Protein 9OA7 (pdb70)

InterPro domains:
  IPR016181 Acyl-CoA N-acyltransferase [SSF55729] (224-416)
  IPR019432 Acyltransferase MbtK/IucB-like, conserved domain [SM01006] (250-303)

Sequence (863 aa):
HHSSGVDLGTENLYFQSNAAGDVELADRARRRACRLLRRWLAETHTPVEPGPLSLRIGPVRVSAEVAYRSPTGAHGFGPIRVLDAEGVPVALADPVLLAAACSADSRSRSLPSAPINAPDAGTAVDWVLSSLADDEDDEVPAGTAEEAVRLLSRQVDDLPRSPGADPWSLVAGPFAAIGRFGRAGIADECWLLEVLAGRLRAVDDDLSRSWLSSPTLADRAVLVGEGLRYRPDVRPVPFDVPNPLHEGKSDVPPPPVPVLGGPWSLRPVEVAVHGDGGPDVALVHRWNTPHVAHHWNQAWPLERWREELAHQLGGEHSLPCVVGHEGREVAYLELYRVTRDKLAGCYPYGPHDLGVHIAIGEREVLGRGFGSSLLRAVAGALLDADPRCARVVAEPNVHNEASVRAFAKAGFVREREIGLPAKNSALVFSRVHHHSSGVDLGTENLYFQSNAAGDVELADRARRRACRLLRRWLAETHTPVEPGPLSLRIGPVRVSAEVAYRSPTGAHGFGPIRVLDAEGVPVALADPVLLAAACSADSRSRSLPSAPINAPDAGTAVDWVLSSLADDEDDEVPAGTAEEAVRLLSRQVDDLPRSPGADPWSLVAGPFAAIGRFGRAGIADECWLLEVLAGRLRAVDDDLSRSWLSSPTLADRAVLVGEGLRYRPDVRPVPFDVPNPLHEGKSDVPPPPVPVLGGPWSLRPVEVAVHGDGGPDVALVHRWNTPHVAHHWNQAWPLERWREELAHQLGGEHSLPCVVGHEGREVAYLELYRVTRDKLAGCYPYGPHDLGVHIAIGEREVRGFGSSLLRAVAGALLDADPRCARVVAEPNVHNEASVRAFAKAGFVREREIGLPAKNSALVFSRV

Solvent-accessible surface area: 40986 Å² total

Organism: Saccharopolyspora erythraea (strain ATCC 11635 / DSM 40517 / JCM 4748 / NBRC 13426 / NCIMB 8594 / NRRL 2338) (NCBI:txid405948)

Nearest PDB structures (foldseek):
  1yk3-assembly2_B  TM=9.037E-01  e=1.005E-14  Mycobacterium tuberculosis
  1yk3-assembly10_F  TM=8.781E-01  e=5.368E-15  Mycobacterium tuberculosis
  2qml-assembly1_A  TM=9.135E-01  e=2.127E-12  Halalkalibacterium halodurans
  7qf6-assembly2_C  TM=7.703E-01  e=1.024E-10  Aspergillus fumigatus
  7qf6-assembly1_F  TM=9.095E-01  e=4.658E-09  Aspergillus fumigatus

B-factor: mean 66.99, std 17.93, range [27.21, 134.28]

Secondary structure (DSSP, 8-state):
--SSSPPP-HHHHHHHHH--THHHHHHHHHHHHHHHHHHHHHHTT----SEEEEEEETTEEEEEEEEE--TTS--EE---EEE-TTS-EEEE--HHHHHHHHHHHHHHHS-TTSGGGSGGG--HHHHHHTTTTSPPPPPPP---HHHHHHHHHHHHHTS--STT--TTHHIIIIIHHHHHHHHTTSS-HHHHHHHHHHHHHT---HHHHHHHH-SEEEEEESSS-TT-EESSSEE-EEEEEE-TTS-S---PPPPP-----TTEEEEE----SSTT--HHHHHHHH---HHHHHHH-----HHHHHHHHHHHHHSSSEEEEEEEETTEEEEEEEEEEGGGSGGGGTS---TT-EEEEEEESTTTT--SSHHHHHHHHHHHHHHHH-TT--EEE---BTT-HHHHHHHHHHT-----EEEETTEEEE--EE--/---SSSPPP-HHHHHHHHH--THHHHHHHHHHHHHHHHHHHHHHTT----SEEEEEEETTEEEEEEEEE--TTS--EES--EEE-TTS-EEEE--HHHHHHHHHHHHHHHS-TTSGGGSTT---HHHHHHTTTTSPPPPPPP---HHHHHHHHHHHHHTS--SSS--TTHHIIIIIHHHHHHHHTTSS-HHHHHHHHHHHHHTT--HHHHHHHH-SEEEEEESSS-TT-EEESEEE-EEEEEE-TT--------PPP-----TTEEEEE----SSTT--HHHHHHHH---HHHHHHH-----HHHHHHHHHHHHHSSSEEEEEEEETTEEEEEEEEEEGGGSGGGGTS---TT-EEEEEEESSTT---HHHHHHHHHHHHHHHH-TT--EEE---BTT-HHHHHHHHHTT-----EEE-SS-EEE--EE--

Foldseek 3Di:
DCVVDDDDDVVNVVVVVVVVCVVVVVVVQVVLQLVLVLLVCQQQVPDDDAAKDWAQQAPWIKIWGFNADAPLSLTDTHFIFTADPVGHGDGTCTNLNSQVSLFNRQCVQDDCPFLSNDPQQAGSSLAVVVCPPPDDDDADDLPAVVVLLVVLLVFLVPQPLAPPGDQQVCSVTNVVSLSSCVVSVRDHSLVSVVSSLVSLVVDPGPSSVCLQEFQKTKHWHFRHFSHWGPPPHTDTDIWIFGRPNHDDDDPAAAQDDFAFDDQKGKDFQFFDPPPQRDVSLVVVQVLLPDVQCVFVVCNDPSVVSSVVSVVQVVDRFWTKMFMDGNPHGWKIKIKGQCSVHSCSGTDRADRREIEMDMDGSPPVVDDDLVLLVVLLRVFVRSCVRDVVYFWYKYWGRPVVVVNVVSPVVNAFDQPGWGNHRPHITRMTRGDD/DPDDPDDDDDVVNVVVVVVVVCVVVVVVVQVVLQLVLVLQLCFQQVPDDDAAKDWAQQAPWIKIWGFNADAPLSLTDTDFIFTADPVRHTDGTCTNLNSQVSLQNRQLVQDDCPFQSNDPPFDGSNLQVVVCPPPDDDDADDLPAVVVLLVVLLVFLVPDPFDPPDPFQCCSVTNVVSLSRCCVSVRDHSVVSVVSSLVSLVVPPGPSSVVLQEFQKTKHWHFRHFSHWGPPVNTDTDIWIFGRPNYDQPDPAAAQFFFAFDDQKGKDFAQFDPPDLRDDSLVVVQVLLPPVQCVFPVPNDDSVVSSVVSVVQCVDRFKTKMFMGGNPHGWKIKIKGFCCPDSNSGTDRADRREIEMDMRTSNVVCPPCQLVVVLRVFVRSCVRDVVYFWYKYWGRPVVVVNVVSVVVSQDDQDGWGNHRNHITRMTRGPD

Structure (mmCIF, N/CA/C/O backbone):
data_9OA7
#
_entry.id   9OA7
#
_cell.length_a   152.940
_cell.length_b   152.940
_cell.length_c   152.940
_cell.angle_alpha   90.000
_cell.angle_beta   90.000
_cell.angle_gamma   90.000
#
_symmetry.space_group_name_H-M   'P 21 3'
#
loop_
_entity.id
_entity.type
_entity.pdbx_description
1 polymer 'Lysine N-acyltransferase MbtK'
2 non-polymer GLYCEROL
3 non-polymer 'SULFATE ION'
4 non-polymer 'MAGNESIUM ION'
5 water water
#
loop_
_atom_site.group_PDB
_atom_site.id
_atom_site.type_symbol
_atom_site.label_atom_id
_atom_site.label_alt_id
_atom_site.label_comp_id
_atom_site.label_asym_id
_atom_site.label_entity_id
_atom_site.label_seq_id
_atom_site.pdbx_PDB_ins_code
_atom_site.Cartn_x
_atom_site.Cartn_y
_atom_site.Cartn_z
_atom_site.occupancy
_atom_site.B_iso_or_equiv
_atom_site.auth_seq_id
_atom_site.auth_comp_id
_atom_site.auth_asym_id
_atom_site.auth_atom_id
_atom_site.pdbx_PDB_model_num
ATOM 1 N N . HIS A 1 6 ? 135.85913 14.57706 86.70908 1.000 88.45705 -18 HIS A N 1
ATOM 2 C CA . HIS A 1 6 ? 134.86994 13.68916 86.08751 1.000 86.48976 -18 HIS A CA 1
ATOM 3 C C . HIS A 1 6 ? 133.41803 13.96250 86.54190 1.000 81.15796 -18 HIS A C 1
ATOM 4 O O . HIS A 1 6 ? 132.85602 13.20063 87.33500 1.000 81.84209 -18 HIS A O 1
ATOM 11 N N . HIS A 1 7 ? 132.80071 15.03392 86.03394 1.000 74.51868 -17 HIS A N 1
ATOM 12 C CA . HIS A 1 7 ? 131.45520 15.38184 86.48455 1.000 69.01105 -17 HIS A CA 1
ATOM 13 C C . HIS A 1 7 ? 130.45966 15.67507 85.36128 1.000 71.35460 -17 HIS A C 1
ATOM 14 O O . HIS A 1 7 ? 129.26670 15.36110 85.50981 1.000 73.12376 -17 HIS A O 1
ATOM 21 N N . SER A 1 8 ? 130.92980 16.27681 84.25844 1.000 69.53510 -16 SER A N 1
ATOM 22 C CA . SER A 1 8 ? 130.21304 16.43812 82.97913 1.000 68.98306 -16 SER A CA 1
ATOM 23 C C . SER A 1 8 ? 128.98802 17.35804 82.96018 1.000 65.57884 -16 SER A C 1
ATOM 24 O O . SER A 1 8 ? 128.88467 18.21326 82.06891 1.000 70.14919 -16 SER A O 1
ATOM 27 N N . SER A 1 9 ? 128.04895 17.19256 83.90457 1.000 59.27777 -15 SER A N 1
ATOM 28 C CA . SER A 1 9 ? 126.92699 18.11277 84.06704 1.000 58.22344 -15 SER A CA 1
ATOM 29 C C . SER A 1 9 ? 127.19861 19.20552 85.10117 1.000 59.94492 -15 SER A C 1
ATOM 30 O O . SER A 1 9 ? 126.30374 20.00579 85.39188 1.000 60.50448 -15 SER A O 1
ATOM 33 N N . GLY A 1 10 ? 128.40066 19.25655 85.66918 1.000 60.39449 -14 GLY A N 1
ATOM 34 C CA . GLY A 1 10 ? 128.75428 20.27062 86.63977 1.000 60.90496 -14 GLY A CA 1
ATOM 35 C C . GLY A 1 10 ? 130.24175 20.53145 86.58786 1.000 56.41210 -14 GLY A C 1
ATOM 36 O O . GLY A 1 10 ? 130.94689 20.00944 85.72617 1.000 59.56333 -14 GLY A O 1
ATOM 37 N N . VAL A 1 11 ? 130.71765 21.37247 87.49660 1.000 53.31646 -13 VAL A N 1
ATOM 38 C CA . VAL A 1 11 ? 132.13786 21.68401 87.58489 1.000 53.96578 -13 VAL A CA 1
ATOM 39 C C . VAL A 1 11 ? 132.74939 20.86492 88.71110 1.000 57.10346 -13 VAL A C 1
ATOM 40 O O . VAL A 1 11 ? 132.14804 20.74466 89.78867 1.000 56.94284 -13 VAL A O 1
ATOM 44 N N . ASP A 1 12 ? 133.93122 20.27957 88.46466 1.000 53.11998 -12 ASP A N 1
ATOM 45 C CA . ASP A 1 12 ? 134.62515 19.53773 89.51270 1.000 52.93843 -12 ASP A CA 1
ATOM 46 C C . ASP A 1 12 ? 135.07951 20.49064 90.61125 1.000 56.74125 -12 ASP A C 1
ATOM 47 O O . ASP A 1 12 ? 135.72503 21.50918 90.33472 1.000 58.10530 -12 ASP A O 1
ATOM 52 N N . LEU A 1 13 ? 134.76044 20.13637 91.86370 1.000 53.55212 -11 LEU A N 1
ATOM 53 C CA . LEU A 1 13 ? 134.78758 21.06336 92.98761 1.000 55.20151 -11 LEU A CA 1
ATOM 54 C C . LEU A 1 13 ? 136.04151 20.91451 93.84914 1.000 55.62826 -11 LEU A C 1
ATOM 55 O O . LEU A 1 13 ? 136.33677 19.81730 94.34944 1.000 54.93004 -11 LEU A O 1
ATOM 60 N N . GLY A 1 14 ? 136.75651 22.03215 94.04832 1.000 51.54556 -10 GLY A N 1
ATOM 61 C CA . GLY A 1 14 ? 137.78685 22.13433 95.06179 1.000 50.42546 -10 GLY A CA 1
ATOM 62 C C . GLY A 1 14 ? 137.42176 23.21644 96.07319 1.000 57.03843 -10 GLY A C 1
ATOM 63 O O . GLY A 1 14 ? 136.46415 23.98388 95.87549 1.000 53.54119 -10 GLY A O 1
ATOM 64 N N . THR A 1 15 ? 138.19526 23.28128 97.17042 1.000 54.54148 -9 THR A N 1
ATOM 65 C CA . THR A 1 15 ? 137.95234 24.34814 98.14651 1.000 50.88648 -9 THR A CA 1
ATOM 66 C C . THR A 1 15 ? 138.12426 25.73138 97.51576 1.000 56.71106 -9 THR A C 1
ATOM 67 O O . THR A 1 15 ? 137.42766 26.68523 97.89764 1.000 59.87332 -9 THR A O 1
ATOM 71 N N . GLU A 1 16 ? 139.01745 25.86788 96.53516 1.000 52.67906 -8 GLU A N 1
ATOM 72 C CA . GLU A 1 16 ? 139.16787 27.17165 95.90245 1.000 55.39028 -8 GLU A CA 1
ATOM 73 C C . GLU A 1 16 ? 137.88831 27.56447 95.16947 1.000 58.46239 -8 GLU A C 1
ATOM 74 O O . GLU A 1 16 ? 137.45410 28.72354 95.24889 1.000 56.43000 -8 GLU A O 1
ATOM 80 N N . ASN A 1 17 ? 137.24087 26.59951 94.49926 1.000 53.69975 -7 ASN A N 1
ATOM 81 C CA . ASN A 1 17 ? 135.96834 26.88430 93.84587 1.000 57.44537 -7 ASN A CA 1
ATOM 82 C C . ASN A 1 17 ? 134.93265 27.34812 94.85891 1.000 58.81093 -7 ASN A C 1
ATOM 83 O O . ASN A 1 17 ? 134.25290 28.36430 94.65751 1.000 56.18743 -7 ASN A O 1
ATOM 88 N N . LEU A 1 18 ? 134.78385 26.59128 95.94639 1.000 55.22273 -6 LEU A N 1
ATOM 89 C CA . LEU A 1 18 ? 133.84387 26.96432 96.99205 1.000 55.95031 -6 LEU A CA 1
ATOM 90 C C . LEU A 1 18 ? 134.14213 28.36357 97.52776 1.000 61.56387 -6 LEU A C 1
ATOM 91 O O . LEU A 1 18 ? 133.22210 29.14211 97.79630 1.000 65.38807 -6 LEU A O 1
ATOM 96 N N . TYR A 1 19 ? 135.42041 28.70617 97.68847 1.000 57.25611 -5 TYR A N 1
ATOM 97 C CA . TYR A 1 19 ? 135.75596 30.03129 98.19701 1.000 61.46703 -5 TYR A CA 1
ATOM 98 C C . TYR A 1 19 ? 135.28104 31.14924 97.25037 1.000 63.36720 -5 TYR A C 1
ATOM 99 O O . TYR A 1 19 ? 134.62557 32.09986 97.68982 1.000 70.99515 -5 TYR A O 1
ATOM 108 N N . PHE A 1 20 ? 135.58826 31.05478 95.95038 1.000 59.82401 -4 PHE A N 1
ATOM 109 C CA . PHE A 1 20 ? 135.18429 32.10928 95.01200 1.000 62.41871 -4 PHE A CA 1
ATOM 110 C C . PHE A 1 20 ? 133.68360 32.36937 95.08945 1.000 66.95833 -4 PHE A C 1
ATOM 111 O O . PHE A 1 20 ? 133.23745 33.51906 95.20807 1.000 71.36780 -4 PHE A O 1
ATOM 119 N N . GLN A 1 21 ? 132.89018 31.30233 95.05553 1.000 61.74281 -3 GLN A N 1
ATOM 120 C CA . GLN A 1 21 ? 131.44870 31.47000 94.96815 1.000 70.01118 -3 GLN A CA 1
ATOM 121 C C . GLN A 1 21 ? 130.81417 31.91226 96.26962 1.000 75.43232 -3 GLN A C 1
ATOM 122 O O . GLN A 1 21 ? 129.83775 32.66708 96.25275 1.000 78.95039 -3 GLN A O 1
ATOM 128 N N . SER A 1 22 ? 131.31446 31.42758 97.40370 1.000 77.16537 -2 SER A N 1
ATOM 129 C CA . SER A 1 22 ? 130.69615 31.81674 98.66215 1.000 78.85755 -2 SER A CA 1
ATOM 130 C C . SER A 1 22 ? 131.03501 33.25698 98.99480 1.000 79.29312 -2 SER A C 1
ATOM 131 O O . SER A 1 22 ? 130.21042 33.96764 99.58257 1.000 79.07532 -2 SER A O 1
ATOM 134 N N . ASN A 1 23 ? 132.22909 33.70308 98.59975 1.000 74.19395 -1 ASN A N 1
ATOM 135 C CA . ASN A 1 23 ? 132.56271 35.11461 98.69750 1.000 75.40650 -1 ASN A CA 1
ATOM 136 C C . ASN A 1 23 ? 131.51439 35.95474 97.98584 1.000 82.83438 -1 ASN A C 1
ATOM 137 O O . ASN A 1 23 ? 131.03717 36.96409 98.52066 1.000 84.86649 -1 ASN A O 1
ATOM 142 N N . ALA A 1 24 ? 131.13021 35.52620 96.77444 1.000 87.66033 0 ALA A N 1
ATOM 143 C CA . ALA A 1 24 ? 130.10162 36.21933 95.99836 1.000 82.84997 0 ALA A CA 1
ATOM 144 C C . ALA A 1 24 ? 128.75060 36.19519 96.70689 1.000 74.79464 0 ALA A C 1
ATOM 145 O O . ALA A 1 24 ? 128.05857 37.21719 96.76875 1.000 78.85468 0 ALA A O 1
ATOM 155 N N . ALA A 1 26 ? 128.15220 36.52455 99.62740 1.000 77.61184 2 ALA A N 1
ATOM 156 C CA . ALA A 1 26 ? 128.12786 37.40906 100.79103 1.000 82.44823 2 ALA A CA 1
ATOM 157 C C . ALA A 1 26 ? 127.51423 38.76824 100.46247 1.000 76.21664 2 ALA A C 1
ATOM 158 O O . ALA A 1 26 ? 126.79376 39.34217 101.28791 1.000 74.53340 2 ALA A O 1
ATOM 160 N N . GLY A 1 27 ? 127.79291 39.30115 99.27133 1.000 72.33337 3 GLY A N 1
ATOM 161 C CA . GLY A 1 27 ? 127.19690 40.55668 98.84799 1.000 66.49460 3 GLY A CA 1
ATOM 162 C C . GLY A 1 27 ? 125.72133 40.46326 98.51079 1.000 63.87892 3 GLY A C 1
ATOM 163 O O . GLY A 1 27 ? 125.06142 41.50097 98.36935 1.000 59.65699 3 GLY A O 1
ATOM 164 N N . ASP A 1 28 ? 125.19318 39.24849 98.36794 1.000 63.55150 4 ASP A N 1
ATOM 165 C CA . ASP A 1 28 ? 123.78018 39.09830 98.04298 1.000 63.55087 4 ASP A CA 1
ATOM 166 C C . ASP A 1 28 ? 122.87610 39.65141 99.14219 1.000 61.46855 4 ASP A C 1
ATOM 167 O O . 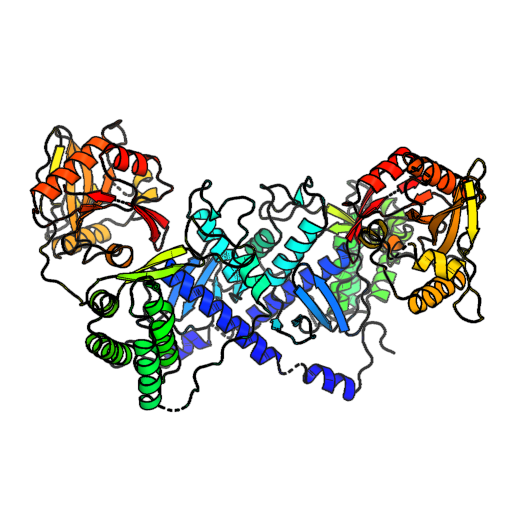ASP A 1 28 ? 121.76605 40.11421 98.84898 1.000 60.75751 4 ASP A O 1
ATOM 172 N N . VAL A 1 29 ? 123.33333 39.63497 100.39932 1.000 62.72802 5 VAL A N 1
ATOM 173 C CA . VAL A 1 29 ? 122.53640 40.18634 101.49712 1.000 60.52263 5 VAL A CA 1
ATOM 174 C C . VAL A 1 29 ? 122.31769 41.67143 101.29482 1.000 59.51474 5 VAL A C 1
ATOM 175 O O . VAL A 1 29 ? 121.19552 42.18062 101.41164 1.000 62.08566 5 VAL A O 1
ATOM 179 N N . GLU A 1 30 ? 123.39178 42.38014 100.96701 1.000 58.94782 6 GLU A N 1
ATOM 180 C CA . GLU A 1 30 ? 123.27818 43.78494 100.61739 1.000 62.48562 6 GLU A CA 1
ATOM 181 C C . GLU A 1 30 ? 122.41124 43.98641 99.38128 1.000 60.40814 6 GLU A C 1
ATOM 182 O O . GLU A 1 30 ? 121.58981 44.90575 99.34710 1.000 63.94575 6 GLU A O 1
ATOM 188 N N . LEU A 1 31 ? 122.57264 43.14442 98.35384 1.000 59.31264 7 LEU A N 1
ATOM 189 C CA . LEU A 1 31 ? 121.72270 43.28839 97.17619 1.000 54.33316 7 LEU A CA 1
ATOM 190 C C . LEU A 1 31 ? 120.25032 43.18936 97.55530 1.000 59.65276 7 LEU A C 1
ATOM 191 O O . LEU A 1 31 ? 119.42769 43.98534 97.08695 1.000 56.90528 7 LEU A O 1
ATOM 196 N N . ALA A 1 32 ? 119.89920 42.23749 98.43060 1.000 58.95067 8 ALA A N 1
ATOM 197 C CA . ALA A 1 32 ? 118.50062 42.11114 98.82229 1.000 54.58075 8 ALA A CA 1
ATOM 198 C C . ALA A 1 32 ? 118.06309 43.33912 99.58913 1.000 56.28208 8 ALA A C 1
ATOM 199 O O . ALA A 1 32 ? 116.91148 43.77716 99.46538 1.000 56.73767 8 ALA A O 1
ATOM 201 N N . ASP A 1 33 ? 118.97911 43.92636 100.35358 1.000 54.65083 9 ASP A N 1
ATOM 202 C CA . ASP A 1 33 ? 118.64315 45.13473 101.08628 1.000 54.92074 9 ASP A CA 1
ATOM 203 C C . ASP A 1 33 ? 118.45434 46.30863 100.15245 1.000 54.58237 9 ASP A C 1
ATOM 204 O O . ASP A 1 33 ? 117.59592 47.16112 100.38378 1.000 58.70777 9 ASP A O 1
ATOM 209 N N . ARG A 1 34 ? 119.25338 46.37577 99.10010 1.000 59.61582 10 ARG A N 1
ATOM 210 C CA . ARG A 1 34 ? 119.08888 47.43324 98.11016 1.000 61.79503 10 ARG A CA 1
ATOM 211 C C . ARG A 1 34 ? 117.74666 47.31530 97.39505 1.000 56.77369 10 ARG A C 1
ATOM 212 O O . ARG A 1 34 ? 117.07421 48.32316 97.15543 1.000 54.71910 10 ARG A O 1
ATOM 220 N N . ALA A 1 35 ? 117.33137 46.08981 97.05998 1.000 51.95074 11 ALA A N 1
ATOM 221 C CA . ALA A 1 35 ? 116.03180 45.92762 96.42759 1.000 59.49887 11 ALA A CA 1
ATOM 222 C C . ALA A 1 35 ? 114.92595 46.37023 97.37008 1.000 55.93713 11 ALA A C 1
ATOM 223 O O . ALA A 1 35 ? 113.94995 46.99327 96.94367 1.000 54.58989 11 ALA A O 1
ATOM 225 N N . ARG A 1 36 ? 115.06268 46.04899 98.65794 1.000 55.38341 12 ARG A N 1
ATOM 226 C CA . ARG A 1 36 ? 114.06368 46.46211 99.63334 1.000 50.47424 12 ARG A CA 1
ATOM 227 C C . ARG A 1 36 ? 113.95278 47.97538 99.67946 1.000 51.49722 12 ARG A C 1
ATOM 228 O O . ARG A 1 36 ? 112.84908 48.53172 99.75143 1.000 51.97942 12 ARG A O 1
ATOM 236 N N . ARG A 1 37 ? 115.09817 48.65538 99.67280 1.000 52.59385 13 ARG A N 1
ATOM 237 C CA . ARG A 1 37 ? 115.10154 50.10644 99.74685 1.000 50.23542 13 ARG A CA 1
ATOM 238 C C . ARG A 1 37 ? 114.43164 50.70186 98.51038 1.000 52.10775 13 ARG A C 1
ATOM 239 O O . ARG A 1 37 ? 113.64898 51.65791 98.61343 1.000 49.76500 13 ARG A O 1
ATOM 247 N N . ARG A 1 38 ? 114.68167 50.10540 97.33793 1.000 48.88584 14 ARG A N 1
ATOM 248 C CA . ARG A 1 38 ? 114.05483 50.57963 96.10688 1.000 50.33415 14 ARG A CA 1
ATOM 249 C C . ARG A 1 38 ? 112.54479 50.41351 96.16261 1.000 53.29202 14 ARG A C 1
ATOM 250 O O . ARG A 1 38 ? 111.79519 51.34808 95.85342 1.000 53.52279 14 ARG A O 1
ATOM 258 N N . ALA A 1 39 ? 112.07543 49.22191 96.53928 1.000 48.87673 15 ALA A N 1
ATOM 259 C CA . ALA A 1 39 ? 110.63789 48.98989 96.59346 1.000 51.41657 15 ALA A CA 1
ATOM 260 C C . ALA A 1 39 ? 109.96034 49.94602 97.58307 1.000 51.78644 15 ALA A C 1
ATOM 261 O O . ALA A 1 39 ? 108.83616 50.40652 97.34818 1.000 51.44588 15 ALA A O 1
ATOM 263 N N . CYS A 1 40 ? 110.63544 50.26340 98.69086 1.000 51.47303 16 CYS A N 1
ATOM 264 C CA . CYS A 1 40 ? 110.08873 51.20969 99.65576 1.000 50.02412 16 CYS A CA 1
ATOM 265 C C . CYS A 1 40 ? 110.02644 52.61837 99.08011 1.000 52.65834 16 CYS A C 1
ATOM 266 O O . CYS A 1 40 ? 109.04768 53.35054 99.31101 1.000 47.39122 16 CYS A O 1
ATOM 269 N N . ARG A 1 41 ? 111.06793 53.02956 98.35073 1.000 43.89237 17 ARG A N 1
ATOM 270 C CA . ARG A 1 41 ? 111.01273 54.35346 97.75006 1.000 48.81066 17 ARG A CA 1
ATOM 271 C C . ARG A 1 41 ? 109.84179 54.45325 96.79079 1.000 49.16533 17 ARG A C 1
ATOM 272 O O . ARG A 1 41 ? 109.11617 55.45777 96.78633 1.000 49.86664 17 ARG A O 1
ATOM 280 N N . LEU A 1 42 ? 109.59678 53.39213 96.02041 1.000 49.19360 18 LEU A N 1
ATOM 281 C CA . LEU A 1 42 ? 108.46418 53.40595 95.10793 1.000 44.77174 18 LEU A CA 1
ATOM 282 C C . LEU A 1 42 ? 107.14705 53.46829 95.86617 1.000 45.67447 18 LEU A C 1
ATOM 283 O O . LEU A 1 42 ? 106.26703 54.26181 95.51966 1.000 49.17144 18 LEU A O 1
ATOM 288 N N . LEU A 1 43 ? 107.01171 52.69809 96.94254 1.000 49.37000 19 LEU A N 1
ATOM 289 C CA . LEU A 1 43 ? 105.73619 52.68179 97.65037 1.000 47.98805 19 LEU A CA 1
ATOM 290 C C . LEU A 1 43 ? 105.43933 54.03874 98.29329 1.000 47.60244 19 LEU A C 1
ATOM 291 O O . LEU A 1 43 ? 104.28958 54.49280 98.28633 1.000 50.10462 19 LEU A O 1
ATOM 296 N N . ARG A 1 44 ? 106.45895 54.70848 98.83546 1.000 44.49637 20 ARG A N 1
ATOM 297 C CA . ARG A 1 44 ? 106.25348 56.03086 99.42425 1.000 45.88964 20 ARG A CA 1
ATOM 298 C C . ARG A 1 44 ? 105.76251 57.02775 98.37679 1.000 52.34995 20 ARG A C 1
ATOM 299 O O . ARG A 1 44 ? 104.84009 57.82535 98.63460 1.000 52.40505 20 ARG A O 1
ATOM 307 N N . ARG A 1 45 ? 106.39305 57.02239 97.19335 1.000 49.94428 21 ARG A N 1
ATOM 308 C CA . ARG A 1 45 ? 105.93291 57.90069 96.12449 1.000 48.12695 21 ARG A CA 1
ATOM 309 C C . ARG A 1 45 ? 104.50501 57.55862 95.73783 1.000 50.46766 21 ARG A C 1
ATOM 310 O O . ARG A 1 45 ? 103.65711 58.45404 95.61628 1.000 50.15819 21 ARG A O 1
ATOM 318 N N . TRP A 1 46 ? 104.19569 56.26687 95.60157 1.000 47.85162 22 TRP A N 1
ATOM 319 C CA . TRP A 1 46 ? 102.83185 55.91342 95.22554 1.000 48.53426 22 TRP A CA 1
ATOM 320 C C . TRP A 1 46 ? 101.84462 56.41436 96.27664 1.000 47.44798 22 TRP A C 1
ATOM 321 O O . TRP A 1 46 ? 100.76677 56.92301 95.94482 1.000 45.51969 22 TRP A O 1
ATOM 332 N N . LEU A 1 47 ? 102.18926 56.27447 97.55334 1.000 47.19285 23 LEU A N 1
ATOM 333 C CA . LEU A 1 47 ? 101.28628 56.76514 98.58555 1.000 46.55885 23 LEU A CA 1
ATOM 334 C C . LEU A 1 47 ? 101.18135 58.29555 98.56831 1.000 48.89012 23 LEU A C 1
ATOM 335 O O . LEU A 1 47 ? 100.09140 58.84061 98.76801 1.000 48.73044 23 LEU A O 1
ATOM 340 N N . ALA A 1 48 ? 102.29145 59.01476 98.35345 1.000 42.44470 24 ALA A N 1
ATOM 341 C CA . ALA A 1 48 ? 102.18922 60.47378 98.30872 1.000 44.66759 24 ALA A CA 1
ATOM 342 C C . ALA A 1 48 ? 101.41865 60.94018 97.07008 1.000 49.31571 24 ALA A C 1
ATOM 343 O O . ALA A 1 48 ? 100.56312 61.82756 97.16705 1.000 46.75457 24 ALA A O 1
ATOM 345 N N . GLU A 1 49 ? 101.71840 60.36278 95.89772 1.000 44.62021 25 GLU A N 1
ATOM 346 C CA . GLU A 1 49 ? 101.13007 60.81813 94.64270 1.000 48.46278 25 GLU A CA 1
ATOM 347 C C . GLU A 1 49 ? 99.66722 60.39912 94.47814 1.000 49.92529 25 GLU A C 1
ATOM 348 O O . GLU A 1 49 ? 98.94339 60.98102 93.66191 1.000 48.40041 25 GLU A O 1
ATOM 354 N N . THR A 1 50 ? 99.19037 59.45066 95.25790 1.000 51.13049 26 THR A N 1
ATOM 355 C CA . THR A 1 50 ? 97.76371 59.18216 95.29506 1.000 44.21794 26 THR A CA 1
ATOM 356 C C . THR A 1 50 ? 97.09394 59.80477 96.50447 1.000 45.02463 26 THR A C 1
ATOM 357 O O . THR A 1 50 ? 95.89773 59.58607 96.71615 1.000 47.36402 26 THR A O 1
ATOM 361 N N . HIS A 1 51 ? 97.83041 60.56883 97.31018 1.000 43.18015 27 HIS A N 1
ATOM 362 C CA . HIS A 1 51 ? 97.27133 61.14090 98.53793 1.000 47.36385 27 HIS A CA 1
ATOM 363 C C . HIS A 1 51 ? 96.53872 60.07317 99.36501 1.000 47.97140 27 HIS A C 1
ATOM 364 O O . HIS A 1 51 ? 95.50796 60.33905 99.99357 1.000 46.62172 27 HIS A O 1
ATOM 371 N N . THR A 1 52 ? 97.07484 58.84390 99.36481 1.000 45.28680 28 THR A N 1
ATOM 372 C CA . THR A 1 52 ? 96.49536 57.77132 100.18286 1.000 50.78356 28 THR A CA 1
ATOM 373 C C . THR A 1 52 ? 96.85897 57.96432 101.65960 1.000 51.61430 28 THR A C 1
ATOM 374 O O . THR A 1 52 ? 98.04524 58.10463 101.99390 1.000 51.27240 28 THR A O 1
ATOM 378 N N . PRO A 1 53 ? 95.87563 57.99935 102.55702 1.000 51.58265 29 PRO A N 1
ATOM 379 C CA . PRO A 1 53 ? 96.16946 58.20839 103.98862 1.000 51.72350 29 PRO A CA 1
ATOM 380 C C . PRO A 1 53 ? 96.89532 57.00551 104.56651 1.000 51.75326 29 PRO A C 1
ATOM 381 O O . PRO A 1 53 ? 96.61970 55.86708 104.18231 1.000 52.83719 29 PRO A O 1
ATOM 385 N N . VAL A 1 54 ? 97.82553 57.25799 105.49253 1.000 48.39026 30 VAL A N 1
ATOM 386 C CA . VAL A 1 54 ? 98.66324 56.20468 106.06994 1.000 57.00665 30 VAL A CA 1
ATOM 387 C C . VAL A 1 54 ? 98.65220 56.31053 107.59063 1.000 55.72856 30 VAL A C 1
ATOM 388 O O . VAL A 1 54 ? 98.86832 57.38892 108.14837 1.000 55.63079 30 VAL A O 1
ATOM 392 N N . GLU A 1 55 ? 98.45425 55.18982 108.254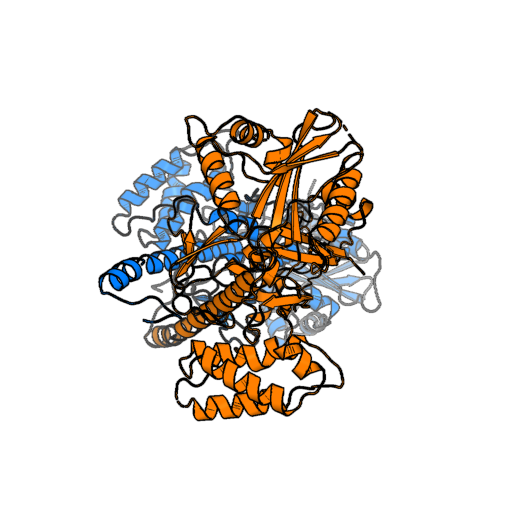17 1.000 56.45501 31 GLU A N 1
ATOM 393 C CA . GLU A 1 55 ? 98.47909 55.09383 109.70450 1.000 61.23514 31 GLU A CA 1
ATOM 394 C C . GLU A 1 55 ? 99.44902 54.00899 110.14059 1.000 53.38918 31 GLU A C 1
ATOM 395 O O . GLU A 1 55 ? 99.81407 53.13762 109.34411 1.000 51.54361 31 GLU A O 1
ATOM 401 N N . PRO A 1 56 ? 99.91253 54.04330 111.39082 1.000 58.80951 32 PRO A N 1
ATOM 402 C CA . PRO A 1 56 ? 100.69320 52.90192 111.89359 1.000 57.28444 32 PRO A CA 1
ATOM 403 C C . PRO A 1 56 ? 99.85503 51.63042 111.82117 1.000 55.63286 32 PRO A C 1
ATOM 404 O O . PRO A 1 56 ? 98.64232 51.65488 112.04609 1.000 57.94341 32 PRO A O 1
ATOM 408 N N . GLY A 1 57 ? 100.50531 50.51329 111.51913 1.000 47.74334 33 GLY A N 1
ATOM 409 C CA . GLY A 1 57 ? 99.80674 49.25384 111.41177 1.000 54.19736 33 GLY A CA 1
ATOM 410 C C . GLY A 1 57 ? 99.66748 48.71910 109.99648 1.000 56.56486 33 GLY A C 1
ATOM 411 O O . GLY A 1 57 ? 100.35657 49.15381 109.06592 1.000 54.75734 33 GLY A O 1
ATOM 412 N N . PRO A 1 58 ? 98.77506 47.74132 109.81973 1.000 59.76839 34 PRO A N 1
ATOM 413 C CA . PRO A 1 58 ? 98.62841 47.09443 108.50689 1.000 59.61970 34 PRO A CA 1
ATOM 414 C C . PRO A 1 58 ? 98.14533 48.07631 107.46274 1.000 56.61703 34 PRO A C 1
ATOM 415 O O . PRO A 1 58 ? 97.23643 48.86984 107.70501 1.000 60.85799 34 PRO A O 1
ATOM 419 N N . LEU A 1 59 ? 98.74597 48.00149 106.28357 1.000 52.90684 35 LEU A N 1
ATOM 420 C CA . LEU A 1 59 ? 98.31566 48.79443 105.14480 1.000 46.05753 35 LEU A CA 1
ATOM 421 C C . LEU A 1 59 ? 97.93777 47.83836 104.02473 1.000 52.85331 35 LEU A C 1
ATOM 422 O O . LEU A 1 59 ? 98.68172 46.89390 103.73295 1.000 55.32794 35 LEU A O 1
ATOM 427 N N . SER A 1 60 ? 96.78740 48.07295 103.40500 1.000 51.80663 36 SER A N 1
ATOM 428 C CA . SER A 1 60 ? 96.27646 47.18685 102.37232 1.000 50.91881 36 SER A CA 1
ATOM 429 C C . SER A 1 60 ? 95.95053 48.01760 101.15316 1.000 51.92892 36 SER A C 1
ATOM 430 O O . SER A 1 60 ? 95.20394 48.99143 101.25363 1.000 55.80525 36 SER A O 1
ATOM 433 N N . LEU A 1 61 ? 96.44272 47.59143 99.99326 1.000 56.13401 37 LEU A N 1
ATOM 434 C CA . LEU A 1 61 ? 96.38836 48.44563 98.82085 1.000 54.35463 37 LEU A CA 1
ATOM 435 C C . LEU A 1 61 ? 96.18303 47.62694 97.56373 1.000 52.05519 37 LEU A C 1
ATOM 436 O O . LEU A 1 61 ? 96.82701 46.59554 97.36424 1.000 61.21719 37 LEU A O 1
ATOM 441 N N . ARG A 1 62 ? 95.31551 48.11558 96.70480 1.000 54.58639 38 ARG A N 1
ATOM 442 C CA . ARG A 1 62 ? 95.15402 47.58725 95.36717 1.000 50.70737 38 ARG A CA 1
ATOM 443 C C . ARG A 1 62 ? 95.96581 48.47949 94.43407 1.000 56.47839 38 ARG A C 1
ATOM 444 O O . ARG A 1 62 ? 95.66596 49.66897 94.29224 1.000 54.67319 38 ARG A O 1
ATOM 452 N N . ILE A 1 63 ? 96.99929 47.92383 93.81394 1.000 56.75169 39 ILE A N 1
ATOM 453 C CA . ILE A 1 63 ? 97.80571 48.66123 92.85366 1.000 50.20987 39 ILE A CA 1
ATOM 454 C C . ILE A 1 63 ? 97.70970 47.90296 91.54234 1.000 51.87013 39 ILE A C 1
ATOM 455 O O . ILE A 1 63 ? 98.35384 46.85863 91.36772 1.000 53.50452 39 ILE A O 1
ATOM 460 N N . GLY A 1 64 ? 96.92589 48.43836 90.61207 1.000 52.11842 40 GLY A N 1
ATOM 461 C CA . GLY A 1 64 ? 96.75827 47.84118 89.31614 1.000 48.31699 40 GLY A CA 1
ATOM 462 C C . GLY A 1 64 ? 96.25436 46.42686 89.43334 1.000 51.48166 40 GLY A C 1
ATOM 463 O O . GLY A 1 64 ? 95.20053 46.16363 90.01445 1.000 54.88575 40 GLY A O 1
ATOM 464 N N . PRO A 1 65 ? 97.01768 45.47686 88.89161 1.000 56.81880 41 PRO A N 1
ATOM 465 C CA . PRO A 1 65 ? 96.57284 44.07355 88.87457 1.000 57.50686 41 PRO A CA 1
ATOM 466 C C . PRO A 1 65 ? 96.84220 43.28483 90.15395 1.000 59.65091 41 PRO A C 1
ATOM 467 O O . PRO A 1 65 ? 96.43665 42.12184 90.22748 1.000 61.82817 41 PRO A O 1
ATOM 471 N N . VAL A 1 66 ? 97.51506 43.84534 91.15623 1.000 59.44142 42 VAL A N 1
ATOM 472 C CA . VAL A 1 66 ? 97.93972 43.07470 92.32144 1.000 58.29545 42 VAL A CA 1
ATOM 473 C C . VAL A 1 66 ? 97.42270 43.73632 93.58305 1.000 55.86657 42 VAL A C 1
ATOM 474 O O . VAL A 1 66 ? 97.25348 44.95651 93.63916 1.000 58.92541 42 VAL A O 1
ATOM 478 N N . ARG A 1 67 ? 97.14386 42.91677 94.59242 1.000 55.58082 43 ARG A N 1
ATOM 479 C CA . ARG A 1 67 ? 96.88901 43.41939 95.93150 1.000 55.59668 43 ARG A CA 1
ATOM 480 C C . ARG A 1 67 ? 98.21797 43.45079 96.66171 1.000 54.97882 43 ARG A C 1
ATOM 481 O O . ARG A 1 67 ? 98.96982 42.47353 96.61847 1.000 56.12598 43 ARG A O 1
ATOM 489 N N . VAL A 1 68 ? 98.52709 44.57813 97.28746 1.000 52.91221 44 VAL A N 1
ATOM 490 C CA . VAL A 1 68 ? 99.79451 44.77545 97.98025 1.000 51.32751 44 VAL A CA 1
ATOM 491 C C . VAL A 1 68 ? 99.49577 45.08127 99.44069 1.000 54.55335 44 VAL A C 1
ATOM 492 O O . VAL A 1 68 ? 98.53957 45.80202 99.74696 1.000 59.34301 44 VAL A O 1
ATOM 496 N N . SER A 1 69 ? 100.27286 44.49781 100.34927 1.000 54.02953 45 SER A N 1
ATOM 497 C CA . SER A 1 69 ? 100.11210 44.82133 101.75797 1.000 54.01797 45 SER A CA 1
ATOM 498 C C . SER A 1 69 ? 101.46569 44.83552 102.45467 1.000 56.61056 45 SER A C 1
ATOM 499 O O . SER A 1 69 ? 102.41575 44.15891 102.04115 1.000 52.33637 45 SER A O 1
ATOM 502 N N . ALA A 1 70 ? 101.54608 45.65986 103.49612 1.000 51.34385 46 ALA A N 1
ATOM 503 C CA . ALA A 1 70 ? 102.77261 45.83172 104.25558 1.000 55.43008 46 ALA A CA 1
ATOM 504 C C . ALA A 1 70 ? 102.42766 46.47186 105.59411 1.000 55.47833 46 ALA A C 1
ATOM 505 O O . ALA A 1 70 ? 101.51419 47.30260 105.69391 1.000 52.41062 46 ALA A O 1
ATOM 507 N N . GLU A 1 71 ? 103.16991 46.07510 106.61771 1.000 48.19385 47 GLU A N 1
ATOM 508 C CA . GLU A 1 71 ? 103.03119 46.69632 107.92006 1.000 52.06983 47 GLU A CA 1
ATOM 509 C C . GLU A 1 71 ? 103.73329 48.05340 107.92576 1.000 52.40846 47 GLU A C 1
ATOM 510 O O . GLU A 1 71 ? 104.86057 48.18674 107.43008 1.000 51.33270 47 GLU A O 1
ATOM 516 N N . VAL A 1 72 ? 103.05223 49.07544 108.44132 1.000 52.77352 48 VAL A N 1
ATOM 517 C CA . VAL A 1 72 ? 103.65922 50.39458 108.59488 1.000 50.77593 48 VAL A CA 1
ATOM 518 C C . VAL A 1 72 ? 104.19701 50.43248 110.01802 1.000 51.48628 48 VAL A C 1
ATOM 519 O O . VAL A 1 72 ? 103.45086 50.68921 110.96612 1.000 53.62140 48 VAL A O 1
ATOM 523 N N . ALA A 1 73 ? 105.49055 50.12771 110.16729 1.000 46.26838 49 ALA A N 1
ATOM 524 C CA . ALA A 1 73 ? 106.12373 50.12576 111.47920 1.000 49.52375 49 ALA A CA 1
ATOM 525 C C . ALA A 1 73 ? 106.38429 51.55421 111.96145 1.000 49.84436 49 ALA A C 1
ATOM 526 O O . ALA A 1 73 ? 106.22103 51.86012 113.14708 1.000 51.53877 49 ALA A O 1
ATOM 528 N N . TYR A 1 74 ? 106.75892 52.44452 111.05248 1.000 48.51737 50 TYR A N 1
ATOM 529 C CA . TYR A 1 74 ? 107.00153 53.84629 111.37034 1.000 52.23995 50 TYR A CA 1
ATOM 530 C C . TYR A 1 74 ? 106.20658 54.70662 110.38658 1.000 52.63265 50 TYR A C 1
ATOM 531 O O . TYR A 1 74 ? 106.47379 54.66412 109.17956 1.000 51.23068 50 TYR A O 1
ATOM 540 N N . ARG A 1 75 ? 105.20351 55.44983 110.88619 1.000 49.92591 51 ARG A N 1
ATOM 541 C CA . ARG A 1 75 ? 104.50461 56.45916 110.08717 1.000 53.93370 51 ARG A CA 1
ATOM 542 C C . ARG A 1 75 ? 105.18595 57.81986 110.21171 1.000 51.74702 51 ARG A C 1
ATOM 543 O O . ARG A 1 75 ? 105.26932 58.38692 111.30156 1.000 56.05134 51 ARG A O 1
ATOM 551 N N . SER A 1 76 ? 105.64109 58.31686 109.14227 1.000 53.74732 52 SER A N 1
ATOM 552 C CA . SER A 1 76 ? 106.40940 59.54781 109.03583 1.000 55.66472 52 SER A CA 1
ATOM 553 C C . SER A 1 76 ? 105.48386 60.73402 108.75375 1.000 57.86193 52 SER A C 1
ATOM 554 O O . SER A 1 76 ? 104.58575 60.62456 107.90999 1.000 52.38549 52 SER A O 1
ATOM 557 N N . PRO A 1 77 ? 105.63730 61.85745 109.46258 1.000 59.45771 53 PRO A N 1
ATOM 558 C CA . PRO A 1 77 ? 104.89230 63.07481 109.08646 1.000 55.05185 53 PRO A CA 1
ATOM 559 C C . PRO A 1 77 ? 105.26217 63.62279 107.71855 1.000 51.49290 53 PRO A C 1
ATOM 560 O O . PRO A 1 77 ? 104.49926 64.43126 107.17734 1.000 56.01263 53 PRO A O 1
ATOM 564 N N . THR A 1 78 ? 106.39942 63.23655 107.13919 1.000 49.85364 54 THR A N 1
ATOM 565 C CA . THR A 1 78 ? 106.74286 63.67531 105.79002 1.000 45.61879 54 THR A CA 1
ATOM 566 C C . THR A 1 78 ? 106.58418 62.56123 104.77581 1.000 51.97863 54 THR A C 1
ATOM 567 O O . THR A 1 78 ? 107.05836 62.70166 103.64635 1.000 57.08428 54 THR A O 1
ATOM 571 N N . GLY A 1 79 ? 105.97121 61.43549 105.15514 1.000 55.93563 55 GLY A N 1
ATOM 572 C CA . GLY A 1 79 ? 105.75210 60.36171 104.21306 1.000 45.99959 55 GLY A CA 1
ATOM 573 C C . GLY A 1 79 ? 106.93634 59.44239 104.03531 1.000 52.35806 55 GLY A C 1
ATOM 574 O O . GLY A 1 79 ? 106.92426 58.60442 103.12631 1.000 54.00193 55 GLY A O 1
ATOM 575 N N . ALA A 1 80 ? 107.97537 59.59093 104.85577 1.000 52.06283 56 ALA A N 1
ATOM 576 C CA . ALA A 1 80 ? 109.15808 58.73225 104.79694 1.000 54.30259 56 ALA A CA 1
ATOM 577 C C . ALA A 1 80 ? 108.95880 57.45429 105.62932 1.000 52.09891 56 ALA A C 1
ATOM 578 O O . ALA A 1 80 ? 109.75377 57.12114 106.50939 1.000 50.33439 56 ALA A O 1
ATOM 580 N N . HIS A 1 81 ? 107.91270 56.69616 105.30364 1.000 47.57631 57 HIS A N 1
ATOM 581 C CA . HIS A 1 81 ? 107.49799 55.61541 106.19670 1.000 53.02235 57 HIS A CA 1
ATOM 582 C C . HIS A 1 81 ? 108.49341 54.45090 106.21848 1.000 51.29724 57 HIS A C 1
ATOM 583 O O . HIS A 1 81 ? 109.17547 54.15047 105.22821 1.000 49.34769 57 HIS A O 1
ATOM 590 N N . GLY A 1 82 ? 108.53313 53.77030 107.36075 1.000 50.47291 58 GLY A N 1
ATOM 591 C CA . GLY A 1 82 ? 109.30320 52.55781 107.51764 1.000 51.93338 58 GLY A CA 1
ATOM 592 C C . GLY A 1 82 ? 108.37064 51.36608 107.45982 1.000 50.92575 58 GLY A C 1
ATOM 593 O O . GLY A 1 82 ? 107.39880 51.29375 108.20864 1.000 46.31639 58 GLY A O 1
ATOM 594 N N . PHE A 1 83 ? 108.65667 50.44672 106.54073 1.000 49.94230 59 PHE A N 1
ATOM 595 C CA . PHE A 1 83 ? 107.75617 49.35026 106.22016 1.000 50.18536 59 PHE A CA 1
ATOM 596 C C . PHE A 1 83 ? 108.30778 48.01561 106.70001 1.000 48.42222 59 PHE A C 1
ATOM 597 O O . PHE A 1 83 ? 109.52073 47.82824 106.82313 1.000 47.05579 59 PHE A O 1
ATOM 605 N N . GLY A 1 84 ? 107.39929 47.08166 106.95395 1.000 44.93672 60 GLY A N 1
ATOM 606 C CA . GLY A 1 84 ? 107.76468 45.69338 107.01790 1.000 44.12624 60 GLY A CA 1
ATOM 607 C C . GLY A 1 84 ? 107.89992 45.12777 105.61911 1.000 46.01108 60 GLY A C 1
ATOM 608 O O . GLY A 1 84 ? 107.96320 45.86271 104.63203 1.000 49.63656 60 GLY A O 1
ATOM 609 N N . PRO A 1 85 ? 107.97655 43.80959 105.50277 1.000 51.73042 61 PRO A N 1
ATOM 610 C CA . PRO A 1 85 ? 108.03491 43.20481 104.16830 1.000 47.81499 61 PRO A CA 1
ATOM 611 C C . PRO A 1 85 ? 106.77660 43.53072 103.37446 1.000 52.57607 61 PRO A C 1
ATOM 612 O O . PRO A 1 85 ? 105.65478 43.33719 103.84799 1.000 50.56022 61 PRO A O 1
ATOM 616 N N . ILE A 1 86 ? 106.97075 44.01423 102.15216 1.000 49.85268 62 ILE A N 1
ATOM 617 C CA . ILE A 1 86 ? 105.87139 44.31889 101.24736 1.000 46.46175 62 ILE A CA 1
ATOM 618 C C . ILE A 1 86 ? 105.51044 43.04099 100.50220 1.000 45.55972 62 ILE A C 1
ATOM 619 O O . ILE A 1 86 ? 106.35908 42.44012 99.83767 1.000 49.98630 62 ILE A O 1
ATOM 624 N N . ARG A 1 87 ? 104.26527 42.59880 100.62127 1.000 45.88698 63 ARG A N 1
ATOM 625 C CA . ARG A 1 87 ? 103.87624 41.33572 100.01349 1.000 49.64694 63 ARG A CA 1
ATOM 626 C C . ARG A 1 87 ? 102.72798 41.51864 99.03045 1.000 49.72044 63 ARG A C 1
ATOM 627 O O . ARG A 1 87 ? 101.84087 42.35199 99.22831 1.000 53.37832 63 ARG A O 1
ATOM 635 N N . VAL A 1 88 ? 102.72789 40.68167 98.00164 1.000 43.97249 64 VAL A N 1
ATOM 636 C CA . VAL A 1 88 ? 101.61042 40.56780 97.06882 1.000 50.12575 64 VAL A CA 1
ATOM 637 C C . VAL A 1 88 ? 100.64289 39.50226 97.57542 1.000 54.46397 64 VAL A C 1
ATOM 638 O O . VAL A 1 88 ? 101.05802 38.39023 97.93788 1.000 54.63931 64 VAL A O 1
ATOM 642 N N . LEU A 1 89 ? 99.35290 39.82727 97.59272 1.000 50.35481 65 LEU A N 1
ATOM 643 C CA . LEU A 1 89 ? 98.34346 38.89119 98.04664 1.000 50.41522 65 LEU A CA 1
ATOM 644 C C . LEU A 1 89 ? 97.45286 38.46295 96.88829 1.000 55.19646 65 LEU A C 1
ATOM 645 O O . LEU A 1 89 ? 97.19299 39.23896 95.95963 1.000 53.98440 65 LEU A O 1
ATOM 650 N N . ASP A 1 90 ? 96.95896 37.22667 96.96699 1.000 54.57651 66 ASP A N 1
ATOM 651 C CA . ASP A 1 90 ? 95.97521 36.75461 96.00115 1.000 59.20763 66 ASP A CA 1
ATOM 652 C C . ASP A 1 90 ? 94.59515 37.23108 96.44549 1.000 59.70120 66 ASP A C 1
ATOM 653 O O . ASP A 1 90 ? 94.46016 38.03901 97.36852 1.000 64.54900 66 ASP A O 1
ATOM 658 N N . ALA A 1 91 ? 93.54799 36.74071 95.78267 1.000 69.06537 67 ALA A N 1
ATOM 659 C CA . ALA A 1 91 ? 92.19936 37.24296 96.03768 1.000 65.90825 67 ALA A CA 1
ATOM 660 C C . ALA A 1 91 ? 91.72797 36.92053 97.44835 1.000 65.22044 67 ALA A C 1
ATOM 661 O O . ALA A 1 91 ? 90.98007 37.70418 98.04097 1.000 66.34780 67 ALA A O 1
ATOM 663 N N . GLU A 1 92 ? 92.16371 35.79230 98.00313 1.000 64.67459 68 GLU A N 1
ATOM 664 C CA . GLU A 1 92 ? 91.75885 35.34970 99.32862 1.000 65.34618 68 GLU A CA 1
ATOM 665 C C . GLU A 1 92 ? 92.64913 35.89828 100.42984 1.000 66.25301 68 GLU A C 1
ATOM 666 O O . GLU A 1 92 ? 92.37544 35.64925 101.60690 1.000 72.36620 68 GLU A O 1
ATOM 672 N N . GLY A 1 93 ? 93.68870 36.64625 100.08766 1.000 61.02994 69 GLY A N 1
ATOM 673 C CA . GLY A 1 93 ? 94.59265 37.17598 101.08814 1.000 61.49771 69 GLY A CA 1
ATOM 674 C C . GLY A 1 93 ? 95.81456 36.34243 101.38346 1.000 59.97332 69 GLY A C 1
ATOM 675 O O . GLY A 1 93 ? 96.46713 36.57840 102.40787 1.000 60.90514 69 GLY A O 1
ATOM 676 N N . VAL A 1 94 ? 96.15327 35.38541 100.52131 1.000 58.65808 70 VAL A N 1
ATOM 677 C CA . VAL A 1 94 ? 97.35339 34.56572 100.67573 1.000 55.65919 70 VAL A CA 1
ATOM 678 C C . VAL A 1 94 ? 98.56172 35.24507 100.03469 1.000 56.06621 70 VAL A C 1
ATOM 679 O O . VAL A 1 94 ? 98.52676 35.58399 98.84051 1.000 53.86403 70 VAL A O 1
ATOM 683 N N . PRO A 1 95 ? 99.65578 35.44422 100.76264 1.000 52.74875 71 PRO A N 1
ATOM 684 C CA . PRO A 1 95 ? 100.84614 36.00683 100.12383 1.000 51.83390 71 PRO A CA 1
ATOM 685 C C . PRO A 1 95 ? 101.35236 35.06176 99.04545 1.000 58.87848 71 PRO A C 1
ATOM 686 O O . PRO A 1 95 ? 101.61532 33.87994 99.30048 1.000 57.49456 71 PRO A O 1
ATOM 690 N N . VAL A 1 96 ? 101.51333 35.59834 97.83741 1.000 55.88831 72 VAL A N 1
ATOM 691 C CA . VAL A 1 96 ? 102.01083 34.81699 96.71444 1.000 53.46258 72 VAL A CA 1
ATOM 692 C C . VAL A 1 96 ? 103.33970 35.32727 96.20124 1.000 54.63077 72 VAL A C 1
ATOM 693 O O . VAL A 1 96 ? 103.93433 34.67597 95.33324 1.000 60.63918 72 VAL A O 1
ATOM 697 N N . ALA A 1 97 ? 103.81610 36.47413 96.68070 1.000 51.62164 73 ALA A N 1
ATOM 698 C CA . ALA A 1 97 ? 105.07685 37.02346 96.20883 1.000 47.52015 73 ALA A CA 1
ATOM 699 C C . ALA A 1 97 ? 105.52315 38.14845 97.12588 1.000 51.51836 73 ALA A C 1
ATOM 700 O O . ALA A 1 97 ? 104.69691 38.83089 97.74923 1.000 49.10893 73 ALA A O 1
ATOM 702 N N . LEU A 1 98 ? 106.83675 38.36680 97.14829 1.000 52.88069 74 LEU A N 1
ATOM 703 C CA . LEU A 1 98 ? 107.42876 39.57908 97.68864 1.000 47.63438 74 LEU A CA 1
ATOM 704 C C . LEU A 1 98 ? 107.45763 40.66505 96.61336 1.000 52.87497 74 LEU A C 1
ATOM 705 O O . LEU A 1 98 ? 107.76497 40.39651 95.44488 1.000 53.68962 74 LEU A O 1
ATOM 710 N N . ALA A 1 99 ? 107.10689 41.89281 97.00278 1.000 49.55790 75 ALA A N 1
ATOM 711 C CA . ALA A 1 99 ? 106.97209 42.98072 96.03005 1.000 52.41918 75 ALA A CA 1
ATOM 712 C C . ALA A 1 99 ? 108.32981 43.62588 95.79954 1.000 52.60742 75 ALA A C 1
ATOM 713 O O . ALA A 1 99 ? 108.68388 44.65270 96.38687 1.000 53.48059 75 ALA A O 1
ATOM 715 N N . ASP A 1 100 ? 109.09071 43.02016 94.90289 1.000 45.73123 76 ASP A N 1
ATOM 716 C CA . ASP A 1 100 ? 110.37064 43.58063 94.52444 1.000 51.34192 76 ASP A CA 1
ATOM 717 C C . ASP A 1 100 ? 110.18023 44.82603 93.64067 1.000 52.44368 76 ASP A C 1
ATOM 718 O O . ASP A 1 100 ? 109.08738 45.07183 93.12232 1.000 49.94154 76 ASP A O 1
ATOM 723 N N . PRO A 1 101 ? 111.24623 45.61496 93.42508 1.000 52.83548 77 PRO A N 1
ATOM 724 C CA . PRO A 1 101 ? 111.06494 46.93015 92.76311 1.000 50.49384 77 PRO A CA 1
ATOM 725 C C . PRO A 1 101 ? 110.44646 46.90023 91.37234 1.000 53.25821 77 PRO A C 1
ATOM 726 O O . PRO A 1 101 ? 109.49808 47.66254 91.12178 1.000 55.46573 77 PRO A O 1
ATOM 730 N N . VAL A 1 102 ? 110.95972 46.08115 90.44240 1.000 51.97562 78 VAL A N 1
ATOM 731 C CA . VAL A 1 102 ? 110.39901 46.10583 89.08811 1.000 47.45519 78 VAL A CA 1
ATOM 732 C C . VAL A 1 102 ? 108.95430 45.61958 89.10687 1.000 50.90223 78 VAL A C 1
ATOM 733 O O . VAL A 1 102 ? 108.10521 46.12494 88.36195 1.000 52.21604 78 VAL A O 1
ATOM 737 N N . LEU A 1 103 ? 108.63411 44.69234 90.00559 1.000 51.53469 79 LEU A N 1
ATOM 738 C CA . LEU A 1 103 ? 107.24666 44.30546 90.21961 1.000 51.19794 79 LEU A CA 1
ATOM 739 C C . LEU A 1 103 ? 106.39493 45.51310 90.61631 1.000 50.47676 79 LEU A C 1
ATOM 740 O O . LEU A 1 103 ? 105.31436 45.73139 90.05649 1.000 48.81723 79 LEU A O 1
ATOM 745 N N . LEU A 1 104 ? 106.84116 46.27783 91.62344 1.000 51.98147 80 LEU A N 1
ATOM 746 C CA . LEU A 1 104 ? 106.11447 47.48060 92.02380 1.000 52.99713 80 LEU A CA 1
ATOM 747 C C . LEU A 1 104 ? 106.01174 48.46607 90.87055 1.000 53.00092 80 LEU A C 1
ATOM 748 O O . LEU A 1 104 ? 104.94098 49.03346 90.63184 1.000 53.23470 80 LEU A O 1
ATOM 753 N N . ALA A 1 105 ? 107.11847 48.67272 90.14559 1.000 49.49994 81 ALA A N 1
ATOM 754 C CA . ALA A 1 105 ? 107.11495 49.55189 88.98229 1.000 48.80749 81 ALA A CA 1
ATOM 755 C C . ALA A 1 105 ? 106.10385 49.10309 87.94184 1.000 51.63564 81 ALA A C 1
ATOM 756 O O . ALA A 1 105 ? 105.41916 49.93258 87.33973 1.000 57.83005 81 ALA A O 1
ATOM 758 N N . ALA A 1 106 ? 105.96753 47.80138 87.72501 1.000 52.45362 82 ALA A N 1
ATOM 759 C CA . ALA A 1 106 ? 104.99129 47.35698 86.73417 1.000 53.54020 82 ALA A CA 1
ATOM 760 C C . ALA A 1 106 ? 103.56330 47.55720 87.23275 1.000 50.26256 82 ALA A C 1
ATOM 761 O O . ALA A 1 106 ? 102.68335 47.99089 86.47247 1.000 49.34158 82 ALA A O 1
ATOM 763 N N . ALA A 1 107 ? 103.31396 47.25682 88.50600 1.000 50.29922 83 ALA A N 1
ATOM 764 C CA . ALA A 1 107 ? 101.96081 47.39090 89.02849 1.000 50.64072 83 ALA A CA 1
ATOM 765 C C . ALA A 1 107 ? 101.54572 48.84716 89.04333 1.000 53.11003 83 ALA A C 1
ATOM 766 O O . ALA A 1 107 ? 100.44193 49.19263 88.60476 1.000 50.91753 83 ALA A O 1
ATOM 768 N N . CYS A 1 108 ? 102.43760 49.71321 89.53835 1.000 50.42954 84 CYS A N 1
ATOM 769 C CA . CYS A 1 108 ? 102.18543 51.14848 89.54078 1.000 49.41360 84 CYS A CA 1
ATOM 770 C C . CYS A 1 108 ? 101.97047 51.67320 88.13253 1.000 52.99578 84 CYS A C 1
ATOM 771 O O . CYS A 1 108 ? 101.04748 52.46170 87.89378 1.000 51.61807 84 CYS A O 1
ATOM 774 N N . SER A 1 109 ? 102.79699 51.23476 87.17765 1.000 51.01518 85 SER A N 1
ATOM 775 C CA . SER A 1 109 ? 102.63149 51.71636 85.80873 1.000 50.87081 85 SER A CA 1
ATOM 776 C C . SER A 1 109 ? 101.27164 51.31484 85.25251 1.000 49.84042 85 SER A C 1
ATOM 777 O O . SER A 1 109 ? 100.58494 52.12271 84.61150 1.000 48.35513 85 SER A O 1
ATOM 780 N N . ALA A 1 110 ? 100.88147 50.05512 85.44961 1.000 48.58230 86 ALA A N 1
ATOM 781 C CA . ALA A 1 110 ? 99.57767 49.62229 84.95015 1.000 52.04930 86 ALA A CA 1
ATOM 782 C C . ALA A 1 110 ? 98.46028 50.44825 85.58112 1.000 50.86711 86 ALA A C 1
ATOM 783 O O . ALA A 1 110 ? 97.49849 50.82378 84.89990 1.000 50.96260 86 ALA A O 1
ATOM 785 N N . ASP A 1 111 ? 98.57763 50.73813 86.88583 1.000 46.76438 87 ASP A N 1
ATOM 786 C CA . ASP A 1 111 ? 97.54233 51.47824 87.60234 1.000 50.59449 87 ASP A CA 1
ATOM 787 C C . ASP A 1 111 ? 97.49846 52.92739 87.13989 1.000 51.53969 87 ASP A C 1
ATOM 788 O O . ASP A 1 111 ? 96.42745 53.47330 86.84133 1.000 52.36794 87 ASP A O 1
ATOM 793 N N . SER A 1 112 ? 98.66137 53.55566 87.03712 1.000 51.64769 88 SER A N 1
ATOM 794 C CA . SER A 1 112 ? 98.70108 54.95250 86.63526 1.000 51.62744 88 SER A CA 1
ATOM 795 C C . SER A 1 112 ? 98.17612 55.13508 85.21491 1.000 50.83379 88 SER A C 1
ATOM 796 O O . SER A 1 112 ? 97.34227 56.01273 84.95352 1.000 46.25604 88 SER A O 1
ATOM 799 N N . ARG A 1 113 ? 98.67238 54.32499 84.27754 1.000 48.97711 89 ARG A N 1
ATOM 800 C CA . ARG A 1 113 ? 98.20908 54.43483 82.89648 1.000 54.95894 89 ARG A CA 1
ATOM 801 C C . ARG A 1 113 ? 96.71055 54.23510 82.80546 1.000 51.73545 89 ARG A C 1
ATOM 802 O O . ARG A 1 113 ? 96.04307 54.85411 81.97688 1.000 53.47666 89 ARG A O 1
ATOM 810 N N . SER A 1 114 ? 96.16672 53.41153 83.67839 1.000 56.67068 90 SER A N 1
ATOM 811 C CA . SER A 1 114 ? 94.73861 53.16484 83.71077 1.000 46.14747 90 SER A CA 1
ATOM 812 C C . SER A 1 114 ? 93.97645 54.32455 84.35569 1.000 51.34527 90 SER A C 1
ATOM 813 O O . SER A 1 114 ? 92.79009 54.52653 84.06559 1.000 51.92662 90 SER A O 1
ATOM 816 N N . ARG A 1 115 ? 94.62078 55.06191 85.26609 1.000 52.52072 91 ARG A N 1
ATOM 817 C CA . ARG A 1 115 ? 93.94399 56.15214 85.96210 1.000 48.81211 91 ARG A CA 1
ATOM 818 C C . ARG A 1 115 ? 93.73730 57.34160 85.04442 1.000 48.45934 91 ARG A C 1
ATOM 819 O O . ARG A 1 115 ? 92.67166 57.96406 85.06023 1.000 50.64413 91 ARG A O 1
ATOM 827 N N . SER A 1 116 ? 94.73937 57.66531 84.23701 1.000 48.71766 92 SER A N 1
ATOM 828 C CA . SER A 1 116 ? 94.66310 58.79690 83.33814 1.000 50.18976 92 SER A CA 1
ATOM 829 C C . SER A 1 116 ? 93.87663 58.40923 82.08197 1.000 55.99773 92 SER A C 1
ATOM 830 O O . SER A 1 116 ? 93.54026 57.24233 81.86370 1.000 57.05591 92 SER A O 1
ATOM 833 N N . LEU A 1 117 ? 93.51700 59.41330 81.28468 1.000 53.94547 93 LEU A N 1
ATOM 834 C CA . LEU A 1 117 ? 92.72618 59.15415 80.09080 1.000 57.56336 93 LEU A CA 1
ATOM 835 C C . LEU A 1 117 ? 93.60197 58.53202 78.99695 1.000 58.13013 93 LEU A C 1
ATOM 836 O O . LEU A 1 117 ? 94.81737 58.77180 78.95049 1.000 54.69558 93 LEU A O 1
ATOM 841 N N . PRO A 1 118 ? 92.99918 57.76879 78.07289 1.000 56.90435 94 PRO A N 1
ATOM 842 C CA . PRO A 1 118 ? 93.79995 57.14284 77.00256 1.000 52.07009 94 PRO A CA 1
ATOM 843 C C . PRO A 1 118 ? 94.52100 58.14359 76.12314 1.000 51.23813 94 PRO A C 1
ATOM 844 O O . PRO A 1 118 ? 95.56893 57.81695 75.55139 1.000 50.82391 94 PRO A O 1
ATOM 848 N N . SER A 1 119 ? 93.98787 59.35811 75.99132 1.000 55.78800 95 SER A N 1
ATOM 849 C CA . SER A 1 119 ? 94.60167 60.42108 75.19721 1.000 54.49132 95 SER A CA 1
ATOM 850 C C . SER A 1 119 ? 95.68842 61.17394 75.94189 1.000 53.52805 95 SER A C 1
ATOM 851 O O . SER A 1 119 ? 96.23679 62.12651 75.37802 1.000 57.59017 95 SER A O 1
ATOM 854 N N . ALA A 1 120 ? 95.98314 60.80170 77.19836 1.000 50.51333 96 ALA A N 1
ATOM 855 C CA . ALA A 1 120 ? 96.94749 61.53641 78.00680 1.000 53.70409 96 ALA A CA 1
ATOM 856 C C . ALA A 1 120 ? 98.38239 61.25175 77.56550 1.000 48.17638 96 ALA A C 1
ATOM 857 O O . ALA A 1 120 ? 98.68613 60.16475 77.07154 1.000 53.96413 96 ALA A O 1
ATOM 859 N N . PRO A 1 121 ? 99.28797 62.20283 77.76039 1.000 51.06708 97 PRO A N 1
ATOM 860 C CA . PRO A 1 121 ? 100.71947 61.96326 77.41571 1.000 48.95113 97 PRO A CA 1
ATOM 861 C C . PRO A 1 121 ? 101.36650 60.71833 78.05324 1.000 55.74926 97 PRO A C 1
ATOM 862 O O . PRO A 1 121 ? 102.20582 60.06220 77.41402 1.000 56.58249 97 PRO A O 1
ATOM 866 N N . ILE A 1 122 ? 101.01801 60.37067 79.29649 1.000 51.75469 98 ILE A N 1
ATOM 867 C CA . ILE A 1 122 ? 101.58382 59.16304 79.89119 1.000 53.13677 98 ILE A CA 1
ATOM 868 C C . ILE A 1 122 ? 101.19060 57.92249 79.08904 1.000 57.44044 98 ILE A C 1
ATOM 869 O O . ILE A 1 122 ? 101.85582 56.88386 79.18531 1.000 54.50335 98 ILE A O 1
ATOM 874 N N . ASN A 1 123 ? 100.14595 58.01237 78.26324 1.000 57.90754 99 ASN A N 1
ATOM 875 C CA . ASN A 1 123 ? 99.66657 56.87130 77.48848 1.000 56.55677 99 ASN A CA 1
ATOM 876 C C . ASN A 1 123 ? 100.01512 56.94862 75.99791 1.000 55.41463 99 ASN A C 1
ATOM 877 O O . ASN A 1 123 ? 99.58850 56.07983 75.23178 1.000 53.88563 99 ASN A O 1
ATOM 882 N N . ALA A 1 124 ? 100.78960 57.94870 75.57644 1.000 50.69512 100 ALA A N 1
ATOM 883 C CA . ALA A 1 124 ? 101.29617 57.98970 74.21348 1.000 53.77078 100 ALA A CA 1
ATOM 884 C C . ALA A 1 124 ? 102.15035 56.74909 73.92210 1.000 64.60988 100 ALA A C 1
ATOM 885 O O . ALA A 1 124 ? 102.69973 56.13183 74.84071 1.000 66.34173 100 ALA A O 1
ATOM 887 N N . PRO A 1 125 ? 102.26952 56.34197 72.65279 1.000 72.67569 101 PRO A N 1
ATOM 888 C CA . PRO A 1 125 ? 103.11890 55.16754 72.34992 1.000 68.37034 101 PRO A CA 1
ATOM 889 C C . PRO A 1 125 ? 104.60028 55.33962 72.66624 1.000 67.29457 101 PRO A C 1
ATOM 890 O O . PRO A 1 125 ? 105.22498 54.39054 73.15905 1.000 72.45934 101 PRO A O 1
ATOM 894 N N . ASP A 1 126 ? 105.18611 56.51019 72.42276 1.000 63.86514 102 ASP A N 1
ATOM 895 C CA . ASP A 1 126 ? 106.60632 56.73590 72.69107 1.000 65.13699 102 ASP A CA 1
ATOM 896 C C . ASP A 1 126 ? 106.88834 57.28723 74.09604 1.000 62.99015 102 ASP A C 1
ATOM 897 O O . ASP A 1 126 ? 107.97593 57.83452 74.32470 1.000 61.41339 102 ASP A O 1
ATOM 902 N N . ALA A 1 127 ? 105.93772 57.18052 75.03223 1.000 60.92348 103 ALA A N 1
ATOM 903 C CA . ALA A 1 127 ? 106.12834 57.76855 76.35660 1.000 59.42095 103 ALA A CA 1
ATOM 904 C C . ALA A 1 127 ? 106.96756 56.91872 77.29911 1.000 60.38794 103 ALA A C 1
ATOM 905 O O . ALA A 1 127 ? 107.49886 57.44935 78.28425 1.000 60.67281 103 ALA A O 1
ATOM 907 N N . GLY A 1 128 ? 107.12375 55.63695 77.02927 1.000 52.53860 104 GLY A N 1
ATOM 908 C CA . GLY A 1 128 ? 107.88653 54.80800 77.92926 1.000 55.68061 104 GLY A CA 1
ATOM 909 C C . GLY A 1 128 ? 107.05160 54.48860 79.15515 1.000 58.26128 104 GLY A C 1
ATOM 910 O O . GLY A 1 128 ? 105.90816 54.92533 79.30403 1.000 55.51673 104 GLY A O 1
ATOM 911 N N . THR A 1 129 ? 107.63195 53.71003 80.06188 1.000 53.80480 105 THR A N 1
ATOM 912 C CA . THR A 1 129 ? 106.93110 53.36593 81.28664 1.000 50.27055 105 THR A CA 1
ATOM 913 C C . THR A 1 129 ? 107.87729 53.46057 82.46308 1.000 50.70611 105 THR A C 1
ATOM 914 O O . THR A 1 129 ? 109.10357 53.42342 82.30719 1.000 52.79828 105 THR A O 1
ATOM 918 N N . ALA A 1 130 ? 107.28482 53.55694 83.65756 1.000 50.78909 106 ALA A N 1
ATOM 919 C CA . ALA A 1 130 ? 108.08319 53.49533 84.87506 1.000 49.44181 106 ALA A CA 1
ATOM 920 C C . ALA A 1 130 ? 108.90437 52.21145 84.95864 1.000 50.57785 106 ALA A C 1
ATOM 921 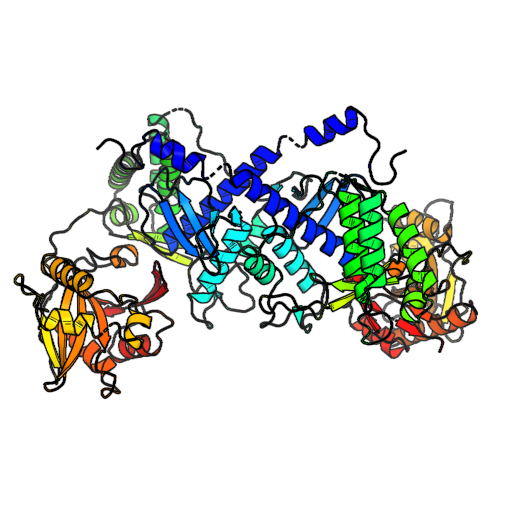O O . ALA A 1 130 ? 109.92491 52.20087 85.65040 1.000 52.88724 106 ALA A O 1
ATOM 923 N N . VAL A 1 131 ? 108.51248 51.13780 84.25724 1.000 50.43678 107 VAL A N 1
ATOM 924 C CA . VAL A 1 131 ? 109.35235 49.93881 84.26108 1.000 50.50023 107 VAL A CA 1
ATOM 925 C C . VAL A 1 131 ? 110.67713 50.21628 83.56689 1.000 51.95235 107 VAL A C 1
ATOM 926 O O . VAL A 1 131 ? 111.74267 49.87261 84.08527 1.000 56.46078 107 VAL A O 1
ATOM 930 N N . ASP A 1 132 ? 110.64282 50.86955 82.40608 1.000 54.59900 108 ASP A N 1
ATOM 931 C CA . ASP A 1 132 ? 111.88672 51.27611 81.75593 1.000 52.82689 108 ASP A CA 1
ATOM 932 C C . ASP A 1 132 ? 112.75005 52.12157 82.68983 1.000 54.24431 108 ASP A C 1
ATOM 933 O O . ASP A 1 132 ? 113.98083 52.00379 82.69581 1.000 53.82288 108 ASP A O 1
ATOM 938 N N . TRP A 1 133 ? 112.11576 52.99806 83.46657 1.000 49.72879 109 TRP A N 1
ATOM 939 C CA . TRP A 1 133 ? 112.84327 53.92069 84.33037 1.000 50.13174 109 TRP A CA 1
ATOM 940 C C . TRP A 1 133 ? 113.55514 53.17660 85.45407 1.000 55.92615 109 TRP A C 1
ATOM 941 O O . TRP A 1 133 ? 114.73190 53.44803 85.76280 1.000 52.15156 109 TRP A O 1
ATOM 952 N N . VAL A 1 134 ? 112.83667 52.26075 86.11043 1.000 51.47424 110 VAL A N 1
ATOM 953 C CA . VAL A 1 134 ? 113.44635 51.48373 87.18451 1.000 58.12758 110 VAL A CA 1
ATOM 954 C C . VAL A 1 134 ? 114.53342 50.56382 86.61834 1.000 53.58550 110 VAL A C 1
ATOM 955 O O . VAL A 1 134 ? 115.65310 50.50696 87.14400 1.000 52.93932 110 VAL A O 1
ATOM 959 N N . LEU A 1 135 ? 114.24234 49.90155 85.49620 1.000 48.12187 111 LEU A N 1
ATOM 960 C CA . LEU A 1 135 ? 115.21016 49.02255 84.83995 1.000 57.26112 111 LEU A CA 1
ATOM 961 C C . LEU A 1 135 ? 116.49678 49.76624 84.51272 1.000 57.76021 111 LEU A C 1
ATOM 962 O O . LEU A 1 135 ? 117.59656 49.31883 84.86001 1.000 58.34869 111 LEU A O 1
ATOM 967 N N . SER A 1 136 ? 116.37081 50.92197 83.85878 1.000 56.00058 112 SER A N 1
ATOM 968 C CA . SER A 1 136 ? 117.52839 51.70519 83.45855 1.000 57.57658 112 SER A CA 1
ATOM 969 C C . SER A 1 136 ? 118.26184 52.31731 84.64323 1.000 60.71662 112 SER A C 1
ATOM 970 O O . SER A 1 136 ? 119.28541 52.96842 84.43525 1.000 64.24321 112 SER A O 1
ATOM 973 N N . SER A 1 137 ? 117.75579 52.17437 85.86380 1.000 58.60557 113 SER A N 1
ATOM 974 C CA . SER A 1 137 ? 118.37819 52.81842 87.01007 1.000 64.34215 113 SER A CA 1
ATOM 975 C C . SER A 1 137 ? 119.13228 51.85614 87.91521 1.000 61.35475 113 SER A C 1
ATOM 976 O O . SER A 1 137 ? 119.75948 52.30755 88.86991 1.000 58.95557 113 SER A O 1
ATOM 979 N N . LEU A 1 138 ? 119.12045 50.55468 87.62446 1.000 60.97007 114 LEU A N 1
ATOM 980 C CA . LEU A 1 138 ? 119.67908 49.57475 88.55432 1.000 58.53094 114 LEU A CA 1
ATOM 981 C C . LEU A 1 138 ? 121.16435 49.79158 88.80439 1.000 58.50637 114 LEU A C 1
ATOM 982 O O . LEU A 1 138 ? 121.67257 49.41171 89.86320 1.000 63.66974 114 LEU A O 1
ATOM 987 N N . ALA A 1 139 ? 121.88834 50.35945 87.84828 1.000 61.12223 115 ALA A N 1
ATOM 988 C CA . ALA A 1 139 ? 123.31490 50.58947 88.05237 1.000 64.87242 115 ALA A CA 1
ATOM 989 C C . ALA A 1 139 ? 123.62353 51.94299 88.69656 1.000 66.08162 115 ALA A C 1
ATOM 990 O O . ALA A 1 139 ? 124.79435 52.23491 88.94809 1.000 68.10526 115 ALA A O 1
ATOM 992 N N . ASP A 1 140 ? 122.61713 52.77293 88.96828 1.000 65.92305 116 ASP A N 1
ATOM 993 C CA . ASP A 1 140 ? 122.86368 54.04896 89.63199 1.000 72.25556 116 ASP A CA 1
ATOM 994 C C . ASP A 1 140 ? 123.53632 53.85214 90.98966 1.000 74.39742 116 ASP A C 1
ATOM 995 O O . ASP A 1 140 ? 123.29288 52.87294 91.69991 1.000 76.00904 116 ASP A O 1
ATOM 1000 N N . ASP A 1 141 ? 124.40719 54.79735 91.33518 1.000 81.88564 117 ASP A N 1
ATOM 1001 C CA . ASP A 1 141 ? 125.00027 54.84017 92.66709 1.000 87.56182 117 ASP A CA 1
ATOM 1002 C C . ASP A 1 141 ? 123.93443 55.08715 93.72674 1.000 88.32518 117 ASP A C 1
ATOM 1003 O O . ASP A 1 141 ? 123.21612 56.09335 93.68537 1.000 88.80081 117 ASP A O 1
ATOM 1008 N N . GLU A 1 142 ? 123.83949 54.16568 94.67519 1.000 89.13880 118 GLU A N 1
ATOM 1009 C CA . GLU A 1 142 ? 122.90614 54.31188 95.78064 1.000 90.70652 118 GLU A CA 1
ATOM 1010 C C . GLU A 1 142 ? 123.42016 55.39810 96.72541 1.000 89.63979 118 GLU A C 1
ATOM 1011 O O . GLU A 1 142 ? 124.63277 55.56240 96.89577 1.000 89.33108 118 GLU A O 1
ATOM 1017 N N . ASP A 1 143 ? 122.50288 56.18423 97.28788 1.000 88.81301 119 ASP A N 1
ATOM 1018 C CA . ASP A 1 143 ? 122.88294 57.25582 98.20328 1.000 91.38392 119 ASP A CA 1
ATOM 1019 C C . ASP A 1 143 ? 123.32226 56.69979 99.55140 1.000 94.79741 119 ASP A C 1
ATOM 1020 O O . ASP A 1 143 ? 122.90873 55.61169 99.96241 1.000 93.63233 119 ASP A O 1
ATOM 1025 N N . ASP A 1 144 ? 124.22036 57.43500 100.21139 1.000 92.54645 120 ASP A N 1
ATOM 1026 C CA . ASP A 1 144 ? 124.65834 57.05540 101.54607 1.000 90.08969 120 ASP A CA 1
ATOM 1027 C C . ASP A 1 144 ? 123.48172 57.06443 102.50254 1.000 90.09711 120 ASP A C 1
ATOM 1028 O O . ASP A 1 144 ? 122.56477 57.88532 102.39005 1.000 87.75234 120 ASP A O 1
ATOM 1033 N N . GLU A 1 145 ? 123.50114 56.12642 103.43326 1.000 86.98169 121 GLU A N 1
ATOM 1034 C CA . GLU A 1 145 ? 122.47035 56.10650 104.44564 1.000 78.62676 121 GLU A CA 1
ATOM 1035 C C . GLU A 1 145 ? 122.80895 57.09997 105.55765 1.000 70.49701 121 GLU A C 1
ATOM 1036 O O . GLU A 1 145 ? 123.94694 57.55079 105.70485 1.000 73.08122 121 GLU A O 1
ATOM 1042 N N . VAL A 1 146 ? 121.77398 57.53095 106.26541 1.000 67.13790 122 VAL A N 1
ATOM 1043 C CA . VAL A 1 146 ? 121.98630 58.35219 107.45861 1.000 68.59829 122 VAL A CA 1
ATOM 1044 C C . VAL A 1 146 ? 122.84140 57.57688 108.46123 1.000 67.78051 122 VAL A C 1
ATOM 1045 O O . VAL A 1 146 ? 122.52560 56.41087 108.77629 1.000 65.18975 122 VAL A O 1
ATOM 1049 N N . PRO A 1 147 ? 123.91075 58.16261 109.00105 1.000 62.87977 123 PRO A N 1
ATOM 1050 C CA . PRO A 1 147 ? 124.72387 57.45248 110.00628 1.000 65.52535 123 PRO A CA 1
ATOM 1051 C C . PRO A 1 147 ? 123.89196 57.10434 111.22946 1.000 64.54481 123 PRO A C 1
ATOM 1052 O O . PRO A 1 147 ? 123.40259 57.98636 111.94030 1.000 64.04384 123 PRO A O 1
ATOM 1056 N N . ALA A 1 148 ? 123.74680 55.79802 111.48003 1.000 62.84967 124 ALA A N 1
ATOM 1057 C CA . ALA A 1 148 ? 122.82273 55.32948 112.51176 1.000 62.64599 124 ALA A CA 1
ATOM 1058 C C . ALA A 1 148 ? 123.12832 55.92157 113.87581 1.000 65.56303 124 ALA A C 1
ATOM 1059 O O . ALA A 1 148 ? 122.23167 55.97884 114.72485 1.000 63.03875 124 ALA A O 1
ATOM 1061 N N . GLY A 1 149 ? 124.37262 56.34760 114.10038 1.000 68.68950 125 GLY A N 1
ATOM 1062 C CA . GLY A 1 149 ? 124.81959 56.95945 115.33201 1.000 59.04584 125 GLY A CA 1
ATOM 1063 C C . GLY A 1 149 ? 124.85172 58.47136 115.33050 1.000 61.89551 125 GLY A C 1
ATOM 1064 O O . GLY A 1 149 ? 125.42850 59.06263 116.25126 1.000 66.84877 125 GLY A O 1
ATOM 1073 N N . THR A 1 151 ? 123.95982 62.34193 115.97915 1.000 66.08094 127 THR A N 1
ATOM 1074 C CA . THR A 1 151 ? 123.27489 62.99219 117.08724 1.000 67.24550 127 THR A CA 1
ATOM 1075 C C . THR A 1 151 ? 122.16459 63.88066 116.55006 1.000 65.91881 127 THR A C 1
ATOM 1076 O O . THR A 1 151 ? 122.20769 64.34667 115.40747 1.000 66.21703 127 THR A O 1
ATOM 1080 N N . ALA A 1 152 ? 121.17008 64.14279 117.39284 1.000 65.82042 128 ALA A N 1
ATOM 1081 C CA . ALA A 1 152 ? 120.12003 65.06542 116.96632 1.000 70.93636 128 ALA A CA 1
ATOM 1082 C C . ALA A 1 152 ? 120.65792 66.48542 116.79108 1.000 71.93541 128 ALA A C 1
ATOM 1083 O O . ALA A 1 152 ? 120.24383 67.20329 115.87087 1.000 69.59409 128 ALA A O 1
ATOM 1085 N N . GLU A 1 153 ? 121.59019 66.90458 117.65058 1.000 74.73620 129 GLU A N 1
ATOM 1086 C CA . GLU A 1 153 ? 122.25972 68.18254 117.43697 1.000 70.26999 129 GLU A CA 1
ATOM 1087 C C . GLU A 1 153 ? 122.90541 68.24065 116.05223 1.000 73.51072 129 GLU A C 1
ATOM 1088 O O . GLU A 1 153 ? 122.66646 69.17858 115.28678 1.000 78.05840 129 GLU A O 1
ATOM 1094 N N . GLU A 1 154 ? 123.69204 67.22043 115.69000 1.000 72.49761 130 GLU A N 1
ATOM 1095 C CA . GLU A 1 154 ? 124.30035 67.22424 114.36993 1.000 73.33835 130 GLU A CA 1
ATOM 1096 C C . GLU A 1 154 ? 123.24482 67.19536 113.28812 1.000 75.58062 130 GLU A C 1
ATOM 1097 O O . GLU A 1 154 ? 123.47907 67.69755 112.18103 1.000 79.09661 130 GLU A O 1
ATOM 1099 N N . ALA A 1 155 ? 122.07325 66.63181 113.58271 1.000 78.80562 131 ALA A N 1
ATOM 1100 C CA . ALA A 1 155 ? 121.00012 66.63242 112.59491 1.000 69.77221 131 ALA A CA 1
ATOM 1101 C C . ALA A 1 155 ? 120.46805 68.03806 112.36434 1.000 67.26748 131 ALA A C 1
ATOM 1102 O O . ALA A 1 155 ? 120.26217 68.43735 111.21511 1.000 62.52897 131 ALA A O 1
ATOM 1104 N N . VAL A 1 156 ? 120.27607 68.81039 113.44564 1.000 70.84155 132 VAL A N 1
ATOM 1105 C CA . VAL A 1 156 ? 119.82424 70.19914 113.32293 1.000 74.87820 132 VAL A CA 1
ATOM 1106 C C . VAL A 1 156 ? 120.84863 71.03566 112.56545 1.000 77.54409 132 VAL A C 1
ATOM 1107 O O . VAL A 1 156 ? 120.49711 71.89457 111.74166 1.000 74.33664 132 VAL A O 1
ATOM 1111 N N . ARG A 1 157 ? 122.13173 70.80771 112.85362 1.000 78.44123 133 ARG A N 1
ATOM 1112 C CA . ARG A 1 157 ? 123.21906 71.48265 112.15859 1.000 70.92981 133 ARG A CA 1
ATOM 1113 C C . ARG A 1 157 ? 123.04115 71.36211 110.65299 1.000 73.96404 133 ARG A C 1
ATOM 1114 O O . ARG A 1 157 ? 122.96553 72.36503 109.93349 1.000 78.50651 133 ARG A O 1
ATOM 1122 N N . LEU A 1 158 ? 122.95123 70.12725 110.15691 1.000 74.21843 134 LEU A N 1
ATOM 1123 C CA . LEU A 1 158 ? 122.83977 69.93800 108.71717 1.000 73.05599 134 LEU A CA 1
ATOM 1124 C C . LEU A 1 158 ? 121.54375 70.49811 108.17073 1.000 73.11062 134 LEU A C 1
ATOM 1125 O O . LEU A 1 158 ? 121.51114 71.01553 107.04854 1.000 78.42119 134 LEU A O 1
ATOM 1130 N N . LEU A 1 159 ? 120.47052 70.42016 108.94252 1.000 69.76120 135 LEU A N 1
ATOM 1131 C CA . LEU A 1 159 ? 119.20568 70.86745 108.39315 1.000 71.62783 135 LEU A CA 1
ATOM 1132 C C . LEU A 1 159 ? 119.21114 72.38074 108.20816 1.000 76.95834 135 LEU A C 1
ATOM 1133 O O . LEU A 1 159 ? 118.83238 72.87524 107.14210 1.000 77.81858 135 LEU A O 1
ATOM 1138 N N . SER A 1 160 ? 119.70796 73.12890 109.20171 1.000 76.02681 136 SER A N 1
ATOM 1139 C CA . SER A 1 160 ? 119.78560 74.58102 109.05044 1.000 79.63124 136 SER A CA 1
ATOM 1140 C C . SER A 1 160 ? 120.65576 74.95552 107.86130 1.000 80.93948 136 SER A C 1
ATOM 1141 O O . SER A 1 160 ? 120.27159 75.79136 107.03675 1.000 83.37548 136 SER A O 1
ATOM 1144 N N . ARG A 1 161 ? 121.81230 74.31111 107.73747 1.000 80.88203 137 ARG A N 1
ATOM 1145 C CA . ARG A 1 161 ? 122.64696 74.48035 106.55534 1.000 83.24661 137 ARG A CA 1
ATOM 1146 C C . ARG A 1 161 ? 121.82850 74.37200 105.28171 1.000 87.14368 137 ARG A C 1
ATOM 1147 O O . ARG A 1 161 ? 121.91538 75.22802 104.39574 1.000 92.83576 137 ARG A O 1
ATOM 1155 N N . GLN A 1 162 ? 121.00971 73.32865 105.18272 1.000 86.78370 138 GLN A N 1
ATOM 1156 C CA . GLN A 1 162 ? 120.29702 73.06703 103.94037 1.000 82.31543 138 GLN A CA 1
ATOM 1157 C C . GLN A 1 162 ? 119.20300 74.10037 103.69634 1.000 83.25934 138 GLN A C 1
ATOM 1158 O O . GLN A 1 162 ? 118.94573 74.48027 102.54732 1.000 84.57206 138 GLN A O 1
ATOM 1164 N N . VAL A 1 163 ? 118.54818 74.56038 104.76714 1.000 85.43707 139 VAL A N 1
ATOM 1165 C CA . VAL A 1 163 ? 117.46428 75.53608 104.64832 1.000 86.04722 139 VAL A CA 1
ATOM 1166 C C . VAL A 1 163 ? 117.99243 76.89226 104.20501 1.000 88.36926 139 VAL A C 1
ATOM 1167 O O . VAL A 1 163 ? 117.38549 77.57262 103.36476 1.000 87.25177 139 VAL A O 1
ATOM 1171 N N . ASP A 1 164 ? 119.12460 77.31033 104.76697 1.000 89.33236 140 ASP A N 1
ATOM 1172 C CA . ASP A 1 164 ? 119.67987 78.60861 104.41196 1.000 91.34212 140 ASP A CA 1
ATOM 1173 C C . ASP A 1 164 ? 120.18983 78.59442 102.97834 1.000 93.03381 140 ASP A C 1
ATOM 1174 O O . ASP A 1 164 ? 119.97868 79.55227 102.22234 1.000 97.60965 140 ASP A O 1
ATOM 1179 N N . ASP A 1 165 ? 120.78541 77.47457 102.56507 1.000 91.14070 141 ASP A N 1
ATOM 1180 C CA . ASP A 1 165 ? 121.27727 77.28350 101.20533 1.000 91.43247 141 ASP A CA 1
ATOM 1181 C C . ASP A 1 165 ? 120.17423 77.09275 100.19178 1.000 93.38763 141 ASP A C 1
ATOM 1182 O O . ASP A 1 165 ? 120.48460 76.84740 99.01862 1.000 96.85824 141 ASP A O 1
ATOM 1187 N N . LEU A 1 166 ? 118.90682 77.18663 100.57587 1.000 95.20785 142 LEU A N 1
ATOM 1188 C CA . LEU A 1 166 ? 117.86956 77.09134 99.57067 1.000 99.07696 142 LEU A CA 1
ATOM 1189 C C . LEU A 1 166 ? 117.86877 78.38993 98.77224 1.000 105.40283 142 LEU A C 1
ATOM 1190 O O . LEU A 1 166 ? 117.96635 79.47327 99.36316 1.000 104.54268 142 LEU A O 1
ATOM 1195 N N . PRO A 1 167 ? 117.74830 78.31732 97.43836 1.000 111.03340 143 PRO A N 1
ATOM 1196 C CA . PRO A 1 167 ? 117.96491 79.52598 96.61912 1.000 111.25213 143 PRO A CA 1
ATOM 1197 C C . PRO A 1 167 ? 117.18268 80.74140 97.10068 1.000 114.36109 143 PRO A C 1
ATOM 1198 O O . PRO A 1 167 ? 117.61448 81.87568 96.84670 1.000 118.76421 143 PRO A O 1
ATOM 1202 N N . ARG A 1 168 ? 116.05890 80.53454 97.79979 1.000 113.19970 144 ARG A N 1
ATOM 1203 C CA . ARG A 1 168 ? 115.33411 81.56482 98.54463 1.000 113.69712 144 ARG A CA 1
ATOM 1204 C C . ARG A 1 168 ? 115.17831 82.87961 97.78078 1.000 119.38082 144 ARG A C 1
ATOM 1205 O O . ARG A 1 168 ? 115.13881 83.94996 98.39905 1.000 125.41862 144 ARG A O 1
ATOM 1207 N N . SER A 1 169 ? 115.10280 82.81339 96.43936 1.000 120.98993 145 SER A N 1
ATOM 1208 C CA . SER A 1 169 ? 115.14421 83.98705 95.56608 1.000 121.06386 145 SER A CA 1
ATOM 1209 C C . SER A 1 169 ? 114.15696 83.83799 94.41052 1.000 119.83336 145 SER A C 1
ATOM 1210 O O . SER A 1 169 ? 113.57683 82.76104 94.22293 1.000 117.78240 145 SER A O 1
ATOM 1213 N N . PRO A 1 170 ? 113.92345 84.89133 93.62692 1.000 121.99818 146 PRO A N 1
ATOM 1214 C CA . PRO A 1 170 ? 113.01744 84.75885 92.47751 1.000 122.12090 146 PRO A CA 1
ATOM 1215 C C . PRO A 1 170 ? 113.65109 83.92377 91.36901 1.000 120.23400 146 PRO A C 1
ATOM 1216 O O . PRO A 1 170 ? 114.85355 84.01278 91.10346 1.000 115.51501 146 PRO A O 1
ATOM 1220 N N . GLY A 1 171 ? 112.81605 83.09148 90.72999 1.000 117.88915 147 GLY A N 1
ATOM 1221 C CA . GLY A 1 171 ? 113.23793 82.15564 89.71343 1.000 109.72156 147 GLY A CA 1
ATOM 1222 C C . GLY A 1 171 ? 113.44817 80.74370 90.22811 1.000 111.46473 147 GLY A C 1
ATOM 1223 O O . GLY A 1 171 ? 113.35833 79.79134 89.44613 1.000 110.69692 147 GLY A O 1
ATOM 1224 N N . ALA A 1 172 ? 113.72022 80.59106 91.52219 1.000 114.78630 148 ALA A N 1
ATOM 1225 C CA . ALA A 1 172 ? 113.99435 79.29737 92.13127 1.000 109.46119 148 ALA A CA 1
ATOM 1226 C C . ALA A 1 172 ? 112.73622 78.43224 92.21362 1.000 105.51975 148 ALA A C 1
ATOM 1227 O O . ALA A 1 172 ? 111.60313 78.91210 92.10030 1.000 106.50761 148 ALA A O 1
ATOM 1229 N N . ASP A 1 173 ? 112.95788 77.11931 92.44651 1.000 97.20702 149 ASP A N 1
ATOM 1230 C CA . ASP A 1 173 ? 111.93143 76.08110 92.35331 1.000 93.35957 149 ASP A CA 1
ATOM 1231 C C . ASP A 1 173 ? 111.16500 75.97502 93.66197 1.000 86.54407 149 ASP A C 1
ATOM 1232 O O . ASP A 1 173 ? 111.78108 75.82125 94.72272 1.000 80.69546 149 ASP A O 1
ATOM 1237 N N . PRO A 1 174 ? 109.83528 76.04732 93.63177 1.000 86.09465 150 PRO A N 1
ATOM 1238 C CA . PRO A 1 174 ? 109.09056 75.95100 94.88965 1.000 81.85552 150 PRO A CA 1
ATOM 1239 C C . PRO A 1 174 ? 109.13932 74.55575 95.48646 1.000 79.38834 150 PRO A C 1
ATOM 1240 O O . PRO A 1 174 ? 109.13583 74.42523 96.71679 1.000 76.39895 150 PRO A O 1
ATOM 1244 N N . TRP A 1 175 ? 109.24581 73.50954 94.65565 1.000 78.43948 151 TRP A N 1
ATOM 1245 C CA . TRP A 1 175 ? 109.33522 72.14511 95.16451 1.000 73.58384 151 TRP A CA 1
ATOM 1246 C C . TRP A 1 175 ? 110.64507 71.84873 95.86838 1.000 70.50312 151 TRP A C 1
ATOM 1247 O O . TRP A 1 175 ? 110.82709 70.71879 96.33553 1.000 68.78354 151 TRP A O 1
ATOM 1258 N N . SER A 1 176 ? 111.56232 72.80553 95.95499 1.000 72.29706 152 SER A N 1
ATOM 1259 C CA . SER A 1 176 ? 112.86119 72.49757 96.53629 1.000 71.69750 152 SER A CA 1
ATOM 1260 C C . SER A 1 176 ? 112.75659 72.22884 98.03263 1.000 66.93860 152 SER A C 1
ATOM 1261 O O . SER A 1 176 ? 113.57547 71.48605 98.58894 1.000 66.43428 152 SER A O 1
ATOM 1264 N N . LEU A 1 177 ? 111.76560 72.81141 98.70317 1.000 63.64351 153 LEU A N 1
ATOM 1265 C CA . LEU A 1 177 ? 111.65206 72.58165 100.13647 1.000 65.65748 153 LEU A CA 1
ATOM 1266 C C . LEU A 1 177 ? 111.33781 71.11826 100.42120 1.000 66.15058 153 LEU A C 1
ATOM 1267 O O . LEU A 1 177 ? 111.94117 70.50392 101.31088 1.000 64.43300 153 LEU A O 1
ATOM 1272 N N . VAL A 1 178 ? 110.41083 70.53787 99.65816 1.000 62.18603 154 VAL A N 1
ATOM 1273 C CA . VAL A 1 178 ? 110.06890 69.13571 99.83939 1.000 57.86169 154 VAL A CA 1
ATOM 1274 C C . VAL A 1 178 ? 111.21698 68.24662 99.40232 1.000 61.05194 154 VAL A C 1
ATOM 1275 O O . VAL A 1 178 ? 111.50424 67.22793 100.04246 1.000 63.22673 154 VAL A O 1
ATOM 1279 N N . ALA A 1 179 ? 111.90484 68.62350 98.32111 1.000 63.14811 155 ALA A N 1
ATOM 1280 C CA . ALA A 1 179 ? 112.93265 67.75993 97.74540 1.000 57.97860 155 ALA A CA 1
ATOM 1281 C C . ALA A 1 179 ? 114.18534 67.69835 98.60530 1.000 60.63214 155 ALA A C 1
ATOM 1282 O O . ALA A 1 179 ? 114.92889 66.71072 98.54160 1.000 62.43647 155 ALA A O 1
ATOM 1284 N N . GLY A 1 180 ? 114.45133 68.74359 99.38323 1.000 62.47471 156 GLY A N 1
ATOM 1285 C CA . GLY A 1 180 ? 115.66645 68.84983 100.16043 1.000 58.68034 156 GLY A CA 1
ATOM 1286 C C . GLY A 1 180 ? 115.42797 68.73298 101.65088 1.000 63.49259 156 GLY A C 1
ATOM 1287 O O . GLY A 1 180 ? 115.52693 67.65304 102.23313 1.000 63.01559 156 GLY A O 1
ATOM 1288 N N . PRO A 1 181 ? 115.09962 69.85180 102.30208 1.000 63.05701 157 PRO A N 1
ATOM 1289 C CA . PRO A 1 181 ? 114.91199 69.80506 103.75978 1.000 59.09443 157 PRO A CA 1
ATOM 1290 C C . PRO A 1 181 ? 113.90999 68.75109 104.21336 1.000 64.50744 157 PRO A C 1
ATOM 1291 O O . PRO A 1 181 ? 114.20231 68.01082 105.16715 1.000 60.85607 157 PRO A O 1
ATOM 1295 N N . PHE A 1 182 ? 112.74115 68.63682 103.55877 1.000 62.58950 158 PHE A N 1
ATOM 1296 C CA . PHE A 1 182 ? 111.76173 67.65221 104.02714 1.000 59.86956 158 PHE A CA 1
ATOM 1297 C C . PHE A 1 182 ? 112.28133 66.23035 103.85095 1.000 57.64052 158 PHE A C 1
ATOM 1298 O O . PHE A 1 182 ? 112.13095 65.39996 104.74813 1.000 57.68618 158 PHE A O 1
ATOM 1306 N N . ALA A 1 183 ? 112.93845 65.94295 102.72717 1.000 53.34591 159 ALA A N 1
ATOM 1307 C CA . ALA A 1 183 ? 113.46605 64.60088 102.52601 1.000 55.02780 159 ALA A CA 1
ATOM 1308 C C . ALA A 1 183 ? 114.49021 64.25621 103.59697 1.000 59.46198 159 ALA A C 1
ATOM 1309 O O . ALA A 1 183 ? 114.51932 63.12638 104.10306 1.000 62.37932 159 ALA A O 1
ATOM 1311 N N . ALA A 1 184 ? 115.32119 65.22876 103.97695 1.000 58.27431 160 ALA A N 1
ATOM 1312 C CA . ALA A 1 184 ? 116.32485 64.97296 104.99944 1.000 58.70377 160 ALA A CA 1
ATOM 1313 C C . ALA A 1 184 ? 115.66211 64.66526 106.33637 1.000 60.97784 160 ALA A C 1
ATOM 1314 O O . ALA A 1 184 ? 116.06125 63.71364 107.03028 1.000 56.29471 160 ALA A O 1
ATOM 1316 N N . ILE A 1 185 ? 114.62413 65.44107 106.68564 1.000 58.28292 161 ILE A N 1
ATOM 1317 C CA . ILE A 1 185 ? 113.89375 65.23911 107.93508 1.000 55.49871 161 ILE A CA 1
ATOM 1318 C C . ILE A 1 185 ? 113.31518 63.84151 107.98452 1.000 54.55310 161 ILE A C 1
ATOM 1319 O O . ILE A 1 185 ? 113.36120 63.17379 109.02363 1.000 53.13690 161 ILE A O 1
ATOM 1324 N N . GLY A 1 186 ? 112.76401 63.37504 106.86415 1.000 50.98746 162 GLY A N 1
ATOM 1325 C CA . GLY A 1 186 ? 112.19574 62.03876 106.83940 1.000 53.59019 162 GLY A CA 1
ATOM 1326 C C . GLY A 1 186 ? 113.23985 60.95074 107.02120 1.000 55.03476 162 GLY A C 1
ATOM 1327 O O . GLY A 1 186 ? 113.02190 59.98333 107.75663 1.000 51.47542 162 GLY A O 1
ATOM 1328 N N . ARG A 1 187 ? 114.39800 61.09948 106.37804 1.000 54.46854 163 ARG A N 1
ATOM 1329 C CA . ARG A 1 187 ? 115.42980 60.09346 106.57022 1.000 55.56058 163 ARG A CA 1
ATOM 1330 C C . ARG A 1 187 ? 115.95392 60.11530 108.01141 1.000 57.64802 163 ARG A C 1
ATOM 1331 O O . ARG A 1 187 ? 116.21115 59.05198 108.58934 1.000 55.70665 163 ARG A O 1
ATOM 1339 N N . PHE A 1 188 ? 116.10331 61.31278 108.61413 1.000 55.68793 164 PHE A N 1
ATOM 1340 C CA . PHE A 1 188 ? 116.44810 61.40414 110.03709 1.000 52.01810 164 PHE A CA 1
ATOM 1341 C C . PHE A 1 188 ? 115.39421 60.72998 110.90797 1.000 54.20556 164 PHE A C 1
ATOM 1342 O O . PHE A 1 188 ? 115.72950 60.04247 111.87911 1.000 55.02824 164 PHE A O 1
ATOM 1350 N N . GLY A 1 189 ? 114.11130 60.96222 110.61489 1.000 52.15075 165 GLY A N 1
ATOM 1351 C CA . GLY A 1 189 ? 113.06429 60.31568 111.38988 1.000 55.58164 165 GLY A CA 1
ATOM 1352 C C . GLY A 1 189 ? 113.10293 58.80124 111.25601 1.000 56.26872 165 GLY A C 1
ATOM 1353 O O . GLY A 1 189 ? 113.10806 58.07131 112.25443 1.000 50.39461 165 GLY A O 1
ATOM 1354 N N . ARG A 1 190 ? 113.18079 58.31109 110.01301 1.000 53.56701 166 ARG A N 1
ATOM 1355 C CA . ARG A 1 190 ? 113.14408 56.87444 109.77299 1.000 49.80614 166 ARG A CA 1
ATOM 1356 C C . ARG A 1 190 ? 114.34238 56.17521 110.39293 1.000 52.03905 166 ARG A C 1
ATOM 1357 O O . ARG A 1 190 ? 114.25038 55.00589 110.78254 1.000 50.34197 166 ARG A O 1
ATOM 1365 N N . ALA A 1 191 ? 115.46052 56.87528 110.52554 1.000 51.16513 167 ALA A N 1
ATOM 1366 C CA . ALA A 1 191 ? 116.62526 56.28751 111.16647 1.000 51.63059 167 ALA A CA 1
ATOM 1367 C C . ALA A 1 191 ? 116.55110 56.35946 112.68171 1.000 54.80561 167 ALA A C 1
ATOM 1368 O O . ALA A 1 191 ? 117.45241 55.84620 113.35267 1.000 53.18001 167 ALA A O 1
ATOM 1370 N N . GLY A 1 192 ? 115.52242 56.99929 113.22995 1.000 52.17871 168 GLY A N 1
ATOM 1371 C CA . GLY A 1 192 ? 115.43267 57.16213 114.66001 1.000 53.33083 168 GLY A CA 1
ATOM 1372 C C . GLY A 1 192 ? 116.32862 58.23439 115.23464 1.000 58.49883 168 GLY A C 1
ATOM 1373 O O . GLY A 1 192 ? 116.44489 58.32065 116.46050 1.000 60.37795 168 GLY A O 1
ATOM 1374 N N . ILE A 1 193 ? 116.96446 59.05639 114.39278 1.000 60.07366 169 ILE A N 1
ATOM 1375 C CA . ILE A 1 193 ? 117.86461 60.09736 114.88731 1.000 55.95530 169 ILE A CA 1
ATOM 1376 C C . ILE A 1 193 ? 117.09260 61.13287 115.70403 1.000 61.84394 169 ILE A C 1
ATOM 1377 O O . ILE A 1 193 ? 117.51715 61.52959 116.79545 1.000 69.66198 169 ILE A O 1
ATOM 1382 N N . ALA A 1 194 ? 115.94677 61.57965 115.19945 1.000 59.42149 170 ALA A N 1
ATOM 1383 C CA . ALA A 1 194 ? 115.18343 62.61375 115.88859 1.000 57.76479 170 ALA A CA 1
ATOM 1384 C C . ALA A 1 194 ? 113.72631 62.51846 115.48408 1.000 56.55410 170 ALA A C 1
ATOM 1385 O O . ALA A 1 194 ? 113.36690 61.84375 114.51811 1.000 59.19600 170 ALA A O 1
ATOM 1387 N N . ASP A 1 195 ? 112.89237 63.21579 116.23810 1.000 59.29524 171 ASP A N 1
ATOM 1388 C CA . ASP A 1 195 ? 111.47328 63.26401 115.95200 1.000 55.82096 171 ASP A CA 1
ATOM 1389 C C . ASP A 1 195 ? 111.22712 64.24870 114.82419 1.000 59.54132 171 ASP A C 1
ATOM 1390 O O . ASP A 1 195 ? 111.79391 65.34802 114.81047 1.000 58.42426 171 ASP A O 1
ATOM 1395 N N . GLU A 1 196 ? 110.39166 63.84443 113.86137 1.000 61.64708 172 GLU A N 1
ATOM 1396 C CA . GLU A 1 196 ? 110.20545 64.66684 112.66357 1.000 60.79149 172 GLU A CA 1
ATOM 1397 C C . GLU A 1 196 ? 109.38938 65.91975 112.97248 1.000 61.35559 172 GLU A C 1
ATOM 1398 O O . GLU A 1 196 ? 109.63986 66.98839 112.40225 1.000 58.29339 172 GLU A O 1
ATOM 1404 N N . CYS A 1 197 ? 108.40204 65.80925 113.86146 1.000 61.63421 173 CYS A N 1
ATOM 1405 C CA . CYS A 1 197 ? 107.61965 66.98662 114.22504 1.000 70.14450 173 CYS A CA 1
ATOM 1406 C C . CYS A 1 197 ? 108.51442 68.05363 114.83283 1.000 71.51496 173 CYS A C 1
ATOM 1407 O O . CYS A 1 197 ? 108.42480 69.23827 114.48683 1.000 71.86735 173 CYS A O 1
ATOM 1410 N N . TRP A 1 198 ? 109.44607 67.63225 115.67665 1.000 68.95160 174 TRP A N 1
ATOM 1411 C CA . TRP A 1 198 ? 110.38318 68.57521 116.25586 1.000 68.69873 174 TRP A CA 1
ATOM 1412 C C . TRP A 1 198 ? 111.32346 69.14562 115.19481 1.000 70.17105 174 TRP A C 1
ATOM 1413 O O . TRP A 1 198 ? 111.58593 70.35687 115.18615 1.000 74.46314 174 TRP A O 1
ATOM 1424 N N . LEU A 1 199 ? 111.83947 68.29818 114.28778 1.000 62.87320 175 LEU A N 1
ATOM 1425 C CA . LEU A 1 199 ? 112.69413 68.79992 113.20688 1.000 64.65367 175 LEU A CA 1
ATOM 1426 C C . LEU A 1 199 ? 111.95351 69.78154 112.30310 1.000 66.67100 175 LEU A C 1
ATOM 1427 O O . LEU A 1 199 ? 112.58154 70.64586 111.68306 1.000 66.61248 175 LEU A O 1
ATOM 1432 N N . LEU A 1 200 ? 110.62655 69.65464 112.20340 1.000 68.00096 176 LEU A N 1
ATOM 1433 C CA . LEU A 1 200 ? 109.84131 70.58707 111.39799 1.000 68.82216 176 LEU A CA 1
ATOM 1434 C C . LEU A 1 200 ? 109.69313 71.94085 112.08745 1.000 72.05068 176 LEU A C 1
ATOM 1435 O O . LEU A 1 200 ? 109.72880 72.98250 111.41786 1.000 71.32172 176 LEU A O 1
ATOM 1440 N N . GLU A 1 201 ? 109.49312 71.94604 113.41309 1.000 68.51296 177 GLU A N 1
ATOM 1441 C CA . GLU A 1 201 ? 109.53850 73.19541 114.17510 1.000 70.51631 177 GLU A CA 1
ATOM 1442 C C . GLU A 1 201 ? 110.86342 73.91672 113.96849 1.000 73.29300 177 GLU A C 1
ATOM 1443 O O . GLU A 1 201 ? 110.89323 75.10864 113.63583 1.000 75.57220 177 GLU A O 1
ATOM 1449 N N . VAL A 1 202 ? 111.97649 73.20249 114.14975 1.000 71.40730 178 VAL A N 1
ATOM 1450 C CA . VAL A 1 202 ? 113.28643 73.80766 113.92559 1.000 70.12239 178 VAL A CA 1
ATOM 1451 C C . VAL A 1 202 ? 113.37414 74.35852 112.50602 1.000 75.91800 178 VAL A C 1
ATOM 1452 O O . VAL A 1 202 ? 113.92387 75.44604 112.27725 1.000 77.07117 178 VAL A O 1
ATOM 1456 N N . LEU A 1 203 ? 112.84149 73.61311 111.52797 1.000 75.12931 179 LEU A N 1
ATOM 1457 C CA . LEU A 1 203 ? 112.78517 74.11426 110.15423 1.000 72.56580 179 LEU A CA 1
ATOM 1458 C C . LEU A 1 203 ? 111.92452 75.36752 110.05653 1.000 74.42448 179 LEU A C 1
ATOM 1459 O O . LEU A 1 203 ? 112.26119 76.30565 109.32648 1.000 75.04392 179 LEU A O 1
ATOM 1464 N N . ALA A 1 204 ? 110.81366 75.40374 110.79404 1.000 76.50748 180 ALA A N 1
ATOM 1465 C CA . ALA A 1 204 ? 109.90999 76.54562 110.71645 1.000 80.31123 180 ALA A CA 1
ATOM 1466 C C . ALA A 1 204 ? 110.60721 77.83024 111.15778 1.000 85.14988 180 ALA A C 1
ATOM 1467 O O . ALA A 1 204 ? 110.58261 78.84239 110.44379 1.000 83.26695 180 ALA A O 1
ATOM 1469 N N . GLY A 1 205 ? 111.26267 77.79274 112.32261 1.000 84.25244 181 GLY A N 1
ATOM 1470 C CA . GLY A 1 205 ? 111.99441 78.95760 112.79475 1.000 85.15697 181 GLY A CA 1
ATOM 1471 C C . GLY A 1 205 ? 113.08109 79.39332 111.83290 1.000 84.00103 181 GLY A C 1
ATOM 1472 O O . GLY A 1 205 ? 113.25449 80.58505 111.57670 1.000 94.64057 181 GLY A O 1
ATOM 1473 N N . ARG A 1 206 ? 113.81943 78.43141 111.28337 1.000 83.17039 182 ARG A N 1
ATOM 1474 C CA . ARG A 1 206 ? 114.86716 78.73087 110.31449 1.000 84.97685 182 ARG A CA 1
ATOM 1475 C C . ARG A 1 206 ? 114.32800 79.48633 109.10556 1.000 89.81216 182 ARG A C 1
ATOM 1476 O O . ARG A 1 206 ? 115.06956 80.25039 108.47193 1.000 93.03196 182 ARG A O 1
ATOM 1484 N N . LEU A 1 207 ? 113.05232 79.27531 108.75522 1.000 88.43064 183 LEU A N 1
ATOM 1485 C CA . LEU A 1 207 ? 112.46285 79.98053 107.61848 1.000 88.82686 183 LEU A CA 1
ATOM 1486 C C . LEU A 1 207 ? 111.97007 81.36857 108.00310 1.000 90.08794 183 LEU A C 1
ATOM 1487 O O . LEU A 1 207 ? 112.00975 82.28488 107.17235 1.000 92.20886 183 LEU A O 1
ATOM 1492 N N . ARG A 1 208 ? 111.50486 81.53663 109.24532 1.000 87.66864 184 ARG A N 1
ATOM 1493 C CA . ARG A 1 208 ? 111.18385 82.86622 109.75353 1.000 92.05583 184 ARG A CA 1
ATOM 1494 C C . ARG A 1 208 ? 112.40227 83.78116 109.75767 1.000 95.00217 184 ARG A C 1
ATOM 1495 O O . ARG A 1 208 ? 112.27052 84.98685 109.51596 1.000 93.92291 184 ARG A O 1
ATOM 1503 N N . ALA A 1 209 ? 113.59911 83.22071 109.94338 1.000 97.44426 185 ALA A N 1
ATOM 1504 C CA . ALA A 1 209 ? 114.80045 84.04058 110.04316 1.000 98.01950 185 ALA A CA 1
ATOM 1505 C C . ALA A 1 209 ? 115.14642 84.72524 108.72465 1.000 101.00685 185 ALA A C 1
ATOM 1506 O O . ALA A 1 209 ? 115.90778 85.69981 108.72834 1.000 105.18355 185 ALA A O 1
ATOM 1508 N N . VAL A 1 210 ? 114.61314 84.24133 107.60626 1.000 97.36190 186 VAL A N 1
ATOM 1509 C CA . VAL A 1 210 ? 114.84994 84.82268 106.29090 1.000 97.85602 186 VAL A CA 1
ATOM 1510 C C . VAL A 1 210 ? 113.54601 85.46754 105.84835 1.000 103.09515 186 VAL A C 1
ATOM 1511 O O . VAL A 1 210 ? 112.56603 84.76839 105.56660 1.000 106.98145 186 VAL A O 1
ATOM 1515 N N . ASP A 1 211 ? 113.51612 86.79646 105.77884 1.000 103.48860 187 ASP A N 1
ATOM 1516 C CA . ASP A 1 211 ? 112.29501 87.47017 105.35402 1.000 99.99260 187 ASP A CA 1
ATOM 1517 C C . ASP A 1 211 ? 112.16456 87.46975 103.83138 1.000 98.95033 187 ASP A C 1
ATOM 1518 O O . ASP A 1 211 ? 111.54975 88.37574 103.26422 1.000 100.69812 187 ASP A O 1
ATOM 1520 N N . ASP A 1 212 ? 112.72392 86.45841 103.16096 1.000 103.62957 188 ASP A N 1
ATOM 1521 C CA . ASP A 1 212 ? 112.55094 86.30694 101.72073 1.000 102.71910 188 ASP A CA 1
ATOM 1522 C C . ASP A 1 212 ? 111.10115 85.96224 101.37361 1.000 102.08852 188 ASP A C 1
ATOM 1523 O O . ASP A 1 212 ? 110.25653 85.68808 102.23289 1.000 97.89175 188 ASP A O 1
ATOM 1525 N N . ASP A 1 213 ? 110.82087 85.97512 100.07552 1.000 102.03690 189 ASP A N 1
ATOM 1526 C CA . ASP A 1 213 ? 109.45496 85.75760 99.61788 1.000 103.91883 189 ASP A CA 1
ATOM 1527 C C . ASP A 1 213 ? 109.07126 84.28711 99.68977 1.000 101.32898 189 ASP A C 1
ATOM 1528 O O . ASP A 1 213 ? 107.96002 83.94846 100.11905 1.000 93.52654 189 ASP A O 1
ATOM 1533 N N . LEU A 1 214 ? 109.98774 83.40436 99.28129 1.000 103.86417 190 LEU A N 1
ATOM 1534 C CA . LEU A 1 214 ? 109.72724 81.97514 99.38030 1.000 96.07286 190 LEU A CA 1
ATOM 1535 C C . LEU 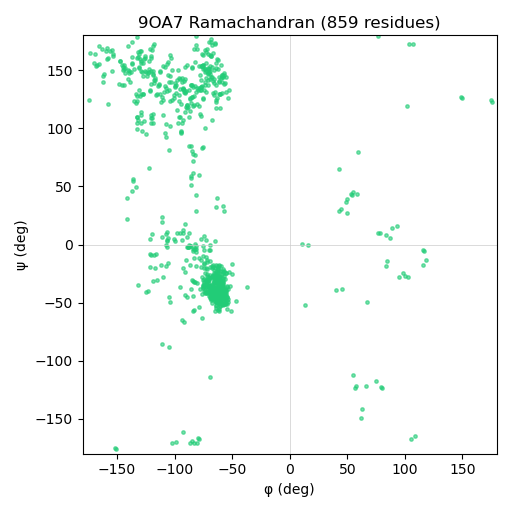A 1 214 ? 109.56341 81.57073 100.83356 1.000 90.33975 190 LEU A C 1
ATOM 1536 O O . LEU A 1 214 ? 108.70197 80.74955 101.16507 1.000 88.99944 190 LEU A O 1
ATOM 1541 N N . SER A 1 215 ? 110.36151 82.16275 101.71956 1.000 86.73252 191 SER A N 1
ATOM 1542 C CA . SER A 1 215 ? 110.30480 81.77348 103.11884 1.000 88.18262 191 SER A CA 1
ATOM 1543 C C . SER A 1 215 ? 108.93028 82.05369 103.70571 1.000 89.35296 191 SER A C 1
ATOM 1544 O O . SER A 1 215 ? 108.31981 81.17673 104.32473 1.000 86.79068 191 SER A O 1
ATOM 1547 N N . ARG A 1 216 ? 108.39807 83.25457 103.46571 1.000 91.75212 192 ARG A N 1
ATOM 1548 C CA . ARG A 1 216 ? 107.07017 83.58746 103.97458 1.000 88.81491 192 ARG A CA 1
ATOM 1549 C C . ARG A 1 216 ? 106.00448 82.66959 103.37852 1.000 83.13853 192 ARG A C 1
ATOM 1550 O O . ARG A 1 216 ? 105.10463 82.20214 104.09009 1.000 78.32595 192 ARG A O 1
ATOM 1552 N N . SER A 1 217 ? 106.09911 82.39186 102.07446 1.000 83.36340 193 SER A N 1
ATOM 1553 C CA . SER A 1 217 ? 105.14178 81.49777 101.42669 1.000 82.84331 193 SER A CA 1
ATOM 1554 C C . SER A 1 217 ? 105.12270 80.11722 102.07918 1.000 83.24538 193 SER A C 1
ATOM 1555 O O . SER A 1 217 ? 104.05670 79.61626 102.46369 1.000 79.12458 193 SER A O 1
ATOM 1558 N N . TRP A 1 218 ? 106.29895 79.48979 102.22104 1.000 78.95371 194 TRP A N 1
ATOM 1559 C CA . TRP A 1 218 ? 106.37877 78.13345 102.75757 1.000 75.00091 194 TRP A CA 1
ATOM 1560 C C . TRP A 1 218 ? 105.83426 78.02425 104.17450 1.000 73.44970 194 TRP A C 1
ATOM 1561 O O . TRP A 1 218 ? 105.39942 76.93795 104.57651 1.000 72.25891 194 TRP A O 1
ATOM 1572 N N . LEU A 1 219 ? 105.79109 79.12347 104.91592 1.000 75.43992 195 LEU A N 1
ATOM 1573 C CA . LEU A 1 219 ? 105.29680 79.10510 106.28591 1.000 72.63790 195 LEU A CA 1
ATOM 1574 C C . LEU A 1 219 ? 103.79110 79.28551 106.37877 1.000 76.65295 195 LEU A C 1
ATOM 1575 O O . LEU A 1 219 ? 103.20643 78.96915 107.42119 1.000 75.79664 195 LEU A O 1
ATOM 1580 N N . SER A 1 220 ? 103.15194 79.77710 105.32070 1.000 77.24705 196 SER A N 1
ATOM 1581 C CA . SER A 1 220 ? 101.77110 80.22945 105.39250 1.000 77.53260 196 SER A CA 1
ATOM 1582 C C . SER A 1 220 ? 100.81777 79.47422 104.48577 1.000 82.42926 196 SER A C 1
ATOM 1583 O O . SER A 1 220 ? 99.63984 79.33511 104.83274 1.000 82.84782 196 SER A O 1
ATOM 1586 N N . SER A 1 221 ? 101.28197 78.99820 103.33487 1.000 77.50042 197 SER A N 1
ATOM 1587 C CA . SER A 1 221 ? 100.40112 78.30111 102.41696 1.000 69.35115 197 SER A CA 1
ATOM 1588 C C . SER A 1 221 ? 100.02298 76.93981 102.99437 1.000 67.56107 197 SER A C 1
ATOM 1589 O O . SER A 1 221 ? 100.81538 76.31565 103.70137 1.000 68.34291 197 SER A O 1
ATOM 1592 N N . PRO A 1 222 ? 98.81714 76.44844 102.70378 1.000 66.76148 198 PRO A N 1
ATOM 1593 C CA . PRO A 1 222 ? 98.39514 75.16373 103.27693 1.000 60.05557 198 PRO A CA 1
ATOM 1594 C C . PRO A 1 222 ? 98.88321 73.94049 102.51444 1.000 58.30373 198 PRO A C 1
ATOM 1595 O O . PRO A 1 222 ? 98.77919 72.82484 103.04396 1.000 55.13657 198 PRO A O 1
ATOM 1599 N N . THR A 1 223 ? 99.43171 74.10794 101.31054 1.000 59.90498 199 THR A N 1
ATOM 1600 C CA . THR A 1 223 ? 100.01993 73.01598 100.55005 1.000 56.88997 199 THR A CA 1
ATOM 1601 C C . THR A 1 223 ? 101.40771 73.42230 100.08537 1.000 56.59683 199 THR A C 1
ATOM 1602 O O . THR A 1 223 ? 101.80966 74.58533 100.19033 1.000 61.76110 199 THR A O 1
ATOM 1606 N N . LEU A 1 224 ? 102.16802 72.42802 99.63066 1.000 55.15969 200 LEU A N 1
ATOM 1607 C CA . LEU A 1 224 ? 103.52308 72.62905 99.13287 1.000 52.46058 200 LEU A CA 1
ATOM 1608 C C . LEU A 1 224 ? 103.68756 71.93887 97.79253 1.000 52.98195 200 LEU A C 1
ATOM 1609 O O . LEU A 1 224 ? 103.04412 70.92388 97.51558 1.000 59.75179 200 LEU A O 1
ATOM 1614 N N . ALA A 1 225 ? 104.58047 72.47435 96.97790 1.000 52.56753 201 ALA A N 1
ATOM 1615 C CA . ALA A 1 225 ? 104.89637 71.87012 95.69525 1.000 51.94536 201 ALA A CA 1
ATOM 1616 C C . ALA A 1 225 ? 105.81387 70.66752 95.88328 1.000 56.64541 201 ALA A C 1
ATOM 1617 O O . ALA A 1 225 ? 106.83843 70.75969 96.57491 1.000 59.32043 201 ALA A O 1
ATOM 1619 N N . ASP A 1 226 ? 105.47627 69.56025 95.21302 1.000 55.59437 202 ASP A N 1
ATOM 1620 C CA . ASP A 1 226 ? 106.28664 68.34297 95.14866 1.000 57.06964 202 ASP A CA 1
ATOM 1621 C C . ASP A 1 226 ? 106.34488 67.92356 93.68675 1.000 52.76665 202 ASP A C 1
ATOM 1622 O O . ASP A 1 226 ? 105.78550 68.59599 92.81545 1.000 58.14615 202 ASP A O 1
ATOM 1627 N N . ARG A 1 227 ? 107.06506 66.84335 93.39161 1.000 50.76330 203 ARG A N 1
ATOM 1628 C CA . ARG A 1 227 ? 107.18851 66.36494 92.01571 1.000 62.79393 203 ARG A CA 1
ATOM 1629 C C . ARG A 1 227 ? 106.85762 64.87608 91.94363 1.000 58.51185 203 ARG A C 1
ATOM 1630 O O . ARG A 1 227 ? 107.36428 64.08025 92.73922 1.000 54.00320 203 ARG A O 1
ATOM 1638 N N . ALA A 1 228 ? 105.97316 64.51391 91.01820 1.000 52.72772 204 ALA A N 1
ATOM 1639 C CA . ALA A 1 228 ? 105.45882 63.15723 90.92380 1.000 51.52254 204 ALA A CA 1
ATOM 1640 C C . ALA A 1 228 ? 106.21111 62.37478 89.84750 1.000 53.46457 204 ALA A C 1
ATOM 1641 O O . ALA A 1 228 ? 106.53592 62.91369 88.78452 1.000 53.30791 204 ALA A O 1
ATOM 1643 N N . VAL A 1 229 ? 106.46473 61.09551 90.12119 1.000 50.06700 205 VAL A N 1
ATOM 1644 C CA . VAL A 1 229 ? 107.18324 60.22953 89.19406 1.000 50.28333 205 VAL A CA 1
ATOM 1645 C C . VAL A 1 229 ? 106.38320 59.00828 88.76454 1.000 48.76025 205 VAL A C 1
ATOM 1646 O O . VAL A 1 229 ? 106.82775 58.29143 87.85263 1.000 50.72270 205 VAL A O 1
ATOM 1650 N N . LEU A 1 230 ? 105.21956 58.75160 89.36318 1.000 45.72295 206 LEU A N 1
ATOM 1651 C CA . LEU A 1 230 ? 104.41337 57.57722 89.05150 1.000 46.41387 206 LEU A CA 1
ATOM 1652 C C . LEU A 1 230 ? 102.99469 57.90640 88.61160 1.000 51.72380 206 LEU A C 1
ATOM 1653 O O . LEU A 1 230 ? 102.47092 57.25249 87.70218 1.000 47.95956 206 LEU A O 1
ATOM 1658 N N . VAL A 1 231 ? 102.35439 58.88787 89.24368 1.000 50.25635 207 VAL A N 1
ATOM 1659 C CA . VAL A 1 231 ? 100.99374 59.31149 88.92642 1.000 53.18193 207 VAL A CA 1
ATOM 1660 C C . VAL A 1 231 ? 101.06193 60.68413 88.26725 1.000 52.08756 207 VAL A C 1
ATOM 1661 O O . VAL A 1 231 ? 101.71812 61.59453 88.79257 1.000 52.94849 207 VAL A O 1
ATOM 1665 N N . GLY A 1 232 ? 100.36908 60.83672 87.13415 1.000 49.79040 208 GLY A N 1
ATOM 1666 C CA . GLY A 1 232 ? 100.21665 62.10926 86.44960 1.000 43.37124 208 GLY A CA 1
ATOM 1667 C C . GLY A 1 232 ? 100.09803 61.97083 84.93923 1.000 51.23939 208 GLY A C 1
ATOM 1668 O O . GLY A 1 232 ? 100.95974 61.36007 84.29924 1.000 53.48343 208 GLY A O 1
ATOM 1669 N N . GLU A 1 233 ? 99.04735 62.54576 84.34619 1.000 50.89317 209 GLU A N 1
ATOM 1670 C CA . GLU A 1 233 ? 98.81192 62.41484 82.90891 1.000 47.57022 209 GLU A CA 1
ATOM 1671 C C . GLU A 1 233 ? 99.98018 62.94315 82.06205 1.000 52.68757 209 GLU A C 1
ATOM 1672 O O . GLU A 1 233 ? 100.10537 62.56425 80.88780 1.000 49.18059 209 GLU A O 1
ATOM 1678 N N . GLY A 1 234 ? 100.81327 63.83293 82.60436 1.000 48.19589 210 GLY A N 1
ATOM 1679 C CA . GLY A 1 234 ? 101.88626 64.40901 81.83122 1.000 43.72626 210 GLY A CA 1
ATOM 1680 C C . GLY A 1 234 ? 103.21767 63.69950 81.91712 1.000 50.07858 210 GLY A C 1
ATOM 1681 O O . GLY A 1 234 ? 104.22360 64.21055 81.40019 1.000 49.99718 210 GLY A O 1
ATOM 1682 N N . LEU A 1 235 ? 103.25822 62.51541 82.52012 1.000 51.95681 211 LEU A N 1
ATOM 1683 C CA . LEU A 1 235 ? 104.53205 61.83741 82.74026 1.000 53.40990 211 LEU A CA 1
ATOM 1684 C C . LEU A 1 235 ? 105.11466 61.25341 81.44742 1.000 56.09097 211 LEU A C 1
ATOM 1685 O O . LEU A 1 235 ? 104.39578 60.86261 80.52211 1.000 55.67491 211 LEU A O 1
ATOM 1690 N N . ARG A 1 236 ? 106.44211 61.22252 81.39460 1.000 57.29920 212 ARG A N 1
ATOM 1691 C CA . ARG A 1 236 ? 107.21806 60.56604 80.35240 1.000 56.57346 212 ARG A CA 1
ATOM 1692 C C . ARG A 1 236 ? 108.46364 59.94527 80.97797 1.000 58.87791 212 ARG A C 1
ATOM 1693 O O . ARG A 1 236 ? 108.99783 60.43260 81.98387 1.000 55.19660 212 ARG A O 1
ATOM 1701 N N . TYR A 1 237 ? 108.94572 58.88191 80.34663 1.000 56.05992 213 TYR A N 1
ATOM 1702 C CA . TYR A 1 237 ? 110.18270 58.21851 80.74159 1.000 56.51498 213 TYR A CA 1
ATOM 1703 C C . TYR A 1 237 ? 110.95171 58.01858 79.45401 1.000 57.40457 213 TYR A C 1
ATOM 1704 O O . TYR A 1 237 ? 110.47641 57.31704 78.56048 1.000 64.74612 213 TYR A O 1
ATOM 1713 N N . ARG A 1 238 ? 112.04432 58.74330 79.25972 1.000 67.26971 214 ARG A N 1
ATOM 1714 C CA . ARG A 1 238 ? 112.83972 58.55655 78.04898 1.000 70.48300 214 ARG A CA 1
ATOM 1715 C C . ARG A 1 238 ? 114.29528 58.17495 78.33301 1.000 75.80976 214 ARG A C 1
ATOM 1716 O O . ARG A 1 238 ? 115.21111 58.95762 78.04795 1.000 84.12318 214 ARG A O 1
ATOM 1724 N N . PRO A 1 239 ? 114.55734 56.97987 78.91300 1.000 73.02063 215 PRO A N 1
ATOM 1725 C CA . PRO A 1 239 ? 113.71598 56.13312 79.77026 1.000 68.09432 215 PRO A CA 1
ATOM 1726 C C . PRO A 1 239 ? 113.65513 56.78928 81.14158 1.000 67.26850 215 PRO A C 1
ATOM 1727 O O . PRO A 1 239 ? 112.96985 56.31018 82.03927 1.000 65.03981 215 PRO A O 1
ATOM 1731 N N . ASP A 1 240 ? 114.42275 57.87110 81.28723 1.000 73.68023 216 ASP A N 1
ATOM 1732 C CA . ASP A 1 240 ? 114.49247 58.63283 82.52741 1.000 68.86844 216 ASP A CA 1
ATOM 1733 C C . ASP A 1 240 ? 113.19961 59.40982 82.75326 1.000 64.51700 216 ASP A C 1
ATOM 1734 O O . ASP A 1 240 ? 112.56225 59.89062 81.81126 1.000 64.43367 216 ASP A O 1
ATOM 1739 N N . VAL A 1 241 ? 112.82632 59.55713 84.01643 1.000 57.38734 217 VAL A N 1
ATOM 1740 C CA . VAL A 1 241 ? 111.53669 60.15140 84.33017 1.000 59.44022 217 VAL A CA 1
ATOM 1741 C C . VAL A 1 241 ? 111.59806 61.65868 84.12662 1.000 62.47562 217 VAL A C 1
ATOM 1742 O O . VAL A 1 241 ? 112.55374 62.33368 84.53677 1.000 63.85844 217 VAL A O 1
ATOM 1746 N N . ARG A 1 242 ? 110.54987 62.19787 83.50150 1.000 62.38494 218 ARG A N 1
ATOM 1747 C CA . ARG A 1 242 ? 110.36478 63.64007 83.37060 1.000 65.21198 218 ARG A CA 1
ATOM 1748 C C . ARG A 1 242 ? 109.22438 63.99684 84.30971 1.000 57.64972 218 ARG A C 1
ATOM 1749 O O . ARG A 1 242 ? 108.04601 63.90859 83.94167 1.000 51.89747 218 ARG A O 1
ATOM 1757 N N . PRO A 1 243 ? 109.52426 64.36704 85.54246 1.000 53.19052 219 PRO A N 1
ATOM 1758 C CA . PRO A 1 243 ? 108.47420 64.47040 86.55558 1.000 54.33844 219 PRO A CA 1
ATOM 1759 C C . PRO A 1 243 ? 107.52839 65.61590 86.25578 1.000 56.55212 219 PRO A C 1
ATOM 1760 O O . PRO A 1 243 ? 107.82165 66.51311 85.46117 1.000 62.20829 219 PRO A O 1
ATOM 1764 N N . VAL A 1 244 ? 106.36457 65.55299 86.89502 1.000 53.31016 220 VAL A N 1
ATOM 1765 C CA . VAL A 1 244 ? 105.32973 66.57089 86.75916 1.000 50.09975 220 VAL A CA 1
ATOM 1766 C C . VAL A 1 244 ? 104.98734 67.10774 88.14684 1.000 52.56490 220 VAL A C 1
ATOM 1767 O O . VAL A 1 244 ? 105.07840 66.38224 89.14789 1.000 56.08784 220 VAL A O 1
ATOM 1771 N N . PRO A 1 245 ? 104.67008 68.37949 88.27999 1.000 56.08345 221 PRO A N 1
ATOM 1772 C CA . PRO A 1 245 ? 104.44058 68.93111 89.61613 1.000 53.15236 221 PRO A CA 1
ATOM 1773 C C . PRO A 1 245 ? 103.06002 68.56938 90.13892 1.000 52.72179 221 PRO A C 1
ATOM 1774 O O . PRO A 1 245 ? 102.11183 68.35420 89.37574 1.000 55.41904 221 PRO A O 1
ATOM 1778 N N . PHE A 1 246 ? 102.95059 68.52307 91.46621 1.000 50.04509 222 PHE A N 1
ATOM 1779 C CA . PHE A 1 246 ? 101.65546 68.37811 92.12657 1.000 49.29894 222 PHE A CA 1
ATOM 1780 C C . PHE A 1 246 ? 101.80034 68.88084 93.55912 1.000 51.33052 222 PHE A C 1
ATOM 1781 O O . PHE A 1 246 ? 102.91389 69.11192 94.04082 1.000 53.67264 222 PHE A O 1
ATOM 1789 N N . ASP A 1 247 ? 100.66532 69.03475 94.24114 1.000 49.50023 223 ASP A N 1
ATOM 1790 C CA . ASP A 1 247 ? 100.62360 69.61067 95.58066 1.000 53.93865 223 ASP A CA 1
ATOM 1791 C C . ASP A 1 247 ? 100.38458 68.56786 96.67472 1.000 52.57196 223 ASP A C 1
ATOM 1792 O O . ASP A 1 247 ? 99.63068 67.60471 96.49422 1.000 47.68272 223 ASP A O 1
ATOM 1797 N N . VAL A 1 248 ? 101.00306 68.80303 97.83226 1.000 51.74102 224 VAL A N 1
ATOM 1798 C CA . VAL A 1 248 ? 100.87067 67.92673 98.99693 1.000 54.01870 224 VAL A CA 1
ATOM 1799 C C . VAL A 1 248 ? 100.56480 68.77193 100.22719 1.000 53.58703 224 VAL A C 1
ATOM 1800 O O . VAL A 1 248 ? 100.81910 69.98506 100.24213 1.000 55.63936 224 VAL A O 1
ATOM 1804 N N . PRO A 1 249 ? 100.04163 68.15933 101.28999 1.000 50.62619 225 PRO A N 1
ATOM 1805 C CA . PRO A 1 249 ? 99.78296 68.92829 102.51689 1.000 52.74020 225 PRO A CA 1
ATOM 1806 C C . PRO A 1 249 ? 101.06863 69.53629 103.06469 1.000 55.89019 225 PRO A C 1
ATOM 1807 O O . PRO A 1 249 ? 102.14096 68.93134 102.97281 1.000 57.85559 225 PRO A O 1
ATOM 1811 N N . ASN A 1 250 ? 100.95029 70.76019 103.62182 1.000 55.38481 226 ASN A N 1
ATOM 1812 C CA . ASN A 1 250 ? 102.06219 71.47064 104.24382 1.000 59.18696 226 ASN A CA 1
ATOM 1813 C C . ASN A 1 250 ? 102.05115 71.25008 105.75244 1.000 66.47068 226 ASN A C 1
ATOM 1814 O O . ASN A 1 250 ? 101.22091 71.85893 106.45702 1.000 67.73115 226 ASN A O 1
ATOM 1819 N N . PRO A 1 251 ? 103.00499 70.49560 106.29979 1.000 58.36513 227 PRO A N 1
ATOM 1820 C CA . PRO A 1 251 ? 103.00277 70.23902 107.75105 1.000 62.57073 227 PRO A CA 1
ATOM 1821 C C . PRO A 1 251 ? 103.21168 71.48194 108.60558 1.000 62.99897 227 PRO A C 1
ATOM 1822 O O . PRO A 1 251 ? 102.83182 71.46166 109.77912 1.000 68.76062 227 PRO A O 1
ATOM 1826 N N . LEU A 1 252 ? 103.86753 72.52420 108.08741 1.000 64.78529 228 LEU A N 1
ATOM 1827 C CA . LEU A 1 252 ? 104.09668 73.76986 108.81384 1.000 63.70120 228 LEU A CA 1
ATOM 1828 C C . LEU A 1 252 ? 102.85353 74.65414 108.90980 1.000 72.43054 228 LEU A C 1
ATOM 1829 O O . LEU A 1 252 ? 102.90291 75.68652 109.58779 1.000 77.37953 2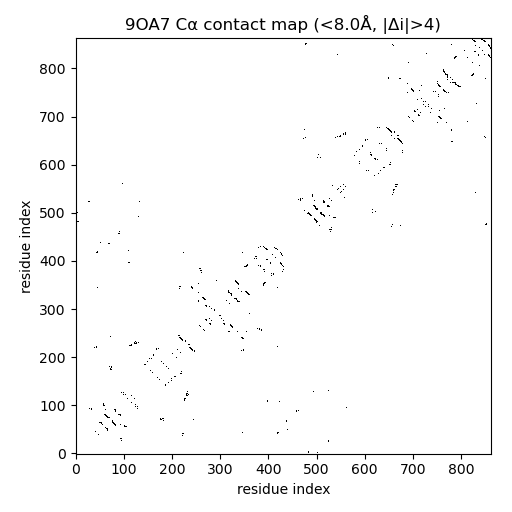28 LEU A O 1
ATOM 1834 N N . HIS A 1 253 ? 101.78123 74.32768 108.19041 1.000 76.46053 229 HIS A N 1
ATOM 1835 C CA . HIS A 1 253 ? 100.54312 75.09729 108.19506 1.000 73.48099 229 HIS A CA 1
ATOM 1836 C C . HIS A 1 253 ? 99.58654 74.45726 109.19556 1.000 81.26092 229 HIS A C 1
ATOM 1837 O O . HIS A 1 253 ? 99.53185 73.22859 109.31688 1.000 83.52427 229 HIS A O 1
ATOM 1844 N N . GLU A 1 254 ? 98.82568 75.29746 109.89824 1.000 90.24656 230 GLU A N 1
ATOM 1845 C CA . GLU A 1 254 ? 98.13167 74.93241 111.13223 1.000 91.92844 230 GLU A CA 1
ATOM 1846 C C . GLU A 1 254 ? 97.02074 73.90502 110.91177 1.000 94.40851 230 GLU A C 1
ATOM 1847 O O . GLU A 1 254 ? 96.56629 73.64290 109.79522 1.000 97.48014 230 GLU A O 1
ATOM 1853 N N . GLY A 1 255 ? 96.59263 73.31612 112.02526 1.000 94.90716 231 GLY A N 1
ATOM 1854 C CA . GLY A 1 255 ? 95.56006 72.30121 112.02928 1.000 101.08979 231 GLY A CA 1
ATOM 1855 C C . GLY A 1 255 ? 94.19189 72.84629 111.68680 1.000 99.92743 231 GLY A C 1
ATOM 1856 O O . GLY A 1 255 ? 93.95452 73.27328 110.55351 1.000 97.40112 231 GLY A O 1
ATOM 1857 N N . LYS A 1 256 ? 93.27760 72.81220 112.65449 1.000 96.25142 232 LYS A N 1
ATOM 1858 C CA . LYS A 1 256 ? 91.94573 73.37139 112.46338 1.000 97.17368 232 LYS A CA 1
ATOM 1859 C C . LYS A 1 256 ? 91.99796 74.89581 112.28825 1.000 101.99559 232 LYS A C 1
ATOM 1860 O O . LYS A 1 256 ? 92.90762 75.57866 112.78087 1.000 102.71639 232 LYS A O 1
ATOM 1866 N N . SER A 1 257 ? 91.02973 75.41323 111.52240 1.000 93.30087 233 SER A N 1
ATOM 1867 C CA . SER A 1 257 ? 90.78917 76.83630 111.32884 1.000 89.87411 233 SER A CA 1
ATOM 1868 C C . SER A 1 257 ? 89.35700 77.13336 111.76137 1.000 94.65974 233 SER A C 1
ATOM 1869 O O . SER A 1 257 ? 88.50880 76.23307 111.80748 1.000 90.93519 233 SER A O 1
ATOM 1872 N N . ASP A 1 258 ? 89.07913 78.39683 112.08649 1.000 96.91473 234 ASP A N 1
ATOM 1873 C CA . ASP A 1 258 ? 87.72138 78.76591 112.50473 1.000 92.53639 234 ASP A CA 1
ATOM 1874 C C . ASP A 1 258 ? 86.81182 79.08433 111.31785 1.000 87.12872 234 ASP A C 1
ATOM 1875 O O . ASP A 1 258 ? 86.13506 80.11436 111.27742 1.000 89.46352 234 ASP A O 1
ATOM 1880 N N . VAL A 1 259 ? 86.76775 78.16864 110.35621 1.000 77.11110 235 VAL A N 1
ATOM 1881 C CA . VAL A 1 259 ? 85.92189 78.28993 109.17455 1.000 72.97122 235 VAL A CA 1
ATOM 1882 C C . VAL A 1 259 ? 84.56530 77.69456 109.54138 1.000 71.76902 235 VAL A C 1
ATOM 1883 O O . VAL A 1 259 ? 84.51286 76.62748 110.17122 1.000 67.73291 235 VAL A O 1
ATOM 1887 N N . PRO A 1 260 ? 83.45754 78.36913 109.24198 1.000 65.80593 236 PRO A N 1
ATOM 1888 C CA . PRO A 1 260 ? 82.13196 77.85289 109.64396 1.000 67.70748 236 PRO A CA 1
ATOM 1889 C C . PRO A 1 260 ? 81.77775 76.59181 108.87358 1.000 66.63456 236 PRO A C 1
ATOM 1890 O O . PRO A 1 260 ? 82.51096 76.18065 107.96557 1.000 62.89093 236 PRO A O 1
ATOM 1894 N N . PRO A 1 261 ? 80.67270 75.93735 109.20936 1.000 68.26085 237 PRO A N 1
ATOM 1895 C CA . PRO A 1 261 ? 80.21907 74.78288 108.41199 1.000 67.40829 237 PRO A CA 1
ATOM 1896 C C . PRO A 1 261 ? 79.82716 75.22595 107.01418 1.000 64.49411 237 PRO A C 1
ATOM 1897 O O . PRO A 1 261 ? 79.80386 76.43641 106.74153 1.000 61.60731 237 PRO A O 1
ATOM 1901 N N . PRO A 1 262 ? 79.53674 74.29390 106.09958 1.000 63.28144 238 PRO A N 1
ATOM 1902 C CA . PRO A 1 262 ? 79.01897 74.69044 104.79162 1.000 58.36172 238 PRO A CA 1
ATOM 1903 C C . PRO A 1 262 ? 77.69875 75.40565 104.97122 1.000 61.62559 238 PRO A C 1
ATOM 1904 O O . PRO A 1 262 ? 76.88566 74.99750 105.81148 1.000 67.35971 238 PRO A O 1
ATOM 1908 N N . PRO A 1 263 ? 77.44976 76.47288 104.22376 1.000 60.83178 239 PRO A N 1
ATOM 1909 C CA . PRO A 1 263 ? 76.15068 77.14054 104.31181 1.000 55.19750 239 PRO A CA 1
ATOM 1910 C C . PRO A 1 263 ? 75.07183 76.34999 103.59098 1.000 58.74966 239 PRO A C 1
ATOM 1911 O O . PRO A 1 263 ? 75.33813 75.46595 102.77527 1.000 59.28026 239 PRO A O 1
ATOM 1915 N N . VAL A 1 264 ? 73.82921 76.68486 103.91078 1.000 61.40920 240 VAL A N 1
ATOM 1916 C CA . VAL A 1 264 ? 72.69453 76.14377 103.16950 1.000 57.09219 240 VAL A CA 1
ATOM 1917 C C . VAL A 1 264 ? 72.34176 77.13109 102.06046 1.000 60.43247 240 VAL A C 1
ATOM 1918 O O . VAL A 1 264 ? 71.76238 78.19545 102.32511 1.000 57.18741 240 VAL A O 1
ATOM 1922 N N . PRO A 1 265 ? 72.69332 76.83861 100.81815 1.000 56.30125 241 PRO A N 1
ATOM 1923 C CA . PRO A 1 265 ? 72.32046 77.72659 99.71889 1.000 52.49551 241 PRO A CA 1
ATOM 1924 C C . PRO A 1 265 ? 70.83161 77.60510 99.42609 1.000 53.67783 241 PRO A C 1
ATOM 1925 O O . PRO A 1 265 ? 70.15887 76.67980 99.87525 1.000 53.02565 241 PRO A O 1
ATOM 1929 N N . VAL A 1 266 ? 70.32478 78.56721 98.65487 1.000 54.55542 242 VAL A N 1
ATOM 1930 C CA . VAL A 1 266 ? 68.96508 78.55897 98.13357 1.000 54.05772 242 VAL A CA 1
ATOM 1931 C C . VAL A 1 266 ? 69.07614 78.58748 96.62295 1.000 58.15740 242 VAL A C 1
ATOM 1932 O O . VAL A 1 266 ? 69.45452 79.61358 96.04391 1.000 56.00168 242 VAL A O 1
ATOM 1936 N N . LEU A 1 267 ? 68.70317 77.49258 95.97755 1.000 55.93233 243 LEU A N 1
ATOM 1937 C CA . LEU A 1 267 ? 68.84109 77.39925 94.53060 1.000 53.45062 243 LEU A CA 1
ATOM 1938 C C . LEU A 1 267 ? 67.73410 78.17175 93.82051 1.000 54.45287 243 LEU A C 1
ATOM 1939 O O . LEU A 1 267 ? 66.59212 78.23812 94.28249 1.000 61.15115 243 LEU A O 1
ATOM 1944 N N . GLY A 1 268 ? 68.07720 78.75945 92.68034 1.000 56.07715 244 GLY A N 1
ATOM 1945 C CA . GLY A 1 268 ? 67.08353 79.34887 91.81169 1.000 55.56539 244 GLY A CA 1
ATOM 1946 C C . GLY A 1 268 ? 66.48407 78.30755 90.88284 1.000 58.21390 244 GLY A C 1
ATOM 1947 O O . GLY A 1 268 ? 66.68759 77.10107 91.03652 1.000 60.15065 244 GLY A O 1
ATOM 1948 N N . GLY A 1 269 ? 65.73535 78.79922 89.89201 1.000 58.10746 245 GLY A N 1
ATOM 1949 C CA . GLY A 1 269 ? 65.15086 77.98312 88.85254 1.000 52.31408 245 GLY A CA 1
ATOM 1950 C C . GLY A 1 269 ? 64.17021 76.96283 89.38890 1.000 63.36579 245 GLY A C 1
ATOM 1951 O O . GLY A 1 269 ? 63.53812 77.16163 90.43193 1.000 65.43396 245 GLY A O 1
ATOM 1952 N N . PRO A 1 270 ? 64.06795 75.81766 88.70914 1.000 62.29856 246 PRO A N 1
ATOM 1953 C CA . PRO A 1 270 ? 63.15612 74.75276 89.14274 1.000 59.74143 246 PRO A CA 1
ATOM 1954 C C . PRO A 1 270 ? 63.66278 73.93975 90.32498 1.000 57.82293 246 PRO A C 1
ATOM 1955 O O . PRO A 1 270 ? 63.04435 72.92754 90.66975 1.000 58.13301 246 PRO A O 1
ATOM 1959 N N . TRP A 1 271 ? 64.79210 74.31307 90.90824 1.000 56.42459 247 TRP A N 1
ATOM 1960 C CA . TRP A 1 271 ? 65.50274 73.47589 91.85560 1.000 58.34881 247 TRP A CA 1
ATOM 1961 C C . TRP A 1 271 ? 65.15596 73.85816 93.28862 1.000 61.60941 247 TRP A C 1
ATOM 1962 O O . TRP A 1 271 ? 64.89422 75.02456 93.60714 1.000 64.69186 247 TRP A O 1
ATOM 1973 N N . SER A 1 272 ? 65.21910 72.86132 94.16129 1.000 59.88604 248 SER A N 1
ATOM 1974 C CA . SER A 1 272 ? 65.03799 73.05642 95.58764 1.000 58.65487 248 SER A CA 1
ATOM 1975 C C . SER A 1 272 ? 66.11601 72.27545 96.30851 1.000 59.13137 248 SER A C 1
ATOM 1976 O O . SER A 1 272 ? 66.61190 71.25967 95.80468 1.000 61.84918 248 SER A O 1
ATOM 1979 N N . LEU A 1 273 ? 66.48816 72.75577 97.48263 1.000 50.69839 249 LEU A N 1
ATOM 1980 C CA . LEU A 1 273 ? 67.51165 72.06644 98.23915 1.000 54.15823 249 LEU A CA 1
ATOM 1981 C C . LEU A 1 273 ? 67.17147 72.17280 99.71886 1.000 55.22924 249 LEU A C 1
ATOM 1982 O O . LEU A 1 273 ? 66.76039 73.23349 100.19417 1.000 55.25946 249 LEU A O 1
ATOM 1987 N N . ARG A 1 274 ? 67.32228 71.06924 100.44347 1.000 54.87716 250 ARG A N 1
ATOM 1988 C CA . ARG A 1 274 ? 67.15918 71.14548 101.88423 1.000 59.33701 250 ARG A CA 1
ATOM 1989 C C . ARG A 1 274 ? 68.14006 70.17967 102.51293 1.000 59.37362 250 ARG A C 1
ATOM 1990 O O . ARG A 1 274 ? 68.51998 69.18345 101.88672 1.000 59.07768 250 ARG A O 1
ATOM 1998 N N . PRO A 1 275 ? 68.56478 70.44314 103.73868 1.000 59.83971 251 PRO A N 1
ATOM 1999 C CA . PRO A 1 275 ? 69.45436 69.50796 104.42353 1.000 62.96837 251 PRO A CA 1
ATOM 2000 C C . PRO A 1 275 ? 68.78628 68.16280 104.67856 1.000 65.58326 251 PRO A C 1
ATOM 2001 O O . PRO A 1 275 ? 67.56467 68.05568 104.77358 1.000 66.80344 251 PRO A O 1
ATOM 2005 N N . VAL A 1 276 ? 69.61554 67.11921 104.73942 1.000 66.43008 252 VAL A N 1
ATOM 2006 C CA . VAL A 1 276 ? 69.14574 65.80269 105.12626 1.000 64.66513 252 VAL A CA 1
ATOM 2007 C C . VAL A 1 276 ? 68.77665 65.83956 106.59876 1.000 69.36087 252 VAL A C 1
ATOM 2008 O O . VAL A 1 276 ? 69.40433 66.55038 107.39762 1.000 69.36316 252 VAL A O 1
ATOM 2012 N N . GLU A 1 277 ? 67.70735 65.13194 106.95367 1.000 76.99692 253 GLU A N 1
ATOM 2013 C CA . GLU A 1 277 ? 67.24900 65.01488 108.33344 1.000 79.44917 253 GLU A CA 1
ATOM 2014 C C . GLU A 1 277 ? 67.33721 63.57865 108.82195 1.000 78.02874 253 GLU A C 1
ATOM 2015 O O . GLU A 1 277 ? 66.83300 62.66520 108.16317 1.000 83.03240 253 GLU A O 1
ATOM 2021 N N . VAL A 1 278 ? 67.96862 63.38935 109.97799 1.000 81.30869 254 VAL A N 1
ATOM 2022 C CA . VAL A 1 278 ? 68.17200 62.07181 110.58710 1.000 88.26676 254 VAL A CA 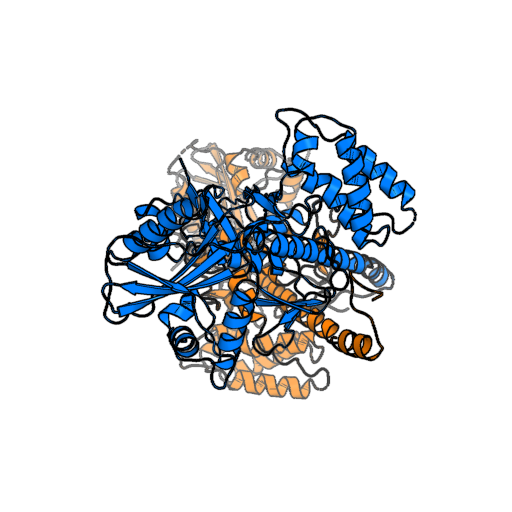1
ATOM 2023 C C . VAL A 1 278 ? 67.48029 62.04551 111.94961 1.000 91.43873 254 VAL A C 1
ATOM 2024 O O . VAL A 1 278 ? 67.91928 62.72464 112.88649 1.000 90.42754 254 VAL A O 1
ATOM 2028 N N . ALA A 1 279 ? 66.42252 61.24854 112.07800 1.000 89.42415 255 ALA A N 1
ATOM 2029 C CA . ALA A 1 279 ? 65.75830 61.11440 113.36898 1.000 93.30298 255 ALA A CA 1
ATOM 2030 C C . ALA A 1 279 ? 66.62291 60.29251 114.32046 1.000 98.91722 255 ALA A C 1
ATOM 2031 O O . ALA A 1 279 ? 67.11392 59.21374 113.96542 1.000 97.67122 255 ALA A O 1
ATOM 2033 N N . VAL A 1 280 ? 66.80838 60.80316 115.53987 1.000 101.22325 256 VAL A N 1
ATOM 2034 C CA . VAL A 1 280 ? 67.51515 60.02333 116.54995 1.000 103.27603 256 VAL A CA 1
ATOM 2035 C C . VAL A 1 280 ? 66.68791 58.80719 116.92485 1.000 105.05113 256 VAL A C 1
ATOM 2036 O O . VAL A 1 280 ? 67.22582 57.76285 117.31953 1.000 106.31880 256 VAL A O 1
ATOM 2040 N N . HIS A 1 281 ? 65.37686 58.91294 116.75914 1.000 105.22735 257 HIS A N 1
ATOM 2041 C CA . HIS A 1 281 ? 64.41849 57.91582 117.20374 1.000 106.74745 257 HIS A CA 1
ATOM 2042 C C . HIS A 1 281 ? 64.21361 56.86751 116.11383 1.000 102.32324 257 HIS A C 1
ATOM 2043 O O . HIS A 1 281 ? 63.77005 57.19365 115.00717 1.000 103.44437 257 HIS A O 1
ATOM 2050 N N . GLY A 1 282 ? 64.55301 55.61759 116.42161 1.000 100.80414 258 GLY A N 1
ATOM 2051 C CA . GLY A 1 282 ? 64.16639 54.51164 115.56576 1.000 98.80392 258 GLY A CA 1
ATOM 2052 C C . GLY A 1 282 ? 65.01735 54.29481 114.33102 1.000 98.69838 258 GLY A C 1
ATOM 2053 O O . GLY A 1 282 ? 66.22825 54.07959 114.43203 1.000 94.74142 258 GLY A O 1
ATOM 2054 N N . ASP A 1 283 ? 64.36906 54.31402 113.15513 1.000 104.52648 259 ASP A N 1
ATOM 2055 C CA . ASP A 1 283 ? 65.02397 53.92690 111.90347 1.000 98.85716 259 ASP A CA 1
ATOM 2056 C C . ASP A 1 283 ? 66.04370 54.95584 111.42204 1.000 97.07044 259 ASP A C 1
ATOM 2057 O O . ASP A 1 283 ? 67.05485 54.58861 110.81072 1.000 92.82120 259 ASP A O 1
ATOM 2062 N N . GLY A 1 284 ? 65.79392 56.23711 111.67346 1.000 94.92876 260 GLY A N 1
ATOM 2063 C CA . GLY A 1 284 ? 66.56693 57.32090 111.11330 1.000 86.00353 260 GLY A CA 1
ATOM 2064 C C . GLY A 1 284 ? 65.77445 58.20993 110.18068 1.000 85.87701 260 GLY A C 1
ATOM 2065 O O . GLY A 1 284 ? 66.20808 59.34143 109.90400 1.000 86.27881 260 GLY A O 1
ATOM 2066 N N . GLY A 1 285 ? 64.62404 57.73553 109.69468 1.000 76.73981 261 GLY A N 1
ATOM 2067 C CA . GLY A 1 285 ? 63.72650 58.54268 108.90050 1.000 71.45436 261 GLY A CA 1
ATOM 2068 C C . GLY A 1 285 ? 63.78152 58.24492 107.41542 1.000 71.20121 261 GLY A C 1
ATOM 2069 O O . GLY A 1 285 ? 64.64318 57.50589 106.93483 1.000 77.54199 261 GLY A O 1
ATOM 2070 N N . PRO A 1 286 ? 62.86970 58.85174 106.65219 1.000 70.34153 262 PRO A N 1
ATOM 2071 C CA . PRO A 1 286 ? 62.83442 58.59658 105.19777 1.000 71.82493 262 PRO A CA 1
ATOM 2072 C C . PRO A 1 286 ? 64.01772 59.17296 104.42472 1.000 74.53959 262 PRO A C 1
ATOM 2073 O O . PRO A 1 286 ? 64.34300 58.65418 103.34618 1.000 72.56160 262 PRO A O 1
ATOM 2077 N N . ASP A 1 287 ? 64.65475 60.24011 104.92126 1.000 69.86584 263 ASP A N 1
ATOM 2078 C CA . ASP A 1 287 ? 65.83084 60.76105 104.23845 1.000 70.50098 263 ASP A CA 1
ATOM 2079 C C . ASP A 1 287 ? 66.96060 59.73930 104.27544 1.000 75.84668 263 ASP A C 1
ATOM 2080 O O . ASP A 1 287 ? 67.61717 59.49278 103.25441 1.000 72.13068 263 ASP A O 1
ATOM 2085 N N . VAL A 1 288 ? 67.17949 59.10546 105.43221 1.000 72.82888 264 VAL A N 1
ATOM 2086 C CA . VAL A 1 288 ? 68.20097 58.06576 105.50542 1.000 72.09330 264 VAL A CA 1
ATOM 2087 C C . VAL A 1 288 ? 67.90817 56.93319 104.52436 1.000 70.35762 264 VAL A C 1
ATOM 2088 O O . VAL A 1 288 ? 68.83110 56.37473 103.91801 1.000 69.93015 264 VAL A O 1
ATOM 2092 N N . ALA A 1 289 ? 66.63041 56.60937 104.30733 1.000 71.87810 265 ALA A N 1
ATOM 2093 C CA . ALA A 1 289 ? 66.28362 55.52685 103.38544 1.000 72.77221 265 ALA A CA 1
ATOM 2094 C C . ALA A 1 289 ? 66.44783 55.94866 101.93461 1.000 67.21776 265 ALA A C 1
ATOM 2095 O O . ALA A 1 289 ? 66.82606 55.13488 101.08846 1.000 68.59044 265 ALA A O 1
ATOM 2097 N N . LEU A 1 290 ? 66.15528 57.21255 101.63191 1.000 72.42063 266 LEU A N 1
ATOM 2098 C CA . LEU A 1 290 ? 66.29656 57.71834 100.27145 1.000 69.29554 266 LEU A CA 1
ATOM 2099 C C . LEU A 1 290 ? 67.74622 57.63474 99.80785 1.000 68.56792 266 LEU A C 1
ATOM 2100 O O . LEU A 1 290 ? 68.06459 56.98553 98.80178 1.000 63.22850 266 LEU A O 1
ATOM 2105 N N . VAL A 1 291 ? 68.64611 58.26562 100.56767 1.000 71.07344 267 VAL A N 1
ATOM 2106 C CA . VAL A 1 291 ? 70.07492 58.18305 100.28049 1.000 66.48798 267 VAL A CA 1
ATOM 2107 C C . VAL A 1 291 ? 70.52025 56.72897 100.25253 1.000 70.41530 267 VAL A C 1
ATOM 2108 O O . VAL A 1 291 ? 71.21343 56.29712 99.32572 1.000 73.27632 267 VAL A O 1
ATOM 2112 N N . HIS A 1 292 ? 70.11817 55.94438 101.26339 1.000 72.28103 268 HIS A N 1
ATOM 2113 C CA . HIS A 1 292 ? 70.51166 54.53735 101.28854 1.000 71.59912 268 HIS A CA 1
ATOM 2114 C C . HIS A 1 292 ? 70.03848 53.82965 100.02362 1.000 69.92912 268 HIS A C 1
ATOM 2115 O O . HIS A 1 292 ? 70.81633 53.12163 99.37669 1.000 71.85635 268 HIS A O 1
ATOM 2122 N N . ARG A 1 293 ? 68.78888 54.07128 99.61324 1.000 68.17519 269 ARG A N 1
ATOM 2123 C CA . ARG A 1 293 ? 68.28208 53.47167 98.38207 1.000 65.80132 269 ARG A CA 1
ATOM 2124 C C . ARG A 1 293 ? 69.10540 53.92222 97.17450 1.000 68.08081 269 ARG A C 1
ATOM 2125 O O . ARG A 1 293 ? 69.59393 53.09154 96.40176 1.000 64.37940 269 ARG A O 1
ATOM 2133 N N . TRP A 1 294 ? 69.27183 55.24031 96.99624 1.000 68.77034 270 TRP A N 1
ATOM 2134 C CA . TRP A 1 294 ? 70.04349 55.74395 95.85806 1.000 70.08571 270 TRP A CA 1
ATOM 2135 C C . TRP A 1 294 ? 71.46056 55.18153 95.84774 1.000 71.27080 270 TRP A C 1
ATOM 2136 O O . TRP A 1 294 ? 71.97098 54.76784 94.79677 1.000 71.17366 270 TRP A O 1
ATOM 2155 N N . ASN A 1 296 ? 72.73120 52.49452 96.88599 1.000 75.56217 272 ASN A N 1
ATOM 2156 C CA . ASN A 1 296 ? 72.85643 51.08067 96.56096 1.000 77.26034 272 ASN A CA 1
ATOM 2157 C C . ASN A 1 296 ? 72.37467 50.73850 95.14607 1.000 75.89911 272 ASN A C 1
ATOM 2158 O O . ASN A 1 296 ? 72.42407 49.56630 94.76658 1.000 75.10380 272 ASN A O 1
ATOM 2163 N N . THR A 1 297 ? 71.90402 51.72491 94.35160 1.000 74.24672 273 THR A N 1
ATOM 2164 C CA . THR A 1 297 ? 71.62758 51.41546 92.96158 1.000 71.35546 273 THR A CA 1
ATOM 2165 C C . THR A 1 297 ? 72.93312 51.35460 92.17182 1.000 82.12156 273 THR A C 1
ATOM 2166 O O . THR A 1 297 ? 73.93142 51.97698 92.55739 1.000 84.70527 273 THR A O 1
ATOM 2170 N N . PRO A 1 298 ? 72.96486 50.59021 91.07010 1.000 87.24414 274 PRO A N 1
ATOM 2171 C CA . PRO A 1 298 ? 74.26761 50.31580 90.43555 1.000 84.97175 274 PRO A CA 1
ATOM 2172 C C . PRO A 1 298 ? 74.93758 51.54835 89.84751 1.000 83.71784 274 PRO A C 1
ATOM 2173 O O . PRO A 1 298 ? 76.14251 51.73685 90.05281 1.000 84.00584 274 PRO A O 1
ATOM 2177 N N . HIS A 1 299 ? 74.19404 52.40386 89.13955 1.000 82.08376 275 HIS A N 1
ATOM 2178 C CA . HIS A 1 299 ? 74.81279 53.53525 88.45111 1.000 83.42283 275 HIS A CA 1
ATOM 2179 C C . HIS A 1 299 ? 75.40883 54.56274 89.41397 1.000 84.03933 275 HIS A C 1
ATOM 2180 O O . HIS A 1 299 ? 76.24480 55.36649 88.98835 1.000 78.98794 275 HIS A O 1
ATOM 2187 N N . VAL A 1 300 ? 74.99280 54.56046 90.68283 1.000 81.23154 276 VAL A N 1
ATOM 2188 C CA . VAL A 1 300 ? 75.55673 55.44560 91.69983 1.000 76.08874 276 VAL A CA 1
ATOM 2189 C C . VAL A 1 300 ? 76.74885 54.80207 92.39703 1.000 80.19469 276 VAL A C 1
ATOM 2190 O O . VAL A 1 300 ? 77.78035 55.45272 92.60156 1.000 78.53586 276 VAL A O 1
ATOM 2194 N N . ALA A 1 301 ? 76.64024 53.52726 92.78374 1.000 81.90187 277 ALA A N 1
ATOM 2195 C CA . ALA A 1 301 ? 77.77584 52.87863 93.42780 1.000 78.49963 277 ALA A CA 1
ATOM 2196 C C . ALA A 1 301 ? 78.94830 52.73312 92.47592 1.000 78.54669 277 ALA A C 1
ATOM 2197 O O . ALA A 1 301 ? 80.09019 52.62179 92.93175 1.000 79.84163 277 ALA A O 1
ATOM 2199 N N . HIS A 1 302 ? 78.69250 52.75623 91.16341 1.000 79.52316 278 HIS A N 1
ATOM 2200 C CA . HIS A 1 302 ? 79.78115 52.70102 90.19958 1.000 81.48451 278 HIS A CA 1
ATOM 2201 C C . HIS A 1 302 ? 80.64831 53.94728 90.26605 1.000 85.24602 278 HIS A C 1
ATOM 2202 O O . HIS A 1 302 ? 81.82376 53.89564 89.88286 1.000 87.70493 278 HIS A O 1
ATOM 2209 N N . HIS A 1 303 ? 80.09264 55.06311 90.73750 1.000 80.88103 279 HIS A N 1
ATOM 2210 C CA . HIS A 1 303 ? 80.84432 56.29271 90.91895 1.000 72.90987 279 HIS A CA 1
ATOM 2211 C C . HIS A 1 303 ? 81.16717 56.53626 92.39052 1.000 73.71815 279 HIS A C 1
ATOM 2212 O O . HIS A 1 303 ? 82.32316 56.78896 92.74599 1.000 71.82115 279 HIS A O 1
ATOM 2219 N N . TRP A 1 304 ? 80.16810 56.43151 93.26618 1.000 70.44339 280 TRP A N 1
ATOM 2220 C CA . TRP A 1 304 ? 80.38399 56.72655 94.67926 1.000 70.52626 280 TRP A CA 1
ATOM 2221 C C . TRP A 1 304 ? 81.02356 55.56473 95.43409 1.000 73.30903 280 TRP A C 1
ATOM 2222 O O . TRP A 1 304 ? 81.75034 55.78315 96.41358 1.000 72.14263 280 TRP A O 1
ATOM 2233 N N . ASN A 1 305 ? 80.70791 54.33585 95.04055 1.000 77.05415 281 ASN A N 1
ATOM 2234 C CA . ASN A 1 305 ? 81.21642 53.13879 95.69477 1.000 78.56557 281 ASN A CA 1
ATOM 2235 C C . ASN A 1 305 ? 80.90827 53.14593 97.19956 1.000 80.30627 281 ASN A C 1
ATOM 2236 O O . ASN A 1 305 ? 81.75423 52.82807 98.04258 1.000 77.45613 281 ASN A O 1
ATOM 2241 N N . GLN A 1 306 ? 79.67100 53.50353 97.53648 1.000 75.80009 282 GLN A N 1
ATOM 2242 C CA . GLN A 1 306 ? 79.22416 53.57992 98.92164 1.000 81.15670 282 GLN A CA 1
ATOM 2243 C C . GLN A 1 306 ? 77.86757 52.89893 99.06254 1.000 81.97352 282 GLN A C 1
ATOM 2244 O O . GLN A 1 306 ? 76.90880 53.44301 99.62240 1.000 77.75841 282 GLN A O 1
ATOM 2250 N N . ALA A 1 307 ? 77.79535 51.67290 98.53285 1.000 77.81817 283 ALA A N 1
ATOM 2251 C CA . ALA A 1 307 ? 76.60970 50.81662 98.60386 1.000 78.70765 283 ALA A CA 1
ATOM 2252 C C . ALA A 1 307 ? 76.58465 50.05410 99.93217 1.000 79.52820 283 ALA A C 1
ATOM 2253 O O . ALA A 1 307 ? 76.85840 48.85543 100.00539 1.000 82.99921 283 ALA A O 1
ATOM 2255 N N . TRP A 1 308 ? 76.17846 50.75504 100.99278 1.000 80.09744 284 TRP A N 1
ATOM 2256 C CA . TRP A 1 308 ? 76.29270 50.32388 102.37982 1.000 82.18026 284 TRP A CA 1
ATOM 2257 C C . TRP A 1 308 ? 74.94985 49.84795 102.93518 1.000 86.20999 284 TRP A C 1
ATOM 2258 O O . TRP A 1 308 ? 73.88741 50.13934 102.37296 1.000 88.18651 284 TRP A O 1
ATOM 2269 N N . PRO A 1 309 ? 74.95940 49.11673 104.05562 1.000 87.31350 285 PRO A N 1
ATOM 2270 C CA . PRO A 1 309 ? 73.70394 48.86051 104.77437 1.000 88.66951 285 PRO A CA 1
ATOM 2271 C C . PRO A 1 309 ? 73.08797 50.15354 105.30213 1.000 88.35564 285 PRO A C 1
ATOM 2272 O O . PRO A 1 309 ? 73.75758 51.18238 105.45634 1.000 84.59935 285 PRO A O 1
ATOM 2276 N N . LEU A 1 310 ? 71.77816 50.08257 105.57827 1.000 85.43521 286 LEU A N 1
ATOM 2277 C CA . LEU A 1 310 ? 71.03299 51.26469 106.00611 1.000 79.28313 286 LEU A CA 1
ATOM 2278 C C . LEU A 1 310 ? 71.64789 51.91800 107.23658 1.000 77.91793 286 LEU A C 1
ATOM 2279 O O . LEU A 1 310 ? 71.73175 53.14904 107.31642 1.000 76.12942 286 LEU A O 1
ATOM 2284 N N . GLU A 1 311 ? 72.12839 51.11709 108.18439 1.000 80.30418 287 GLU A N 1
ATOM 2285 C CA . GLU A 1 311 ? 72.60371 51.69834 109.43571 1.000 79.84708 287 GLU A CA 1
ATOM 2286 C C . GLU A 1 311 ? 73.95481 52.38451 109.28242 1.000 82.75944 287 GLU A C 1
ATOM 2287 O O . GLU A 1 311 ? 74.24012 53.35109 110.00803 1.000 81.39915 287 GLU A O 1
ATOM 2293 N N . ARG A 1 312 ? 74.80145 51.90535 108.36605 1.000 78.15240 288 ARG A N 1
ATOM 2294 C CA . ARG A 1 312 ? 76.05333 52.60763 108.12967 1.000 78.74107 288 ARG A CA 1
ATOM 2295 C C . ARG A 1 312 ? 75.77909 53.98279 107.52145 1.000 79.89723 288 ARG A C 1
ATOM 2296 O O . ARG A 1 312 ? 76.38062 54.98236 107.93179 1.000 76.53984 288 ARG A O 1
ATOM 2304 N N . TRP A 1 313 ? 74.82187 54.06623 106.59149 1.000 79.97720 289 TRP A N 1
ATOM 2305 C CA . TRP A 1 313 ? 74.47722 55.36167 106.01035 1.000 79.46526 289 TRP A CA 1
ATOM 2306 C C . TRP A 1 313 ? 73.76598 56.25782 107.02222 1.000 78.79295 289 TRP A C 1
ATOM 2307 O O . TRP A 1 313 ? 73.96601 57.47980 107.03520 1.000 74.13284 289 TRP A O 1
ATOM 2318 N N . ARG A 1 314 ? 72.94162 55.66354 107.88140 1.000 77.90635 290 ARG A N 1
ATOM 2319 C CA . ARG A 1 314 ? 72.29771 56.42098 108.94206 1.000 75.12872 290 ARG A CA 1
ATOM 2320 C C . ARG A 1 314 ? 73.31479 57.14499 109.81492 1.000 78.58820 290 ARG A C 1
ATOM 2321 O O . ARG A 1 314 ? 73.08052 58.28271 110.24209 1.000 84.32960 290 ARG A O 1
ATOM 2329 N N . GLU A 1 315 ? 74.44175 56.50636 110.10252 1.000 79.09830 291 GLU A N 1
ATOM 2330 C CA . GLU A 1 315 ? 75.43553 57.11681 110.98079 1.000 81.46837 291 GLU A CA 1
ATOM 2331 C C . GLU A 1 315 ? 76.38086 58.04304 110.23933 1.000 79.17538 291 GLU A C 1
ATOM 2332 O O . GLU A 1 315 ? 76.87236 59.01313 110.83209 1.000 76.12835 291 GLU A O 1
ATOM 2338 N N . GLU A 1 316 ? 76.64454 57.75073 108.96032 1.000 79.51192 292 GLU A N 1
ATOM 2339 C CA . GLU A 1 316 ? 77.39591 58.67063 108.11395 1.000 71.91722 292 GLU A CA 1
ATOM 2340 C C . GLU A 1 316 ? 76.68449 60.01418 108.02786 1.000 75.37608 292 GLU A C 1
ATOM 2341 O O . GLU A 1 316 ? 77.28247 61.06317 108.29020 1.000 73.39707 292 GLU A O 1
ATOM 2347 N N . LEU A 1 317 ? 75.39068 59.99766 107.69003 1.000 77.28673 293 LEU A N 1
ATOM 2348 C CA . LEU A 1 317 ? 74.62423 61.23713 107.60704 1.000 73.10491 293 LEU A CA 1
ATOM 2349 C C . LEU A 1 317 ? 74.63035 61.97884 108.94227 1.000 73.80600 293 LEU A C 1
ATOM 2350 O O . LEU A 1 317 ? 74.87811 63.19163 108.99252 1.000 73.74644 293 LEU A O 1
ATOM 2355 N N . ALA A 1 318 ? 74.36489 61.26445 110.03998 1.000 72.46011 294 ALA A N 1
ATOM 2356 C CA . ALA A 1 318 ? 74.36341 61.90755 111.35454 1.000 72.97979 294 ALA A CA 1
ATOM 2357 C C . ALA A 1 318 ? 75.74044 62.43828 111.70929 1.000 71.17809 294 ALA A C 1
ATOM 2358 O O . ALA A 1 318 ? 75.86300 63.50629 112.32137 1.000 66.76130 294 ALA A O 1
ATOM 2360 N N . HIS A 1 319 ? 76.79365 61.70367 111.33988 1.000 74.44630 295 HIS A N 1
ATOM 2361 C CA . HIS A 1 319 ? 78.14748 62.18696 111.60230 1.000 74.46102 295 HIS A CA 1
ATOM 2362 C C . HIS A 1 319 ? 78.43802 63.46951 110.82647 1.000 72.59005 295 HIS A C 1
ATOM 2363 O O . HIS A 1 319 ? 79.01358 64.41743 111.37461 1.000 71.94105 295 HIS A O 1
ATOM 2370 N N . GLN A 1 320 ? 78.03361 63.52264 109.55368 1.000 74.08705 296 GLN A N 1
ATOM 2371 C CA . GLN A 1 320 ? 78.24149 64.72673 108.75991 1.000 69.87891 296 GLN A CA 1
ATOM 2372 C C . GLN A 1 320 ? 77.47461 65.90361 109.34373 1.000 68.17423 296 GLN A C 1
ATOM 2373 O O . GLN A 1 320 ? 78.02864 66.99751 109.51318 1.000 69.37568 296 GLN A O 1
ATOM 2379 N N . LEU A 1 321 ? 76.18324 65.69981 109.62918 1.000 67.12454 297 LEU A N 1
ATOM 2380 C CA . LEU A 1 321 ? 75.34532 66.76147 110.18566 1.000 68.00500 297 LEU A CA 1
ATOM 2381 C C . LEU A 1 321 ? 75.88218 67.28708 111.51548 1.000 67.51630 297 LEU A C 1
ATOM 2382 O O . LEU A 1 321 ? 75.76840 68.48587 111.80776 1.000 66.11094 297 LEU A O 1
ATOM 2387 N N . GLY A 1 322 ? 76.47613 66.41346 112.32806 1.000 69.48838 298 GLY A N 1
ATOM 2388 C CA . GLY A 1 322 ? 77.01456 66.83425 113.60489 1.000 67.21510 298 GLY A CA 1
ATOM 2389 C C . GLY A 1 322 ? 78.28172 67.65502 113.50613 1.000 78.94632 298 GLY A C 1
ATOM 2390 O O . GLY A 1 322 ? 78.63018 68.34828 114.46978 1.000 84.82536 298 GLY A O 1
ATOM 2391 N N . GLY A 1 323 ? 78.99276 67.57465 112.37797 1.000 72.47248 299 GLY A N 1
ATOM 2392 C CA . GLY A 1 323 ? 80.29754 68.18058 112.23835 1.000 69.62346 299 GLY A CA 1
ATOM 2393 C C . GLY A 1 323 ? 80.27964 69.48748 111.46144 1.000 70.26427 299 GLY A C 1
ATOM 2394 O O . GLY A 1 323 ? 79.23220 70.06698 111.17069 1.000 69.97449 299 GLY A O 1
ATOM 2395 N N . GLU A 1 324 ? 81.48704 69.96499 111.14554 1.000 68.90716 300 GLU A N 1
ATOM 2396 C CA . GLU A 1 324 ? 81.69072 71.18995 110.38413 1.000 66.03675 300 GLU A CA 1
ATOM 2397 C C . GLU A 1 324 ? 82.24944 70.94202 108.98349 1.000 65.78992 300 GLU A C 1
ATOM 2398 O O . GLU A 1 324 ? 82.59924 71.90186 108.28672 1.000 65.86429 300 GLU A O 1
ATOM 2404 N N . HIS A 1 325 ? 82.35607 69.68658 108.55642 1.000 62.10510 301 HIS A N 1
ATOM 2405 C CA . HIS A 1 325 ? 83.00889 69.35813 107.28100 1.000 61.29602 301 HIS A CA 1
ATOM 2406 C C . HIS A 1 325 ? 81.99286 69.32349 106.14018 1.000 62.23082 301 HIS A C 1
ATOM 2407 O O . HIS A 1 325 ? 82.00326 70.18579 105.25679 1.000 56.64283 301 HIS A O 1
ATOM 2414 N N . SER A 1 326 ? 81.08245 68.35295 106.17690 1.000 65.14216 302 SER A N 1
ATOM 2415 C CA . SER A 1 326 ? 80.19366 68.04787 105.06636 1.000 62.06736 302 SER A CA 1
ATOM 2416 C C . SER A 1 326 ? 78.74083 68.24123 105.46445 1.000 59.39686 302 SER A C 1
ATOM 2417 O O . SER A 1 326 ? 78.35113 67.94555 106.59493 1.000 63.71895 302 SER A O 1
ATOM 2420 N N . LEU A 1 327 ? 77.93685 68.66538 104.49462 1.000 58.74602 303 LEU A N 1
ATOM 2421 C CA . LEU A 1 327 ? 76.52158 68.97051 104.69389 1.000 52.95611 303 LEU A CA 1
ATOM 2422 C C . LEU A 1 327 ? 75.71347 68.18388 103.67089 1.000 57.92478 303 LEU A C 1
ATOM 2423 O O . LEU A 1 327 ? 75.75621 68.52170 102.46970 1.000 56.56207 303 LEU A O 1
ATOM 2428 N N . PRO A 1 328 ? 75.01185 67.11495 104.07114 1.000 63.56868 304 PRO A N 1
ATOM 2429 C CA . PRO A 1 328 ? 74.22751 66.32968 103.10157 1.000 56.79096 304 PRO A CA 1
ATOM 2430 C C . PRO A 1 328 ? 72.84966 66.92003 102.85874 1.000 59.36595 304 PRO A C 1
ATOM 2431 O O . PRO A 1 328 ? 72.14756 67.28430 103.80199 1.000 57.13456 304 PRO A O 1
ATOM 2435 N N . CYS A 1 329 ? 72.43694 66.94992 101.58200 1.000 60.22422 305 CYS A N 1
ATOM 2436 C CA . CYS A 1 329 ? 71.21228 67.62756 101.17309 1.000 57.93091 305 CYS A CA 1
ATOM 2437 C C . CYS A 1 329 ? 70.42826 66.79088 100.17598 1.000 58.66967 305 CYS A C 1
ATOM 2438 O O . CYS A 1 329 ? 70.98085 65.94491 99.46760 1.000 59.10619 305 CYS A O 1
ATOM 2441 N N . VAL A 1 330 ? 69.12196 67.06449 100.12328 1.000 55.91326 306 VAL A N 1
ATOM 2442 C CA . VAL A 1 330 ? 68.20782 66.48805 99.14364 1.000 55.46645 306 VAL A CA 1
ATOM 2443 C C . VAL A 1 330 ? 67.83160 67.59572 98.17722 1.000 57.37683 306 VAL A C 1
ATOM 2444 O O . VAL A 1 330 ? 67.58325 68.74133 98.58656 1.000 61.35154 306 VAL A O 1
ATOM 2448 N N . VAL A 1 331 ? 67.81979 67.26106 96.89591 1.000 53.98672 307 VAL A N 1
ATOM 2449 C CA . VAL A 1 331 ? 67.58857 68.21198 95.82315 1.000 55.76869 307 VAL A CA 1
ATOM 2450 C C . VAL A 1 331 ? 66.28628 67.83439 95.14201 1.000 56.61582 307 VAL A C 1
ATOM 2451 O O . VAL A 1 331 ? 66.07743 66.66671 94.78411 1.000 59.12016 307 VAL A O 1
ATOM 2455 N N . GLY A 1 332 ? 65.40752 68.80685 94.97694 1.000 58.05929 308 GLY A N 1
ATOM 2456 C CA . GLY A 1 332 ? 64.19801 68.55815 94.22062 1.000 58.60864 308 GLY A CA 1
ATOM 2457 C C . GLY A 1 332 ? 64.22713 69.19626 92.84772 1.000 61.55450 308 GLY A C 1
ATOM 2458 O O . GLY A 1 332 ? 64.98760 70.13395 92.59754 1.000 62.21162 308 GLY A O 1
ATOM 2459 N N . HIS A 1 333 ? 63.43543 68.66835 91.92674 1.000 68.09171 309 HIS A N 1
ATOM 2460 C CA . HIS A 1 333 ? 63.24619 69.28926 90.62157 1.000 66.62301 309 HIS A CA 1
ATOM 2461 C C . HIS A 1 333 ? 61.74955 69.30452 90.39103 1.000 66.09065 309 HIS A C 1
ATOM 2462 O O . HIS A 1 333 ? 61.15266 68.24198 90.20823 1.000 65.35851 309 HIS A O 1
ATOM 2469 N N . GLU A 1 334 ? 61.13971 70.48813 90.43467 1.000 68.40959 310 GLU A N 1
ATOM 2470 C CA . GLU A 1 334 ? 59.71069 70.62709 90.14612 1.000 67.50086 310 GLU A CA 1
ATOM 2471 C C . GLU A 1 334 ? 58.86783 69.68337 91.00456 1.000 67.71186 310 GLU A C 1
ATOM 2472 O O . GLU A 1 334 ? 57.94901 69.02210 90.52097 1.000 73.35064 310 GLU A O 1
ATOM 2478 N N . GLY A 1 335 ? 59.19476 69.58632 92.28714 1.000 63.88855 311 GLY A N 1
ATOM 2479 C CA . GLY A 1 335 ? 58.40845 68.82062 93.21214 1.000 63.99381 311 GLY A CA 1
ATOM 2480 C C . GLY A 1 335 ? 58.96400 67.44120 93.53217 1.000 67.97025 311 GLY A C 1
ATOM 2481 O O . GLY A 1 335 ? 58.71196 66.93159 94.62502 1.000 71.61901 311 GLY A O 1
ATOM 2482 N N . ARG A 1 336 ? 59.71998 66.82771 92.62213 1.000 65.46216 312 ARG A N 1
ATOM 2483 C CA . ARG A 1 336 ? 60.24644 65.48387 92.84937 1.000 63.84250 312 ARG A CA 1
ATOM 2484 C C . ARG A 1 336 ? 61.64959 65.52619 93.46078 1.000 64.21118 312 ARG A C 1
ATOM 2485 O O . ARG A 1 336 ? 62.49929 66.31499 93.03382 1.000 64.94947 312 ARG A O 1
ATOM 2487 N N . GLU A 1 337 ? 61.87692 64.69794 94.48199 1.000 61.17123 313 GLU A N 1
ATOM 2488 C CA . GLU A 1 337 ? 63.20193 64.53627 95.07953 1.000 62.62833 313 GLU A CA 1
ATOM 2489 C C . GLU A 1 337 ? 64.04275 63.63777 94.17459 1.000 65.36366 313 GLU A C 1
ATOM 2490 O O . GLU A 1 337 ? 63.75654 62.44696 94.02512 1.000 70.37299 313 GLU A O 1
ATOM 2496 N N . VAL A 1 338 ? 65.06950 64.21520 93.55476 1.000 65.83870 314 VAL A N 1
ATOM 2497 C CA . VAL A 1 338 ? 65.78261 63.56461 92.46517 1.000 65.19131 314 VAL A CA 1
ATOM 2498 C C . VAL A 1 338 ? 67.26506 63.37407 92.73132 1.000 63.88955 314 VAL A C 1
ATOM 2499 O O . VAL A 1 338 ? 67.89446 62.56142 92.03801 1.000 62.35835 314 VAL A O 1
ATOM 2503 N N . ALA A 1 339 ? 67.87610 64.09559 93.66559 1.000 63.20024 315 ALA A N 1
ATOM 2504 C CA . ALA A 1 339 ? 69.32656 64.03447 93.75636 1.000 60.80300 315 ALA A CA 1
ATOM 2505 C C . ALA A 1 339 ? 69.77799 64.18735 95.20015 1.000 59.51873 315 ALA A C 1
ATOM 2506 O O . ALA A 1 339 ? 69.05618 64.69933 96.05550 1.000 62.78561 315 ALA A O 1
ATOM 2508 N N . TYR A 1 340 ? 70.97756 63.70291 95.46472 1.000 57.04675 316 TYR A N 1
ATOM 2509 C CA . TYR A 1 340 ? 71.63913 63.90068 96.73818 1.000 59.65879 316 TYR A CA 1
ATOM 2510 C C . TYR A 1 340 ? 72.92408 64.66091 96.46771 1.000 59.74750 316 TYR A C 1
ATOM 2511 O O . TYR A 1 340 ? 73.55711 64.47960 95.41937 1.000 61.94165 316 TYR A O 1
ATOM 2520 N N . LEU A 1 341 ? 73.30346 65.51661 97.40900 1.000 55.48054 317 LEU A N 1
ATOM 2521 C CA . LEU A 1 341 ? 74.55137 66.25847 97.30294 1.000 56.22755 317 LEU A CA 1
ATOM 2522 C C . LEU A 1 341 ? 75.22176 66.26750 98.65223 1.000 58.02234 317 LEU A C 1
ATOM 2523 O O . LEU A 1 341 ? 74.56098 66.25490 99.69490 1.000 56.53990 317 LEU A O 1
ATOM 2528 N N . GLU A 1 342 ? 76.53878 66.28270 98.62032 1.000 56.19654 318 GLU A N 1
ATOM 2529 C CA . GLU A 1 342 ? 77.31510 66.69166 99.77004 1.000 56.04482 318 GLU A CA 1
ATOM 2530 C C . GLU A 1 342 ? 77.98699 68.00605 99.40265 1.000 52.62806 318 GLU A C 1
ATOM 2531 O O . GLU A 1 342 ? 78.64410 68.09687 98.36740 1.000 54.42685 318 GLU A O 1
ATOM 2537 N N . LEU A 1 343 ? 77.73385 69.03600 100.19536 1.000 51.80865 319 LEU A N 1
ATOM 2538 C CA . LEU A 1 343 ? 78.48677 70.28281 100.16805 1.000 54.71948 319 LEU A CA 1
ATOM 2539 C C . LEU A 1 343 ? 79.50635 70.24757 101.30291 1.000 56.13884 319 LEU A C 1
ATOM 2540 O O . LEU A 1 343 ? 79.15645 69.90007 102.43549 1.000 58.00150 319 LEU A O 1
ATOM 2545 N N . TYR A 1 344 ? 80.76900 70.55688 101.00982 1.000 53.01646 320 TYR A N 1
ATOM 2546 C CA . TYR A 1 344 ? 81.78211 70.40295 102.04157 1.000 52.53449 320 TYR A CA 1
ATOM 2547 C C . TYR A 1 344 ? 82.79852 71.53085 102.02321 1.000 55.05231 320 TYR A C 1
ATOM 2548 O O . TYR A 1 344 ? 83.13491 72.08244 100.96788 1.000 51.20712 320 TYR A O 1
ATOM 2557 N N . ARG A 1 345 ? 83.32533 71.82228 103.21470 1.000 50.27441 321 ARG A N 1
ATOM 2558 C CA . ARG A 1 345 ? 84.43325 72.75563 103.35761 1.000 57.49648 321 ARG A CA 1
ATOM 2559 C C . ARG A 1 345 ? 85.73742 72.05896 102.97724 1.000 58.18973 321 ARG A C 1
ATOM 2560 O O . ARG A 1 345 ? 86.14050 71.08935 103.62946 1.000 56.12717 321 ARG A O 1
ATOM 2568 N N . VAL A 1 346 ? 86.41520 72.58153 101.95073 1.000 52.49112 322 VAL A N 1
ATOM 2569 C CA . VAL A 1 346 ? 87.64425 71.95605 101.47865 1.000 56.26288 322 VAL A CA 1
ATOM 2570 C C . VAL A 1 346 ? 88.66066 71.85228 102.60893 1.000 58.12669 322 VAL A C 1
ATOM 2571 O O . VAL A 1 346 ? 89.33654 70.82598 102.76109 1.000 57.56533 322 VAL A O 1
ATOM 2575 N N . THR A 1 347 ? 88.73919 72.88239 103.45652 1.000 56.74438 323 THR A N 1
ATOM 2576 C CA . THR A 1 347 ? 89.76428 72.91895 104.49813 1.000 58.30204 323 THR A CA 1
ATOM 2577 C C . THR A 1 347 ? 89.71108 71.72404 105.43972 1.000 51.62229 323 THR A C 1
ATOM 2578 O O . THR A 1 347 ? 90.72952 71.39775 106.04134 1.000 60.60832 323 THR A O 1
ATOM 2582 N N . ARG A 1 348 ? 88.58066 71.03220 105.53957 1.000 52.44815 324 ARG A N 1
ATOM 2583 C CA . ARG A 1 348 ? 88.43426 69.86689 106.40044 1.000 54.98342 324 ARG A CA 1
ATOM 2584 C C . ARG A 1 348 ? 88.27882 68.58865 105.58660 1.000 61.98691 324 ARG A C 1
ATOM 2585 O O . ARG A 1 348 ? 87.68671 67.61117 106.06785 1.000 61.50866 324 ARG A O 1
ATOM 2593 N N . ASP A 1 349 ? 88.75925 68.59584 104.34660 1.000 56.11138 325 ASP A N 1
ATOM 2594 C CA . ASP A 1 349 ? 88.44725 67.56518 103.37769 1.000 57.02794 325 ASP A CA 1
ATOM 2595 C C . ASP A 1 349 ? 89.73527 66.96456 102.81859 1.000 55.93805 325 ASP A C 1
ATOM 2596 O O . ASP A 1 349 ? 90.80556 67.57409 102.87190 1.000 55.63162 325 ASP A O 1
ATOM 2601 N N . LYS A 1 350 ? 89.61545 65.76222 102.24790 1.000 51.38021 326 LYS A N 1
ATOM 2602 C CA . LYS A 1 350 ? 90.75535 65.15842 101.56538 1.000 57.83273 326 LYS A CA 1
ATOM 2603 C C . LYS A 1 350 ? 91.28521 66.06410 100.46226 1.000 59.51972 326 LYS A C 1
ATOM 2604 O O . LYS A 1 350 ? 92.46409 65.97196 100.10357 1.000 52.75071 326 LYS A O 1
ATOM 2610 N N . LEU A 1 351 ? 90.42066 66.91479 99.88572 1.000 56.07838 327 LEU A N 1
ATOM 2611 C CA . LEU A 1 351 ? 90.86453 67.80385 98.82235 1.000 57.22530 327 LEU A CA 1
ATOM 2612 C C . LEU A 1 351 ? 91.91076 68.80748 99.29240 1.000 55.66979 327 LEU A C 1
ATOM 2613 O O . LEU A 1 351 ? 92.67508 69.31194 98.46661 1.000 53.83983 327 LEU A O 1
ATOM 2618 N N . ALA A 1 352 ? 91.96562 69.11057 100.59043 1.000 56.59037 328 ALA A N 1
ATOM 2619 C CA . ALA A 1 352 ? 92.91049 70.10962 101.07030 1.000 57.14064 328 ALA A CA 1
ATOM 2620 C C . ALA A 1 352 ? 94.36331 69.69939 100.83008 1.000 53.66784 328 ALA A C 1
ATOM 2621 O O . ALA A 1 352 ? 95.24426 70.56758 100.79682 1.000 52.87117 328 ALA A O 1
ATOM 2623 N N . GLY A 1 353 ? 94.64159 68.40140 100.66883 1.000 51.11021 329 GLY A N 1
ATOM 2624 C CA . GLY A 1 353 ? 96.00375 68.00612 100.35438 1.000 52.48147 329 GLY A CA 1
ATOM 2625 C C . GLY A 1 353 ? 96.37823 68.07834 98.87962 1.000 54.10883 329 GLY A C 1
ATOM 2626 O O . GLY A 1 353 ? 97.54732 67.86911 98.54062 1.000 53.70358 329 GLY A O 1
ATOM 2627 N N . CYS A 1 354 ? 95.42620 68.41902 97.99710 1.000 53.66546 330 CYS A N 1
ATOM 2628 C CA . CYS A 1 354 ? 95.59132 68.26439 96.55897 1.000 52.94707 330 CYS A CA 1
ATOM 2629 C C . CYS A 1 354 ? 95.79128 69.55666 95.78537 1.000 52.84992 330 CYS A C 1
ATOM 2630 O O . CYS A 1 354 ? 96.25492 69.48678 94.64205 1.000 55.56023 330 CYS A O 1
ATOM 2633 N N . TYR A 1 355 ? 95.44475 70.71740 96.34297 1.000 52.10200 331 TYR A N 1
ATOM 2634 C CA . TYR A 1 355 ? 95.63288 71.97228 95.62339 1.000 55.09800 331 TYR A CA 1
ATOM 2635 C C . TYR A 1 355 ? 95.67187 73.11959 96.63352 1.000 54.39214 331 TYR A C 1
ATOM 2636 O O . TYR A 1 355 ? 95.20170 72.96753 97.76768 1.000 52.12985 331 TYR A O 1
ATOM 2645 N N . PRO A 1 356 ? 96.24309 74.29462 96.24814 1.000 57.17771 332 PRO A N 1
ATOM 2646 C CA . PRO A 1 356 ? 96.33493 75.45548 97.18144 1.000 55.56937 332 PRO A CA 1
ATOM 2647 C C . PRO A 1 356 ? 94.99498 76.16506 97.34391 1.000 56.03109 332 PRO A C 1
ATOM 2648 O O . PRO A 1 356 ? 94.66693 77.16135 96.69748 1.000 56.35561 332 PRO A O 1
ATOM 2652 N N . TYR A 1 357 ? 94.19370 75.60249 98.23451 1.000 53.87568 333 TYR A N 1
ATOM 2653 C CA . TYR A 1 357 ? 92.85227 76.06267 98.49360 1.000 50.62397 333 TYR A CA 1
ATOM 2654 C C . TYR A 1 357 ? 92.86743 77.34645 99.31813 1.000 53.01286 333 TYR A C 1
ATOM 2655 O O . TYR A 1 357 ? 93.79714 77.63323 100.07202 1.000 56.73013 333 TYR A O 1
ATOM 2664 N N . GLY A 1 358 ? 91.80622 78.11868 99.16298 1.000 55.72469 334 GLY A N 1
ATOM 2665 C CA . GLY A 1 358 ? 91.51908 79.20796 100.04966 1.000 48.98296 334 GLY A CA 1
ATOM 2666 C C . GLY A 1 358 ? 90.67472 78.69690 101.19635 1.000 55.01449 334 GLY A C 1
ATOM 2667 O O . GLY A 1 358 ? 89.95870 77.69662 101.08055 1.000 50.33270 334 GLY A O 1
ATOM 2668 N N . PRO A 1 359 ? 90.75418 79.38784 102.33520 1.000 58.78889 335 PRO A N 1
ATOM 2669 C CA . PRO A 1 359 ? 90.15184 78.85810 103.57655 1.000 49.34631 335 PRO A CA 1
ATOM 2670 C C . PRO A 1 359 ? 88.65849 78.56658 103.49021 1.000 56.06105 335 PRO A C 1
ATOM 2671 O O . PRO A 1 359 ? 88.19349 77.59737 104.11655 1.000 56.80028 335 PRO A O 1
ATOM 2675 N N . HIS A 1 360 ? 87.89255 79.33568 102.71148 1.000 57.71099 336 HIS A N 1
ATOM 2676 C CA . HIS A 1 360 ? 86.44510 79.13616 102.61759 1.000 56.37334 336 HIS A CA 1
ATOM 2677 C C . HIS A 1 360 ? 86.01481 78.27597 101.43063 1.000 52.67435 336 HIS A C 1
ATOM 2678 O O . HIS A 1 360 ? 84.81098 78.17029 101.17881 1.000 54.20798 336 HIS A O 1
ATOM 2685 N N . ASP A 1 361 ? 86.95059 77.63087 100.72648 1.000 49.18750 337 ASP A N 1
ATOM 2686 C CA . ASP A 1 361 ? 86.59249 76.88007 99.52556 1.000 51.51889 337 ASP A CA 1
ATOM 2687 C C . ASP A 1 361 ? 85.54168 75.81866 99.82374 1.000 51.47250 337 ASP A C 1
ATOM 2688 O O . ASP A 1 361 ? 85.60540 75.11952 100.83985 1.000 55.32937 337 ASP A O 1
ATOM 2693 N N . LEU A 1 362 ? 84.57490 75.70099 98.92396 1.000 46.58163 338 LEU A N 1
ATOM 2694 C CA . LEU A 1 362 ? 83.47001 74.76587 99.03849 1.000 46.31664 338 LEU A CA 1
ATOM 2695 C C . LEU A 1 362 ? 83.52601 73.77779 97.88474 1.000 46.34152 338 LEU A C 1
ATOM 2696 O O . LEU A 1 362 ? 83.86046 74.14636 96.75677 1.000 49.35718 338 LEU A O 1
ATOM 2701 N N . GLY A 1 363 ? 83.20517 72.52268 98.17540 1.000 51.60242 339 GLY A N 1
ATOM 2702 C CA . GLY A 1 363 ? 83.16532 71.47687 97.16810 1.000 49.72526 339 GLY A CA 1
ATOM 2703 C C . GLY A 1 363 ? 81.79211 70.84450 97.05470 1.000 55.66088 339 GLY A C 1
ATOM 2704 O O . GLY A 1 363 ? 80.96148 70.98040 97.96575 1.000 53.25783 339 GLY A O 1
ATOM 2705 N N . VAL A 1 364 ? 81.52901 70.15514 95.94173 1.000 58.14355 340 VAL A N 1
ATOM 2706 C CA . VAL A 1 364 ? 80.23745 69.51419 95.69889 1.000 57.02072 340 VAL A CA 1
ATOM 2707 C C . VAL A 1 364 ? 80.47506 68.09181 95.19357 1.000 60.42861 340 VAL A C 1
ATOM 2708 O O . VAL A 1 364 ? 81.14771 67.90060 94.17064 1.000 62.67185 340 VAL A O 1
ATOM 2712 N N . HIS A 1 365 ? 79.94167 67.09947 95.91785 1.000 61.42410 341 HIS A N 1
ATOM 2713 C CA . HIS A 1 365 ? 79.72400 65.74455 95.40650 1.000 63.84912 341 HIS A CA 1
ATOM 2714 C C . HIS A 1 365 ? 78.24813 65.59743 95.10064 1.000 60.94084 341 HIS A C 1
ATOM 2715 O O . HIS A 1 365 ? 77.39778 66.02470 95.88512 1.000 63.82921 341 HIS A O 1
ATOM 2722 N N . ILE A 1 366 ? 77.94502 64.94024 93.99909 1.000 60.22087 342 ILE A N 1
ATOM 2723 C CA . ILE A 1 366 ? 76.57394 64.83557 93.53622 1.000 58.73346 342 ILE A CA 1
ATOM 2724 C C . ILE A 1 366 ? 76.32068 63.43036 93.03035 1.000 61.94315 342 ILE A C 1
ATOM 2725 O O . ILE A 1 366 ? 77.18075 62.82262 92.38812 1.000 67.83809 342 ILE A O 1
ATOM 2730 N N . ALA A 1 367 ? 75.14006 62.90854 93.33551 1.000 64.87544 343 ALA A N 1
ATOM 2731 C CA . ALA A 1 367 ? 74.65978 61.66633 92.75288 1.000 66.47522 343 ALA A CA 1
ATOM 2732 C C . ALA A 1 367 ? 73.23099 61.91415 92.29734 1.000 63.87059 343 ALA A C 1
ATOM 2733 O O . ALA A 1 367 ? 72.38095 62.29453 93.10943 1.000 63.42532 343 ALA A O 1
ATOM 2735 N N . ILE A 1 368 ? 72.96009 61.67861 91.01624 1.000 64.66537 344 ILE A N 1
ATOM 2736 C CA . ILE A 1 368 ? 71.60714 61.78988 90.48955 1.000 66.64851 344 ILE A CA 1
ATOM 2737 C C . ILE A 1 368 ? 70.93719 60.43963 90.68845 1.000 72.22954 344 ILE A C 1
ATOM 2738 O O . ILE A 1 368 ? 71.27266 59.46870 90.01067 1.000 78.64772 344 ILE A O 1
ATOM 2743 N N . GLY A 1 369 ? 69.96880 60.38230 91.59991 1.000 74.06149 345 GLY A N 1
ATOM 2744 C CA . GLY A 1 369 ? 69.23351 59.15214 91.84977 1.000 76.71001 345 GLY A CA 1
ATOM 2745 C C . GLY A 1 369 ? 68.08504 58.91284 90.88416 1.000 81.63970 345 GLY A C 1
ATOM 2746 O O . GLY A 1 369 ? 68.02197 57.87009 90.22923 1.000 87.38587 345 GLY A O 1
ATOM 2747 N N . GLU A 1 370 ? 67.15666 59.85669 90.78685 1.000 82.83299 346 GLU A N 1
ATOM 2748 C CA . GLU A 1 370 ? 66.04623 59.68672 89.85892 1.000 83.87412 346 GLU A CA 1
ATOM 2749 C C . GLU A 1 370 ? 66.41344 60.04801 88.43467 1.000 93.36874 346 GLU A C 1
ATOM 2750 O O . GLU A 1 370 ? 65.65145 60.72479 87.74366 1.000 94.76950 346 GLU A O 1
ATOM 2756 N N . ARG A 1 371 ? 67.59579 59.63240 87.97767 1.000 102.52468 347 ARG A N 1
ATOM 2757 C CA . ARG A 1 371 ? 67.84137 59.63302 86.54290 1.000 107.64015 347 ARG A CA 1
ATOM 2758 C C . ARG A 1 371 ? 66.91497 58.62302 85.88672 1.000 113.17753 347 ARG A C 1
ATOM 2759 O O . ARG A 1 371 ? 66.37098 58.87543 84.80383 1.000 116.87013 347 ARG A O 1
ATOM 2767 N N . GLU A 1 372 ? 66.68273 57.49215 86.58419 1.000 115.86897 348 GLU A N 1
ATOM 2768 C CA . GLU A 1 372 ? 66.04692 56.26439 86.10445 1.000 115.19121 348 GLU A CA 1
ATOM 2769 C C . GLU A 1 372 ? 64.89379 56.51288 85.13000 1.000 126.17118 348 GLU A C 1
ATOM 2770 O O . GLU A 1 372 ? 64.70762 55.73429 84.18530 1.000 127.23725 348 GLU A O 1
ATOM 2772 N N . VAL A 1 373 ? 64.10939 57.57975 85.34381 1.000 122.03367 349 VAL A N 1
ATOM 2773 C CA . VAL A 1 373 ? 63.10081 58.01138 84.37417 1.000 119.78731 349 VAL A CA 1
ATOM 2774 C C . VAL A 1 373 ? 63.08875 59.54411 84.34609 1.000 118.37478 349 VAL A C 1
ATOM 2775 O O . VAL A 1 373 ? 62.02060 60.15997 84.26387 1.000 124.42716 349 VAL A O 1
ATOM 2779 N N . LEU A 1 374 ? 64.25971 60.18705 84.41780 1.000 113.07221 350 LEU A N 1
ATOM 2780 C CA . LEU A 1 374 ? 64.26455 61.64947 84.45420 1.000 115.05503 350 LEU A CA 1
ATOM 2781 C C . LEU A 1 374 ? 65.64334 62.22160 84.10518 1.000 116.91122 350 LEU A C 1
ATOM 2782 O O . LEU A 1 374 ? 66.67239 61.68485 84.52625 1.000 116.79561 350 LEU A O 1
ATOM 2787 N N . GLY A 1 375 ? 65.65145 63.31655 83.33096 1.000 111.46486 351 GLY A N 1
ATOM 2788 C CA . GLY A 1 375 ? 66.85170 64.11758 83.13446 1.000 103.96992 351 GLY A CA 1
ATOM 2789 C C . GLY A 1 375 ? 67.66151 63.97675 81.85074 1.000 102.60018 351 GLY A C 1
ATOM 2790 O O . GLY A 1 375 ? 68.20538 62.90536 81.55454 1.000 104.43594 351 GLY A O 1
ATOM 2791 N N . ARG A 1 376 ? 67.77223 65.07531 81.09706 1.000 95.49925 352 ARG A N 1
ATOM 2792 C CA . ARG A 1 376 ? 68.76014 65.20392 80.02218 1.000 91.37355 352 ARG A CA 1
ATOM 2793 C C . ARG A 1 376 ? 68.99119 66.68917 79.77066 1.000 92.17399 352 ARG A C 1
ATOM 2794 O O . ARG A 1 376 ? 68.05675 67.39735 79.37901 1.000 92.95798 352 ARG A O 1
ATOM 2796 N N . GLY A 1 377 ? 70.24192 67.14993 79.91787 1.000 89.65617 353 GLY A N 1
ATOM 2797 C CA . GLY A 1 377 ? 70.53294 68.57289 79.99878 1.000 72.83184 353 GLY A CA 1
ATOM 2798 C C . GLY A 1 377 ? 70.38721 69.15059 81.39539 1.000 69.85963 353 GLY A C 1
ATOM 2799 O O . GLY A 1 377 ? 70.86060 70.27237 81.64790 1.000 66.75354 353 GLY A O 1
ATOM 2800 N N . PHE A 1 378 ? 69.74327 68.42245 82.31453 1.000 63.18922 354 PHE A N 1
ATOM 2801 C CA . PHE A 1 378 ? 69.54359 68.91267 83.67265 1.000 66.05647 354 PHE A CA 1
ATOM 2802 C C . PHE A 1 378 ? 70.83657 68.99758 84.47771 1.000 60.64300 354 PHE A C 1
ATOM 2803 O O . PHE A 1 378 ? 70.88594 69.73709 85.46695 1.000 53.82664 354 PHE A O 1
ATOM 2805 N N . GLY A 1 379 ? 71.88548 68.28979 84.06743 1.000 63.32520 355 GLY A N 1
ATOM 2806 C CA . GLY A 1 379 ? 73.09448 68.21225 84.86297 1.000 55.42196 355 GLY A CA 1
ATOM 2807 C C . GLY A 1 379 ? 73.80310 69.54379 85.01539 1.000 56.95320 355 GLY A C 1
ATOM 2808 O O . GLY A 1 379 ? 74.02052 70.03159 86.13488 1.000 50.82297 355 GLY A O 1
ATOM 2809 N N . SER A 1 380 ? 74.16086 70.15503 83.88519 1.000 57.27011 356 SER A N 1
ATOM 2810 C CA . SER A 1 380 ? 74.83997 71.44008 83.96191 1.000 54.27044 356 SER A CA 1
ATOM 2811 C C . SER A 1 380 ? 73.98643 72.44888 84.71296 1.000 54.77543 356 SER A C 1
ATOM 2812 O O . SER A 1 380 ? 74.50611 73.27752 85.47518 1.000 53.39222 356 SER A O 1
ATOM 2815 N N . SER A 1 381 ? 72.66665 72.36621 84.53644 1.000 56.69263 357 SER A N 1
ATOM 2816 C CA . SER A 1 381 ? 71.77416 73.32714 85.16439 1.000 50.84748 357 SER A CA 1
ATOM 2817 C C . SER A 1 381 ? 71.87865 73.26427 86.68536 1.000 52.81286 357 SER A C 1
ATOM 2818 O O . SER A 1 381 ? 72.15036 74.27664 87.34185 1.000 50.97867 357 SER A O 1
ATOM 2821 N N . LEU A 1 382 ? 71.76134 72.06552 87.25670 1.000 49.92013 358 LEU A N 1
ATOM 2822 C CA . LEU A 1 382 ? 71.85249 71.93847 88.70486 1.000 51.65232 358 LEU A CA 1
ATOM 2823 C C . LEU A 1 382 ? 73.23082 72.35659 89.20738 1.000 53.93233 358 LEU A C 1
ATOM 2824 O O . LEU A 1 382 ? 73.34099 73.08234 90.20462 1.000 54.02214 358 LEU A O 1
ATOM 2829 N N . LEU A 1 383 ? 74.29387 71.90893 88.53378 1.000 46.99198 359 LEU A N 1
ATOM 2830 C CA . LEU A 1 383 ? 75.63655 72.29787 88.94913 1.000 49.59308 359 LEU A CA 1
ATOM 2831 C C . LEU A 1 383 ? 75.80664 73.81012 88.92130 1.000 51.64361 359 LEU A C 1
ATOM 2832 O O . LEU A 1 383 ? 76.37574 74.40186 89.84883 1.000 49.99378 359 LEU A O 1
ATOM 2837 N N . ARG A 1 384 ? 75.31057 74.45603 87.86950 1.000 54.77566 360 ARG A N 1
ATOM 2838 C CA . ARG A 1 384 ? 75.39063 75.90691 87.79817 1.000 49.24240 360 ARG A CA 1
ATOM 2839 C C . ARG A 1 384 ? 74.60247 76.57108 88.92889 1.000 51.89045 360 ARG A C 1
ATOM 2840 O O . ARG A 1 384 ? 75.08148 77.51983 89.55866 1.000 49.99878 360 ARG A O 1
ATOM 2848 N N . ALA A 1 385 ? 73.41076 76.04529 89.23407 1.000 51.79047 361 ALA A N 1
ATOM 2849 C CA . ALA A 1 385 ? 72.56815 76.61607 90.27827 1.000 45.68365 361 ALA A CA 1
ATOM 2850 C C . ALA A 1 385 ? 73.21275 76.47288 91.65087 1.000 50.02753 361 ALA A C 1
ATOM 2851 O O . ALA A 1 385 ? 73.14957 77.39690 92.48088 1.000 51.85378 361 ALA A O 1
ATOM 2853 N N . VAL A 1 386 ? 73.81604 75.31402 91.91330 1.000 49.28828 362 VAL A N 1
ATOM 2854 C CA . VAL A 1 386 ? 74.48878 75.08343 93.19135 1.000 49.47531 362 VAL A CA 1
ATOM 2855 C C . VAL A 1 386 ? 75.70350 75.99767 93.33415 1.000 49.78507 362 VAL A C 1
ATOM 2856 O O . VAL A 1 386 ? 75.90157 76.63552 94.37317 1.000 53.34676 362 VAL A O 1
ATOM 2860 N N . ALA A 1 387 ? 76.53186 76.08059 92.29205 1.000 52.41702 363 ALA A N 1
ATOM 2861 C CA . ALA A 1 387 ? 77.75939 76.86779 92.37972 1.000 52.45202 363 ALA A CA 1
ATOM 2862 C C . ALA A 1 387 ? 77.46794 78.33793 92.66546 1.000 55.35845 363 ALA A C 1
ATOM 2863 O O . ALA A 1 387 ? 78.09651 78.94794 93.54094 1.000 52.42439 363 ALA A O 1
ATOM 2865 N N . GLY A 1 388 ? 76.54723 78.93779 91.90697 1.000 52.53686 364 GLY A N 1
ATOM 2866 C CA . GLY A 1 388 ? 76.23070 80.33812 92.13096 1.000 49.24729 364 GLY A CA 1
ATOM 2867 C C . GLY A 1 388 ? 75.62262 80.57630 93.49831 1.000 54.93611 364 GLY A C 1
ATOM 2868 O O . GLY A 1 388 ? 75.98310 81.53608 94.19281 1.000 52.86849 364 GLY A O 1
ATOM 2869 N N . ALA A 1 389 ? 74.70343 79.69099 93.91347 1.000 54.01172 365 ALA A N 1
ATOM 2870 C CA . ALA A 1 389 ? 74.03055 79.85678 95.19986 1.000 50.26361 365 ALA A CA 1
ATOM 2871 C C . ALA A 1 389 ? 75.01080 79.72038 96.35506 1.000 55.97173 365 ALA A C 1
ATOM 2872 O O . ALA A 1 389 ? 74.83504 80.37039 97.39714 1.000 55.22316 365 ALA A O 1
ATOM 2874 N N . LEU A 1 390 ? 76.04121 78.87612 96.19567 1.000 52.63992 366 LEU A N 1
ATOM 2875 C CA . LEU A 1 390 ? 77.06057 78.76864 97.23105 1.000 51.35526 366 LEU A CA 1
ATOM 2876 C C . LEU A 1 390 ? 77.85878 80.05938 97.32948 1.000 58.04206 366 LEU A C 1
ATOM 2877 O O . LEU A 1 390 ? 78.04291 80.60597 98.42809 1.000 53.91868 366 LEU A O 1
ATOM 2882 N N . LEU A 1 391 ? 78.28902 80.60391 96.18335 1.000 55.71137 367 LEU A N 1
ATOM 2883 C CA . LEU A 1 391 ? 79.00729 81.87193 96.23874 1.000 55.94447 367 LEU A CA 1
ATOM 2884 C C . LEU A 1 391 ? 78.11710 82.97703 96.81604 1.000 58.34768 367 LEU A C 1
ATOM 2885 O O . LEU A 1 391 ? 78.60783 83.85525 97.53791 1.000 54.31386 367 LEU A O 1
ATOM 2890 N N . ASP A 1 392 ? 76.80064 82.90649 96.57592 1.000 54.90438 368 ASP A N 1
ATOM 2891 C CA . ASP A 1 392 ? 75.88918 83.88358 97.16358 1.000 51.40381 368 ASP A CA 1
ATOM 2892 C C . ASP A 1 392 ? 75.77414 83.70790 98.67886 1.000 55.57496 368 ASP A C 1
ATOM 2893 O O . ASP A 1 392 ? 75.81662 84.69297 99.42126 1.000 58.68995 368 ASP A O 1
ATOM 2898 N N . ALA A 1 393 ? 75.68974 82.45631 99.15722 1.000 55.11029 369 ALA A N 1
ATOM 2899 C CA . ALA A 1 393 ? 75.49122 82.18219 100.57783 1.000 46.01614 369 ALA A CA 1
ATOM 2900 C C . ALA A 1 393 ? 76.73535 82.46314 101.42440 1.000 57.59523 369 ALA A C 1
ATOM 2901 O O . ALA A 1 393 ? 76.60576 82.81102 102.60529 1.000 62.96260 369 ALA A O 1
ATOM 2903 N N . ASP A 1 394 ? 77.94601 82.30633 100.87435 1.000 56.92239 370 ASP A N 1
ATOM 2904 C CA . ASP A 1 394 ? 79.17509 82.59883 101.62092 1.000 54.71144 370 ASP A CA 1
ATOM 2905 C C . ASP A 1 394 ? 80.00132 83.59233 100.82500 1.000 53.15721 370 ASP A C 1
ATOM 2906 O O . ASP A 1 394 ? 80.80012 83.20800 99.96385 1.000 58.87488 370 ASP A O 1
ATOM 2911 N N . PRO A 1 395 ? 79.86178 84.88268 101.11761 1.000 58.37720 371 PRO A N 1
ATOM 2912 C CA . PRO A 1 395 ? 80.63464 85.89920 100.38190 1.000 52.85785 371 PRO A CA 1
ATOM 2913 C C . PRO A 1 395 ? 82.13465 85.77850 100.57024 1.000 48.72517 371 PRO A C 1
ATOM 2914 O O . PRO A 1 395 ? 82.88196 86.36193 99.78822 1.000 53.69640 371 PRO A O 1
ATOM 2918 N N . ARG A 1 396 ? 82.60975 85.08499 101.59967 1.000 55.49624 372 ARG A N 1
ATOM 2919 C CA . ARG A 1 396 ? 84.04813 84.90633 101.80057 1.000 61.54854 372 ARG A CA 1
ATOM 2920 C C . ARG A 1 396 ? 84.59275 83.68760 101.05071 1.000 59.29675 372 ARG A C 1
ATOM 2921 O O . ARG A 1 396 ? 85.79184 83.39776 101.14458 1.000 59.67120 372 ARG A O 1
ATOM 2929 N N . CYS A 1 397 ? 83.73055 82.95511 100.34098 1.000 56.19582 373 CYS A N 1
ATOM 2930 C CA . CYS A 1 397 ? 84.12878 81.81520 99.52154 1.000 56.45516 373 CYS A CA 1
ATOM 2931 C C . CYS A 1 397 ? 84.57633 82.28265 98.13549 1.000 55.84958 373 CYS A C 1
ATOM 2932 O O . CYS A 1 397 ? 83.83849 82.99417 97.44432 1.000 52.77044 373 CYS A O 1
ATOM 2935 N N . ALA A 1 398 ? 85.77617 81.85916 97.72662 1.000 54.83768 374 ALA A N 1
ATOM 2936 C CA . ALA A 1 398 ? 86.41302 82.32697 96.49891 1.000 50.22007 374 ALA A CA 1
ATOM 2937 C C . ALA A 1 398 ? 86.12393 81.45438 95.28469 1.000 52.96566 374 ALA A C 1
ATOM 2938 O O . ALA A 1 398 ? 86.28676 81.91994 94.14954 1.000 54.99760 374 ALA A O 1
ATOM 2940 N N . ARG A 1 399 ? 85.71216 80.20714 95.49014 1.000 51.84140 375 ARG A N 1
ATOM 2941 C CA . ARG A 1 399 ? 85.53373 79.25103 94.40795 1.000 51.85901 375 ARG A CA 1
ATOM 2942 C C . ARG A 1 399 ? 84.78071 78.04704 94.95273 1.000 46.12367 375 ARG A C 1
ATOM 2943 O O . ARG A 1 399 ? 84.83389 77.75763 96.14642 1.000 50.88402 375 ARG A O 1
ATOM 2951 N N . VAL A 1 400 ? 84.07350 77.36701 94.06484 1.000 50.77977 376 VAL A N 1
ATOM 2952 C CA . VAL A 1 400 ? 83.41574 76.09117 94.32707 1.000 49.40982 376 VAL A CA 1
ATOM 2953 C C . VAL A 1 400 ? 84.12409 75.05991 93.45321 1.000 53.20675 376 VAL A C 1
ATOM 2954 O O . VAL A 1 400 ? 84.43313 75.34822 92.28412 1.000 46.89248 376 VAL A O 1
ATOM 2958 N N . VAL A 1 401 ? 84.42269 73.87430 94.01942 1.000 47.38799 377 VAL A N 1
ATOM 2959 C CA . VAL A 1 401 ? 85.25362 72.89923 93.31594 1.000 48.90623 377 VAL A CA 1
ATOM 2960 C C . VAL A 1 401 ? 84.61635 71.50966 93.33209 1.000 52.33484 377 VAL A C 1
ATOM 2961 O O . VAL A 1 401 ? 83.70419 71.21817 94.11111 1.000 54.05250 377 VAL A O 1
ATOM 2965 N N . ALA A 1 402 ? 85.12006 70.64805 92.44575 1.000 47.17821 378 ALA A N 1
ATOM 2966 C CA . ALA A 1 402 ? 84.67967 69.26293 92.36457 1.000 49.20905 378 ALA A CA 1
ATOM 2967 C C . ALA A 1 402 ? 85.80880 68.41015 91.79401 1.000 50.01101 378 ALA A C 1
ATOM 2968 O O . ALA A 1 402 ? 86.77307 68.92013 91.21024 1.000 45.61055 378 ALA A O 1
ATOM 2970 N N . GLU A 1 403 ? 85.68522 67.09548 91.97655 1.000 51.02078 379 GLU A N 1
ATOM 2971 C CA . GLU A 1 403 ? 86.73540 66.15384 91.58184 1.000 50.68540 379 GLU A CA 1
ATOM 2972 C C . GLU A 1 403 ? 86.18623 64.92533 90.88171 1.000 54.23100 379 GLU A C 1
ATOM 2973 O O . GLU A 1 403 ? 86.52529 63.79048 91.23614 1.000 52.37588 379 GLU A O 1
ATOM 2979 N N . PRO A 1 404 ? 85.41654 65.11226 89.81183 1.000 55.09269 380 PRO A N 1
ATOM 2980 C CA . PRO A 1 404 ? 84.96848 63.94557 89.05036 1.000 55.77876 380 PRO A CA 1
ATOM 2981 C C . PRO A 1 404 ? 86.15344 63.13801 88.51596 1.000 53.00528 380 PRO A C 1
ATOM 2982 O O . PRO A 1 404 ? 87.22578 63.67434 88.20252 1.000 45.75182 380 PRO A O 1
ATOM 2986 N N . ASN A 1 405 ? 85.96130 61.82432 88.46721 1.000 51.63182 381 ASN A N 1
ATOM 2987 C CA . ASN A 1 405 ? 86.89817 60.94468 87.79358 1.000 53.13995 381 ASN A CA 1
ATOM 2988 C C . ASN A 1 405 ? 87.09329 61.40710 86.35307 1.000 51.02677 381 ASN A C 1
ATOM 2989 O O . ASN A 1 405 ? 86.11995 61.67664 85.64215 1.000 50.61949 381 ASN A O 1
ATOM 2994 N N . VAL A 1 406 ? 88.35314 61.52100 85.92011 1.000 49.84456 382 VAL A N 1
ATOM 2995 C CA . VAL A 1 406 ? 88.59148 61.90467 84.53041 1.000 51.43616 382 VAL A CA 1
ATOM 2996 C C . VAL A 1 406 ? 87.86938 60.94705 83.58008 1.000 54.43907 382 VAL A C 1
ATOM 2997 O O . VAL A 1 406 ? 87.53935 61.31723 82.45032 1.000 56.18559 382 VAL A O 1
ATOM 3001 N N . HIS A 1 407 ? 87.59289 59.71961 84.02111 1.000 54.41993 383 HIS A N 1
ATOM 3002 C CA . HIS A 1 407 ? 86.85027 58.77499 83.19551 1.000 55.11334 383 HIS A CA 1
ATOM 3003 C C . HIS A 1 407 ? 85.35152 59.06431 83.16943 1.000 57.28866 383 HIS A C 1
ATOM 3004 O O . HIS A 1 407 ? 84.65813 58.61032 82.25614 1.000 58.77788 383 HIS A O 1
ATOM 3011 N N . ASN A 1 408 ? 84.82979 59.81715 84.12876 1.000 53.15117 384 ASN A N 1
ATOM 3012 C CA . ASN A 1 408 ? 83.40526 60.15129 84.12894 1.000 53.61692 384 ASN A CA 1
ATOM 3013 C C . ASN A 1 408 ? 83.19230 61.34194 83.19193 1.000 56.53676 384 ASN A C 1
ATOM 3014 O O . ASN A 1 408 ? 83.02189 62.49244 83.60392 1.000 52.35828 384 ASN A O 1
ATOM 3019 N N . GLU A 1 409 ? 83.21139 61.05565 81.89151 1.000 62.31984 385 GLU A N 1
ATOM 3020 C CA . GLU A 1 409 ? 83.26999 62.13856 80.91704 1.000 59.03594 385 GLU A CA 1
ATOM 3021 C C . GLU A 1 409 ? 81.97243 62.93884 80.85701 1.000 60.67958 385 GLU A C 1
ATOM 3022 O O . GLU A 1 409 ? 82.02075 64.15945 80.64567 1.000 57.35901 385 GLU A O 1
ATOM 3028 N N . ALA A 1 410 ? 80.81669 62.29615 81.08043 1.000 57.95317 386 ALA A N 1
ATOM 3029 C CA . ALA A 1 410 ? 79.55520 63.03756 81.15461 1.000 57.23941 386 ALA A CA 1
ATOM 3030 C C . ALA A 1 410 ? 79.52910 63.99174 82.35149 1.000 53.83047 386 ALA A C 1
ATOM 3031 O O . ALA A 1 410 ? 78.95914 65.08986 82.27343 1.000 56.63898 386 ALA A O 1
ATOM 3033 N N . SER A 1 411 ? 80.10398 63.57926 83.48024 1.000 53.54257 387 SER A N 1
ATOM 3034 C CA . SER A 1 411 ? 80.16334 64.46935 84.63439 1.000 52.19288 387 SER A CA 1
ATOM 3035 C C . SER A 1 411 ? 81.10643 65.63427 84.37026 1.000 51.64553 387 SER A C 1
ATOM 3036 O O . SER A 1 411 ? 80.78329 66.79070 84.67256 1.000 50.14054 387 SER A O 1
ATOM 3039 N N . VAL A 1 412 ? 82.27690 65.35255 83.79688 1.000 51.38346 388 VAL A N 1
ATOM 3040 C CA . VAL A 1 412 ? 83.21337 66.42479 83.48412 1.000 52.32851 388 VAL A CA 1
ATOM 3041 C C . VAL A 1 412 ? 82.57693 67.42906 82.52900 1.000 52.89789 388 VAL A C 1
ATOM 3042 O O . VAL A 1 412 ? 82.73962 68.64835 82.68790 1.000 52.26103 388 VAL A O 1
ATOM 3046 N N . ARG A 1 413 ? 81.84310 66.93541 81.52527 1.000 54.49460 389 ARG A N 1
ATOM 3047 C CA . ARG A 1 413 ? 81.18334 67.82973 80.57882 1.000 50.35879 389 ARG A CA 1
ATOM 3048 C C . ARG A 1 413 ? 80.11777 68.67543 81.27519 1.000 53.24018 389 ARG A C 1
ATOM 3049 O O . ARG A 1 413 ? 80.00368 69.88246 81.00699 1.000 50.16682 389 ARG A O 1
ATOM 3057 N N . ALA A 1 414 ? 79.33708 68.06998 82.18521 1.000 45.57623 390 ALA A N 1
ATOM 3058 C CA . ALA A 1 414 ? 78.30962 68.84950 82.87389 1.000 50.32438 390 ALA A CA 1
ATOM 3059 C C . ALA A 1 414 ? 78.93503 69.96034 83.70207 1.000 53.15517 390 ALA A C 1
ATOM 3060 O O . ALA A 1 414 ? 78.41655 71.08424 83.74449 1.000 53.79703 390 ALA A O 1
ATOM 3062 N N . PHE A 1 415 ? 80.07256 69.67420 84.34287 1.000 49.39049 391 PHE A N 1
ATOM 3063 C CA . PHE A 1 415 ? 80.72795 70.70095 85.13733 1.000 48.88629 391 PHE A CA 1
ATOM 3064 C C . PHE A 1 415 ? 81.25189 71.82717 84.25099 1.000 52.96423 391 PHE A C 1
ATOM 3065 O O . PHE A 1 415 ? 81.13589 73.00823 84.60826 1.000 53.61845 391 PHE A O 1
ATOM 3073 N N . ALA A 1 416 ? 81.82138 71.48991 83.08167 1.000 54.26670 392 ALA A N 1
ATOM 3074 C CA . ALA A 1 416 ? 82.41164 72.53610 82.24661 1.000 54.62990 392 ALA A CA 1
ATOM 3075 C C . ALA A 1 416 ? 81.32884 73.40068 81.61426 1.000 47.36183 392 ALA A C 1
ATOM 3076 O O . ALA A 1 416 ? 81.45807 74.62872 81.53762 1.000 48.93423 392 ALA A O 1
ATOM 3078 N N . LYS A 1 417 ? 80.24511 72.77706 81.18273 1.000 46.76250 393 LYS A N 1
ATOM 3079 C CA . LYS A 1 417 ? 79.14661 73.52202 80.58993 1.000 53.03171 393 LYS A CA 1
ATOM 3080 C C . LYS A 1 417 ? 78.49318 74.42758 81.61778 1.000 56.80623 393 LYS A C 1
ATOM 3081 O O . LYS A 1 417 ? 78.01913 75.51831 81.28710 1.000 54.15736 393 LYS A O 1
ATOM 3087 N N . ALA A 1 418 ? 78.54778 74.03756 82.87995 1.000 54.55436 394 ALA A N 1
ATOM 3088 C CA . ALA A 1 418 ? 77.97336 74.87585 83.90736 1.000 50.42895 394 ALA A CA 1
ATOM 3089 C C . ALA A 1 418 ? 78.84842 76.06501 84.24057 1.000 50.11478 394 ALA A C 1
ATOM 3090 O O . ALA A 1 418 ? 78.36667 77.00509 84.88123 1.000 54.50153 394 ALA A O 1
ATOM 3092 N N . GLY A 1 419 ? 80.10102 76.06964 83.80371 1.000 46.57682 395 GLY A N 1
ATOM 3093 C CA . GLY A 1 419 ? 81.00996 77.15871 84.10488 1.000 43.82280 395 GLY A CA 1
ATOM 3094 C C . GLY A 1 419 ? 82.22131 76.78979 84.93805 1.000 47.51239 395 GLY A C 1
ATOM 3095 O O . GLY A 1 419 ? 83.08360 77.65558 85.14486 1.000 46.78601 395 GLY A O 1
ATOM 3096 N N . PHE A 1 420 ? 82.34242 75.56377 85.44727 1.000 50.50135 396 PHE A N 1
ATOM 3097 C CA . PHE A 1 420 ? 83.60306 75.15205 86.05450 1.000 48.65040 396 PHE A CA 1
ATOM 3098 C C . PHE A 1 420 ? 84.66644 75.01294 84.96346 1.000 48.20151 396 PHE A C 1
ATOM 3099 O O . PHE A 1 420 ? 84.36563 74.63849 83.82626 1.000 46.82737 396 PHE A O 1
ATOM 3107 N N . VAL A 1 421 ? 85.91780 75.32461 85.31150 1.000 46.99634 397 VAL A N 1
ATOM 3108 C CA . VAL A 1 421 ? 87.06842 75.13177 84.42734 1.000 49.15350 397 VAL A CA 1
ATOM 3109 C C . VAL A 1 421 ? 87.99699 74.05523 84.99426 1.000 50.48637 397 VAL A C 1
ATOM 3110 O O . VAL A 1 421 ? 88.29325 74.04745 86.19851 1.000 48.00574 397 VAL A O 1
ATOM 3114 N N . ARG A 1 422 ? 88.49914 73.17359 84.11536 1.000 47.89011 398 ARG A N 1
ATOM 3115 C CA . ARG A 1 422 ? 89.47673 72.15832 84.51646 1.000 47.95961 398 ARG A CA 1
ATOM 3116 C C . ARG A 1 422 ? 90.80884 72.81267 84.89270 1.000 50.14998 398 ARG A C 1
ATOM 3117 O O . ARG A 1 422 ? 91.52098 73.34017 84.03766 1.000 54.16786 398 ARG A O 1
ATOM 3125 N N . GLU A 1 423 ? 91.12343 72.83739 86.18466 1.000 49.00032 399 GLU A N 1
ATOM 3126 C CA . GLU A 1 423 ? 92.34124 73.48347 86.66901 1.000 53.62792 399 GLU A CA 1
ATOM 3127 C C . GLU A 1 423 ? 93.55385 72.54807 86.62258 1.000 54.94028 399 GLU A C 1
ATOM 3128 O O . GLU A 1 423 ? 94.67028 73.00498 86.38202 1.000 60.27710 399 GLU A O 1
ATOM 3134 N N . ARG A 1 424 ? 93.38497 71.26659 86.93818 1.000 55.11681 400 ARG A N 1
ATOM 3135 C CA . ARG A 1 424 ? 94.47851 70.29862 86.89403 1.000 54.98283 400 ARG A CA 1
ATOM 3136 C C . ARG A 1 424 ? 93.87058 68.90455 86.96692 1.000 51.50685 400 ARG A C 1
ATOM 3137 O O . ARG A 1 424 ? 92.66686 68.74351 87.19877 1.000 46.88009 400 ARG A O 1
ATOM 3145 N N . GLU A 1 425 ? 94.71349 67.89879 86.74550 1.000 49.49045 401 GLU A N 1
ATOM 3146 C CA . GLU A 1 425 ? 94.38449 66.52783 87.11620 1.000 50.83356 401 GLU A CA 1
ATOM 3147 C C . GLU A 1 425 ? 94.96290 66.27668 88.50623 1.000 49.11144 401 GLU A C 1
ATOM 3148 O O . GLU A 1 425 ? 96.01351 66.81486 88.85157 1.000 53.97788 401 GLU A O 1
ATOM 3154 N N . ILE A 1 426 ? 94.24978 65.51911 89.33359 1.000 49.74472 402 ILE A N 1
ATOM 3155 C CA . ILE A 1 426 ? 94.77677 65.19123 90.65030 1.000 48.02041 402 ILE A CA 1
ATOM 3156 C C . ILE A 1 426 ? 94.69811 63.68793 90.89685 1.000 49.04096 402 ILE A C 1
ATOM 3157 O O . ILE A 1 426 ? 93.81626 62.99479 90.36444 1.000 48.55499 402 ILE A O 1
ATOM 3162 N N . GLY A 1 427 ? 95.64474 63.18987 91.67340 1.000 44.26060 403 GLY A N 1
ATOM 3163 C CA . GLY A 1 427 ? 95.69248 61.79554 92.05215 1.000 43.91224 403 GLY A CA 1
ATOM 3164 C C . GLY A 1 427 ? 95.06166 61.57781 93.41465 1.000 47.27550 403 GLY A C 1
ATOM 3165 O O . GLY A 1 427 ? 95.46903 62.20004 94.40381 1.000 46.93906 403 GLY A O 1
ATOM 3166 N N . LEU A 1 428 ? 94.04797 60.69855 93.46236 1.000 42.79568 404 LEU A N 1
ATOM 3167 C CA . LEU A 1 428 ? 93.34228 60.39121 94.70364 1.000 45.15800 404 LEU A CA 1
ATOM 3168 C C . LEU A 1 428 ? 93.43412 58.89419 95.00536 1.000 48.03392 404 LEU A C 1
ATOM 3169 O O . LEU A 1 428 ? 93.87194 58.11597 94.14290 1.000 44.78032 404 LEU A O 1
ATOM 3174 N N . PRO A 1 429 ? 93.05141 58.44842 96.21607 1.000 49.18415 405 PRO A N 1
ATOM 3175 C CA . PRO A 1 429 ? 93.26467 57.03413 96.57283 1.000 49.42531 405 PRO A CA 1
ATOM 3176 C C . PRO A 1 429 ? 92.69123 56.03673 95.58863 1.000 47.25260 405 PRO A C 1
ATOM 3177 O O . PRO A 1 429 ? 93.33753 55.01665 95.31501 1.000 47.47102 405 PRO A O 1
ATOM 3181 N N . ALA A 1 430 ? 91.52191 56.30754 95.01439 1.000 44.58389 406 ALA A N 1
ATOM 3182 C CA . ALA A 1 430 ? 90.86933 55.31318 94.17635 1.000 46.21159 406 ALA A CA 1
ATOM 3183 C C . ALA A 1 430 ? 90.65893 55.77983 92.73528 1.000 50.12550 406 ALA A C 1
ATOM 3184 O O . ALA A 1 430 ? 89.91300 55.12796 91.99203 1.000 54.52051 406 ALA A O 1
ATOM 3186 N N . LYS A 1 431 ? 91.22945 56.91798 92.33813 1.000 49.81892 407 LYS A N 1
ATOM 3187 C CA . LYS A 1 431 ? 91.00104 57.45531 91.00025 1.000 46.48192 407 LYS A CA 1
ATOM 3188 C C . LYS A 1 431 ? 91.90455 58.65454 90.78143 1.000 46.57911 407 LYS A C 1
ATOM 3189 O O . LYS A 1 431 ? 92.43663 59.23724 91.73108 1.000 46.95999 407 LYS A O 1
ATOM 3195 N N . ASN A 1 432 ? 92.03496 59.03538 89.51620 1.000 48.33936 408 ASN A N 1
ATOM 3196 C CA . ASN A 1 432 ? 92.48486 60.36720 89.12776 1.000 49.58980 408 ASN A CA 1
ATOM 3197 C C . ASN A 1 432 ? 91.27314 61.21723 88.76352 1.000 47.16091 408 ASN A C 1
ATOM 3198 O O . ASN A 1 432 ? 90.32308 60.72400 88.15069 1.000 48.96254 408 ASN A O 1
ATOM 3203 N N . SER A 1 433 ? 91.28768 62.47860 89.18014 1.000 45.63274 409 SER A N 1
ATOM 3204 C CA . SER A 1 433 ? 90.16519 63.37697 88.95524 1.000 48.86994 409 SER A CA 1
ATOM 3205 C C . SER A 1 433 ? 90.55638 64.62590 88.16756 1.000 55.00580 409 SER A C 1
ATOM 3206 O O . SER A 1 433 ? 91.70407 65.10607 88.21771 1.000 50.35945 409 SER A O 1
ATOM 3209 N N . ALA A 1 434 ? 89.57769 65.14107 87.42854 1.000 49.50384 410 ALA A N 1
ATOM 3210 C CA . ALA A 1 434 ? 89.65734 66.49121 86.89970 1.000 46.00378 410 ALA A CA 1
ATOM 3211 C C . ALA A 1 434 ? 89.20736 67.46599 87.98853 1.000 50.33398 410 ALA A C 1
ATOM 3212 O O . ALA A 1 434 ? 88.07078 67.37313 88.47951 1.000 53.02056 410 ALA A O 1
ATOM 3214 N N . LEU A 1 435 ? 90.09527 68.38230 88.38986 1.000 47.86607 411 LEU A N 1
ATOM 3215 C CA . LEU A 1 435 ? 89.75676 69.37463 89.41775 1.000 49.80985 411 LEU A CA 1
ATOM 3216 C C . LEU A 1 435 ? 88.99103 70.51428 88.74606 1.000 48.68707 411 LEU A C 1
ATOM 3217 O O . LEU A 1 435 ? 89.58313 71.39170 88.11471 1.000 50.55623 411 LEU A O 1
ATOM 3230 N N . VAL A 1 437 ? 86.82746 73.88465 88.74119 1.000 45.03133 413 VAL A N 1
ATOM 3231 C CA . VAL A 1 437 ? 86.83001 75.08259 89.57956 1.000 46.86539 413 VAL A CA 1
ATOM 3232 C C . VAL A 1 437 ? 85.84576 76.08920 89.00363 1.000 49.07952 413 VAL A C 1
ATOM 3233 O O . VAL A 1 437 ? 85.93635 76.43293 87.81856 1.000 49.05506 413 VAL A O 1
ATOM 3237 N N . PHE A 1 438 ? 84.88349 76.53470 89.83698 1.000 49.90094 414 PHE A N 1
ATOM 3238 C CA . PHE A 1 438 ? 83.92755 77.60615 89.52244 1.000 45.76340 414 PHE A CA 1
ATOM 3239 C C . PHE A 1 438 ? 84.34465 78.82564 90.34451 1.000 47.70692 414 PHE A C 1
ATOM 3240 O O . PHE A 1 438 ? 84.11869 78.86657 91.55709 1.000 45.47204 414 PHE A O 1
ATOM 3248 N N . SER A 1 439 ? 84.97963 79.80481 89.69327 1.000 45.04302 415 SER A N 1
ATOM 3249 C CA . SER A 1 439 ? 85.61811 80.90770 90.40101 1.000 48.98219 415 SER A CA 1
ATOM 3250 C C . SER A 1 439 ? 84.72002 82.12682 90.55234 1.000 55.23889 415 SER A C 1
ATOM 3251 O O . SER A 1 439 ? 84.01791 82.51777 89.61674 1.000 53.13259 415 SER A O 1
ATOM 3254 N N . ARG A 1 440 ? 84.78612 82.74876 91.73419 1.000 55.87196 416 ARG A N 1
ATOM 3255 C CA . ARG A 1 440 ? 84.13543 84.03788 91.94354 1.000 62.80773 416 ARG A CA 1
ATOM 3256 C C . ARG A 1 440 ? 84.87760 85.12899 91.17947 1.000 60.11011 416 ARG A C 1
ATOM 3257 O O . ARG A 1 440 ? 86.11358 85.15956 91.15057 1.000 60.92382 416 ARG A O 1
ATOM 3265 N N . VAL A 1 441 ? 84.11657 86.01023 90.54190 1.000 62.39053 417 VAL A N 1
ATOM 3266 C CA . VAL A 1 441 ? 84.67014 87.19721 89.88263 1.000 69.19357 417 VAL A CA 1
ATOM 3267 C C . VAL A 1 441 ? 83.77837 88.38117 90.20995 1.000 68.88697 417 VAL A C 1
ATOM 3268 O O . VAL A 1 441 ? 82.56864 88.31527 89.96289 1.000 65.85831 417 VAL A O 1
ATOM 3272 N N . HIS B 1 5 ? 99.41857 55.79125 125.05470 1.000 104.74612 -19 HIS B N 1
ATOM 3273 C CA . HIS B 1 5 ? 99.76122 57.16074 124.67975 1.000 103.96781 -19 HIS B CA 1
ATOM 3274 C C . HIS B 1 5 ? 101.29094 57.34613 124.58570 1.000 102.33006 -19 HIS B C 1
ATOM 3275 O O . HIS B 1 5 ? 101.81621 58.44182 124.81769 1.000 107.77965 -19 HIS B O 1
ATOM 3282 N N . HIS B 1 6 ? 102.00868 56.27044 124.23757 1.000 97.14091 -18 HIS B N 1
ATOM 3283 C CA . HIS B 1 6 ? 103.46540 56.31196 124.14774 1.000 89.66356 -18 HIS B CA 1
ATOM 3284 C C . HIS B 1 6 ? 104.00231 56.17112 122.72763 1.000 78.36295 -18 HIS B C 1
ATOM 3285 O O . HIS B 1 6 ? 105.17300 56.50753 122.49630 1.000 75.91780 -18 HIS B O 1
ATOM 3292 N N . HIS B 1 7 ? 103.19775 55.67348 121.78226 1.000 71.12254 -17 HIS B N 1
ATOM 3293 C CA . HIS B 1 7 ? 103.68758 55.35872 120.43990 1.000 71.90453 -17 HIS B CA 1
ATOM 3294 C C . HIS B 1 7 ? 102.71456 55.95175 119.43150 1.000 74.61966 -17 HIS B C 1
ATOM 3295 O O . HIS B 1 7 ? 101.67385 55.35423 119.13765 1.000 78.75872 -17 HIS B O 1
ATOM 3302 N N . SER B 1 8 ? 103.06847 57.11352 118.89285 1.000 74.76276 -16 SER B N 1
ATOM 3303 C CA . SER B 1 8 ? 102.26976 57.81521 117.89045 1.000 74.81218 -16 SER B CA 1
ATOM 3304 C C . SER B 1 8 ? 102.70369 57.52654 116.45980 1.000 70.00170 -16 SER B C 1
ATOM 3305 O O . SER B 1 8 ? 101.85630 57.46239 115.56728 1.000 73.25667 -16 SER B O 1
ATOM 3308 N N . SER B 1 9 ? 104.00050 57.37891 116.20868 1.000 64.92337 -15 SER B N 1
ATOM 3309 C CA . SER B 1 9 ? 104.48024 56.97696 114.89578 1.000 62.17812 -15 SER B CA 1
ATOM 3310 C C . SER B 1 9 ? 104.58406 55.44873 114.74200 1.000 60.44483 -15 SER B C 1
ATOM 3311 O O . SER B 1 9 ? 105.06921 54.96139 113.71691 1.000 56.73254 -15 SER B O 1
ATOM 3314 N N . GLY B 1 10 ? 104.12474 54.68102 115.72311 1.000 60.37858 -14 GLY B N 1
ATOM 3315 C CA . GLY B 1 10 ? 104.10112 53.24418 115.58217 1.000 53.04587 -14 GLY B CA 1
ATOM 3316 C C . GLY B 1 10 ? 102.96381 52.67178 116.39981 1.000 58.39706 -14 GLY B C 1
ATOM 3317 O O . GLY B 1 10 ? 102.17866 53.40266 117.00905 1.000 62.61664 -14 GLY B O 1
ATOM 3318 N N . VAL B 1 11 ? 102.89711 51.34064 116.41502 1.000 51.91632 -13 VAL B N 1
ATOM 3319 C CA . VAL B 1 11 ? 101.91197 50.57702 117.16786 1.000 52.00477 -13 VAL B CA 1
ATOM 3320 C C . VAL B 1 11 ? 102.52803 50.07573 118.47161 1.000 54.39111 -13 VAL B C 1
ATOM 3321 O O . VAL B 1 11 ? 103.65759 49.55927 118.48895 1.000 49.26817 -13 VAL B O 1
ATOM 3325 N N . ASP B 1 12 ? 101.77485 50.20483 119.56833 1.000 54.66088 -12 ASP B N 1
ATOM 3326 C CA . ASP B 1 12 ? 102.22894 49.68749 120.85262 1.000 50.60194 -12 ASP B CA 1
ATOM 3327 C C . ASP B 1 12 ? 102.30039 48.16329 120.78388 1.000 54.52992 -12 ASP B C 1
ATOM 3328 O O . ASP B 1 12 ? 101.34301 47.49511 120.38011 1.000 54.50457 -12 ASP B O 1
ATOM 3333 N N . LEU B 1 13 ? 103.44653 47.61656 121.16717 1.000 55.72156 -11 LEU B N 1
ATOM 3334 C CA . LEU B 1 13 ? 103.80142 46.24251 120.86193 1.000 52.12882 -11 LEU B CA 1
ATOM 3335 C C . LEU B 1 13 ? 103.56067 45.36168 122.07523 1.000 54.44657 -11 LEU B C 1
ATOM 3336 O O . LEU B 1 13 ? 104.01336 45.68996 123.17872 1.000 52.33143 -11 LEU B O 1
ATOM 3341 N N . GLY B 1 14 ? 102.83212 44.25597 121.86895 1.000 51.16729 -10 GLY B N 1
ATOM 3342 C CA . GLY B 1 14 ? 102.79387 43.15758 122.80937 1.000 47.41967 -10 GLY B CA 1
ATOM 3343 C C . GLY B 1 14 ? 103.34855 41.88626 122.17197 1.000 52.64262 -10 GLY B C 1
ATOM 3344 O O . GLY B 1 14 ? 103.61710 41.82782 120.96118 1.000 53.09861 -10 GLY B O 1
ATOM 3345 N N . THR B 1 15 ? 103.50630 40.84969 122.99956 1.000 49.37462 -9 THR B N 1
ATOM 3346 C CA . THR B 1 15 ? 103.94981 39.56671 122.46042 1.000 44.43409 -9 THR B CA 1
ATOM 3347 C C . THR B 1 15 ? 103.00058 39.02094 121.39964 1.000 54.47648 -9 THR B C 1
ATOM 3348 O O . THR B 1 15 ? 103.45246 38.30288 120.49171 1.000 55.21732 -9 THR B O 1
ATOM 3352 N N . GLU B 1 16 ? 101.68268 39.29208 121.51474 1.000 49.27298 -8 GLU B N 1
ATOM 3353 C CA . GLU B 1 16 ? 100.75509 38.80695 120.49040 1.000 51.54165 -8 GLU B CA 1
ATOM 3354 C C . GLU B 1 16 ? 101.02474 39.49272 119.14916 1.000 56.39792 -8 GLU B C 1
ATOM 3355 O O . GLU B 1 16 ? 100.93130 38.85007 118.09071 1.000 53.61139 -8 GLU B O 1
ATOM 3361 N N . ASN B 1 17 ? 101.36374 40.79429 119.17576 1.000 52.70027 -7 ASN B N 1
ATOM 3362 C CA . ASN B 1 17 ? 101.75973 41.49477 117.95185 1.000 54.41108 -7 ASN B CA 1
ATOM 3363 C C . ASN B 1 17 ? 102.99218 40.83573 117.33623 1.000 56.86443 -7 ASN B C 1
ATOM 3364 O O . ASN B 1 17 ? 103.02961 40.54410 116.13190 1.000 56.69461 -7 ASN B O 1
ATOM 3369 N N . LEU B 1 18 ? 104.03599 40.63329 118.14426 1.000 49.28062 -6 LEU B N 1
ATOM 3370 C CA . LEU B 1 18 ? 105.21624 39.95838 117.62032 1.000 57.49490 -6 LEU B CA 1
ATOM 3371 C C . LEU B 1 18 ? 104.85612 38.61381 117.02231 1.000 57.81326 -6 LEU B C 1
ATOM 3372 O O . LEU B 1 18 ? 105.34727 38.26158 115.94842 1.000 59.55202 -6 LEU B O 1
ATOM 3377 N N . TYR B 1 19 ? 103.97329 37.86683 117.69049 1.000 54.06701 -5 TYR B N 1
ATOM 3378 C CA . TYR B 1 19 ? 103.58804 36.55181 117.20451 1.000 54.58906 -5 TYR B CA 1
ATOM 3379 C C . TYR B 1 19 ? 102.93933 36.63196 115.81818 1.000 60.83222 -5 TYR B C 1
ATOM 3380 O O . TYR B 1 19 ? 103.31683 35.88593 114.90119 1.000 61.08124 -5 TYR B O 1
ATOM 3389 N N . PHE B 1 20 ? 101.94459 37.51914 115.65521 1.000 57.66908 -4 PHE B N 1
ATOM 3390 C CA . PHE B 1 20 ? 101.27422 37.67733 114.36353 1.000 56.05936 -4 PHE B CA 1
ATOM 3391 C C . PHE B 1 20 ? 102.27185 37.99595 113.26716 1.000 60.02968 -4 PHE B C 1
ATOM 3392 O O . PHE B 1 20 ? 102.22775 37.41958 112.17516 1.000 68.26610 -4 PHE B O 1
ATOM 3400 N N . GLN B 1 21 ? 103.16843 38.93634 113.53575 1.000 62.15843 -3 GLN B N 1
ATOM 3401 C CA . GLN B 1 21 ? 104.05570 39.42440 112.49419 1.000 64.94745 -3 GLN B CA 1
ATOM 3402 C C . GLN B 1 21 ? 105.15110 38.42015 112.17006 1.000 68.93465 -3 GLN B C 1
ATOM 3403 O O . GLN B 1 21 ? 105.55297 38.29904 111.00703 1.000 75.16539 -3 GLN B O 1
ATOM 3409 N N . SER B 1 22 ? 105.65869 37.69300 113.17570 1.000 67.99193 -2 SER B N 1
ATOM 3410 C CA . SER B 1 22 ? 106.72189 36.72345 112.89825 1.000 68.34219 -2 SER B CA 1
ATOM 3411 C C . SER B 1 22 ? 106.18879 35.48453 112.20275 1.000 72.94836 -2 SER B C 1
ATOM 3412 O O . SER B 1 22 ? 106.88228 34.90893 111.35605 1.000 69.45862 -2 SER B O 1
ATOM 3415 N N . ASN B 1 23 ? 104.96194 35.07360 112.53465 1.000 69.61411 -1 ASN B N 1
ATOM 3416 C CA . ASN B 1 23 ? 104.33050 33.98149 111.81421 1.000 68.69175 -1 ASN B CA 1
ATOM 3417 C C . ASN B 1 23 ? 104.26699 34.26690 110.31437 1.000 77.00496 -1 ASN B C 1
ATOM 3418 O O . ASN B 1 23 ? 104.62748 33.41375 109.49065 1.000 80.12596 -1 ASN B O 1
ATOM 3423 N N . ALA B 1 24 ? 103.83257 35.48024 109.94328 1.000 80.12712 0 ALA B N 1
ATOM 3424 C CA . ALA B 1 24 ? 103.75486 35.87377 108.53349 1.000 75.17450 0 ALA B CA 1
ATOM 3425 C C . ALA B 1 24 ? 105.12572 35.91748 107.87239 1.000 70.05637 0 ALA B C 1
ATOM 3426 O O . ALA B 1 24 ? 105.24655 35.64880 106.67370 1.000 72.99891 0 ALA B O 1
ATOM 3436 N N . ALA B 1 26 ? 107.69938 33.91356 108.63204 1.000 82.08005 2 ALA B N 1
ATOM 3437 C CA . ALA B 1 26 ? 108.15550 32.54701 108.37415 1.000 79.02790 2 ALA B CA 1
ATOM 3438 C C . ALA B 1 26 ? 107.88446 32.13054 106.92881 1.000 70.89434 2 ALA B C 1
ATOM 3439 O O . ALA B 1 26 ? 108.72098 31.47894 106.29816 1.000 71.01208 2 ALA B O 1
ATOM 3441 N N . GLY B 1 27 ? 106.73283 32.52443 106.37967 1.000 71.55967 3 GLY B N 1
ATOM 3442 C CA . GLY B 1 27 ? 106.38177 32.18803 105.01008 1.000 66.02661 3 GLY B CA 1
ATOM 3443 C C . GLY B 1 27 ? 107.16528 32.92644 103.95092 1.000 60.78869 3 GLY B C 1
ATOM 3444 O O . GLY B 1 27 ? 107.17328 32.48986 102.79647 1.000 61.64554 3 GLY B O 1
ATOM 3445 N N . ASP B 1 28 ? 107.85912 33.99745 104.31432 1.000 61.00763 4 ASP B N 1
ATOM 3446 C CA . ASP B 1 28 ? 108.60887 34.74207 103.31336 1.000 63.15934 4 ASP B CA 1
ATOM 3447 C C . ASP B 1 28 ? 109.68302 33.89023 102.66099 1.000 62.71980 4 ASP B C 1
ATOM 3448 O O . ASP B 1 28 ? 109.99551 34.08769 101.48178 1.000 59.49971 4 ASP B O 1
ATOM 3453 N N . VAL B 1 29 ? 110.24208 32.92853 103.39879 1.000 61.79925 5 VAL B N 1
ATOM 3454 C CA . VAL B 1 29 ? 111.29969 32.08458 102.84839 1.000 61.35042 5 VAL B CA 1
ATOM 3455 C C . VAL B 1 29 ? 110.77779 31.26623 101.67232 1.000 58.86895 5 VAL B C 1
ATOM 3456 O O . VAL B 1 29 ? 111.46593 31.10906 100.66059 1.000 57.11906 5 VAL B O 1
ATOM 3460 N N . GLU B 1 30 ? 109.56943 30.71238 101.78762 1.000 57.44779 6 GLU B N 1
ATOM 3461 C CA . GLU B 1 30 ? 108.96325 30.06017 100.62745 1.000 61.80805 6 GLU B CA 1
ATOM 3462 C C . GLU B 1 30 ? 108.67477 31.06253 99.49624 1.000 59.52766 6 GLU B C 1
ATOM 3463 O O . GLU B 1 30 ? 108.82942 30.73971 98.31399 1.000 54.77566 6 GLU B O 1
ATOM 3469 N N . LEU B 1 31 ? 108.20759 32.26718 99.83511 1.000 59.04285 7 LEU B N 1
ATOM 3470 C CA . LEU B 1 31 ? 107.97756 33.27680 98.80957 1.000 54.27383 7 LEU B CA 1
ATOM 3471 C C . LEU B 1 31 ? 109.25143 33.57098 98.01852 1.000 55.04621 7 LEU B C 1
ATOM 3472 O O . LEU B 1 31 ? 109.20498 33.70536 96.79114 1.000 56.82857 7 LEU B O 1
ATOM 3477 N N . ALA B 1 32 ? 110.39970 33.68169 98.69532 1.000 52.91614 8 ALA B N 1
ATOM 3478 C CA . ALA B 1 32 ? 111.63673 33.95862 97.97240 1.000 50.75765 8 ALA B CA 1
ATOM 3479 C C . ALA B 1 32 ? 112.04523 32.77925 97.09914 1.000 52.97438 8 ALA B C 1
ATOM 3480 O O . ALA B 1 32 ? 112.56375 32.96267 95.99341 1.000 54.19225 8 ALA B O 1
ATOM 3482 N N . ASP B 1 33 ? 111.80352 31.56389 97.57040 1.000 52.02611 9 ASP B N 1
ATOM 3483 C CA . ASP B 1 33 ? 112.12047 30.38871 96.77707 1.000 53.86031 9 ASP B CA 1
ATOM 3484 C C . ASP B 1 33 ? 111.19914 30.28207 95.57606 1.000 57.11240 9 ASP B C 1
ATOM 3485 O O . ASP B 1 33 ? 111.60632 29.80987 94.50730 1.000 54.95074 9 ASP B O 1
ATOM 3490 N N . ARG B 1 34 ? 109.94766 30.68599 95.73959 1.000 57.82869 10 ARG B N 1
ATOM 3491 C CA . ARG B 1 34 ? 109.04674 30.68926 94.60114 1.000 57.88663 10 ARG B CA 1
ATOM 3492 C C . ARG B 1 34 ? 109.51172 31.68241 93.54614 1.000 50.91022 10 ARG B C 1
ATOM 3493 O O . ARG B 1 34 ? 109.47233 31.38223 92.35502 1.000 56.33996 10 ARG B O 1
ATOM 3501 N N . ALA B 1 35 ? 109.97196 32.86381 93.95738 1.000 53.17285 11 ALA B N 1
ATOM 3502 C CA . ALA B 1 35 ? 110.50123 33.81450 92.98151 1.000 54.08384 11 ALA B CA 1
ATOM 3503 C C . ALA B 1 35 ? 111.75417 33.26522 92.31750 1.000 53.94759 11 ALA B C 1
ATOM 3504 O O . ALA B 1 35 ? 111.95847 33.44558 91.11125 1.000 56.08886 11 ALA B O 1
ATOM 3506 N N . ARG B 1 36 ? 112.60806 32.60040 93.09102 1.000 47.14259 12 ARG B N 1
ATOM 3507 C CA . ARG B 1 36 ? 113.80301 32.00211 92.51788 1.000 53.45527 12 ARG B CA 1
ATOM 3508 C C . ARG B 1 36 ? 113.44611 30.99611 91.43191 1.000 51.58550 12 ARG B C 1
ATOM 3509 O O . ARG B 1 36 ? 114.06412 30.97933 90.36349 1.000 50.54655 12 ARG B O 1
ATOM 3517 N N . ARG B 1 37 ? 112.46061 30.13519 91.69525 1.000 52.23521 13 ARG B N 1
ATOM 3518 C CA . ARG B 1 37 ? 112.07010 29.12874 90.70952 1.000 52.47871 13 ARG B CA 1
ATOM 3519 C C . ARG B 1 37 ? 111.47593 29.77650 89.46020 1.000 52.65628 13 ARG B C 1
ATOM 3520 O O . ARG B 1 37 ? 111.65527 29.26534 88.34938 1.000 50.15499 13 ARG B O 1
ATOM 3528 N N . ARG B 1 38 ? 110.70545 30.86091 89.62180 1.000 54.61764 14 ARG B N 1
ATOM 3529 C CA . ARG B 1 38 ? 110.14630 31.53335 88.44819 1.000 54.37541 14 ARG B CA 1
ATOM 3530 C C . ARG B 1 38 ? 111.24022 32.12800 87.58345 1.000 52.97876 14 ARG B C 1
ATOM 3531 O O . ARG B 1 38 ? 111.23241 31.96266 86.36088 1.000 51.54354 14 ARG B O 1
ATOM 3539 N N . ALA B 1 39 ? 112.17187 32.86115 88.20509 1.000 53.61892 15 ALA B N 1
ATOM 3540 C CA . ALA B 1 39 ? 113.26635 33.46610 87.45936 1.000 51.75596 15 ALA B CA 1
ATOM 3541 C C . ALA B 1 39 ? 114.07506 32.40497 86.71557 1.000 54.08790 15 ALA B C 1
ATOM 3542 O O . ALA B 1 39 ? 114.47590 32.60841 85.56370 1.000 51.18138 15 ALA B O 1
ATOM 3544 N N . CYS B 1 40 ? 114.27687 31.24109 87.33268 1.000 49.45571 16 CYS B N 1
ATOM 3545 C CA . CYS B 1 40 ? 115.03614 30.19995 86.65748 1.000 48.05178 16 CYS B CA 1
ATOM 3546 C C . CYS B 1 40 ? 114.26810 29.66224 85.45418 1.000 53.72860 16 CYS B C 1
ATOM 3547 O O . CYS B 1 40 ? 114.85845 29.40743 84.38918 1.000 51.90458 16 CYS B O 1
ATOM 3550 N N . ARG B 1 41 ? 112.94797 29.49054 85.59724 1.000 49.18883 17 ARG B N 1
ATOM 3551 C CA . ARG B 1 41 ? 112.16159 29.03041 84.46139 1.000 51.94274 17 ARG B CA 1
ATOM 3552 C C . ARG B 1 41 ? 112.26498 30.02268 83.31021 1.000 53.45951 17 ARG B C 1
ATOM 3553 O O . ARG B 1 41 ? 112.45848 29.62331 82.15623 1.000 54.55028 17 ARG B O 1
ATOM 3561 N N . LEU B 1 42 ? 112.23791 31.32634 83.61499 1.000 53.61022 18 LEU B N 1
ATOM 3562 C CA . LEU B 1 42 ? 112.35240 32.33094 82.55892 1.000 50.13325 18 LEU B CA 1
ATOM 3563 C C . LEU B 1 42 ? 113.72726 32.29051 81.90919 1.000 52.49773 18 LEU B C 1
ATOM 3564 O O . LEU B 1 42 ? 113.83476 32.41940 80.68490 1.000 55.15090 18 LEU B O 1
ATOM 3569 N N . LEU B 1 43 ? 114.79601 32.12002 82.70374 1.000 51.39762 19 LEU B N 1
ATOM 3570 C CA . LEU B 1 43 ? 116.13447 32.09708 82.11217 1.000 51.29839 19 LEU B CA 1
ATOM 3571 C C . LEU B 1 43 ? 116.33154 30.86610 81.24262 1.000 48.95723 19 LEU B C 1
ATOM 3572 O O . LEU B 1 43 ? 116.93995 30.95850 80.17713 1.000 53.26877 19 LEU B O 1
ATOM 3577 N N . ARG B 1 44 ? 115.79228 29.71192 81.65334 1.000 57.61630 20 ARG B N 1
ATOM 3578 C CA . ARG B 1 44 ? 115.88445 28.50940 80.81829 1.000 52.91359 20 ARG B CA 1
ATOM 3579 C C . ARG B 1 44 ? 115.22322 28.73128 79.45987 1.000 52.74381 20 ARG B C 1
ATOM 3580 O O . ARG B 1 44 ? 115.79460 28.39719 78.41325 1.000 56.18021 20 ARG B O 1
ATOM 3588 N N . ARG B 1 45 ? 114.02145 29.30849 79.45499 1.000 50.06800 21 ARG B N 1
ATOM 3589 C CA . ARG B 1 45 ? 113.35040 29.60686 78.19309 1.000 54.04655 21 ARG B CA 1
ATOM 3590 C C . ARG B 1 45 ? 114.16471 30.58819 77.36156 1.000 56.17571 21 ARG B C 1
ATOM 3591 O O . ARG B 1 45 ? 114.34325 30.39728 76.14742 1.000 55.42027 21 ARG B O 1
ATOM 3599 N N . TRP B 1 46 ? 114.66664 31.65363 77.99910 1.000 49.96582 22 TRP B N 1
ATOM 3600 C CA . TRP B 1 46 ? 115.41375 32.64899 77.23778 1.000 52.03129 22 TRP B CA 1
ATOM 3601 C C . TRP B 1 46 ? 116.64239 32.01970 76.59125 1.000 51.34441 22 TRP B C 1
ATOM 3602 O O . TRP B 1 46 ? 116.90551 32.24655 75.40757 1.000 51.47638 22 TRP B O 1
ATOM 3613 N N . LEU B 1 47 ? 117.37088 31.17515 77.33385 1.000 51.24310 23 LEU B N 1
ATOM 3614 C CA . LEU B 1 47 ? 118.56338 30.53705 76.77794 1.000 52.23741 23 LEU B CA 1
ATOM 3615 C C . LEU B 1 47 ? 118.19634 29.56395 75.66009 1.000 51.14258 23 LEU B C 1
ATOM 3616 O O . LEU B 1 47 ? 118.89919 29.48049 74.64485 1.000 47.46661 23 LEU B O 1
ATOM 3621 N N . ALA B 1 48 ? 117.09795 28.81896 75.82676 1.000 48.59215 24 ALA B N 1
ATOM 3622 C CA . ALA B 1 48 ? 116.67128 27.88840 74.78518 1.000 47.35712 24 ALA B CA 1
ATOM 3623 C C . ALA B 1 48 ? 116.18329 28.62117 73.52817 1.000 53.18048 24 ALA B C 1
ATOM 3624 O O . ALA B 1 48 ? 116.59395 28.29657 72.40740 1.000 50.62066 24 ALA B O 1
ATOM 3626 N N . GLU B 1 49 ? 115.32645 29.63114 73.69058 1.000 51.88970 25 GLU B N 1
ATOM 3627 C CA . GLU B 1 49 ? 114.70880 30.26210 72.53139 1.000 50.39979 25 GLU B CA 1
ATOM 3628 C C . GLU B 1 49 ? 115.67353 31.16718 71.77786 1.000 54.60234 25 GLU B C 1
ATOM 3629 O O . GLU B 1 49 ? 115.41271 31.49117 70.61508 1.000 52.81167 25 GLU B O 1
ATOM 3635 N N . THR B 1 50 ? 116.79439 31.55155 72.39654 1.000 51.95928 26 THR B N 1
ATOM 3636 C CA . THR B 1 50 ? 117.86489 32.25873 71.71042 1.000 46.58420 26 THR B CA 1
ATOM 3637 C C . THR B 1 50 ? 119.02670 31.35022 71.31029 1.000 51.20776 26 THR B C 1
ATOM 3638 O O . THR B 1 50 ? 120.02159 31.85039 70.76951 1.000 47.86000 26 THR B O 1
ATOM 3642 N N . HIS B 1 51 ? 118.93209 30.03321 71.56726 1.000 52.73291 27 HIS B N 1
ATOM 3643 C CA . HIS B 1 51 ? 120.00845 29.07853 71.25700 1.000 50.56516 27 HIS B CA 1
ATOM 3644 C C . HIS B 1 51 ? 121.36948 29.55820 71.79183 1.000 50.44785 27 HIS B C 1
ATOM 3645 O O . HIS B 1 51 ? 122.40846 29.41759 71.14616 1.000 50.82082 27 HIS B O 1
ATOM 3652 N N . THR B 1 52 ? 121.36032 30.15308 72.98372 1.000 50.59898 28 THR B N 1
ATOM 3653 C CA . THR B 1 52 ? 122.59073 30.56545 73.65944 1.000 48.72393 28 THR B CA 1
ATOM 3654 C C . THR B 1 52 ? 123.30821 29.34565 74.24147 1.000 48.72393 28 THR B C 1
ATOM 3655 O O . THR B 1 52 ? 122.70979 28.58628 75.01013 1.000 51.62456 28 THR B O 1
ATOM 3659 N N . PRO B 1 53 ? 124.57734 29.13247 73.91194 1.000 47.80358 29 PRO B N 1
ATOM 3660 C CA . PRO B 1 53 ? 125.29439 27.95310 74.43234 1.000 48.27297 29 PRO B CA 1
ATOM 3661 C C . PRO B 1 53 ? 125.49323 28.00738 75.94034 1.000 49.56054 29 PRO B C 1
ATOM 3662 O O . PRO B 1 53 ? 125.81256 29.04913 76.52035 1.000 54.83148 29 PRO B O 1
ATOM 3666 N N . VAL B 1 54 ? 125.34466 26.85624 76.57741 1.000 48.69882 30 VAL B N 1
ATOM 3667 C CA . VAL B 1 54 ? 125.41287 26.76995 78.02707 1.000 48.52796 30 VAL B CA 1
ATOM 3668 C C . VAL B 1 54 ? 126.37909 25.65120 78.38670 1.000 54.83247 30 VAL B C 1
ATOM 3669 O O . VAL B 1 54 ? 126.23670 24.52142 77.91251 1.000 55.16549 30 VAL B O 1
ATOM 3673 N N . GLU B 1 55 ? 127.33998 25.96041 79.23783 1.000 60.06037 31 GLU B N 1
ATOM 3674 C CA . GLU B 1 55 ? 128.28605 25.00530 79.77972 1.000 59.61604 31 GLU B CA 1
ATOM 3675 C C . GLU B 1 55 ? 128.29487 25.16276 81.28840 1.000 60.25974 31 GLU B C 1
ATOM 3676 O O . GLU B 1 55 ? 127.90478 26.21458 81.80421 1.000 59.40191 31 GLU B O 1
ATOM 3682 N N . PRO B 1 56 ? 128.72376 24.13240 82.02647 1.000 62.97817 32 PRO B N 1
ATOM 3683 C CA . PRO B 1 56 ? 128.89709 24.27932 83.47757 1.000 56.79966 32 PRO B CA 1
ATOM 3684 C C . PRO B 1 56 ? 129.85930 25.40595 83.77918 1.000 54.70162 32 PRO B C 1
ATOM 3685 O O . PRO B 1 56 ? 130.78081 25.67529 83.01222 1.000 62.78172 32 PRO B O 1
ATOM 3689 N N . GLY B 1 57 ? 129.63542 26.08039 84.89587 1.000 53.11988 33 GLY B N 1
ATOM 3690 C CA . GLY B 1 57 ? 130.45436 27.21529 85.23760 1.000 53.79547 33 GLY B CA 1
ATOM 3691 C C . GLY B 1 57 ? 129.71961 28.53003 85.01558 1.000 56.12511 33 GLY B C 1
ATOM 3692 O O . GLY B 1 57 ? 128.50229 28.57440 84.80845 1.000 53.65631 33 GLY B O 1
ATOM 3693 N N . PRO B 1 58 ? 130.45560 29.63032 85.05277 1.000 59.39712 34 PRO B N 1
ATOM 3694 C CA . PRO B 1 58 ? 129.81139 30.94734 84.94253 1.000 59.77635 34 PRO B CA 1
ATOM 3695 C C . PRO B 1 58 ? 129.18122 31.15816 83.57606 1.000 54.99836 34 PRO B C 1
ATOM 3696 O O . PRO B 1 58 ? 129.73631 30.77342 82.54537 1.000 60.17683 34 PRO B O 1
ATOM 3700 N N . LEU B 1 59 ? 127.99147 31.75438 83.58557 1.000 55.30050 35 LEU B N 1
ATOM 3701 C CA . LEU B 1 59 ? 127.28157 32.15044 82.37833 1.000 49.28701 35 LEU B CA 1
ATOM 3702 C C . LEU B 1 59 ? 127.03808 33.65091 82.43058 1.000 54.47287 35 LEU B C 1
ATOM 3703 O O . LEU B 1 59 ? 126.59432 34.17311 83.45895 1.000 55.11293 35 LEU B O 1
ATOM 3708 N N . SER B 1 60 ? 127.34456 34.34515 81.33931 1.000 57.01582 36 SER B N 1
ATOM 3709 C CA . SER B 1 60 ? 127.19252 35.79339 81.27375 1.000 54.75097 36 SER B CA 1
ATOM 3710 C C . SER B 1 60 ? 126.50158 36.18293 79.96826 1.000 54.51922 36 SER B C 1
ATOM 3711 O O . SER B 1 60 ? 126.89578 35.71230 78.89690 1.000 52.26902 36 SER B O 1
ATOM 3714 N N . LEU B 1 61 ? 125.44813 36.99923 80.04823 1.000 51.69319 37 LEU B N 1
ATOM 3715 C CA . LEU B 1 61 ? 124.71994 37.34542 78.83058 1.000 52.15422 37 LEU B CA 1
ATOM 3716 C C . LEU B 1 61 ? 124.02433 38.69547 78.98536 1.000 55.62315 37 LEU B C 1
ATOM 3717 O O . LEU B 1 61 ? 123.59921 39.08241 80.07719 1.000 53.88214 37 LEU B O 1
ATOM 3722 N N . ARG B 1 62 ? 123.90134 39.39410 77.86508 1.000 56.95016 38 ARG B N 1
ATOM 3723 C CA . ARG B 1 62 ? 123.18126 40.65758 77.78188 1.000 60.79529 38 ARG B CA 1
ATOM 3724 C C . ARG B 1 62 ? 121.71504 40.38414 77.45654 1.000 53.16496 38 ARG B C 1
ATOM 3725 O O . ARG B 1 62 ? 121.42090 39.75297 76.44515 1.000 55.42012 38 ARG B O 1
ATOM 3733 N N . ILE B 1 63 ? 120.79955 40.80631 78.32657 1.000 54.34025 39 ILE B N 1
ATOM 3734 C CA . ILE B 1 63 ? 119.35553 40.69854 78.05611 1.000 53.09050 39 ILE B CA 1
ATOM 3735 C C . ILE B 1 63 ? 118.78952 42.11624 78.06040 1.000 54.57204 39 ILE B C 1
ATOM 3736 O O . ILE B 1 63 ? 118.59126 42.71704 79.12554 1.000 50.72067 39 ILE B O 1
ATOM 3741 N N . GLY B 1 64 ? 118.50539 42.65701 76.87699 1.000 52.65253 40 GLY B N 1
ATOM 3742 C CA . GLY B 1 64 ? 117.97077 43.99419 76.77863 1.000 48.47024 40 GLY B CA 1
ATOM 3743 C C . GLY B 1 64 ? 118.86405 45.01558 77.44975 1.000 49.30333 40 GLY B C 1
ATOM 3744 O O . GLY B 1 64 ? 120.05737 45.11751 77.16725 1.000 53.69977 40 GLY B O 1
ATOM 3745 N N . PRO B 1 65 ? 118.31014 45.76492 78.40069 1.000 52.47693 41 PRO B N 1
ATOM 3746 C CA . PRO B 1 65 ? 119.08226 46.83098 79.04823 1.000 50.19151 41 PRO B CA 1
ATOM 3747 C C . PRO B 1 65 ? 120.01080 46.38193 80.17396 1.000 59.49992 41 PRO B C 1
ATOM 3748 O O . PRO B 1 65 ? 120.72418 47.23469 80.71950 1.000 58.80642 41 PRO B O 1
ATOM 3752 N N . VAL B 1 66 ? 120.02973 45.09814 80.56484 1.000 57.59514 42 VAL B N 1
ATOM 3753 C CA . VAL B 1 66 ? 120.80584 44.66254 81.72408 1.000 56.14736 42 VAL B CA 1
ATOM 3754 C C . VAL B 1 66 ? 121.75386 43.53116 81.35047 1.000 56.93781 42 VAL B C 1
ATOM 3755 O O . VAL B 1 66 ? 121.49367 42.73864 80.43517 1.000 56.07922 42 VAL B O 1
ATOM 3759 N N . ARG B 1 67 ? 122.88163 43.48687 82.05859 1.000 55.00678 43 AR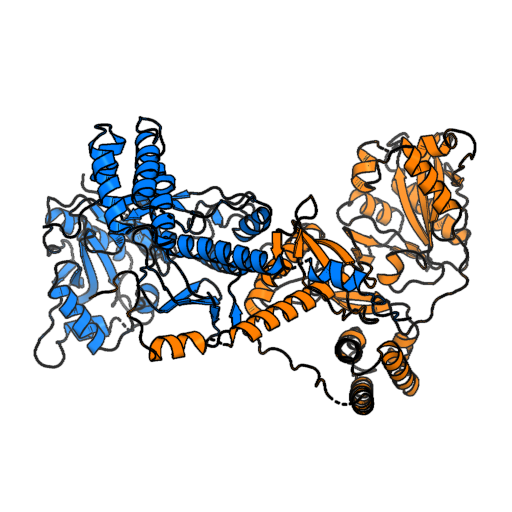G B N 1
ATOM 3760 C CA . ARG B 1 67 ? 123.79381 42.35569 82.01029 1.000 56.96057 43 ARG B CA 1
ATOM 3761 C C . ARG B 1 67 ? 123.39924 41.37204 83.10214 1.000 53.67086 43 ARG B C 1
ATOM 3762 O O . ARG B 1 67 ? 123.23693 41.74918 84.26276 1.000 51.66602 43 ARG B O 1
ATOM 3770 N N . VAL B 1 68 ? 123.28645 40.11345 82.73726 1.000 51.47525 44 VAL B N 1
ATOM 3771 C CA . VAL B 1 68 ? 122.85315 39.06849 83.63978 1.000 50.64268 44 VAL B CA 1
ATOM 3772 C C . VAL B 1 68 ? 123.98871 38.05771 83.77819 1.000 54.06435 44 VAL B C 1
ATOM 3773 O O . VAL B 1 68 ? 124.67200 37.72585 82.79982 1.000 54.22921 44 VAL B O 1
ATOM 3777 N N . SER B 1 69 ? 124.21888 37.58740 84.99434 1.000 52.77654 45 SER B N 1
ATOM 3778 C CA . SER B 1 69 ? 125.21023 36.54378 85.17455 1.000 51.89594 45 SER B CA 1
ATOM 3779 C C . SER B 1 69 ? 124.73584 35.57743 86.24203 1.000 53.44754 45 SER B C 1
ATOM 3780 O O . SER B 1 69 ? 124.05779 35.95569 87.19992 1.000 54.15135 45 SER B O 1
ATOM 3783 N N . ALA B 1 70 ? 125.12351 34.32130 86.06709 1.000 51.44770 46 ALA B N 1
ATOM 3784 C CA . ALA B 1 70 ? 124.72697 33.26230 86.97478 1.000 49.34432 46 ALA B CA 1
ATOM 3785 C C . ALA B 1 70 ? 125.68467 32.09567 86.78534 1.000 53.36659 46 ALA B C 1
ATOM 3786 O O . ALA B 1 70 ? 126.23889 31.88504 85.69454 1.000 53.35611 46 ALA B O 1
ATOM 3788 N N . GLU B 1 71 ? 125.93282 31.39722 87.88129 1.000 45.87575 47 GLU B N 1
ATOM 3789 C CA . GLU B 1 71 ? 126.68823 30.16650 87.82346 1.000 51.65466 47 GLU B CA 1
ATOM 3790 C C . GLU B 1 71 ? 125.78758 29.02815 87.35928 1.000 51.74701 47 GLU B C 1
ATOM 3791 O O . GLU B 1 71 ? 124.66378 28.87967 87.85205 1.000 53.07854 47 GLU B O 1
ATOM 3797 N N . VAL B 1 72 ? 126.27207 28.22836 86.40849 1.000 50.53641 48 VAL B N 1
ATOM 3798 C CA . VAL B 1 72 ? 125.55101 27.04363 85.95684 1.000 51.08189 48 VAL B CA 1
ATOM 3799 C C . VAL B 1 72 ? 126.09480 25.87414 86.77202 1.000 51.51892 48 VAL B C 1
ATOM 3800 O O . VAL B 1 72 ? 127.18296 25.36529 86.50953 1.000 51.78363 48 VAL B O 1
ATOM 3804 N N . ALA B 1 73 ? 125.37193 25.51908 87.83460 1.000 51.05216 49 ALA B N 1
ATOM 3805 C CA . ALA B 1 73 ? 125.79864 24.42812 88.70530 1.000 53.76399 49 ALA B CA 1
ATOM 3806 C C . ALA B 1 73 ? 125.48929 23.07661 88.07942 1.000 54.08575 49 ALA B C 1
ATOM 3807 O O . ALA B 1 73 ? 126.28534 22.14103 88.18745 1.000 57.69619 49 ALA B O 1
ATOM 3809 N N . TYR B 1 74 ? 124.34790 22.96015 87.40811 1.000 51.95352 50 TYR B N 1
ATOM 3810 C CA . TYR B 1 74 ? 123.96385 21.72833 86.73190 1.000 53.43548 50 TYR B CA 1
ATOM 3811 C C . TYR B 1 74 ? 123.58249 22.08670 85.29641 1.000 52.33254 50 TYR B C 1
ATOM 3812 O O . TYR B 1 74 ? 122.55027 22.73187 85.08201 1.000 51.20993 50 TYR B O 1
ATOM 3821 N N . ARG B 1 75 ? 124.39963 21.64840 84.30827 1.000 57.97164 51 ARG B N 1
ATOM 3822 C CA . ARG B 1 75 ? 124.08445 21.77965 82.87469 1.000 57.26762 51 ARG B CA 1
ATOM 3823 C C . ARG B 1 75 ? 123.25553 20.57901 82.45494 1.000 57.05539 51 ARG B C 1
ATOM 3824 O O . ARG B 1 75 ? 123.76582 19.45529 82.39957 1.000 60.90388 51 ARG B O 1
ATOM 3832 N N . SER B 1 76 ? 122.03168 20.83050 82.07795 1.000 49.99352 52 SER B N 1
ATOM 3833 C CA . SER B 1 76 ? 121.05266 19.79802 81.78428 1.000 53.05401 52 SER B CA 1
ATOM 3834 C C . SER B 1 76 ? 121.07263 19.43597 80.30281 1.000 53.07709 52 SER B C 1
ATOM 3835 O O . SER B 1 76 ? 121.02266 20.33175 79.45740 1.000 58.40993 52 SER B O 1
ATOM 3838 N N . PRO B 1 77 ? 121.12513 18.15227 79.94209 1.000 54.05245 53 PRO B N 1
ATOM 3839 C CA . PRO B 1 77 ? 121.00281 17.79665 78.51719 1.000 57.78766 53 PRO B CA 1
ATOM 3840 C C . PRO B 1 77 ? 119.67734 18.21169 77.88121 1.000 60.50694 53 PRO B C 1
ATOM 3841 O O . PRO B 1 77 ? 119.60759 18.25618 76.64900 1.000 57.77956 53 PRO B O 1
ATOM 3845 N N . THR B 1 78 ? 118.62583 18.51090 78.65234 1.000 60.31041 54 THR B N 1
ATOM 3846 C CA . THR B 1 78 ? 117.38201 19.00075 78.06264 1.000 55.35493 54 THR B CA 1
ATOM 3847 C C . THR B 1 78 ? 117.14108 20.49110 78.31375 1.000 57.34371 54 THR B C 1
ATOM 3848 O O . THR B 1 78 ? 116.07295 20.99904 77.96294 1.000 58.37771 54 THR B O 1
ATOM 3852 N N . GLY B 1 79 ? 118.12249 21.21599 78.85122 1.000 57.40453 55 GLY B N 1
ATOM 3853 C CA . GLY B 1 79 ? 118.00605 22.64948 79.05593 1.000 52.13992 55 GLY B CA 1
ATOM 3854 C C . GLY B 1 79 ? 117.37516 23.05033 80.36304 1.000 54.28551 55 GLY B C 1
ATOM 3855 O O . GLY B 1 79 ? 117.16706 24.24542 80.59883 1.000 53.61253 55 GLY B O 1
ATOM 3856 N N . ALA B 1 80 ? 117.10445 22.08628 81.23124 1.000 55.92204 56 ALA B N 1
ATOM 3857 C CA . ALA B 1 80 ? 116.57413 22.30988 82.56992 1.000 53.67226 56 ALA B CA 1
ATOM 3858 C C . ALA B 1 80 ? 117.70772 22.58194 83.56509 1.000 54.39976 56 ALA B C 1
ATOM 3859 O O . ALA B 1 80 ? 117.86757 21.86502 84.54833 1.000 51.91554 56 ALA B O 1
ATOM 3861 N N . HIS B 1 81 ? 118.49361 23.63424 83.30691 1.000 50.64362 57 HIS B N 1
ATOM 3862 C CA . HIS B 1 81 ? 119.71882 23.86298 84.07061 1.000 47.92430 57 HIS B CA 1
ATOM 3863 C C . HIS B 1 81 ? 119.42512 24.27145 85.51126 1.000 51.81276 57 HIS B C 1
ATOM 3864 O O . HIS B 1 81 ? 118.36612 24.82366 85.83001 1.000 52.56798 57 HIS B O 1
ATOM 3871 N N . GLY B 1 82 ? 120.37505 23.96914 86.39315 1.000 51.07918 58 GLY B N 1
ATOM 3872 C CA . GLY B 1 82 ? 120.32358 24.43318 87.76552 1.000 48.09058 58 GLY B CA 1
ATOM 3873 C C . GLY B 1 82 ? 121.28817 25.57975 87.99561 1.000 51.97889 58 GLY B C 1
ATOM 3874 O O . GLY B 1 82 ? 122.49360 25.43509 87.75170 1.000 53.48688 58 GLY B O 1
ATOM 3875 N N . PHE B 1 83 ? 120.77530 26.71885 88.47015 1.000 47.06756 59 PHE B N 1
ATOM 3876 C CA . PHE B 1 83 ? 121.53700 27.94934 88.55352 1.000 44.56395 59 PHE B CA 1
ATOM 3877 C C . PHE B 1 83 ? 121.86707 28.27014 89.99821 1.000 46.14300 59 PHE B C 1
ATOM 3878 O O . PHE B 1 83 ? 121.14866 27.88100 90.91462 1.000 51.24443 59 PHE B O 1
ATOM 3886 N N . GLY B 1 84 ? 122.96908 28.98728 90.18749 1.000 48.27380 60 GLY B N 1
ATOM 3887 C CA . GLY B 1 84 ? 123.20419 29.71699 91.40334 1.000 46.03417 60 GLY B CA 1
ATOM 3888 C C . GLY B 1 84 ? 122.41755 31.01264 91.34213 1.000 49.84327 60 GLY B C 1
ATOM 3889 O O . GLY B 1 84 ? 121.54674 31.18109 90.49149 1.000 49.57994 60 GLY B O 1
ATOM 3890 N N . PRO B 1 85 ? 122.70856 31.95472 92.23617 1.000 55.49903 61 PRO B N 1
ATOM 3891 C CA . PRO B 1 85 ? 122.00457 33.24805 92.21785 1.000 49.35348 61 PRO B CA 1
ATOM 3892 C C . PRO B 1 85 ? 122.19222 34.00859 90.91249 1.000 52.42838 61 PRO B C 1
ATOM 3893 O O . PRO B 1 85 ? 123.31498 34.19227 90.43150 1.000 56.60053 61 PRO B O 1
ATOM 3897 N N . ILE B 1 86 ? 121.07882 34.45422 90.33597 1.000 50.01773 62 ILE B N 1
ATOM 3898 C CA . ILE B 1 86 ? 121.10155 35.24688 89.10989 1.000 48.95815 62 ILE B CA 1
ATOM 3899 C C . ILE B 1 86 ? 121.21159 36.72676 89.47121 1.000 51.55252 62 ILE B C 1
ATOM 3900 O O . ILE B 1 86 ? 120.30740 37.29014 90.10231 1.000 53.21116 62 ILE B O 1
ATOM 3905 N N . ARG B 1 87 ? 122.27949 37.37601 89.01489 1.000 48.42914 63 ARG B N 1
ATOM 3906 C CA . ARG B 1 87 ? 122.57291 38.74780 89.39120 1.000 51.54788 63 ARG B CA 1
ATOM 3907 C C . ARG B 1 87 ? 122.61834 39.65741 88.17413 1.000 51.13886 63 ARG B C 1
ATOM 3908 O O . ARG B 1 87 ? 122.99309 39.23442 87.07632 1.000 53.93633 63 ARG B O 1
ATOM 3916 N N . VAL B 1 88 ? 122.24414 40.91941 88.38297 1.000 48.53921 64 VAL B N 1
ATOM 3917 C CA . VAL B 1 88 ? 122.45226 41.96016 87.38518 1.000 49.23369 64 VAL B CA 1
ATOM 3918 C C . VAL B 1 88 ? 123.78986 42.62329 87.66286 1.000 48.76735 64 VAL B C 1
ATOM 3919 O O . VAL B 1 88 ? 124.09982 42.95740 88.81158 1.000 52.54325 64 VAL B O 1
ATOM 3923 N N . LEU B 1 89 ? 124.58618 42.79556 86.62016 1.000 45.68485 65 LEU B N 1
ATOM 3924 C CA . LEU B 1 89 ? 125.89345 43.41252 86.70638 1.000 53.70923 65 LEU B CA 1
ATOM 3925 C C . LEU B 1 89 ? 125.88848 44.75101 85.97546 1.000 61.66156 65 LEU B C 1
ATOM 3926 O O . LEU B 1 89 ? 125.15397 44.93601 84.99681 1.000 59.04024 65 LEU B O 1
ATOM 3931 N N . ASP B 1 90 ? 126.70480 45.69391 86.46657 1.000 59.03696 66 ASP B N 1
ATOM 3932 C CA . ASP B 1 90 ? 126.93244 46.94392 85.75330 1.000 58.38449 66 ASP B CA 1
ATOM 3933 C C . ASP B 1 90 ? 128.07811 46.74626 84.75477 1.000 63.83667 66 ASP B C 1
ATOM 3934 O O . ASP B 1 90 ? 128.58636 45.63802 84.56577 1.000 65.95065 66 ASP B O 1
ATOM 3939 N N . ALA B 1 91 ? 128.53923 47.83627 84.14679 1.000 63.95772 67 ALA B N 1
ATOM 3940 C CA . ALA B 1 91 ? 129.52238 47.71879 83.07789 1.000 61.62552 67 ALA B CA 1
ATOM 3941 C C . ALA B 1 91 ? 130.83942 47.12710 83.56927 1.000 64.90701 67 ALA B C 1
ATOM 3942 O O . ALA B 1 91 ? 131.55264 46.48042 82.79597 1.000 70.51467 67 ALA B O 1
ATOM 3944 N N . GLU B 1 92 ? 131.19147 47.34379 84.82875 1.000 64.19427 68 GLU B N 1
ATOM 3945 C CA . GLU B 1 92 ? 132.45763 46.84964 85.34902 1.000 65.38167 68 GLU B CA 1
ATOM 3946 C C . GLU B 1 92 ? 132.35978 45.44204 85.89984 1.000 64.78875 68 GLU B C 1
ATOM 3947 O O . GLU B 1 92 ? 133.37253 44.90883 86.36067 1.000 71.60870 68 GLU B O 1
ATOM 3953 N N . GLY B 1 93 ? 131.17377 44.84456 85.90350 1.000 57.88568 69 GLY B N 1
ATOM 3954 C CA . GLY B 1 93 ? 131.01048 43.53658 86.48376 1.000 58.95681 69 GLY B CA 1
ATOM 3955 C C . GLY B 1 93 ? 130.67440 43.52952 87.95878 1.000 61.92059 69 GLY B C 1
ATOM 3956 O O . GLY B 1 93 ? 130.78030 42.47031 88.58815 1.000 61.35401 69 GLY B O 1
ATOM 3957 N N . VAL B 1 94 ? 130.27489 44.66716 88.52282 1.000 59.06117 70 VAL B N 1
ATOM 3958 C CA . VAL B 1 94 ? 129.85520 44.75117 89.92191 1.000 56.46281 70 VAL B CA 1
ATOM 3959 C C . VAL B 1 94 ? 128.37546 44.40010 89.98550 1.000 57.75884 70 VAL B C 1
ATOM 3960 O O . VAL B 1 94 ? 127.57135 45.00880 89.26135 1.000 54.73403 70 VAL B O 1
ATOM 3964 N N . PRO B 1 95 ? 127.97524 43.42600 90.79707 1.000 56.71723 71 PRO B N 1
ATOM 3965 C CA . PRO B 1 95 ? 126.54759 43.09235 90.92010 1.000 54.34744 71 PRO B CA 1
ATOM 3966 C C . PRO B 1 95 ? 125.77119 44.24561 91.52535 1.000 55.12737 71 PRO B C 1
ATOM 3967 O O . PRO B 1 95 ? 126.18118 44.82406 92.53122 1.000 62.34992 71 PRO B O 1
ATOM 3971 N N . VAL B 1 96 ? 124.65754 44.60271 90.88974 1.000 54.91927 72 VAL B N 1
ATOM 3972 C CA . VAL B 1 96 ? 123.82425 45.70217 91.36527 1.000 53.78528 72 VAL B CA 1
ATOM 3973 C C . VAL B 1 96 ? 122.41230 45.27651 91.75238 1.000 61.03242 72 VAL B C 1
ATOM 3974 O O . VAL B 1 96 ? 121.68276 46.09518 92.33905 1.000 61.97701 72 VAL B O 1
ATOM 3978 N N . ALA B 1 97 ? 121.99841 44.03710 91.46819 1.000 56.20411 73 ALA B N 1
ATOM 3979 C CA . ALA B 1 97 ? 120.65979 43.56198 91.81005 1.000 53.64761 73 ALA B CA 1
ATOM 3980 C C . ALA B 1 97 ? 120.59613 42.04725 91.68362 1.000 53.89932 73 ALA B C 1
ATOM 3981 O O . ALA B 1 97 ? 121.36317 41.43175 90.94398 1.000 56.61543 73 ALA B O 1
ATOM 3983 N N . LEU B 1 98 ? 119.66710 41.45686 92.41880 1.000 54.05616 74 LEU B N 1
ATOM 3984 C CA . LEU B 1 98 ? 119.23863 40.08977 92.17057 1.000 54.44176 74 LEU B CA 1
ATOM 3985 C C . LEU B 1 98 ? 118.14099 40.09088 91.10225 1.000 51.01837 74 LEU B C 1
ATOM 3986 O O . LEU B 1 98 ? 117.25487 40.94142 91.11566 1.000 52.22860 74 LEU B O 1
ATOM 3991 N N . ALA B 1 99 ? 118.20998 39.14885 90.16213 1.000 48.79756 75 ALA B N 1
ATOM 3992 C CA . ALA B 1 99 ? 117.30617 39.17388 89.01163 1.000 51.55124 75 ALA B CA 1
ATOM 3993 C C . ALA B 1 99 ? 116.00127 38.44947 89.34039 1.000 55.32456 75 ALA B C 1
ATOM 3994 O O . ALA B 1 99 ? 115.81384 37.28734 88.99366 1.000 56.70188 75 ALA B O 1
ATOM 3996 N N . ASP B 1 100 ? 115.05548 39.15770 89.95287 1.000 48.80413 76 ASP B N 1
ATOM 3997 C CA . ASP B 1 100 ? 113.75867 38.57442 90.27587 1.000 52.80996 76 ASP B CA 1
ATOM 3998 C C . ASP B 1 100 ? 112.92898 38.38104 89.00236 1.000 51.51640 76 ASP B C 1
ATOM 3999 O O . ASP B 1 100 ? 113.27257 38.89901 87.93937 1.000 51.36745 76 ASP B O 1
ATOM 4004 N N . PRO B 1 101 ? 111.81805 37.63522 89.08553 1.000 55.30653 77 PRO B N 1
ATOM 4005 C CA . PRO B 1 101 ? 111.06996 37.27158 87.85370 1.000 55.70940 77 PRO B CA 1
ATOM 4006 C C . PRO B 1 101 ? 110.58479 38.44411 86.99896 1.000 54.22426 77 PRO B C 1
ATOM 4007 O O . PRO B 1 101 ? 110.80743 38.44502 85.77733 1.000 54.10515 77 PRO B O 1
ATOM 4011 N N . VAL B 1 102 ? 109.89252 39.42381 87.59132 1.000 55.31689 78 VAL B N 1
ATOM 4012 C CA . VAL B 1 102 ? 109.36728 40.53449 86.79743 1.000 48.63722 78 VAL B CA 1
ATOM 4013 C C . VAL B 1 102 ? 110.51280 41.34775 86.22225 1.000 46.96176 78 VAL B C 1
ATOM 4014 O O . VAL B 1 102 ? 110.37308 41.93793 85.15015 1.000 52.83396 78 VAL B O 1
ATOM 4018 N N . LEU B 1 103 ? 111.65505 41.42114 86.92031 1.000 49.73526 79 LEU B N 1
ATOM 4019 C CA . LEU B 1 103 ? 112.83433 42.05799 86.32497 1.000 54.09378 79 LEU B CA 1
ATOM 4020 C C . LEU B 1 103 ? 113.27100 41.33253 85.06230 1.000 51.19901 79 LEU B C 1
ATOM 4021 O O . LEU B 1 103 ? 113.41185 41.94639 84.00115 1.000 50.70914 79 LEU B O 1
ATOM 4026 N N . LEU B 1 104 ? 113.47714 40.01550 85.15920 1.000 54.86517 80 LEU B N 1
ATOM 4027 C CA . LEU B 1 104 ? 113.88644 39.23384 83.99753 1.000 50.97796 80 LEU B CA 1
ATOM 4028 C C . LEU B 1 104 ? 112.86368 39.33838 82.87388 1.000 53.00532 80 LEU B C 1
ATOM 4029 O O . LEU B 1 104 ? 113.22999 39.54803 81.70905 1.000 52.33031 80 LEU B O 1
ATOM 4034 N N . ALA B 1 105 ? 111.57068 39.19899 83.20699 1.000 47.16152 81 ALA B N 1
ATOM 4035 C CA . ALA B 1 105 ? 110.52157 39.30970 82.19010 1.000 51.05857 81 ALA B CA 1
ATOM 4036 C C . ALA B 1 105 ? 110.55994 40.66342 81.48262 1.000 53.74530 81 ALA B C 1
ATOM 4037 O O . ALA B 1 105 ? 110.33905 40.74133 80.26471 1.000 48.14314 81 ALA B O 1
ATOM 4039 N N . ALA B 1 106 ? 110.86194 41.73970 82.21970 1.000 50.34429 82 ALA B N 1
ATOM 4040 C CA . ALA B 1 106 ? 110.93490 43.05523 81.58733 1.000 47.70891 82 ALA B CA 1
ATOM 4041 C C . ALA B 1 106 ? 112.15730 43.17256 80.68215 1.000 51.13967 82 ALA B C 1
ATOM 4042 O O . ALA B 1 106 ? 112.07954 43.76176 79.58911 1.000 56.00586 82 ALA B O 1
ATOM 4044 N N . ALA B 1 107 ? 113.30571 42.65127 81.11196 1.000 47.53842 83 ALA B N 1
ATOM 4045 C CA . ALA B 1 107 ? 114.46705 42.72017 80.22989 1.000 49.49031 83 ALA B CA 1
ATOM 4046 C C . ALA B 1 107 ? 114.25856 41.83616 78.99653 1.000 52.13591 83 ALA B C 1
ATOM 4047 O O . ALA B 1 107 ? 114.48563 42.27126 77.86045 1.000 50.99286 83 ALA B O 1
ATOM 4049 N N . CYS B 1 108 ? 113.79592 40.59821 79.20347 1.000 48.43249 84 CYS B N 1
ATOM 4050 C CA . CYS B 1 108 ? 113.51958 39.70478 78.08270 1.000 49.33189 84 CYS B CA 1
ATOM 4051 C C . CYS B 1 108 ? 112.50596 40.32051 77.12072 1.000 50.40126 84 CYS B C 1
ATOM 4052 O O . CYS B 1 108 ? 112.67973 40.25082 75.89504 1.000 50.06704 84 CYS B O 1
ATOM 4055 N N . SER B 1 109 ? 111.44288 40.93444 77.65078 1.000 47.82130 85 SER B N 1
ATOM 4056 C CA . SER B 1 109 ? 110.46915 41.56971 76.77335 1.000 45.81484 85 SER B CA 1
ATOM 4057 C C . SER B 1 109 ? 111.10704 42.68182 75.95911 1.000 48.51576 85 SER B C 1
ATOM 4058 O O . SER B 1 109 ? 110.95701 42.73966 74.72802 1.000 45.86124 85 SER B O 1
ATOM 4061 N N . ALA B 1 110 ? 111.84855 43.56749 76.62032 1.000 46.22819 86 ALA B N 1
ATOM 4062 C CA . ALA B 1 110 ? 112.45438 44.65669 75.86275 1.000 46.61559 86 ALA B CA 1
ATOM 4063 C C . ALA B 1 110 ? 113.35563 44.10494 74.76610 1.000 47.15169 86 ALA B C 1
ATOM 4064 O O . ALA B 1 110 ? 113.28855 44.55644 73.62231 1.000 50.50186 86 ALA B O 1
ATOM 4066 N N . ASP B 1 111 ? 114.13467 43.06112 75.08027 1.000 50.28019 87 ASP B N 1
ATOM 4067 C CA . ASP B 1 111 ? 115.08104 42.48495 74.12737 1.000 45.04201 87 ASP B CA 1
ATOM 4068 C C . ASP B 1 111 ? 114.34570 41.81357 72.97629 1.000 50.81365 87 ASP B C 1
ATOM 4069 O O . ASP B 1 111 ? 114.66517 42.03450 71.80219 1.000 49.76190 87 ASP B O 1
ATOM 4074 N N . SER B 1 112 ? 113.32069 41.02252 73.29970 1.000 54.75655 88 SER B N 1
ATOM 4075 C CA . SER B 1 112 ? 112.56014 40.31291 72.27632 1.000 50.10610 88 SER B CA 1
ATOM 4076 C C . SER B 1 112 ? 111.84397 41.27439 71.33338 1.000 49.71753 88 SER B C 1
ATOM 4077 O O . SER B 1 112 ? 111.88008 41.08837 70.10844 1.000 48.03500 88 SER B O 1
ATOM 4080 N N . ARG B 1 113 ? 111.13819 42.28084 71.89038 1.000 49.35698 89 ARG B N 1
ATOM 4081 C CA . ARG B 1 113 ? 110.44116 43.25858 71.04519 1.000 51.79386 89 ARG B CA 1
ATOM 4082 C C . ARG B 1 113 ? 111.41233 43.97286 70.12565 1.000 50.75613 89 ARG B C 1
ATOM 4083 O O . ARG B 1 113 ? 111.09404 44.26274 68.96587 1.000 53.76543 89 ARG B O 1
ATOM 4091 N N . SER B 1 114 ? 112.61898 44.19792 70.61642 1.000 52.79598 90 SER B N 1
ATOM 4092 C CA . SER B 1 114 ? 113.68367 44.80805 69.84187 1.000 47.52248 90 SER B CA 1
ATOM 4093 C C . SER B 1 114 ? 114.23562 43.85890 68.78461 1.000 51.91884 90 SER B C 1
ATOM 4094 O O . SER B 1 114 ? 114.73181 44.30944 67.73728 1.000 50.36136 90 SER B O 1
ATOM 4097 N N . ARG B 1 115 ? 114.19689 42.54753 69.05562 1.000 51.91758 91 ARG B N 1
ATOM 4098 C CA . ARG B 1 115 ? 114.75001 41.58271 68.11605 1.000 47.22705 91 ARG B CA 1
ATOM 4099 C C . ARG B 1 115 ? 113.86244 41.43794 66.89843 1.000 50.51567 91 ARG B C 1
ATOM 4100 O O . ARG B 1 115 ? 114.37048 41.31227 65.77594 1.000 47.71110 91 ARG B O 1
ATOM 4108 N N . SER B 1 116 ? 112.53968 41.40214 67.10709 1.000 47.27747 92 SER B N 1
ATOM 4109 C CA . SER B 1 116 ? 111.61626 41.21838 66.00116 1.000 51.43987 92 SER B CA 1
ATOM 4110 C C . SER B 1 116 ? 111.34213 42.55082 65.32229 1.000 53.36743 92 SER B C 1
ATOM 4111 O O . SER B 1 116 ? 111.70333 43.61247 65.83007 1.000 54.98873 92 SER B O 1
ATOM 4114 N N . LEU B 1 117 ? 110.70599 42.47397 64.14560 1.000 52.16713 93 LEU B N 1
ATOM 4115 C CA . LEU B 1 117 ? 110.43546 43.64898 63.33243 1.000 54.57506 93 LEU B CA 1
ATOM 4116 C C . LEU B 1 117 ? 109.32327 44.49074 63.96630 1.000 55.55963 93 LEU B C 1
ATOM 4117 O O . LEU B 1 117 ? 108.51903 43.98849 64.76223 1.000 50.73225 93 LEU B O 1
ATOM 4122 N N . PRO B 1 118 ? 109.28794 45.79204 63.65064 1.000 57.42672 94 PRO B N 1
ATOM 4123 C CA . PRO B 1 118 ? 108.21021 46.65559 64.17986 1.000 56.42239 94 PRO B CA 1
ATOM 4124 C C . PRO B 1 118 ? 106.82101 46.23466 63.74039 1.000 57.16766 94 PRO B C 1
ATOM 4125 O O . PRO B 1 118 ? 105.84211 46.47589 64.46299 1.000 55.55435 94 PRO B O 1
ATOM 4129 N N . SER B 1 119 ? 106.69804 45.61301 62.57354 1.000 57.91376 95 SER B N 1
ATOM 4130 C CA . SER B 1 119 ? 105.38838 45.17208 62.11687 1.000 55.30282 95 SER B CA 1
ATOM 4131 C C . SER B 1 119 ? 104.96257 43.85027 62.73127 1.000 52.73125 95 SER B C 1
ATOM 4132 O O . SER B 1 119 ? 103.84003 43.40769 62.47339 1.000 55.38841 95 SER B O 1
ATOM 4135 N N . ALA B 1 120 ? 105.79183 43.23640 63.57164 1.000 53.02094 96 ALA B N 1
ATOM 4136 C CA . ALA B 1 120 ? 105.47468 41.90712 64.05971 1.000 51.06991 96 ALA B CA 1
ATOM 4137 C C . ALA B 1 120 ? 104.31286 41.96214 65.04271 1.000 53.97555 96 ALA B C 1
ATOM 4138 O O . ALA B 1 120 ? 104.08301 42.98240 65.69675 1.000 55.00019 96 ALA B O 1
ATOM 4140 N N . PRO B 1 121 ? 103.54206 40.89270 65.13756 1.000 50.60280 97 PRO B N 1
ATOM 4141 C CA . PRO B 1 121 ? 102.50268 40.85579 66.16943 1.000 48.88665 97 PRO B CA 1
ATOM 4142 C C . PRO B 1 121 ? 103.05045 41.12067 67.55840 1.000 56.97620 97 PRO B C 1
ATOM 4143 O O . PRO B 1 121 ? 102.37642 41.77902 68.36224 1.000 59.33606 97 PRO B O 1
ATOM 4147 N N . ILE B 1 122 ? 104.26767 40.65449 67.86739 1.000 57.83075 98 ILE B N 1
ATOM 4148 C CA . ILE B 1 122 ? 104.79018 40.88789 69.21067 1.000 55.45727 98 ILE B CA 1
ATOM 4149 C C . ILE B 1 122 ? 104.94800 42.37278 69.49126 1.000 59.33131 98 ILE B C 1
ATOM 4150 O O . ILE B 1 122 ? 104.95107 42.78048 70.65579 1.000 60.18678 98 ILE B O 1
ATOM 4155 N N . ASN B 1 123 ? 105.02048 43.20315 68.44699 1.000 60.11171 99 ASN B N 1
ATOM 4156 C CA . ASN B 1 123 ? 105.25846 44.63146 68.59449 1.000 58.18658 99 ASN B CA 1
ATOM 4157 C C . ASN B 1 123 ? 104.01699 45.48083 68.34512 1.000 59.60946 99 ASN B C 1
ATOM 4158 O O . ASN B 1 123 ? 104.11818 46.71204 68.37153 1.000 58.74266 99 ASN B O 1
ATOM 4163 N N . ALA B 1 124 ? 102.85771 44.86490 68.10647 1.000 54.43609 100 ALA B N 1
ATOM 4164 C CA . ALA B 1 124 ? 101.61556 45.61479 67.95996 1.000 64.09124 100 ALA B CA 1
ATOM 4165 C C . ALA B 1 124 ? 101.26353 46.37536 69.24444 1.000 70.42331 100 ALA B C 1
ATOM 4166 O O . ALA B 1 124 ? 101.57556 45.92030 70.35120 1.000 67.16054 100 ALA B O 1
ATOM 4168 N N . PRO B 1 125 ? 100.56564 47.51615 69.12883 1.000 73.58465 101 PRO B N 1
ATOM 4169 C CA . PRO B 1 125 ? 100.14972 48.25441 70.34139 1.000 74.28881 101 PRO B CA 1
ATOM 4170 C C . PRO B 1 125 ? 99.20794 47.45606 71.23016 1.000 80.38851 101 PRO B C 1
ATOM 4171 O O . PRO B 1 125 ? 99.24534 47.59428 72.46313 1.000 79.52289 101 PRO B O 1
ATOM 4175 N N . ASP B 1 126 ? 98.35440 46.62752 70.63214 1.000 77.88161 102 ASP B N 1
ATOM 4176 C CA . ASP B 1 126 ? 97.39940 45.81760 71.37198 1.000 80.00472 102 ASP B CA 1
ATOM 4177 C C . ASP B 1 126 ? 97.97323 44.48014 71.81178 1.000 80.19324 102 ASP B C 1
ATOM 4178 O O . ASP B 1 126 ? 97.21554 43.61203 72.26713 1.000 77.66577 102 ASP B O 1
ATOM 4183 N N . ALA B 1 127 ? 99.27507 44.27228 71.66781 1.000 79.15843 103 ALA B N 1
ATOM 4184 C CA . ALA B 1 127 ? 99.85729 43.03172 72.15175 1.000 74.61062 103 ALA B CA 1
ATOM 4185 C C . ALA B 1 127 ? 100.16809 43.21211 73.62512 1.000 76.52356 103 ALA B C 1
ATOM 4186 O O . ALA B 1 127 ? 100.37192 44.33100 74.11404 1.000 77.12691 103 ALA B O 1
ATOM 4188 N N . GLY B 1 128 ? 100.15916 42.11785 74.34821 1.000 66.73729 104 GLY B N 1
ATOM 4189 C CA . GLY B 1 128 ? 100.57870 42.18546 75.72383 1.000 63.33348 104 GLY B CA 1
ATOM 4190 C C . GLY B 1 128 ? 102.08834 42.17457 75.74255 1.000 61.60825 104 GLY B C 1
ATOM 4191 O O . GLY B 1 128 ? 102.75473 42.30673 74.71552 1.000 65.72548 104 GLY B O 1
ATOM 4192 N N . THR B 1 129 ? 102.64093 42.04253 76.93515 1.000 58.17071 105 THR B N 1
ATOM 4193 C CA . THR B 1 129 ? 104.06413 41.79558 77.05631 1.000 54.35779 105 THR B CA 1
ATOM 4194 C C . THR B 1 129 ? 104.26205 40.65373 78.03409 1.000 57.97361 105 THR B C 1
ATOM 4195 O O . THR B 1 129 ? 103.37711 40.32102 78.83411 1.000 56.22893 105 THR B O 1
ATOM 4199 N N . ALA B 1 130 ? 105.44554 40.04899 77.95781 1.000 57.31893 106 ALA B N 1
ATOM 4200 C CA . ALA B 1 130 ? 105.80134 39.04625 78.94717 1.000 51.43606 106 ALA B CA 1
ATOM 4201 C C . ALA B 1 130 ? 105.64378 39.57857 80.37139 1.000 55.26202 106 ALA B C 1
ATOM 4202 O O . ALA B 1 130 ? 105.41291 38.78815 81.29033 1.000 55.25485 106 ALA B O 1
ATOM 4204 N N . VAL B 1 131 ? 105.70336 40.90565 80.56891 1.000 57.09739 107 VAL B N 1
ATOM 4205 C CA . VAL B 1 131 ? 105.48311 41.47645 81.89789 1.000 54.65175 107 VAL B CA 1
ATOM 4206 C C . VAL B 1 131 ? 104.03127 41.30847 82.32891 1.000 54.78701 107 VAL B C 1
ATOM 4207 O O . VAL B 1 131 ? 103.74996 40.90913 83.46452 1.000 59.02170 107 VAL B O 1
ATOM 4211 N N . ASP B 1 132 ? 103.08818 41.61585 81.44115 1.000 55.26874 108 ASP B N 1
ATOM 4212 C CA . ASP B 1 132 ? 101.68846 41.35433 81.75478 1.000 49.97949 108 ASP B CA 1
ATOM 4213 C C . ASP B 1 132 ? 101.49929 39.89650 82.11072 1.000 53.47221 108 ASP B C 1
ATOM 4214 O O . ASP B 1 132 ? 100.79088 39.56092 83.06758 1.000 57.12550 108 ASP B O 1
ATOM 4219 N N . TRP B 1 133 ? 102.17551 39.01743 81.37790 1.000 55.99036 109 TRP B N 1
ATOM 4220 C CA . TRP B 1 133 ? 101.98969 37.58489 81.55657 1.000 53.83100 109 TRP B CA 1
ATOM 4221 C C . TRP B 1 133 ? 102.52013 37.11764 82.91361 1.000 56.77305 109 TRP B C 1
ATOM 4222 O O . TRP B 1 133 ? 101.80268 36.44722 83.67082 1.000 55.82131 109 TRP B O 1
ATOM 4233 N N . VAL B 1 134 ? 103.76138 37.49241 83.25531 1.000 51.53691 110 VAL B N 1
ATOM 4234 C CA . VAL B 1 134 ? 104.33763 37.09608 84.54016 1.000 55.38328 110 VAL B CA 1
ATOM 4235 C C . VAL B 1 134 ? 103.55220 37.71282 85.68596 1.000 54.78990 110 VAL B C 1
ATOM 4236 O O . VAL B 1 134 ? 103.31559 37.07117 86.71623 1.000 58.49387 110 VAL B O 1
ATOM 4240 N N . LEU B 1 135 ? 103.17382 38.97884 85.53503 1.000 51.15244 111 LEU B N 1
ATOM 4241 C CA . LEU B 1 135 ? 102.35499 39.65685 86.53181 1.000 55.12777 111 LEU B CA 1
ATOM 4242 C C . LEU B 1 135 ? 101.06746 38.89403 86.78800 1.000 57.90951 111 LEU B C 1
ATOM 4243 O O . LEU B 1 135 ? 100.71649 38.62305 87.94105 1.000 60.44061 111 LEU B O 1
ATOM 4248 N N . SER B 1 136 ? 100.34963 38.53122 85.71622 1.000 55.02034 112 SER B N 1
ATOM 4249 C CA . SER B 1 136 ? 99.07020 37.84166 85.84233 1.000 55.56226 112 SER B CA 1
ATOM 4250 C C . SER B 1 136 ? 99.19764 36.40787 86.33962 1.000 58.81425 112 SER B C 1
ATOM 4251 O O . SER B 1 136 ? 98.17115 35.75120 86.52263 1.000 62.73027 112 SER B O 1
ATOM 4254 N N . SER B 1 137 ? 100.40393 35.88580 86.51075 1.000 56.88780 113 SER B N 1
ATOM 4255 C CA . SER B 1 137 ? 100.56950 34.49350 86.88670 1.000 62.60432 113 SER B CA 1
ATOM 4256 C C . SER B 1 137 ? 101.01962 34.30023 88.33022 1.000 60.47850 113 SER B C 1
ATOM 4257 O O . SER B 1 137 ? 101.19299 33.15584 88.74726 1.000 58.78372 113 SER B O 1
ATOM 4260 N N . LEU B 1 138 ? 101.22435 35.38187 89.09389 1.000 58.88005 114 LEU B N 1
ATOM 4261 C CA . LEU B 1 138 ? 101.76052 35.26524 90.45225 1.000 59.39080 114 LEU B CA 1
ATOM 4262 C C . LEU B 1 138 ? 100.83280 34.49527 91.37809 1.000 57.28990 114 LEU B C 1
ATOM 4263 O O . LEU B 1 138 ? 101.29727 33.83503 92.31022 1.000 64.32408 114 LEU B O 1
ATOM 4268 N N . ALA B 1 139 ? 99.53434 34.56952 91.15757 1.000 61.07787 115 ALA B N 1
ATOM 4269 C CA . ALA B 1 139 ? 98.59897 33.84676 92.00219 1.000 65.16885 115 ALA B CA 1
ATOM 4270 C C . ALA B 1 139 ? 98.35217 32.42563 91.51826 1.000 72.46753 115 ALA B C 1
ATOM 4271 O O . ALA B 1 139 ? 97.59619 31.69699 92.16775 1.000 76.90270 115 ALA B O 1
ATOM 4273 N N . ASP B 1 140 ? 98.95331 32.02181 90.39773 1.000 69.05992 116 ASP B N 1
ATOM 4274 C CA . ASP B 1 140 ? 98.83350 30.64287 89.95147 1.000 71.99828 116 ASP B CA 1
ATOM 4275 C C . ASP B 1 140 ? 99.29123 29.70352 91.05462 1.000 80.27856 116 ASP B C 1
ATOM 4276 O O . ASP B 1 140 ? 100.21456 30.00944 91.81380 1.000 79.27139 116 ASP B O 1
ATOM 4281 N N . ASP B 1 141 ? 98.61799 28.56541 91.15723 1.000 86.67777 117 ASP B N 1
ATOM 4282 C CA . ASP B 1 141 ? 99.08005 27.51874 92.05007 1.000 87.76431 117 ASP B CA 1
ATOM 4283 C C . ASP B 1 141 ? 100.42774 27.04196 91.55356 1.000 83.66104 117 ASP B C 1
ATOM 4284 O O . ASP B 1 141 ? 100.55144 26.64918 90.39406 1.000 88.76238 117 ASP B O 1
ATOM 4289 N N . GLU B 1 142 ? 101.44387 27.07352 92.41019 1.000 88.09998 118 GLU B N 1
ATOM 4290 C CA . GLU B 1 142 ? 102.75717 26.62700 91.95736 1.000 93.14374 118 GLU B CA 1
ATOM 4291 C C . GLU B 1 142 ? 102.71036 25.13879 91.64994 1.000 89.91102 118 GLU B C 1
ATOM 4292 O O . GLU B 1 142 ? 102.00888 24.37766 92.31126 1.000 83.57635 118 GLU B O 1
ATOM 4298 N N . ASP B 1 143 ? 103.41723 24.74053 90.59852 1.000 95.68137 119 ASP B N 1
ATOM 4299 C CA . ASP B 1 143 ? 103.35102 23.36355 90.15085 1.000 95.69213 119 ASP B CA 1
ATOM 4300 C C . ASP B 1 143 ? 104.12719 22.44642 91.08823 1.000 97.16617 119 ASP B C 1
ATOM 4301 O O . ASP B 1 143 ? 105.09325 22.84299 91.74807 1.000 93.68493 119 ASP B O 1
ATOM 4306 N N . ASP B 1 144 ? 103.67267 21.20120 91.13790 1.000 97.45979 120 ASP B N 1
ATOM 4307 C CA . ASP B 1 144 ? 104.24011 20.21616 92.03820 1.000 95.04831 120 ASP B CA 1
ATOM 4308 C C . ASP B 1 144 ? 105.72677 20.02388 91.78279 1.000 91.05578 120 ASP B C 1
ATOM 4309 O O . ASP B 1 144 ? 106.18321 19.99417 90.63639 1.000 94.72332 120 ASP B O 1
ATOM 4314 N N . GLU B 1 145 ? 106.47952 19.88099 92.86471 1.000 87.87372 121 GLU B N 1
ATOM 4315 C CA . GLU B 1 145 ? 107.89800 19.56465 92.77930 1.000 82.79481 121 GLU B CA 1
ATOM 4316 C C . GLU B 1 145 ? 108.10067 18.06028 92.64694 1.000 74.50417 121 GLU B C 1
ATOM 4317 O O . GLU B 1 145 ? 107.29014 17.25781 93.11112 1.000 78.72073 121 GLU B O 1
ATOM 4323 N N . VAL B 1 146 ? 109.19614 17.68585 92.00446 1.000 75.30919 122 VAL B N 1
ATOM 4324 C CA . VAL B 1 146 ? 109.63131 16.28712 91.98163 1.000 69.44103 122 VAL B CA 1
ATOM 4325 C C . VAL B 1 146 ? 109.89902 15.81378 93.40585 1.000 66.84167 122 VAL B C 1
ATOM 4326 O O . VAL B 1 146 ? 110.60654 16.50824 94.16104 1.000 71.48641 122 VAL B O 1
ATOM 4330 N N . PRO B 1 147 ? 109.35675 14.67611 93.84083 1.000 60.10761 123 PRO B N 1
ATOM 4331 C CA . PRO B 1 147 ? 109.67431 14.18222 95.18965 1.000 64.18283 123 PRO B CA 1
ATOM 4332 C C . PRO B 1 147 ? 111.14733 13.83127 95.31287 1.000 64.31323 123 PRO B C 1
ATOM 4333 O O . PRO B 1 147 ? 111.64536 12.93327 94.63575 1.000 69.65928 123 PRO B O 1
ATOM 4337 N N . ALA B 1 148 ? 111.84749 14.54457 96.20099 1.000 64.29315 124 ALA B N 1
ATOM 4338 C CA . ALA B 1 148 ? 113.29854 14.39071 96.29184 1.000 67.70786 124 ALA B CA 1
ATOM 4339 C C . ALA B 1 148 ? 113.71937 12.95891 96.61831 1.000 63.24678 124 ALA B C 1
ATOM 4340 O O . ALA B 1 148 ? 114.82426 12.54583 96.25821 1.000 66.78832 124 ALA B O 1
ATOM 4342 N N . GLY B 1 149 ? 112.86174 12.18448 97.27063 1.000 63.02345 125 GLY B N 1
ATOM 4343 C CA . GLY B 1 149 ? 113.18248 10.81019 97.58204 1.000 58.02568 125 GLY B CA 1
ATOM 4344 C C . GLY B 1 149 ? 112.68331 9.78898 96.58020 1.000 65.36484 125 GLY B C 1
ATOM 4345 O O . GLY B 1 149 ? 112.79799 8.58332 96.84011 1.000 67.72745 125 GLY B O 1
ATOM 4354 N N . THR B 1 151 ? 112.51228 7.19616 93.51408 1.000 69.31662 127 THR B N 1
ATOM 4355 C CA . THR B 1 151 ? 113.53920 6.32386 92.95185 1.000 73.05767 127 THR B CA 1
ATOM 4356 C C . THR B 1 151 ? 113.68984 6.49790 91.44096 1.000 71.05266 127 THR B C 1
ATOM 4357 O O . THR B 1 151 ? 112.77017 6.92563 90.73091 1.000 71.64498 127 THR B O 1
ATOM 4361 N N . ALA B 1 152 ? 114.88006 6.14593 90.95185 1.000 65.23253 128 ALA B N 1
ATOM 4362 C CA . ALA B 1 152 ? 115.08528 6.14164 89.50888 1.000 72.90881 128 ALA B CA 1
ATOM 4363 C C . ALA B 1 152 ? 114.18155 5.11326 88.84429 1.000 76.34265 128 ALA B C 1
ATOM 4364 O O . ALA B 1 152 ? 113.67620 5.34483 87.73626 1.000 76.32358 128 ALA B O 1
ATOM 4366 N N . GLU B 1 153 ? 113.94860 3.98970 89.52911 1.000 77.91209 129 GLU B N 1
ATOM 4367 C CA . GLU B 1 153 ? 112.98362 2.99135 89.08474 1.000 76.21906 129 GLU B CA 1
ATOM 4368 C C . GLU B 1 153 ? 111.61721 3.63145 88.86417 1.000 73.42529 129 GLU B C 1
ATOM 4369 O O . GLU B 1 153 ? 110.97359 3.43456 87.83004 1.000 72.78674 129 GLU B O 1
ATOM 4375 N N . GLU B 1 154 ? 111.13806 4.37004 89.85900 1.000 72.96536 130 GLU B N 1
ATOM 4376 C CA . GLU B 1 154 ? 109.88195 5.07202 89.69110 1.000 70.51069 130 GLU B CA 1
ATOM 4377 C C . GLU B 1 154 ? 109.98744 6.16906 88.64665 1.000 72.30132 130 GLU B C 1
ATOM 4378 O O . GLU B 1 154 ? 108.97604 6.52971 88.03108 1.000 70.44510 130 GLU B O 1
ATOM 4384 N N . ALA B 1 155 ? 111.18130 6.73081 88.43870 1.000 71.07912 131 ALA B N 1
ATOM 4385 C CA . ALA B 1 155 ? 111.30903 7.74011 87.39286 1.000 68.83584 131 ALA B CA 1
ATOM 4386 C C . ALA B 1 155 ? 111.11252 7.10832 86.02696 1.000 71.60292 131 ALA B C 1
ATOM 4387 O O . ALA B 1 155 ? 110.36531 7.62961 85.19148 1.000 68.65678 131 ALA B O 1
ATOM 4389 N N . VAL B 1 156 ? 111.72592 5.95116 85.80247 1.000 69.85570 132 VAL B N 1
ATOM 4390 C CA . VAL B 1 156 ? 111.53540 5.27808 84.52651 1.000 74.34710 132 VAL B CA 1
ATOM 4391 C C . VAL B 1 156 ? 110.07613 4.87244 84.32261 1.000 75.15529 132 VAL B C 1
ATOM 4392 O O . VAL B 1 156 ? 109.53181 5.02075 83.21736 1.000 72.56613 132 VAL B O 1
ATOM 4396 N N . ARG B 1 157 ? 109.41474 4.36064 85.36856 1.000 72.63115 133 ARG B N 1
ATOM 4397 C CA . ARG B 1 157 ? 108.00696 3.98879 85.22212 1.000 77.10548 133 ARG B CA 1
ATOM 4398 C C . ARG B 1 157 ? 107.17557 5.14728 84.69476 1.000 75.14236 133 ARG B C 1
ATOM 4399 O O . ARG B 1 157 ? 106.47990 5.02691 83.68526 1.000 78.70441 133 ARG B O 1
ATOM 4407 N N . LEU B 1 158 ? 107.22563 6.27993 85.38694 1.000 75.42983 134 LEU B N 1
ATOM 4408 C CA . LEU B 1 158 ? 106.42689 7.42417 84.97417 1.000 76.52676 134 LEU B CA 1
ATOM 4409 C C . LEU B 1 158 ? 106.82646 7.91242 83.59168 1.000 78.79330 134 LEU B C 1
ATOM 4410 O O . LEU B 1 158 ? 105.95922 8.33804 82.81389 1.000 80.47535 134 LEU B O 1
ATOM 4415 N N . LEU B 1 159 ? 108.11920 7.82826 83.25208 1.000 75.29224 135 LEU B N 1
ATOM 4416 C CA . LEU B 1 159 ? 108.57031 8.28792 81.94257 1.000 72.17254 135 LEU B CA 1
ATOM 4417 C C . LEU B 1 159 ? 108.04361 7.38375 80.83855 1.000 77.78876 135 LEU B C 1
ATOM 4418 O O . LEU B 1 159 ? 107.56532 7.87178 79.80530 1.000 75.22080 135 LEU B O 1
ATOM 4423 N N . SER B 1 160 ? 108.12254 6.06136 81.05220 1.000 78.24581 136 SER B N 1
ATOM 4424 C CA . SER B 1 160 ? 107.63533 5.09171 80.07168 1.000 79.66889 136 SER B CA 1
ATOM 4425 C C . SER B 1 160 ? 106.13743 5.23335 79.84593 1.000 81.17445 136 SER B C 1
ATOM 4426 O O . SER B 1 160 ? 105.66680 5.24663 78.70271 1.000 81.45996 136 SER B O 1
ATOM 4429 N N . ARG B 1 161 ? 105.36853 5.31133 80.92962 1.000 78.18334 137 ARG B N 1
ATOM 4430 C CA . ARG B 1 161 ? 103.94136 5.57798 80.80830 1.000 85.69397 137 ARG B CA 1
ATOM 4431 C C . ARG B 1 161 ? 103.69893 6.83823 79.97414 1.000 86.19937 137 ARG B C 1
ATOM 4432 O O . ARG B 1 161 ? 102.89985 6.83156 79.03016 1.000 89.31951 137 ARG B O 1
ATOM 4440 N N . GLN B 1 162 ? 104.43526 7.91543 80.26670 1.000 83.23098 138 GLN B N 1
ATOM 4441 C CA . GLN B 1 162 ? 104.16133 9.19214 79.61164 1.000 81.70366 138 GLN B CA 1
ATOM 4442 C C . GLN B 1 162 ? 104.45490 9.14635 78.12228 1.000 82.84643 138 GLN B C 1
ATOM 4443 O O . GLN B 1 162 ? 103.69007 9.69485 77.32168 1.000 84.45065 138 GLN B O 1
ATOM 4449 N N . VAL B 1 163 ? 105.55218 8.50053 77.72883 1.000 82.03674 139 VAL B N 1
ATOM 4450 C CA . VAL B 1 163 ? 105.87627 8.41459 76.30950 1.000 85.02635 139 VAL B CA 1
ATOM 4451 C C . VAL B 1 163 ? 104.85794 7.52972 75.59041 1.000 90.55635 139 VAL B C 1
ATOM 4452 O O . VAL B 1 163 ? 104.42891 7.83701 74.46906 1.000 93.26924 139 VAL B O 1
ATOM 4456 N N . ASP B 1 164 ? 104.42280 6.44292 76.24059 1.000 88.07713 140 ASP B N 1
ATOM 4457 C CA . ASP B 1 164 ? 103.44399 5.54390 75.63639 1.000 88.69736 140 ASP B CA 1
ATOM 4458 C C . ASP B 1 164 ? 102.06825 6.21247 75.50994 1.000 92.47122 140 ASP B C 1
ATOM 4459 O O . ASP B 1 164 ? 101.35322 5.97433 74.52974 1.000 95.51010 140 ASP B O 1
ATOM 4464 N N . ASP B 1 165 ? 101.66423 7.05099 76.49708 1.000 88.54765 141 ASP B N 1
ATOM 4465 C CA . ASP B 1 165 ? 100.40853 7.83444 76.38630 1.000 90.22057 141 ASP B CA 1
ATOM 4466 C C . ASP B 1 165 ? 100.50504 9.00377 75.42606 1.000 92.47956 141 ASP B C 1
ATOM 4467 O O . ASP B 1 165 ? 99.56967 9.82598 75.44903 1.000 97.45538 141 ASP B O 1
ATOM 4472 N N . LEU B 1 166 ? 101.56341 9.20277 74.65115 1.000 92.13256 142 LEU B N 1
ATOM 4473 C CA . LEU B 1 166 ? 101.59381 10.33116 73.72606 1.000 94.03871 142 LEU B CA 1
ATOM 4474 C C . LEU B 1 166 ? 100.66377 10.08138 72.53620 1.000 98.20694 142 LEU B C 1
ATOM 4475 O O . LEU B 1 166 ? 100.59283 8.95640 72.02669 1.000 94.18737 142 LEU B O 1
ATOM 4480 N N . PRO B 1 167 ? 99.92915 11.12490 72.07463 1.000 104.31425 143 PRO B N 1
ATOM 4481 C CA . PRO B 1 167 ? 98.92073 10.96578 71.01023 1.000 102.79563 143 PRO B CA 1
ATOM 4482 C C . PRO B 1 167 ? 99.38223 10.23838 69.75034 1.000 112.19356 143 PRO B C 1
ATOM 4483 O O . PRO B 1 167 ? 98.54465 9.78694 68.96061 1.000 118.75213 143 PRO B O 1
ATOM 4487 N N . ARG B 1 168 ? 100.69625 10.11460 69.55441 1.000 108.16554 144 ARG B N 1
ATOM 4488 C CA . ARG B 1 168 ? 101.28458 9.35298 68.45157 1.000 113.63950 144 ARG B CA 1
ATOM 4489 C C . ARG B 1 168 ? 100.76841 9.80456 67.08684 1.000 123.08923 144 ARG B C 1
ATOM 4490 O O . ARG B 1 168 ? 101.06436 10.92595 66.66341 1.000 128.20640 144 ARG B O 1
ATOM 4492 N N . SER B 1 169 ? 100.00319 8.96285 66.38325 1.000 126.47369 145 SER B N 1
ATOM 4493 C CA . SER B 1 169 ? 99.68012 9.27019 64.98854 1.000 125.41752 145 SER B CA 1
ATOM 4494 C C . SER B 1 169 ? 98.56094 10.30346 64.80200 1.000 126.87743 145 SER B C 1
ATOM 4495 O O . SER B 1 169 ? 98.77447 11.29055 64.08115 1.000 127.15697 145 SER B O 1
ATOM 4497 N N . PRO B 1 170 ? 97.37046 10.13969 65.39672 1.000 128.90952 146 PRO B N 1
ATOM 4498 C CA . PRO B 1 170 ? 96.29421 11.11366 65.14445 1.000 132.76623 146 PRO B CA 1
ATOM 4499 C C . PRO B 1 170 ? 96.44626 12.43514 65.89427 1.000 132.30006 146 PRO B C 1
ATOM 4500 O O . PRO B 1 170 ? 96.72277 12.46605 67.09754 1.000 129.93463 146 PRO B O 1
ATOM 4504 N N . GLY B 1 171 ? 96.20519 13.53652 65.17194 1.000 130.87684 147 GLY B N 1
ATOM 4505 C CA . GLY B 1 171 ? 96.21641 14.88185 65.72212 1.000 122.29520 147 GLY B CA 1
ATOM 4506 C C . GLY B 1 171 ? 97.51560 15.66118 65.60163 1.000 122.07780 147 GLY B C 1
ATOM 4507 O O . GLY B 1 171 ? 97.47402 16.89670 65.54483 1.000 118.92134 147 GLY B O 1
ATOM 4508 N N . ALA B 1 172 ? 98.66272 14.97375 65.55002 1.000 122.86535 148 ALA B N 1
ATOM 4509 C CA . ALA B 1 172 ? 99.99272 15.58783 65.49908 1.000 114.56509 148 ALA B CA 1
ATOM 4510 C C . ALA B 1 172 ? 100.34737 16.33970 66.78639 1.000 109.79576 148 ALA B C 1
ATOM 4511 O O . ALA B 1 172 ? 100.34887 15.74684 67.87153 1.000 111.07390 148 ALA B O 1
ATOM 4513 N N . ASP B 1 173 ? 100.63357 17.65368 66.67515 1.000 110.04782 149 ASP B N 1
ATOM 4514 C CA . ASP B 1 173 ? 101.27268 18.48439 67.70140 1.000 101.49620 149 ASP B CA 1
ATOM 4515 C C . ASP B 1 173 ? 102.64023 17.86591 68.01044 1.000 93.64234 149 ASP B C 1
ATOM 4516 O O . ASP B 1 173 ? 102.78786 17.14494 69.00287 1.000 92.44253 149 ASP B O 1
ATOM 4518 N N . PRO B 1 174 ? 103.65754 18.11598 67.16874 1.000 96.24081 150 PRO B N 1
ATOM 4519 C CA . PRO B 1 174 ? 104.97628 17.48164 67.37436 1.000 90.33701 150 PRO B CA 1
ATOM 4520 C C . PRO B 1 174 ? 105.76107 18.01005 68.56139 1.000 85.31680 150 PRO B C 1
ATOM 4521 O O . PRO B 1 174 ? 106.62062 17.27588 69.07011 1.000 83.56477 150 PRO B O 1
ATOM 4525 N N . TRP B 1 175 ? 105.52352 19.25014 69.00667 1.000 79.63749 151 TRP B N 1
ATOM 4526 C CA . TRP B 1 175 ? 106.21112 19.80283 70.17457 1.000 77.54977 151 TRP B CA 1
ATOM 4527 C C . TRP B 1 175 ? 105.87057 19.05753 71.46758 1.000 76.25676 151 TRP B C 1
ATOM 4528 O O . TRP B 1 175 ? 106.32534 19.44018 72.55228 1.000 77.09894 151 TRP B O 1
ATOM 4539 N N . SER B 1 176 ? 105.06186 17.99974 71.36430 1.000 74.33795 152 SER B N 1
ATOM 4540 C CA . SER B 1 176 ? 104.60991 17.28280 72.54860 1.000 75.77416 152 SER B CA 1
ATOM 4541 C C . SER B 1 176 ? 105.72628 16.47696 73.20042 1.000 71.90875 152 SER B C 1
ATOM 4542 O O . SER B 1 176 ? 105.70444 16.26786 74.42098 1.000 74.02863 152 SER B O 1
ATOM 4545 N N . LEU B 1 177 ? 106.68780 15.99403 72.41368 1.000 68.67127 153 LEU B N 1
ATOM 4546 C CA . LEU B 1 177 ? 107.76211 15.20409 72.99298 1.000 66.68816 153 LEU B CA 1
ATOM 4547 C C . LEU B 1 177 ? 108.62870 16.06965 73.90031 1.000 65.93770 153 LEU B C 1
ATOM 4548 O O . LEU B 1 177 ? 108.94375 15.67499 75.02894 1.000 60.46672 153 LEU B O 1
ATOM 4553 N N . VAL B 1 178 ? 108.99710 17.27188 73.43348 1.000 69.49387 154 VAL B N 1
ATOM 4554 C CA . VAL B 1 178 ? 109.81199 18.17882 74.24634 1.000 67.07944 154 VAL B CA 1
ATOM 4555 C C . VAL B 1 178 ? 109.00415 18.69699 75.42799 1.000 64.22571 154 VAL B C 1
ATOM 4556 O O . VAL B 1 178 ? 109.50757 18.81115 76.55591 1.000 61.41741 154 VAL B O 1
ATOM 4560 N N . ALA B 1 179 ? 107.73616 19.01545 75.18516 1.000 63.45645 155 ALA B N 1
ATOM 4561 C CA . ALA B 1 179 ? 106.90250 19.60484 76.21595 1.000 64.89752 155 ALA B CA 1
ATOM 4562 C C . ALA B 1 179 ? 106.49675 18.59280 77.28041 1.000 67.39500 155 ALA B C 1
ATOM 4563 O O . ALA B 1 179 ? 106.22288 18.99549 78.41443 1.000 69.99525 155 ALA B O 1
ATOM 4565 N N . GLY B 1 180 ? 106.47804 17.29569 76.95937 1.000 62.03522 156 GLY B N 1
ATOM 4566 C CA . GLY B 1 180 ? 106.01788 16.29641 77.89227 1.000 60.74781 156 GLY B CA 1
ATOM 4567 C C . GLY B 1 180 ? 107.15537 15.50045 78.49941 1.000 65.67529 156 GLY B C 1
ATOM 4568 O O . GLY B 1 180 ? 107.69232 15.85795 79.55301 1.000 68.64827 156 GLY B O 1
ATOM 4569 N N . PRO B 1 181 ? 107.55353 14.41260 77.83752 1.000 63.50427 157 PRO B N 1
ATOM 4570 C CA . PRO B 1 181 ? 108.64751 13.57577 78.37235 1.000 61.48138 157 PRO B CA 1
ATOM 4571 C C . PRO B 1 181 ? 109.96323 14.30882 78.65068 1.000 63.59192 157 PRO B C 1
ATOM 4572 O O . PRO B 1 181 ? 110.59791 14.04679 79.68897 1.000 62.11959 157 PRO B O 1
ATOM 4576 N N . PHE B 1 182 ? 110.42499 15.18936 77.75138 1.000 64.82891 158 PHE B N 1
ATOM 4577 C CA . PHE B 1 182 ? 111.70371 15.86699 77.99299 1.000 62.83290 158 PHE B CA 1
ATOM 4578 C C . PHE B 1 182 ? 111.62658 16.75998 79.22556 1.000 56.40026 158 PHE B C 1
ATOM 4579 O O . PHE B 1 182 ? 112.57612 16.82734 80.01093 1.000 59.94680 158 PHE B O 1
ATOM 4587 N N . ALA B 1 183 ? 110.49750 17.44147 79.41970 1.000 55.84393 159 ALA B N 1
ATOM 4588 C CA . ALA B 1 183 ? 110.36040 18.31013 80.58231 1.000 57.33326 159 ALA B CA 1
ATOM 4589 C C . ALA B 1 183 ? 110.47379 17.51107 81.86209 1.000 60.25698 159 ALA B C 1
ATOM 4590 O O . ALA B 1 183 ? 111.05245 17.98106 82.84928 1.000 62.20522 159 ALA B O 1
ATOM 4592 N N . ALA B 1 184 ? 109.91884 16.29866 81.85850 1.000 58.42152 160 ALA B N 1
ATOM 4593 C CA . ALA B 1 184 ? 110.02332 15.41283 83.00648 1.000 55.76103 160 ALA B CA 1
ATOM 4594 C C . ALA B 1 184 ? 111.46144 14.93896 83.21264 1.000 57.63941 160 ALA B C 1
ATOM 4595 O O . ALA B 1 184 ? 111.94374 14.86360 84.35151 1.000 54.87772 160 ALA B O 1
ATOM 4597 N N . ILE B 1 185 ? 112.15454 14.58769 82.12866 1.000 52.68459 161 ILE B N 1
ATOM 4598 C CA . ILE B 1 185 ? 113.54201 14.15644 82.26295 1.000 57.78490 161 ILE B CA 1
ATOM 4599 C C . ILE B 1 185 ? 114.38284 15.26273 82.87974 1.000 60.57213 161 ILE B C 1
ATOM 4600 O O . ILE B 1 185 ? 115.21372 15.01411 83.75917 1.000 59.37417 161 ILE B O 1
ATOM 4605 N N . GLY B 1 186 ? 114.17003 16.50492 82.44304 1.000 59.97313 162 GLY B N 1
ATOM 4606 C CA . GLY B 1 186 ? 114.92832 17.60774 83.00583 1.000 59.95029 162 GLY B CA 1
ATOM 4607 C C . GLY B 1 186 ? 114.64553 17.81480 84.48136 1.000 58.56295 162 GLY B C 1
ATOM 4608 O O . GLY B 1 186 ? 115.55177 18.11053 85.26229 1.000 57.87440 162 GLY B O 1
ATOM 4609 N N . ARG B 1 187 ? 113.38477 17.68136 84.87896 1.000 53.90095 163 ARG B N 1
ATOM 4610 C CA . ARG B 1 187 ? 113.04300 17.81308 86.28776 1.000 59.03370 163 ARG B CA 1
ATOM 4611 C C . ARG B 1 187 ? 113.64612 16.67991 87.11144 1.000 59.61074 163 ARG B C 1
ATOM 4612 O O . ARG B 1 187 ? 114.21810 16.92473 88.18663 1.000 56.50304 163 ARG B O 1
ATOM 4620 N N . PHE B 1 188 ? 113.57411 15.44276 86.60113 1.000 56.57448 164 PHE B N 1
ATOM 4621 C CA . PHE B 1 188 ? 114.23687 14.33085 87.27483 1.000 54.55686 164 PHE B CA 1
ATOM 4622 C C . PHE B 1 188 ? 115.73568 14.58145 87.37021 1.000 55.32046 164 PHE B C 1
ATOM 4623 O O . PHE B 1 188 ? 116.34698 14.38200 88.42723 1.000 56.37336 164 PHE B O 1
ATOM 4631 N N . GLY B 1 189 ? 116.34364 15.03581 86.27318 1.000 52.62583 165 GLY B N 1
ATOM 4632 C CA . GLY B 1 189 ? 117.77216 15.28452 86.29135 1.000 54.90260 165 GLY B CA 1
ATOM 4633 C C . GLY B 1 189 ? 118.15647 16.36515 87.28339 1.000 56.00320 165 GLY B C 1
ATOM 4634 O O . GLY B 1 189 ? 119.06482 16.18730 88.09639 1.000 53.48932 165 GLY B O 1
ATOM 4635 N N . ARG B 1 190 ? 117.45541 17.50014 87.23369 1.000 58.62639 166 ARG B N 1
ATOM 4636 C CA . ARG B 1 190 ? 117.77832 18.62603 88.10197 1.000 55.99574 166 ARG B CA 1
ATOM 4637 C C . ARG B 1 190 ? 117.56460 18.27654 89.57269 1.000 55.02461 166 ARG B C 1
ATOM 4638 O O . ARG B 1 190 ? 118.20963 18.84668 90.46153 1.000 49.07747 166 ARG B O 1
ATOM 4646 N N . ALA B 1 191 ? 116.66197 17.34893 89.84762 1.000 52.48899 167 ALA B N 1
ATOM 4647 C CA . ALA B 1 191 ? 116.42757 16.90848 91.20839 1.000 48.40542 167 ALA B CA 1
ATOM 4648 C C . ALA B 1 191 ? 117.41066 15.82586 91.66457 1.000 58.51640 167 ALA B C 1
ATOM 4649 O O . ALA B 1 191 ? 117.38816 15.43942 92.83850 1.000 53.82396 167 ALA B O 1
ATOM 4651 N N . GLY B 1 192 ? 118.27616 15.32773 90.77871 1.000 57.28441 168 GLY B N 1
ATOM 4652 C CA . GLY B 1 192 ? 119.17695 14.25222 91.14767 1.000 55.94420 168 GLY B CA 1
ATOM 4653 C C . GLY B 1 192 ? 118.57463 12.86049 91.17620 1.000 56.84314 168 GLY B C 1
ATOM 4654 O O . GLY B 1 192 ? 119.22160 11.93714 91.66019 1.000 61.12005 168 GLY B O 1
ATOM 4655 N N . ILE B 1 193 ? 117.35777 12.66990 90.68670 1.000 57.83993 169 ILE B N 1
ATOM 4656 C CA . ILE B 1 193 ? 116.76693 11.34081 90.72887 1.000 60.19225 169 ILE B CA 1
ATOM 4657 C C . ILE B 1 193 ? 117.51063 10.38274 89.80067 1.000 64.14207 169 ILE B C 1
ATOM 4658 O O . ILE B 1 193 ? 117.76657 9.22789 90.15678 1.000 65.12242 169 ILE B O 1
ATOM 4663 N N . ALA B 1 194 ? 117.84302 10.82745 88.59229 1.000 63.67779 170 ALA B N 1
ATOM 4664 C CA . ALA B 1 194 ? 118.53145 9.97353 87.62900 1.000 59.61785 170 ALA B CA 1
ATOM 4665 C C . ALA B 1 194 ? 119.30981 10.85102 86.66459 1.000 61.40454 170 ALA B C 1
ATOM 4666 O O . ALA B 1 194 ? 119.13086 12.07125 86.60749 1.000 64.65500 170 ALA B O 1
ATOM 4668 N N . ASP B 1 195 ? 120.18380 10.20590 85.91347 1.000 64.03751 171 ASP B N 1
ATOM 4669 C CA . ASP B 1 195 ? 120.99794 10.87637 84.91668 1.000 61.94866 171 ASP B CA 1
ATOM 4670 C C . ASP B 1 195 ? 120.16859 11.08989 83.66351 1.000 61.19640 171 ASP B C 1
ATOM 4671 O O . ASP B 1 195 ? 119.46942 10.18506 83.21239 1.000 68.12621 171 ASP B O 1
ATOM 4676 N N . GLU B 1 196 ? 120.23775 12.29030 83.09648 1.000 65.16696 172 GLU B N 1
ATOM 4677 C CA . GLU B 1 196 ? 119.35488 12.58895 81.97326 1.000 66.06477 172 GLU B CA 1
ATOM 4678 C C . GLU B 1 196 ? 119.78378 11.84041 80.72163 1.000 65.28899 172 GLU B C 1
ATOM 4679 O O . GLU B 1 196 ? 118.93261 11.40506 79.93553 1.000 63.78143 172 GLU B O 1
ATOM 4685 N N . CYS B 1 197 ? 121.09696 11.68419 80.51411 1.000 65.21561 173 CYS B N 1
ATOM 4686 C CA . CYS B 1 197 ? 121.55647 10.90528 79.37012 1.000 71.32538 173 CYS B CA 1
ATOM 4687 C C . CYS B 1 197 ? 121.02080 9.48669 79.44769 1.000 72.11418 173 CYS B C 1
ATOM 4688 O O . CYS B 1 197 ? 120.66555 8.88165 78.42982 1.000 68.73538 173 CYS B O 1
ATOM 4691 N N . TRP B 1 198 ? 120.94563 8.93952 80.65336 1.000 68.92940 174 TRP B N 1
ATOM 4692 C CA . TRP B 1 198 ? 120.36952 7.61479 80.78188 1.000 68.88708 174 TRP B CA 1
ATOM 4693 C C . TRP B 1 198 ? 118.86887 7.63300 80.51567 1.000 67.11487 174 TRP B C 1
ATOM 4694 O O . TRP B 1 198 ? 118.35852 6.77686 79.78582 1.000 68.81078 174 TRP B O 1
ATOM 4705 N N . LEU B 1 199 ? 118.14739 8.61205 81.07871 1.000 65.63666 175 LEU B N 1
ATOM 4706 C CA . LEU B 1 199 ? 116.70929 8.70707 80.83649 1.000 67.14126 175 LEU B CA 1
ATOM 4707 C C . LEU B 1 199 ? 116.39701 8.93072 79.36109 1.000 68.26073 175 LEU B C 1
ATOM 4708 O O . LEU B 1 199 ? 115.34032 8.51699 78.87394 1.000 64.95253 175 LEU B O 1
ATOM 4713 N N . LEU B 1 200 ? 117.30240 9.56675 78.62680 1.000 68.92240 176 LEU B N 1
ATOM 4714 C CA . LEU B 1 200 ? 117.04344 9.76348 77.21065 1.000 68.52268 176 LEU B CA 1
ATOM 4715 C C . LEU B 1 200 ? 117.21270 8.45706 76.44393 1.000 69.96905 176 LEU B C 1
ATOM 4716 O O . LEU B 1 200 ? 116.40597 8.15208 75.55475 1.000 65.26562 176 LEU B O 1
ATOM 4721 N N . GLU B 1 201 ? 118.22233 7.64978 76.80854 1.000 70.10354 177 GLU B N 1
ATOM 4722 C CA . GLU B 1 201 ? 118.33770 6.29911 76.25458 1.000 69.28097 177 GLU B CA 1
ATOM 4723 C C . GLU B 1 201 ? 117.05501 5.51351 76.45949 1.000 70.63954 177 GLU B C 1
ATOM 4724 O O . GLU B 1 201 ? 116.52822 4.90365 75.52384 1.000 73.01104 177 GLU B O 1
ATOM 4730 N N . VAL B 1 202 ? 116.53583 5.51434 77.68672 1.000 70.28952 178 VAL B N 1
ATOM 4731 C CA . VAL B 1 202 ? 115.29028 4.79846 77.95667 1.000 72.86924 178 VAL B CA 1
ATOM 4732 C C . VAL B 1 202 ? 114.16949 5.30332 77.05058 1.000 71.45690 178 VAL B C 1
ATOM 4733 O O . VAL B 1 202 ? 113.44802 4.51313 76.42890 1.000 74.85619 178 VAL B O 1
ATOM 4737 N N . LEU B 1 203 ? 114.04484 6.62804 76.91688 1.000 71.78723 179 LEU B N 1
ATOM 4738 C CA . LEU B 1 203 ? 112.99262 7.19342 76.07460 1.000 71.74585 179 LEU B CA 1
ATOM 4739 C C . LEU B 1 203 ? 113.14649 6.75302 74.62725 1.000 73.69299 179 LEU B C 1
ATOM 4740 O O . LEU B 1 203 ? 112.14772 6.55561 73.92232 1.000 72.07868 179 LEU B O 1
ATOM 4745 N N . ALA B 1 204 ? 114.38839 6.63816 74.15341 1.000 70.98501 180 ALA B N 1
ATOM 4746 C CA . ALA B 1 204 ? 114.60437 6.22182 72.77433 1.000 74.36777 180 ALA B CA 1
ATOM 4747 C C . ALA B 1 204 ? 114.04101 4.82074 72.54364 1.000 78.21445 180 ALA B C 1
ATOM 4748 O O . ALA B 1 204 ? 113.30707 4.58132 71.57719 1.000 75.12864 180 ALA B O 1
ATOM 4750 N N . GLY B 1 205 ? 114.33593 3.89166 73.45358 1.000 77.11648 181 GLY B N 1
ATOM 4751 C CA . GLY B 1 205 ? 113.83401 2.53861 73.29202 1.000 77.33308 181 GLY B CA 1
ATOM 4752 C C . GLY B 1 205 ? 112.32396 2.48658 73.18867 1.000 78.55218 181 GLY B C 1
ATOM 4753 O O . GLY B 1 205 ? 111.77647 1.82319 72.30934 1.000 86.17497 181 GLY B O 1
ATOM 4754 N N . ARG B 1 206 ? 111.63024 3.21752 74.06088 1.000 75.60066 182 ARG B N 1
ATOM 4755 C CA . ARG B 1 206 ? 110.17542 3.26186 73.98291 1.000 76.24167 182 ARG B CA 1
ATOM 4756 C C . ARG B 1 206 ? 109.68777 3.80280 72.63778 1.000 84.83005 182 ARG B C 1
ATOM 4757 O O . ARG B 1 206 ? 108.59878 3.43398 72.18088 1.000 87.46870 182 ARG B O 1
ATOM 4759 N N . LEU B 1 207 ? 110.47071 4.66589 71.98142 1.000 83.33412 183 LEU B N 1
ATOM 4760 C CA . LEU B 1 207 ? 110.04087 5.20546 70.69227 1.000 84.20553 183 LEU B CA 1
ATOM 4761 C C . LEU B 1 207 ? 110.33273 4.25720 69.53221 1.000 87.52584 183 LEU B C 1
ATOM 4762 O O . LEU B 1 207 ? 109.59620 4.26478 68.53599 1.000 85.68052 183 LEU B O 1
ATOM 4767 N N . ARG B 1 208 ? 111.41623 3.47367 69.60941 1.000 87.53669 184 ARG B N 1
ATOM 4768 C CA . ARG B 1 208 ? 111.63826 2.44515 68.59686 1.000 87.66390 184 ARG B CA 1
ATOM 4769 C C . ARG B 1 208 ? 110.55262 1.37805 68.64452 1.000 92.35419 184 ARG B C 1
ATOM 4770 O O . ARG B 1 208 ? 110.24684 0.75402 67.62134 1.000 93.05321 184 ARG B O 1
ATOM 4778 N N . ALA B 1 209 ? 109.96469 1.16036 69.82782 1.000 90.54749 185 ALA B N 1
ATOM 4779 C CA . ALA B 1 209 ? 109.04922 0.04921 70.05567 1.000 89.99695 185 ALA B CA 1
ATOM 4780 C C . ALA B 1 209 ? 107.73994 0.15853 69.28336 1.000 95.31985 185 ALA B C 1
ATOM 4781 O O . ALA B 1 209 ? 107.05158 -0.85611 69.13338 1.000 102.32406 185 ALA B O 1
ATOM 4783 N N . VAL B 1 210 ? 107.36677 1.33866 68.78894 1.000 95.10042 186 VAL B N 1
ATOM 4784 C CA . VAL B 1 210 ? 106.12158 1.47961 68.05096 1.000 96.63395 186 VAL B CA 1
ATOM 4785 C C . VAL B 1 210 ? 106.33293 1.74076 66.56046 1.000 103.90169 186 VAL B C 1
ATOM 4786 O O . VAL B 1 210 ? 105.46534 1.37843 65.75397 1.000 106.36027 186 VAL B O 1
ATOM 4790 N N . ASP B 1 211 ? 107.45042 2.35720 66.17184 1.000 101.78482 187 ASP B N 1
ATOM 4791 C CA . ASP B 1 211 ? 107.76690 2.63828 64.76746 1.000 104.72347 187 ASP B CA 1
ATOM 4792 C C . ASP B 1 211 ? 106.61059 3.31686 64.02300 1.000 105.39323 187 ASP B C 1
ATOM 4793 O O . ASP B 1 211 ? 106.48362 3.18663 62.80188 1.000 109.34639 187 ASP B O 1
ATOM 4798 N N . ASP B 1 212 ? 105.75454 4.04936 64.73945 1.000 101.16521 188 ASP B N 1
ATOM 4799 C CA . ASP B 1 212 ? 104.79419 4.90849 64.06365 1.000 95.19810 188 ASP B CA 1
ATOM 4800 C C . ASP B 1 212 ? 105.55505 6.05624 63.39240 1.000 99.99359 188 ASP B C 1
ATOM 4801 O O . ASP B 1 212 ? 106.77992 6.18585 63.51239 1.000 98.45386 188 ASP B O 1
ATOM 4806 N N . ASP B 1 213 ? 104.83598 6.91236 62.66908 1.000 100.01203 189 ASP B N 1
ATOM 4807 C CA . ASP B 1 213 ? 105.54471 7.90946 61.87231 1.000 99.04699 189 ASP B CA 1
ATOM 4808 C C . ASP B 1 213 ? 106.16509 9.00174 62.74777 1.000 98.05889 189 ASP B C 1
ATOM 4809 O O . ASP B 1 213 ? 107.30094 9.42889 62.49658 1.000 94.30459 189 ASP B O 1
ATOM 4814 N N . LEU B 1 214 ? 105.45419 9.46100 63.78568 1.000 95.98452 190 LEU B N 1
ATOM 4815 C CA . LEU B 1 214 ? 106.04432 10.45923 64.67787 1.000 92.49114 190 LEU B CA 1
ATOM 4816 C C . LEU B 1 214 ? 107.24618 9.90398 65.42745 1.000 89.42964 190 LEU B C 1
ATOM 4817 O O . LEU B 1 214 ? 108.25730 10.59972 65.58666 1.000 84.09571 190 LEU B O 1
ATOM 4822 N N . SER B 1 215 ? 107.15976 8.65455 65.89342 1.000 88.52255 191 SER B N 1
ATOM 4823 C CA . SER B 1 215 ? 108.28520 8.06665 66.61049 1.000 85.87400 191 SER B CA 1
ATOM 4824 C C . SER B 1 215 ? 109.50477 7.98306 65.71354 1.000 86.39733 191 SER B C 1
ATOM 4825 O O . SER B 1 215 ? 110.62691 8.26949 66.14821 1.000 82.91071 191 SER B O 1
ATOM 4828 N N . ARG B 1 216 ? 109.29965 7.59074 64.45479 1.000 89.54220 192 ARG B N 1
ATOM 4829 C CA . ARG B 1 216 ? 110.39901 7.54148 63.49805 1.000 91.08333 192 ARG B CA 1
ATOM 4830 C C . ARG B 1 216 ? 111.01262 8.92738 63.29300 1.000 85.03394 192 ARG B C 1
ATOM 4831 O O . ARG B 1 216 ? 112.24014 9.07837 63.27326 1.000 83.57786 192 ARG B O 1
ATOM 4839 N N . SER B 1 217 ? 110.16983 9.95442 63.16953 1.000 84.69742 193 SER B N 1
ATOM 4840 C CA . SER B 1 217 ? 110.65864 11.32487 63.04386 1.000 81.17328 193 SER B CA 1
ATOM 4841 C C . SER B 1 217 ? 111.53481 11.72201 64.23654 1.000 82.64210 193 SER B C 1
ATOM 4842 O O . SER B 1 217 ? 112.64104 12.25049 64.06041 1.000 81.51157 193 SER B O 1
ATOM 4845 N N . TRP B 1 218 ? 111.04430 11.48396 65.46413 1.000 80.47776 194 TRP B N 1
ATOM 4846 C CA . TRP B 1 218 ? 111.72392 11.92216 66.68550 1.000 74.62903 194 TRP B CA 1
ATOM 4847 C C . TRP B 1 218 ? 113.09299 11.28179 66.88737 1.000 74.46357 194 TRP B C 1
ATOM 4848 O O . TRP B 1 218 ? 113.92088 11.84068 67.62045 1.000 72.67790 194 TRP B O 1
ATOM 4859 N N . LEU B 1 219 ? 113.33980 10.10746 66.30646 1.000 74.62226 195 LEU B N 1
ATOM 4860 C CA . LEU B 1 219 ? 114.63908 9.46719 66.44883 1.000 74.22432 195 LEU B CA 1
ATOM 4861 C C . LEU B 1 219 ? 115.62357 9.85618 65.35203 1.000 76.25830 195 LEU B C 1
ATOM 4862 O O . LEU B 1 219 ? 116.82893 9.62128 65.50838 1.000 77.32751 195 LEU B O 1
ATOM 4867 N N . SER B 1 220 ? 115.15850 10.47504 64.26967 1.000 75.87165 196 SER B N 1
ATOM 4868 C CA . SER B 1 220 ? 116.00090 10.68426 63.10198 1.000 76.48458 196 SER B CA 1
ATOM 4869 C C . SER B 1 220 ? 116.29760 12.14558 62.79084 1.000 75.17407 196 SER B C 1
ATOM 4870 O O . SER B 1 220 ? 117.36294 12.42731 62.23538 1.000 69.67552 196 SER B O 1
ATOM 4873 N N . SER B 1 221 ? 115.39607 13.08483 63.10797 1.000 73.81842 197 SER B N 1
ATOM 4874 C CA . SER B 1 221 ? 115.67326 14.47451 62.76854 1.000 71.62789 197 SER B CA 1
ATOM 4875 C C . SER B 1 221 ? 116.74215 15.02622 63.69441 1.000 67.06406 197 SER B C 1
ATOM 4876 O O . SER B 1 221 ? 116.84365 14.60663 64.84464 1.000 70.36532 197 SER B O 1
ATOM 4879 N N . PRO B 1 222 ? 117.55656 15.96785 63.21585 1.000 66.86284 198 PRO B N 1
ATOM 4880 C CA . PRO B 1 222 ? 118.56568 16.57710 64.09560 1.000 62.55145 198 PRO B CA 1
ATOM 4881 C C . PRO B 1 222 ? 118.00307 17.67878 64.99093 1.000 60.79294 198 PRO B C 1
ATOM 4882 O O . PRO B 1 222 ? 118.73465 18.19168 65.84980 1.000 63.10855 198 PRO B O 1
ATOM 4886 N N . THR B 1 223 ? 116.74144 18.06771 64.80595 1.000 59.76058 199 THR B N 1
ATOM 4887 C CA . THR B 1 223 ? 116.04637 19.02424 65.65433 1.000 62.98168 199 THR B CA 1
ATOM 4888 C C . THR B 1 223 ? 114.67869 18.49685 66.05874 1.000 64.49306 199 THR B C 1
ATOM 4889 O O . THR B 1 223 ? 114.14761 17.54853 65.47185 1.000 62.33975 199 THR B O 1
ATOM 4893 N N . LEU B 1 224 ? 114.09899 19.16062 67.06817 1.000 64.99273 200 LEU B N 1
ATOM 4894 C CA . LEU B 1 224 ? 112.77322 18.84709 67.58421 1.000 59.02248 200 LEU B CA 1
ATOM 4895 C C . LEU B 1 224 ? 111.94625 20.11885 67.68260 1.000 61.16598 200 LEU B C 1
ATOM 4896 O O . LEU B 1 224 ? 112.48101 21.21695 67.85369 1.000 63.71571 200 LEU B O 1
ATOM 4901 N N . ALA B 1 225 ? 110.63364 19.95780 67.58114 1.000 55.68941 201 ALA B N 1
ATOM 4902 C CA . ALA B 1 225 ? 109.71853 21.06274 67.78323 1.000 58.12517 201 ALA B CA 1
ATOM 4903 C C . ALA B 1 225 ? 109.56666 21.34566 69.27067 1.000 62.19074 201 ALA B C 1
ATOM 4904 O O . ALA B 1 225 ? 109.45155 20.42481 70.08505 1.000 60.73237 201 ALA B O 1
ATOM 4906 N N . ASP B 1 226 ? 109.61399 22.63244 69.61574 1.000 60.42412 202 ASP B N 1
ATOM 4907 C CA . ASP B 1 226 ? 109.38201 23.13963 70.96118 1.000 57.68622 202 ASP B CA 1
ATOM 4908 C C . ASP B 1 226 ? 108.50515 24.38517 70.81989 1.000 57.35885 202 ASP B C 1
ATOM 4909 O O . ASP B 1 226 ? 108.23336 24.85043 69.70325 1.000 55.78701 202 ASP B O 1
ATOM 4914 N N . ARG B 1 227 ? 108.06835 24.96339 71.94079 1.000 56.28867 203 ARG B N 1
ATOM 4915 C CA . ARG B 1 227 ? 107.18836 26.12318 71.83359 1.000 61.49375 203 ARG B CA 1
ATOM 4916 C C . ARG B 1 227 ? 107.74220 27.26645 72.65862 1.000 54.54454 203 ARG B C 1
ATOM 4917 O O . ARG B 1 227 ? 108.07277 27.08860 73.83287 1.000 63.33986 203 ARG B O 1
ATOM 4925 N N . ALA B 1 228 ? 107.84703 28.43257 72.02808 1.000 58.89335 204 ALA B N 1
ATOM 4926 C CA . ALA B 1 228 ? 108.53012 29.58772 72.59650 1.000 57.49213 204 ALA B CA 1
ATOM 4927 C C . ALA B 1 228 ? 107.54394 30.51930 73.28895 1.000 57.26806 204 ALA B C 1
ATOM 4928 O O . ALA B 1 228 ? 106.42493 30.73950 72.80425 1.000 53.26829 204 ALA B O 1
ATOM 4930 N N . VAL B 1 229 ? 107.98394 31.08853 74.41260 1.000 57.69153 205 VAL B N 1
ATOM 4931 C CA . VAL B 1 229 ? 107.15169 31.98061 75.21275 1.000 54.39638 205 VAL B CA 1
ATOM 4932 C C . VAL B 1 229 ? 107.73217 33.38010 75.37285 1.000 56.06101 205 VAL B C 1
ATOM 4933 O O . VAL B 1 229 ? 107.01946 34.27420 75.86937 1.000 56.33181 205 VAL B O 1
ATOM 4937 N N . LEU B 1 230 ? 108.98405 33.61768 74.95826 1.000 53.24497 206 LEU B N 1
ATOM 4938 C CA . LEU B 1 230 ? 109.65652 34.90333 75.13630 1.000 48.88541 206 LEU B CA 1
ATOM 4939 C C . LEU B 1 230 ? 110.18967 35.49433 73.83886 1.000 51.80932 206 LEU B C 1
ATOM 4940 O O . LEU B 1 230 ? 110.07755 36.71431 73.61872 1.000 48.90443 206 LEU B O 1
ATOM 4945 N N . VAL B 1 231 ? 110.75588 34.65793 72.97173 1.000 46.49499 207 VAL B N 1
ATOM 4946 C CA . VAL B 1 231 ? 111.28544 35.06860 71.67456 1.000 54.53084 207 VAL B CA 1
ATOM 4947 C C . VAL B 1 231 ? 110.34276 34.57364 70.58643 1.000 55.28956 207 VAL B C 1
ATOM 4948 O O . VAL B 1 231 ? 109.94847 33.39730 70.58725 1.000 52.02397 207 VAL B O 1
ATOM 4952 N N . GLY B 1 232 ? 109.99387 35.46083 69.65625 1.000 49.18126 208 GLY B N 1
ATOM 4953 C CA . GLY B 1 232 ? 109.24615 35.05225 68.48037 1.000 47.58089 208 GLY B CA 1
ATOM 4954 C C . GLY B 1 232 ? 108.35343 36.15066 67.95960 1.000 50.74666 208 GLY B C 1
ATOM 4955 O O . GLY B 1 232 ? 107.52291 36.68490 68.70392 1.000 54.74347 208 GLY B O 1
ATOM 4956 N N . GLU B 1 233 ? 108.49064 36.47035 66.67022 1.000 52.33179 209 GLU B N 1
ATOM 4957 C CA . GLU B 1 233 ? 107.73945 37.58621 66.09326 1.000 53.38344 209 GLU B CA 1
ATOM 4958 C C . GLU B 1 233 ? 106.22764 37.42914 66.28601 1.000 49.36408 209 GLU B C 1
ATOM 4959 O O . GLU B 1 233 ? 105.51768 38.42177 66.49102 1.000 51.87728 209 GLU B O 1
ATOM 4965 N N . GLY B 1 234 ? 105.72857 36.21141 66.34156 1.000 51.50586 210 GLY B N 1
ATOM 4966 C CA . GLY B 1 234 ? 104.29809 36.05176 66.46078 1.000 48.71249 210 GLY B CA 1
ATOM 4967 C C . GLY B 1 234 ? 103.76333 35.93201 67.86669 1.000 54.51193 210 GLY B C 1
ATOM 4968 O O . GLY B 1 234 ? 102.59973 35.55423 68.03159 1.000 64.45740 210 GLY B O 1
ATOM 4969 N N . LEU B 1 235 ? 104.56469 36.22058 68.88479 1.000 54.19023 211 LEU B N 1
ATOM 4970 C CA . LEU B 1 235 ? 104.11788 36.01967 70.24895 1.000 53.66101 211 LEU B CA 1
ATOM 4971 C C . LEU B 1 235 ? 103.05204 37.03855 70.60974 1.000 59.79187 211 LEU B C 1
ATOM 4972 O O . LEU B 1 235 ? 103.03490 38.16225 70.09824 1.000 61.31230 211 LEU B O 1
ATOM 4977 N N . ARG B 1 236 ? 102.13179 36.61928 71.47672 1.000 58.75874 212 ARG B N 1
ATOM 4978 C CA . ARG B 1 236 ? 101.11449 37.50063 72.03088 1.000 59.54587 212 ARG B CA 1
ATOM 4979 C C . ARG B 1 236 ? 100.86546 37.10624 73.47475 1.000 56.15484 212 ARG B C 1
ATOM 4980 O O . ARG B 1 236 ? 101.06722 35.95249 73.86126 1.000 57.24590 212 ARG B O 1
ATOM 4988 N N . TYR B 1 237 ? 100.40672 38.06726 74.26818 1.000 57.18401 213 TYR B N 1
ATOM 4989 C CA . TYR B 1 237 ? 100.07489 37.82310 75.67088 1.000 63.57606 213 TYR B CA 1
ATOM 4990 C C . TYR B 1 237 ? 98.70590 38.45743 75.88999 1.000 65.91476 213 TYR B C 1
ATOM 4991 O O . TYR B 1 237 ? 98.58314 39.67778 76.03161 1.000 62.12009 213 TYR B O 1
ATOM 5000 N N . ARG B 1 238 ? 97.69704 37.60855 75.97264 1.000 67.69776 214 ARG B N 1
ATOM 5001 C CA . ARG B 1 238 ? 96.28574 37.94714 76.10909 1.000 71.19498 214 ARG B CA 1
ATOM 5002 C C . ARG B 1 238 ? 95.99810 37.63295 77.56371 1.000 76.85508 214 ARG B C 1
ATOM 5003 O O . ARG B 1 238 ? 95.39908 36.59538 77.88185 1.000 86.30492 214 ARG B O 1
ATOM 5005 N N . PRO B 1 239 ? 96.34175 38.55155 78.46791 1.000 74.79327 215 PRO B N 1
ATOM 5006 C CA . PRO B 1 239 ? 97.29196 38.25278 79.56564 1.000 74.13722 215 PRO B CA 1
ATOM 5007 C C . PRO B 1 239 ? 98.09888 36.95849 79.42994 1.000 72.97609 215 PRO B C 1
ATOM 5008 O O . PRO B 1 239 ? 99.33357 36.99720 79.52818 1.000 68.18366 215 PRO B O 1
ATOM 5012 N N . ASP B 1 240 ? 97.44133 35.82438 79.19418 1.000 75.40358 216 ASP B N 1
ATOM 5013 C CA . ASP B 1 240 ? 98.11284 34.54505 79.00913 1.000 67.75680 216 ASP B CA 1
ATOM 5014 C C . ASP B 1 240 ? 98.89458 34.49801 77.69557 1.000 65.83976 216 ASP B C 1
ATOM 5015 O O . ASP B 1 240 ? 98.53333 35.13247 76.69856 1.000 69.70255 216 ASP B O 1
ATOM 5020 N N . VAL B 1 241 ? 99.97930 33.74215 77.70663 1.000 59.54470 217 VAL B N 1
ATOM 5021 C CA . VAL B 1 241 ? 100.87725 33.65110 76.55883 1.000 63.95798 217 VAL B CA 1
ATOM 5022 C C . VAL B 1 241 ? 100.26511 32.73828 75.49342 1.000 63.36643 217 VAL B C 1
ATOM 5023 O O . VAL B 1 241 ? 99.61160 31.73610 75.81768 1.000 63.67852 217 VAL B O 1
ATOM 5027 N N . ARG B 1 242 ? 100.43152 33.11522 74.21463 1.000 59.56856 218 ARG B N 1
ATOM 5028 C CA . ARG B 1 242 ? 100.08910 32.30666 73.03951 1.000 58.76454 218 ARG B CA 1
ATOM 5029 C C . ARG B 1 242 ? 101.39781 31.84624 72.39694 1.000 58.88403 218 ARG B C 1
ATOM 5030 O O . ARG B 1 242 ? 102.01734 32.60996 71.63903 1.000 52.60121 218 ARG B O 1
ATOM 5038 N N . PRO B 1 243 ? 101.88632 30.63825 72.69367 1.000 55.73061 219 PRO B N 1
ATOM 5039 C CA . PRO B 1 243 ? 103.23192 30.25301 72.25550 1.000 58.60873 219 PRO B CA 1
ATOM 5040 C C . PRO B 1 243 ? 103.32150 30.09746 70.74456 1.000 61.85031 219 PRO B C 1
ATOM 5041 O O . PRO B 1 243 ? 102.31973 29.98178 70.03009 1.000 62.73445 219 PRO B O 1
ATOM 5045 N N . VAL B 1 244 ? 104.55891 30.12499 70.26286 1.000 52.06998 220 VAL B N 1
ATOM 5046 C CA . VAL B 1 244 ? 104.85448 29.97530 68.84579 1.000 54.43674 220 VAL B CA 1
ATOM 5047 C C . VAL B 1 244 ? 105.88668 28.86280 68.69052 1.000 58.72078 220 VAL B C 1
ATOM 5048 O O . VAL B 1 244 ? 106.77621 28.71114 69.54278 1.000 59.45319 220 VAL B O 1
ATOM 5052 N N . PRO B 1 245 ? 105.82708 28.07688 67.62594 1.000 57.75106 221 PRO B N 1
ATOM 5053 C CA . PRO B 1 245 ? 106.74897 26.94958 67.50012 1.000 57.28253 221 PRO B CA 1
ATOM 5054 C C . PRO B 1 245 ? 108.13583 27.41265 67.09919 1.000 52.81268 221 PRO B C 1
ATOM 5055 O O . PRO B 1 245 ? 108.31300 28.46314 66.47914 1.000 54.23300 221 PRO B O 1
ATOM 5059 N N . PHE B 1 246 ? 109.12670 26.61227 67.48370 1.000 52.06710 222 PHE B N 1
ATOM 5060 C CA . PHE B 1 246 ? 110.49912 26.78690 67.02350 1.000 54.06983 222 PHE B CA 1
ATOM 5061 C C . PHE B 1 246 ? 111.19444 25.45426 67.22755 1.000 53.05017 222 PHE B C 1
ATOM 5062 O O . PHE B 1 246 ? 110.69261 24.59465 67.95327 1.000 56.40162 222 PHE B O 1
ATOM 5070 N N . ASP B 1 247 ? 112.36929 25.30086 66.61482 1.000 49.40902 223 ASP B N 1
ATOM 5071 C CA . ASP B 1 247 ? 113.10541 24.03913 66.63570 1.000 56.53351 223 ASP B CA 1
ATOM 5072 C C . ASP B 1 247 ? 114.28070 24.12338 67.60903 1.000 62.96610 223 ASP B C 1
ATOM 5073 O O . ASP B 1 247 ? 114.89183 25.18348 67.77724 1.000 61.49626 223 ASP B O 1
ATOM 5078 N N . VAL B 1 248 ? 114.57495 23.00154 68.26795 1.000 59.51702 224 VAL B N 1
ATOM 5079 C CA . VAL B 1 248 ? 115.70752 22.91105 69.19032 1.000 55.44048 224 VAL B CA 1
ATOM 5080 C C . VAL B 1 248 ? 116.51058 21.67029 68.83097 1.000 56.69421 224 VAL B C 1
ATOM 5081 O O . VAL B 1 248 ? 115.98372 20.73212 68.21526 1.000 62.59452 224 VAL B O 1
ATOM 5085 N N . PRO B 1 249 ? 117.77508 21.60885 69.24369 1.000 59.78984 225 PRO B N 1
ATOM 5086 C CA . PRO B 1 249 ? 118.57223 20.40324 68.97083 1.000 57.86319 225 PRO B CA 1
ATOM 5087 C C . PRO B 1 249 ? 117.91868 19.15543 69.55598 1.000 62.06987 225 PRO B C 1
ATOM 5088 O O . PRO B 1 249 ? 117.31717 19.18955 70.63391 1.000 63.12943 225 PRO B O 1
ATOM 5092 N N . ASN B 1 250 ? 118.04671 18.04439 68.82787 1.000 61.92584 226 ASN B N 1
ATOM 5093 C CA . ASN B 1 250 ? 117.49608 16.76601 69.26272 1.000 66.58762 226 ASN B CA 1
ATOM 5094 C C . ASN B 1 250 ? 118.55548 15.93995 69.98625 1.000 67.90810 226 ASN B C 1
ATOM 5095 O O . ASN B 1 250 ? 119.46253 15.40228 69.32971 1.000 70.12296 226 ASN B O 1
ATOM 5100 N N . PRO B 1 251 ? 118.44832 15.75060 71.30052 1.000 64.00944 227 PRO B N 1
ATOM 5101 C CA . PRO B 1 251 ? 119.47927 14.97776 72.01270 1.000 72.45593 227 PRO B CA 1
ATOM 5102 C C . PRO B 1 251 ? 119.53004 13.50993 71.61009 1.000 72.17821 227 PRO B C 1
ATOM 5103 O O . PRO B 1 251 ? 120.59832 12.89138 71.70798 1.000 70.17542 227 PRO B O 1
ATOM 5107 N N . LEU B 1 252 ? 118.41146 12.93888 71.15321 1.000 71.67425 228 LEU B N 1
ATOM 5108 C CA . LEU B 1 252 ? 118.37126 11.54872 70.72029 1.000 68.41998 228 LEU B CA 1
ATOM 5109 C C . LEU B 1 252 ? 119.07503 11.33284 69.38948 1.000 79.22018 228 LEU B C 1
ATOM 5110 O O . LEU B 1 252 ? 119.26734 10.17468 68.99624 1.000 84.35219 228 LEU B O 1
ATOM 5115 N N . HIS B 1 253 ? 119.44235 12.40517 68.68277 1.000 77.42948 229 HIS B N 1
ATOM 5116 C CA . HIS B 1 253 ? 120.04666 12.28730 67.36602 1.000 78.91304 229 HIS B CA 1
ATOM 5117 C C . HIS B 1 253 ? 121.56301 12.32136 67.45803 1.000 83.89283 229 HIS B C 1
ATOM 5118 O O . HIS B 1 253 ? 122.13769 13.18763 68.13018 1.000 79.74426 229 HIS B O 1
ATOM 5125 N N . GLU B 1 254 ? 122.19581 11.38710 66.73823 1.000 91.60311 230 GLU B N 1
ATOM 5126 C CA . GLU B 1 254 ? 123.62853 11.12177 66.83612 1.000 93.08631 230 GLU B CA 1
ATOM 5127 C C . GLU B 1 254 ? 124.42165 12.20112 66.10316 1.000 100.03005 230 GLU B C 1
ATOM 5128 O O . GLU B 1 254 ? 125.18893 12.95684 66.71762 1.000 102.52331 230 GLU B O 1
ATOM 5134 N N . GLY B 1 255 ? 124.22532 12.28997 64.78150 1.000 95.30300 231 GLY B N 1
ATOM 5135 C CA . GLY B 1 255 ? 124.90765 13.23057 63.91576 1.000 100.73219 231 GLY B CA 1
ATOM 5136 C C . GLY B 1 255 ? 126.34183 12.81906 63.65250 1.000 107.66731 231 GLY B C 1
ATOM 5137 O O . GLY B 1 255 ? 126.59458 11.75801 63.06516 1.000 102.89238 231 GLY B O 1
ATOM 5138 N N . LYS B 1 256 ? 127.28149 13.67021 64.09294 1.000 111.78808 232 LYS B N 1
ATOM 5139 C CA . LYS B 1 256 ? 128.72574 13.43805 64.03700 1.000 108.96001 232 LYS B CA 1
ATOM 5140 C C . LYS B 1 256 ? 129.18534 12.83592 62.70875 1.000 107.44093 232 LYS B C 1
ATOM 5141 O O . LYS B 1 256 ? 130.19951 12.12988 62.66088 1.000 105.61401 232 LYS B O 1
ATOM 5143 N N . SER B 1 257 ? 128.46724 13.12861 61.62479 1.000 101.91138 233 SER B N 1
ATOM 5144 C CA . SER B 1 257 ? 128.84881 12.61111 60.32066 1.000 102.07694 233 SER B CA 1
ATOM 5145 C C . SER B 1 257 ? 130.23015 13.12602 59.89825 1.000 101.96654 233 SER B C 1
ATOM 5146 O O . SER B 1 257 ? 130.73984 14.14286 60.39016 1.000 97.85590 233 SER B O 1
ATOM 5149 N N . ASP B 1 258 ? 130.83990 12.38538 58.97335 1.000 96.40049 234 ASP B N 1
ATOM 5150 C CA . ASP B 1 258 ? 132.14052 12.72711 58.40814 1.000 87.08734 234 ASP B CA 1
ATOM 5151 C C . ASP B 1 258 ? 131.95521 13.72539 57.26596 1.000 82.12773 234 ASP B C 1
ATOM 5152 O O . ASP B 1 258 ? 132.26805 13.45362 56.10818 1.000 88.09543 234 ASP B O 1
ATOM 5154 N N . VAL B 1 259 ? 131.40365 14.88344 57.60865 1.000 78.74591 235 VAL B N 1
ATOM 5155 C CA . VAL B 1 259 ? 131.10529 15.91142 56.60624 1.000 73.98394 235 VAL B CA 1
ATOM 5156 C C . VAL B 1 259 ? 132.37027 16.72363 56.33030 1.000 67.85720 235 VAL B C 1
ATOM 5157 O O . VAL B 1 259 ? 132.97286 17.25381 57.27116 1.000 71.88162 235 VAL B O 1
ATOM 5161 N N . PRO B 1 260 ? 132.77814 16.86942 55.07224 1.000 66.51158 236 PRO B N 1
ATOM 5162 C CA . PRO B 1 260 ? 134.03941 17.56468 54.75209 1.000 62.94101 236 PRO B CA 1
ATOM 5163 C C . PRO B 1 260 ? 133.93969 19.05408 55.02249 1.000 68.07899 236 PRO B C 1
ATOM 5164 O O . PRO B 1 260 ? 132.86004 19.56468 55.35858 1.000 65.35007 236 PRO B O 1
ATOM 5168 N N . PRO B 1 261 ? 135.04416 19.78557 54.88452 1.000 67.72623 237 PRO B N 1
ATOM 5169 C CA . PRO B 1 261 ? 134.98233 21.25049 54.95098 1.000 65.53749 237 PRO B CA 1
ATOM 5170 C C . PRO B 1 261 ? 134.18264 21.80814 53.78719 1.000 59.34204 237 PRO B C 1
ATOM 5171 O O . PRO B 1 261 ? 133.75413 21.05282 52.90111 1.000 60.30835 237 PRO B O 1
ATOM 5175 N N . PRO B 1 262 ? 133.92017 23.11248 53.77091 1.000 62.05821 238 PRO B N 1
ATOM 5176 C CA . PRO B 1 262 ? 133.25012 23.71721 52.61082 1.000 61.83213 238 PRO B CA 1
ATOM 5177 C C . PRO B 1 262 ? 134.07860 23.54769 51.35224 1.000 63.76751 238 PRO B C 1
ATOM 5178 O O . PRO B 1 262 ? 135.31456 23.65291 51.38705 1.000 63.97387 238 PRO B O 1
ATOM 5182 N N . PRO B 1 263 ? 133.43403 23.26829 50.22814 1.000 64.06831 239 PRO B N 1
ATOM 5183 C CA . PRO B 1 263 ? 134.13609 23.26324 48.94192 1.000 62.56501 239 PRO B CA 1
ATOM 5184 C C . PRO B 1 263 ? 134.38375 24.68615 48.45733 1.000 64.31600 239 PRO B C 1
ATOM 5185 O O . PRO B 1 263 ? 133.75730 25.64723 48.90035 1.000 68.76662 239 PRO B O 1
ATOM 5189 N N . VAL B 1 264 ? 135.28078 24.80924 47.48631 1.000 67.14615 240 VAL B N 1
ATOM 5190 C CA . VAL B 1 264 ? 135.51637 26.06891 46.79375 1.000 66.17262 240 VAL B CA 1
ATOM 5191 C C . VAL B 1 264 ? 134.61781 26.09084 45.54843 1.000 64.42831 240 VAL B C 1
ATOM 5192 O O . VAL B 1 264 ? 134.91148 25.36850 44.58474 1.000 60.06571 240 VAL B O 1
ATOM 5196 N N . PRO B 1 265 ? 133.55763 26.87817 45.52750 1.000 68.27375 241 PRO B N 1
ATOM 5197 C CA . PRO B 1 265 ? 132.73723 26.93436 44.31753 1.000 64.87910 241 PRO B CA 1
ATOM 5198 C C . PRO B 1 265 ? 133.51210 27.62194 43.20710 1.000 63.31079 241 PRO B C 1
ATOM 5199 O O . PRO B 1 265 ? 134.50798 28.30172 43.44732 1.000 65.67912 241 PRO B O 1
ATOM 5203 N N . VAL B 1 266 ? 133.05206 27.43491 41.97356 1.000 62.11282 242 VAL B N 1
ATOM 5204 C CA . VAL B 1 266 ? 133.64409 28.11150 40.82806 1.000 69.03306 242 VAL B CA 1
ATOM 5205 C C . VAL B 1 266 ? 132.56872 28.96120 40.16277 1.000 68.25273 242 VAL B C 1
ATOM 5206 O O . VAL B 1 266 ? 131.62481 28.42857 39.55884 1.000 65.14218 242 VAL B O 1
ATOM 5210 N N . LEU B 1 267 ? 132.69699 30.28083 40.29924 1.000 69.35740 243 LEU B N 1
ATOM 5211 C CA . LEU B 1 267 ? 131.78678 31.21438 39.65249 1.000 72.58776 243 LEU B CA 1
ATOM 5212 C C . LEU B 1 267 ? 132.22965 31.47991 38.21582 1.000 77.99363 243 LEU B C 1
ATOM 5213 O O . LEU B 1 267 ? 133.40829 31.73101 37.94952 1.000 88.10340 243 LEU B O 1
ATOM 5218 N N . GLY B 1 268 ? 131.27934 31.46380 37.30038 1.000 79.18891 244 GLY B N 1
ATOM 5219 C CA . GLY B 1 268 ? 131.49855 31.88184 35.92999 1.000 79.80678 244 GLY B CA 1
ATOM 5220 C C . GLY B 1 268 ? 131.17450 33.34849 35.71111 1.000 85.42463 244 GLY B C 1
ATOM 5221 O O . GLY B 1 268 ? 131.12492 34.15581 36.64701 1.000 85.80326 244 GLY B O 1
ATOM 5222 N N . GLY B 1 269 ? 130.97513 33.69611 34.43644 1.000 84.95173 245 GLY B N 1
ATOM 5223 C CA . GLY B 1 269 ? 130.48613 35.00257 34.06115 1.000 81.59167 245 GLY B CA 1
ATOM 5224 C C . GLY B 1 269 ? 131.43149 36.10638 34.46171 1.000 81.80364 245 GLY B C 1
ATOM 5225 O O . GLY B 1 269 ? 132.65474 35.97830 34.35753 1.000 82.46970 245 GLY B O 1
ATOM 5226 N N . PRO B 1 270 ? 130.87431 37.23534 34.90178 1.000 80.56401 246 PRO B N 1
ATOM 5227 C CA . PRO B 1 270 ? 131.70917 38.33655 35.38882 1.000 83.35837 246 PRO B CA 1
ATOM 5228 C C . PRO B 1 270 ? 132.30041 38.09880 36.76822 1.000 89.68743 246 PRO B C 1
ATOM 5229 O O . PRO B 1 270 ? 133.01784 38.97535 37.27456 1.000 92.13912 246 PRO B O 1
ATOM 5233 N N . TRP B 1 271 ? 132.00196 36.96428 37.39960 1.000 83.36006 247 TRP B N 1
ATOM 5234 C CA . TRP B 1 271 ? 132.37403 36.75023 38.78634 1.000 78.10272 247 TRP B CA 1
ATOM 5235 C C . TRP B 1 271 ? 133.59432 35.84539 38.89577 1.000 77.37931 247 TRP B C 1
ATOM 5236 O O . TRP B 1 271 ? 133.83215 34.97381 38.05719 1.000 77.97435 247 TRP B O 1
ATOM 5247 N N . SER B 1 272 ? 134.36724 36.06986 39.95077 1.000 79.50110 248 SER B N 1
ATOM 5248 C CA . SER B 1 272 ? 135.49517 35.22913 40.31574 1.000 75.98348 248 SER B CA 1
ATOM 5249 C C . SER B 1 272 ? 135.50782 35.07633 41.82786 1.000 74.18937 248 SER B C 1
ATOM 5250 O O . SER B 1 272 ? 135.08676 35.98056 42.55740 1.000 70.35529 248 SER B O 1
ATOM 5253 N N . LEU B 1 273 ? 136.00556 33.93048 42.29159 1.000 69.73086 249 LEU B N 1
ATOM 5254 C CA . LEU B 1 273 ? 136.10157 33.64951 43.71658 1.000 71.88463 249 LEU B CA 1
ATOM 5255 C C . LEU B 1 273 ? 137.31513 32.77590 43.96443 1.000 70.82379 249 LEU B C 1
ATOM 5256 O O . LEU B 1 273 ? 137.55289 31.83016 43.21046 1.000 73.07549 249 LEU B O 1
ATOM 5261 N N . ARG B 1 274 ? 138.05395 33.08727 45.03217 1.000 67.12044 250 ARG B N 1
ATOM 5262 C CA . ARG B 1 274 ? 139.20417 32.31945 45.48915 1.000 69.90719 250 ARG B CA 1
ATOM 5263 C C . ARG B 1 274 ? 139.27688 32.37522 47.00383 1.000 72.27720 250 ARG B C 1
ATOM 5264 O O . ARG B 1 274 ? 138.74406 33.30755 47.61602 1.000 74.35282 250 ARG B O 1
ATOM 5272 N N . PRO B 1 275 ? 139.88725 31.38174 47.63587 1.000 72.42825 251 PRO B N 1
ATOM 5273 C CA . PRO B 1 275 ? 140.06568 31.43842 49.09145 1.000 72.89041 251 PRO B CA 1
ATOM 5274 C C . PRO B 1 275 ? 141.03336 32.54071 49.50842 1.000 74.13669 251 PRO B C 1
ATOM 5275 O O . PRO B 1 275 ? 141.93334 32.93576 48.76566 1.000 75.50100 251 PRO B O 1
ATOM 5279 N N . VAL B 1 276 ? 140.83246 33.02616 50.73238 1.000 77.71171 252 VAL B N 1
ATOM 5280 C CA . VAL B 1 276 ? 141.69830 34.03756 51.32938 1.000 82.63682 252 VAL B CA 1
ATOM 5281 C C . VAL B 1 276 ? 143.08563 33.45963 51.59102 1.000 86.82873 252 VAL B C 1
ATOM 5282 O O . VAL B 1 276 ? 143.23925 32.28892 51.97201 1.000 84.08393 252 VAL B O 1
ATOM 5286 N N . GLU B 1 277 ? 144.10522 34.29451 51.40831 1.000 89.67436 253 GLU B N 1
ATOM 5287 C CA . GLU B 1 277 ? 145.49577 33.90446 51.56580 1.000 96.17069 253 GLU B CA 1
ATOM 5288 C C . GLU B 1 277 ? 146.04778 34.61274 52.79944 1.000 98.09414 253 GLU B C 1
ATOM 5289 O O . GLU B 1 277 ? 145.92927 35.83811 52.91393 1.000 98.74759 253 GLU B O 1
ATOM 5295 N N . VAL B 1 278 ? 146.62911 33.85610 53.72927 1.000 96.56654 254 VAL B N 1
ATOM 5296 C CA . VAL B 1 278 ? 147.17241 34.43230 54.95858 1.000 101.60558 254 VAL B CA 1
ATOM 5297 C C . VAL B 1 278 ? 148.66796 34.13867 55.01787 1.000 105.56877 254 VAL B C 1
ATOM 5298 O O . VAL B 1 278 ? 149.07846 32.99650 55.26858 1.000 105.33302 254 VAL B O 1
ATOM 5302 N N . ALA B 1 279 ? 149.47929 35.18181 54.83114 1.000 112.57894 255 ALA B N 1
ATOM 5303 C CA . ALA B 1 279 ? 150.93158 35.05480 54.88855 1.000 115.89187 255 ALA B CA 1
ATOM 5304 C C . ALA B 1 279 ? 151.41246 34.90580 56.32709 1.000 118.07030 255 ALA B C 1
ATOM 5305 O O . ALA B 1 279 ? 150.97592 35.64088 57.22025 1.000 114.90628 255 ALA B O 1
ATOM 5307 N N . VAL B 1 280 ? 152.30294 33.93349 56.55009 1.000 119.54022 256 VAL B N 1
ATOM 5308 C CA . VAL B 1 280 ? 152.94977 33.79117 57.85093 1.000 120.92211 256 VAL B CA 1
ATOM 5309 C C . VAL B 1 280 ? 153.88858 34.96707 58.12263 1.000 124.36695 256 VAL B C 1
ATOM 5310 O O . VAL B 1 280 ? 154.10066 35.35144 59.28248 1.000 124.13620 256 VAL B O 1
ATOM 5314 N N . HIS B 1 281 ? 154.42732 35.58138 57.06864 1.000 122.09164 257 HIS B N 1
ATOM 5315 C CA . HIS B 1 281 ? 155.48649 36.57835 57.18762 1.000 125.70027 257 HIS B CA 1
ATOM 5316 C C . HIS B 1 281 ? 154.90596 37.98184 57.35454 1.000 126.63599 257 HIS B C 1
ATOM 5317 O O . HIS B 1 281 ? 154.22396 38.49502 56.45704 1.000 125.71066 257 HIS B O 1
ATOM 5324 N N . GLY B 1 282 ? 155.19504 38.60463 58.49674 1.000 124.91257 258 GLY B N 1
ATOM 5325 C CA . GLY B 1 282 ? 154.91781 40.01375 58.68216 1.000 118.53137 258 GLY B CA 1
ATOM 5326 C C . GLY B 1 282 ? 153.46998 40.31425 58.99373 1.000 115.67955 258 GLY B C 1
ATOM 5327 O O . GLY B 1 282 ? 152.90143 39.79463 59.96114 1.000 110.87513 258 GLY B O 1
ATOM 5328 N N . ASP B 1 283 ? 152.86717 41.15864 58.15274 1.000 116.49949 259 ASP B N 1
ATOM 5329 C CA . ASP B 1 283 ? 151.53120 41.67357 58.42375 1.000 114.73285 259 ASP B CA 1
ATOM 5330 C C . ASP B 1 283 ? 150.48247 40.57256 58.33646 1.000 116.17324 259 ASP B C 1
ATOM 5331 O O . ASP B 1 283 ? 149.47183 40.61572 59.05052 1.000 111.33323 259 ASP B O 1
ATOM 5333 N N . GLY B 1 284 ? 150.72910 39.56011 57.51278 1.000 116.73297 260 GLY B N 1
ATOM 5334 C CA . GLY B 1 284 ? 149.72396 38.58074 57.15655 1.000 113.40902 260 GLY B CA 1
ATOM 5335 C C . GLY B 1 284 ? 149.40155 38.54721 55.67783 1.000 112.55689 260 GLY B C 1
ATOM 5336 O O . GLY B 1 284 ? 148.75584 37.59212 55.22285 1.000 113.52218 260 GLY B O 1
ATOM 5337 N N . GLY B 1 285 ? 149.82908 39.53596 54.89654 1.000 107.24207 261 GLY B N 1
ATOM 5338 C CA . GLY B 1 285 ? 149.62337 39.51292 53.46727 1.000 106.05745 261 GLY B CA 1
ATOM 5339 C C . GLY B 1 285 ? 148.56254 40.49199 53.00932 1.000 104.67155 261 GLY B C 1
ATOM 5340 O O . GLY B 1 285 ? 147.87925 41.13110 53.81661 1.000 101.92553 261 GLY B O 1
ATOM 5341 N N . PRO B 1 286 ? 148.41714 40.63748 51.68844 1.000 105.60914 262 PRO B N 1
ATOM 5342 C CA . PRO B 1 286 ? 147.47846 41.64622 51.16422 1.000 101.28087 262 PRO B CA 1
ATOM 5343 C C . PRO B 1 286 ? 146.00589 41.30454 51.36084 1.000 106.99637 262 PRO B C 1
ATOM 5344 O O . PRO B 1 286 ? 145.18886 42.22531 51.50997 1.000 104.75936 262 PRO B O 1
ATOM 5348 N N . ASP B 1 287 ? 145.63804 40.01806 51.37198 1.000 104.40566 263 ASP B N 1
ATOM 5349 C CA . ASP B 1 287 ? 144.24544 39.64827 51.62046 1.000 99.12257 263 ASP B CA 1
ATOM 5350 C C . ASP B 1 287 ? 143.83651 39.93132 53.06132 1.000 102.45235 263 ASP B C 1
ATOM 5351 O O . ASP B 1 287 ? 142.72054 40.40004 53.31229 1.000 102.91667 263 ASP B O 1
ATOM 5356 N N . VAL B 1 288 ? 144.70486 39.62272 54.02663 1.000 103.48436 264 VAL B N 1
ATOM 5357 C CA . VAL B 1 288 ? 144.39480 39.96656 55.41166 1.000 104.98153 264 VAL B CA 1
ATOM 5358 C C . VAL B 1 288 ? 144.20534 41.47408 55.55849 1.000 106.22043 264 VAL B C 1
ATOM 5359 O O . VAL B 1 288 ? 143.39053 41.93122 56.37243 1.000 104.79942 264 VAL B O 1
ATOM 5363 N N . ALA B 1 289 ? 144.93873 42.26790 54.76669 1.000 107.57830 265 ALA B N 1
ATOM 5364 C CA . ALA B 1 289 ? 144.82443 43.72400 54.81113 1.000 107.70923 265 ALA B CA 1
ATOM 5365 C C . ALA B 1 289 ? 143.54497 44.21164 54.13583 1.000 108.44140 265 ALA B C 1
ATOM 5366 O O . ALA B 1 289 ? 142.94999 45.20945 54.56584 1.000 107.01011 265 ALA B O 1
ATOM 5368 N N . LEU B 1 290 ? 143.12903 43.53256 53.06325 1.000 105.89900 266 LEU B N 1
ATOM 5369 C CA . LEU B 1 290 ? 141.89604 43.88615 52.36475 1.000 98.28853 266 LEU B CA 1
ATOM 5370 C C . LEU B 1 290 ? 140.67404 43.69085 53.26168 1.000 98.51319 266 LEU B C 1
ATOM 5371 O O . LEU B 1 290 ? 139.87077 44.61134 53.44455 1.000 98.12661 266 LEU B O 1
ATOM 5376 N N . VAL B 1 291 ? 140.51758 42.48656 53.82321 1.000 97.14337 267 VAL B N 1
ATOM 5377 C CA . VAL B 1 291 ? 139.40843 42.19208 54.73633 1.000 97.49063 267 VAL B CA 1
ATOM 5378 C C . VAL B 1 291 ? 139.39510 43.16174 55.91643 1.000 101.46249 267 VAL B C 1
ATOM 5379 O O . VAL B 1 291 ? 138.33639 43.65513 56.32531 1.000 103.25597 267 VAL B O 1
ATOM 5383 N N . HIS B 1 292 ? 140.56389 43.40635 56.51364 1.000 105.83658 268 HIS B N 1
ATOM 5384 C CA . HIS B 1 292 ? 140.66513 44.36409 57.61404 1.000 106.05597 268 HIS B CA 1
ATOM 5385 C C . HIS B 1 292 ? 140.15095 45.74440 57.21448 1.000 104.09075 268 HIS B C 1
ATOM 5386 O O . HIS B 1 292 ? 139.42081 46.38790 57.97951 1.000 102.05926 268 HIS B O 1
ATOM 5393 N N . ARG B 1 293 ? 140.51737 46.21640 56.02073 1.000 103.65256 269 ARG B N 1
ATOM 5394 C CA . ARG B 1 293 ? 140.01696 47.50483 55.54754 1.000 102.91329 269 ARG B CA 1
ATOM 5395 C C . ARG B 1 293 ? 138.49851 47.49092 55.41699 1.000 102.79034 269 ARG B C 1
ATOM 5396 O O . ARG B 1 293 ? 137.79962 48.31175 56.02547 1.000 105.36895 269 ARG B O 1
ATOM 5404 N N . TRP B 1 294 ? 137.97274 46.53569 54.64512 1.000 101.47199 270 TRP B N 1
ATOM 5405 C CA . TRP B 1 294 ? 136.53646 46.45763 54.40009 1.000 97.36195 270 TRP B CA 1
ATOM 5406 C C . TRP B 1 294 ? 135.74947 46.32948 55.69967 1.000 98.63842 270 TRP B C 1
ATOM 5407 O O . TRP B 1 294 ? 134.72451 46.99510 55.88389 1.000 98.63351 270 TRP B O 1
ATOM 5426 N N . ASN B 1 296 ? 136.17255 47.41545 58.51868 1.000 108.26175 272 ASN B N 1
ATOM 5427 C CA . ASN B 1 296 ? 136.22488 48.60490 59.35512 1.000 108.43189 272 ASN B CA 1
ATOM 5428 C C . ASN B 1 296 ? 135.60544 49.82672 58.68331 1.000 107.72014 272 ASN B C 1
ATOM 5429 O O . ASN B 1 296 ? 135.56542 50.89628 59.29925 1.000 107.04910 272 ASN B O 1
ATOM 5434 N N . THR B 1 297 ? 135.10720 49.70137 57.43166 1.000 103.86043 273 THR B N 1
ATOM 5435 C CA . THR B 1 297 ? 134.34362 50.80523 56.86583 1.000 102.94889 273 THR B CA 1
ATOM 5436 C C . THR B 1 297 ? 132.94038 50.81428 57.47779 1.000 105.57354 273 THR B C 1
ATOM 5437 O O . THR B 1 297 ? 132.43471 49.76457 57.88953 1.000 104.70757 273 THR B O 1
ATOM 5441 N N . PRO B 1 298 ? 132.28016 51.98149 57.53938 1.000 107.61049 274 PRO B N 1
ATOM 5442 C CA . PRO B 1 298 ? 131.06511 52.06879 58.37428 1.000 106.70397 274 PRO B CA 1
ATOM 5443 C C . PRO B 1 298 ? 129.90918 51.20189 57.88858 1.000 105.06788 274 PRO B C 1
ATOM 5444 O O . PRO B 1 298 ? 129.25886 50.53653 58.70739 1.000 100.17549 274 PRO B O 1
ATOM 5448 N N . HIS B 1 299 ? 129.64067 51.17025 56.57899 1.000 104.98329 275 HIS B N 1
ATOM 5449 C CA . HIS B 1 299 ? 128.47381 50.44447 56.08914 1.000 104.47928 275 HIS B CA 1
ATOM 5450 C C . HIS B 1 299 ? 128.59681 48.93575 56.27909 1.000 105.20194 275 HIS B C 1
ATOM 5451 O O . HIS B 1 299 ? 127.57720 48.23553 56.27260 1.000 101.60497 275 HIS B O 1
ATOM 5458 N N . VAL B 1 300 ? 129.80709 48.41654 56.44893 1.000 101.80339 276 VAL B N 1
ATOM 5459 C CA . VAL B 1 300 ? 129.96107 46.99183 56.70500 1.000 96.35570 276 VAL B CA 1
ATOM 5460 C C . VAL B 1 300 ? 129.94279 46.69876 58.19924 1.000 97.99973 276 VAL B C 1
ATOM 5461 O O . VAL B 1 300 ? 129.27988 45.75866 58.65016 1.000 96.35105 276 VAL B O 1
ATOM 5465 N N . ALA B 1 301 ? 130.64620 47.50968 58.99042 1.000 98.20039 277 ALA B N 1
ATOM 5466 C CA . ALA B 1 301 ? 130.68632 47.28548 60.42966 1.000 96.24891 277 ALA B CA 1
ATOM 5467 C C . ALA B 1 301 ? 129.32489 47.47245 61.08580 1.000 92.93974 277 ALA B C 1
ATOM 5468 O O . ALA B 1 301 ? 129.11524 46.98095 62.19763 1.000 94.42462 277 ALA B O 1
ATOM 5470 N N . HIS B 1 302 ? 128.39765 48.17622 60.43547 1.000 95.61730 278 HIS B N 1
ATOM 5471 C CA . HIS B 1 302 ? 127.06641 48.32243 61.01261 1.000 97.50712 278 HIS B CA 1
ATOM 5472 C C . HIS B 1 302 ? 126.32402 46.99239 61.07421 1.000 93.92650 278 HIS B C 1
ATOM 5473 O O . HIS B 1 302 ? 125.45128 46.81922 61.93210 1.000 91.15265 278 HIS B O 1
ATOM 5480 N N . HIS B 1 303 ? 126.63981 46.04724 60.18725 1.000 94.50247 279 HIS B N 1
ATOM 5481 C CA . HIS B 1 303 ? 125.98140 44.74389 60.20562 1.000 91.53898 279 HIS B CA 1
ATOM 5482 C C . HIS B 1 303 ? 126.85622 43.63077 60.76826 1.000 92.30585 279 HIS B C 1
ATOM 5483 O O . HIS B 1 303 ? 126.39687 42.84954 61.60734 1.000 92.81321 279 HIS B O 1
ATOM 5490 N N . TRP B 1 304 ? 128.11865 43.55063 60.35501 1.000 90.64432 280 TRP B N 1
ATOM 5491 C CA . TRP B 1 304 ? 128.94103 42.43639 60.80947 1.000 90.94117 280 TRP B CA 1
ATOM 5492 C C . TRP B 1 304 ? 129.36482 42.59493 62.26106 1.000 95.60198 280 TRP B C 1
ATOM 5493 O O . TRP B 1 304 ? 129.49029 41.59214 62.97665 1.000 92.12307 280 TRP B O 1
ATOM 5504 N N . ASN B 1 305 ? 129.55658 43.83701 62.71862 1.000 99.22797 281 ASN B N 1
ATOM 5505 C CA . ASN B 1 305 ? 130.06564 44.11368 64.06431 1.000 100.68233 281 ASN B CA 1
ATOM 5506 C C . ASN B 1 305 ? 131.43146 43.46619 64.29164 1.000 100.26612 281 ASN B C 1
ATOM 5507 O O . ASN B 1 305 ? 131.69541 42.87356 65.34330 1.000 96.23254 281 ASN B O 1
ATOM 5512 N N . GLN B 1 306 ? 132.30999 43.58342 63.29630 1.000 98.68024 282 GLN B N 1
ATOM 5513 C CA . GLN B 1 306 ? 133.65275 43.01569 63.37626 1.000 102.41079 282 GLN B CA 1
ATOM 5514 C C . GLN B 1 306 ? 134.68738 44.00804 62.83734 1.000 107.45197 282 GLN B C 1
ATOM 5515 O O . GLN B 1 306 ? 135.58560 43.65490 62.07231 1.000 104.81160 282 GLN B O 1
ATOM 5521 N N . ALA B 1 307 ? 134.58452 45.27118 63.26282 1.000 108.69813 283 ALA B N 1
ATOM 5522 C CA . ALA B 1 307 ? 135.55850 46.30911 62.90602 1.000 112.28517 283 ALA B CA 1
ATOM 5523 C C . ALA B 1 307 ? 136.72139 46.21133 63.89590 1.000 117.12974 283 ALA B C 1
ATOM 5524 O O . ALA B 1 307 ? 136.81998 46.94659 64.88521 1.000 114.05893 283 ALA B O 1
ATOM 5526 N N . TRP B 1 308 ? 137.61431 45.25274 63.61694 1.000 114.23031 284 TRP B N 1
ATOM 5527 C CA . TRP B 1 308 ? 138.66098 44.76114 64.49483 1.000 109.26671 284 TRP B CA 1
ATOM 5528 C C . TRP B 1 308 ? 140.02764 45.31106 64.09712 1.000 113.55523 284 TRP B C 1
ATOM 5529 O O . TRP B 1 308 ? 140.22871 45.76081 62.96111 1.000 110.36415 284 TRP B O 1
ATOM 5540 N N . PRO B 1 309 ? 141.00136 45.27930 65.01655 1.000 114.53049 285 PRO B N 1
ATOM 5541 C CA . PRO B 1 309 ? 142.38421 45.59295 64.63468 1.000 113.18412 285 PRO B CA 1
ATOM 5542 C C . PRO B 1 309 ? 142.92326 44.56549 63.64976 1.000 111.26892 285 PRO B C 1
ATOM 5543 O O . PRO B 1 309 ? 142.47076 43.41991 63.60402 1.000 108.05893 285 PRO B O 1
ATOM 5547 N N . LEU B 1 310 ? 143.92405 44.98568 62.86423 1.000 110.16134 286 LEU B N 1
ATOM 5548 C CA . LEU B 1 310 ? 144.46842 44.10345 61.83268 1.000 108.11701 286 LEU B CA 1
ATOM 5549 C C . LEU B 1 310 ? 145.01703 42.81000 62.43415 1.000 108.79936 286 LEU B C 1
ATOM 5550 O O . LEU B 1 310 ? 144.96521 41.75670 61.78932 1.000 110.91092 286 LEU B O 1
ATOM 5555 N N . GLU B 1 311 ? 145.54455 42.85933 63.66039 1.000 107.71870 287 GLU B N 1
ATOM 5556 C CA . GLU B 1 311 ? 146.14701 41.65809 64.23078 1.000 107.99533 287 GLU B CA 1
ATOM 5557 C C . GLU B 1 311 ? 145.09179 40.61981 64.60373 1.000 110.34864 287 GLU B C 1
ATOM 5558 O O . GLU B 1 311 ? 145.35839 39.41487 64.52981 1.000 111.62046 287 GLU B O 1
ATOM 5560 N N . ARG B 1 312 ? 143.89479 41.05772 65.00292 1.000 111.78624 288 ARG B N 1
ATOM 5561 C CA . ARG B 1 312 ? 142.81851 40.11128 65.29744 1.000 109.36316 288 ARG B CA 1
ATOM 5562 C C . ARG B 1 312 ? 142.31804 39.41368 64.03273 1.000 110.68819 288 ARG B C 1
ATOM 5563 O O . ARG B 1 312 ? 142.01364 38.21294 64.05765 1.000 108.30848 288 ARG B O 1
ATOM 5571 N N . TRP B 1 313 ? 142.22306 40.14792 62.91957 1.000 106.40492 289 TRP B N 1
ATOM 5572 C CA . TRP B 1 313 ? 141.71068 39.56002 61.68459 1.000 105.35433 289 TRP B CA 1
ATOM 5573 C C . TRP B 1 313 ? 142.69426 38.56783 61.07570 1.000 107.86557 289 TRP B C 1
ATOM 5574 O O . TRP B 1 313 ? 142.27701 37.56476 60.48513 1.000 103.38426 289 TRP B O 1
ATOM 5585 N N . ARG B 1 314 ? 143.99934 38.83358 61.18483 1.000 112.46751 290 ARG B N 1
ATOM 5586 C CA . ARG B 1 314 ? 144.97913 37.85553 60.72013 1.000 109.59266 290 ARG B CA 1
ATOM 5587 C C . ARG B 1 314 ? 144.75891 36.51202 61.40200 1.000 105.45505 290 ARG B C 1
ATOM 5588 O O . ARG B 1 314 ? 144.85078 35.45471 60.76776 1.000 104.57992 290 ARG B O 1
ATOM 5596 N N . GLU B 1 315 ? 144.40800 36.53926 62.68240 1.000 104.56115 291 GLU B N 1
ATOM 5597 C CA . GLU B 1 315 ? 144.25600 35.30643 63.43506 1.000 104.93515 291 GLU B CA 1
ATOM 5598 C C . GLU B 1 315 ? 142.87627 34.68825 63.23622 1.000 98.11888 291 GLU B C 1
ATOM 5599 O O . GLU B 1 315 ? 142.73739 33.46365 63.30150 1.000 96.88805 291 GLU B O 1
ATOM 5605 N N . GLU B 1 316 ? 141.84890 35.51104 63.01378 1.000 101.81639 292 GLU B N 1
ATOM 5606 C CA . GLU B 1 316 ? 140.52051 34.98951 62.68879 1.000 99.66424 292 GLU B CA 1
ATOM 5607 C C . GLU B 1 316 ? 140.52164 34.24461 61.35324 1.000 95.68197 292 GLU B C 1
ATOM 5608 O O . GLU B 1 316 ? 140.08364 33.08978 61.27667 1.000 91.34799 292 GLU B O 1
ATOM 5614 N N . LEU B 1 317 ? 141.02194 34.89250 60.28944 1.000 96.54981 293 LEU B N 1
ATOM 5615 C CA . LEU B 1 317 ? 141.05475 34.27597 58.96038 1.000 90.53897 293 LEU B CA 1
ATOM 5616 C C . LEU B 1 317 ? 141.84443 32.97963 58.96448 1.000 87.68263 293 LEU B C 1
ATOM 5617 O O . LEU B 1 317 ? 141.40602 31.97160 58.40239 1.000 88.80168 293 LEU B O 1
ATOM 5622 N N . ALA B 1 318 ? 143.02927 32.99650 59.57215 1.000 95.10552 294 ALA B N 1
ATOM 5623 C CA . ALA B 1 318 ? 143.83605 31.78424 59.66157 1.000 92.39934 294 ALA B CA 1
ATOM 5624 C C . ALA B 1 318 ? 143.11726 30.69996 60.45646 1.000 83.19154 294 ALA B C 1
ATOM 5625 O O . ALA B 1 318 ? 143.24145 29.50868 60.15219 1.000 84.89906 294 ALA B O 1
ATOM 5627 N N . HIS B 1 3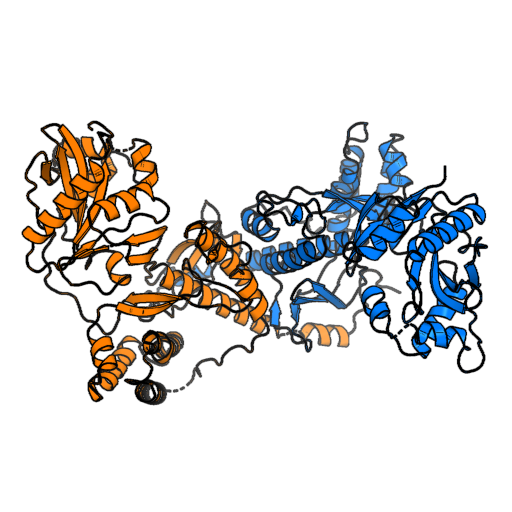19 ? 142.37949 31.08978 61.49418 1.000 84.28873 295 HIS B N 1
ATOM 5628 C CA . HIS B 1 319 ? 141.64949 30.10539 62.28137 1.000 82.43488 295 HIS B CA 1
ATOM 5629 C C . HIS B 1 319 ? 140.55399 29.44440 61.44977 1.000 83.87863 295 HIS B C 1
ATOM 5630 O O . HIS B 1 319 ? 140.34492 28.22379 61.53437 1.000 80.61576 295 HIS B O 1
ATOM 5637 N N . GLN B 1 320 ? 139.83149 30.23804 60.65344 1.000 82.35570 296 GLN B N 1
ATOM 5638 C CA . GLN B 1 320 ? 138.81877 29.67012 59.77201 1.000 80.93244 296 GLN B CA 1
ATOM 5639 C C . GLN B 1 320 ? 139.45058 28.76453 58.72645 1.000 76.31613 296 GLN B C 1
ATOM 5640 O O . GLN B 1 320 ? 139.05195 27.60269 58.57906 1.000 69.01387 296 GLN B O 1
ATOM 5646 N N . LEU B 1 321 ? 140.46355 29.27392 58.01154 1.000 77.71486 297 LEU B N 1
ATOM 5647 C CA . LEU B 1 321 ? 141.09032 28.49111 56.94672 1.000 77.07128 297 LEU B CA 1
ATOM 5648 C C . LEU B 1 321 ? 141.63370 27.17472 57.47988 1.000 74.38777 297 LEU B C 1
ATOM 5649 O O . LEU B 1 321 ? 141.53568 26.13957 56.81200 1.000 76.59029 297 LEU B O 1
ATOM 5654 N N . GLY B 1 322 ? 142.13991 27.17278 58.71118 1.000 68.26352 298 GLY B N 1
ATOM 5655 C CA . GLY B 1 322 ? 142.69446 25.94233 59.23445 1.000 73.49135 298 GLY B CA 1
ATOM 5656 C C . GLY B 1 322 ? 141.67409 24.87987 59.58236 1.000 74.77223 298 GLY B C 1
ATOM 5657 O O . GLY B 1 322 ? 142.02599 23.69822 59.58636 1.000 74.43637 298 GLY B O 1
ATOM 5658 N N . GLY B 1 323 ? 140.41109 25.26197 59.80848 1.000 75.13424 299 GLY B N 1
ATOM 5659 C CA . GLY B 1 323 ? 139.41349 24.37358 60.36636 1.000 68.47556 299 GLY B CA 1
ATOM 5660 C C . GLY B 1 323 ? 138.49561 23.74621 59.32445 1.000 75.12573 299 GLY B C 1
ATOM 5661 O O . GLY B 1 323 ? 138.71967 23.81765 58.11241 1.000 72.94908 299 GLY B O 1
ATOM 5662 N N . GLU B 1 324 ? 137.44125 23.09892 59.82799 1.000 72.39723 300 GLU B N 1
ATOM 5663 C CA . GLU B 1 324 ? 136.45288 22.42080 58.99793 1.000 71.62302 300 GLU B CA 1
ATOM 5664 C C . GLU B 1 324 ? 135.12409 23.15199 58.92744 1.000 75.32033 300 GLU B C 1
ATOM 5665 O O . GLU B 1 324 ? 134.18279 22.64826 58.29882 1.000 69.65139 300 GLU B O 1
ATOM 5671 N N . HIS B 1 325 ? 135.02385 24.32068 59.55426 1.000 74.75106 301 HIS B N 1
ATOM 5672 C CA . HIS B 1 325 ? 133.75278 25.01269 59.71380 1.000 70.64585 301 HIS B CA 1
ATOM 5673 C C . HIS B 1 325 ? 133.52316 26.01555 58.59029 1.000 70.02895 301 HIS B C 1
ATOM 5674 O O . HIS B 1 325 ? 132.57504 25.87612 57.81448 1.000 64.77928 301 HIS B O 1
ATOM 5681 N N . SER B 1 326 ? 134.36731 27.04500 58.52048 1.000 70.68429 302 SER B N 1
ATOM 5682 C CA . SER B 1 326 ? 134.13432 28.21100 57.68565 1.000 69.36380 302 SER B CA 1
ATOM 5683 C C . SER B 1 326 ? 135.29955 28.41068 56.71605 1.000 71.20343 302 SER B C 1
ATOM 5684 O O . SER B 1 326 ? 136.44541 28.07488 57.02241 1.000 73.48001 302 SER B O 1
ATOM 5687 N N . LEU B 1 327 ? 134.99665 28.94028 55.53092 1.000 68.86423 303 LEU B N 1
ATOM 5688 C CA . LEU B 1 327 ? 135.98690 29.13374 54.47203 1.000 65.74034 303 LEU B CA 1
ATOM 5689 C C . LEU B 1 327 ? 135.91108 30.56865 53.96502 1.000 70.10977 303 LEU B C 1
ATOM 5690 O O . LEU B 1 327 ? 134.98517 30.91678 53.20971 1.000 67.51694 303 LEU B O 1
ATOM 5695 N N . PRO B 1 328 ? 136.86814 31.41908 54.33378 1.000 70.15006 304 PRO B N 1
ATOM 5696 C CA . PRO B 1 328 ? 136.82696 32.81412 53.88850 1.000 69.38825 304 PRO B CA 1
ATOM 5697 C C . PRO B 1 328 ? 137.38942 32.97474 52.48442 1.000 70.77238 304 PRO B C 1
ATOM 5698 O O . PRO B 1 328 ? 138.42048 32.39347 52.13783 1.000 69.91857 304 PRO B O 1
ATOM 5702 N N . CYS B 1 329 ? 136.68714 33.76868 51.67019 1.000 62.42126 305 CYS B N 1
ATOM 5703 C CA . CYS B 1 329 ? 137.00348 33.91585 50.25921 1.000 70.43365 305 CYS B CA 1
ATOM 5704 C C . CYS B 1 329 ? 136.90909 35.37603 49.84660 1.000 74.58056 305 CYS B C 1
ATOM 5705 O O . CYS B 1 329 ? 136.17252 36.16529 50.44576 1.000 74.14970 305 CYS B O 1
ATOM 5708 N N . VAL B 1 330 ? 137.63635 35.71846 48.78930 1.000 70.66089 306 VAL B N 1
ATOM 5709 C CA . VAL B 1 330 ? 137.55782 37.03413 48.17474 1.000 75.53255 306 VAL B CA 1
ATOM 5710 C C . VAL B 1 330 ? 136.83565 36.87819 46.84795 1.000 73.82147 306 VAL B C 1
ATOM 5711 O O . VAL B 1 330 ? 137.14598 35.96538 46.07435 1.000 74.90586 306 VAL B O 1
ATOM 5715 N N . VAL B 1 331 ? 135.89272 37.77372 46.57424 1.000 69.51269 307 VAL B N 1
ATOM 5716 C CA . VAL B 1 331 ? 135.07625 37.71438 45.36913 1.000 72.03894 307 VAL B CA 1
ATOM 5717 C C . VAL B 1 331 ? 135.43715 38.90032 44.48890 1.000 79.34682 307 VAL B C 1
ATOM 5718 O O . VAL B 1 331 ? 135.47468 40.04695 44.95485 1.000 79.36785 307 VAL B O 1
ATOM 5722 N N . GLY B 1 332 ? 135.72163 38.61721 43.22669 1.000 73.70626 308 GLY B N 1
ATOM 5723 C CA . GLY B 1 332 ? 135.94806 39.65011 42.25490 1.000 77.99226 308 GLY B CA 1
ATOM 5724 C C . GLY B 1 332 ? 134.77603 39.77644 41.30928 1.000 85.19893 308 GLY B C 1
ATOM 5725 O O . GLY B 1 332 ? 134.00143 38.83629 41.10888 1.000 83.80427 308 GLY B O 1
ATOM 5726 N N . HIS B 1 333 ? 134.63538 40.95757 40.72653 1.000 89.55069 309 HIS B N 1
ATOM 5727 C CA . HIS B 1 333 ? 133.64619 41.22129 39.69337 1.000 88.57954 309 HIS B CA 1
ATOM 5728 C C . HIS B 1 333 ? 134.37540 41.92662 38.56055 1.000 92.89295 309 HIS B C 1
ATOM 5729 O O . HIS B 1 333 ? 134.76807 43.09223 38.69643 1.000 94.81271 309 HIS B O 1
ATOM 5736 N N . GLU B 1 334 ? 134.58192 41.20516 37.46137 1.000 92.95963 310 GLU B N 1
ATOM 5737 C CA . GLU B 1 334 ? 135.23576 41.74981 36.27193 1.000 95.41069 310 GLU B CA 1
ATOM 5738 C C . GLU B 1 334 ? 136.59534 42.36178 36.59270 1.000 89.59061 310 GLU B C 1
ATOM 5739 O O . GLU B 1 334 ? 136.95312 43.42225 36.08837 1.000 95.80583 310 GLU B O 1
ATOM 5745 N N . GLY B 1 335 ? 137.36931 41.68123 37.43225 1.000 86.85300 311 GLY B N 1
ATOM 5746 C CA . GLY B 1 335 ? 138.73847 42.04708 37.68762 1.000 86.02785 311 GLY B CA 1
ATOM 5747 C C . GLY B 1 335 ? 138.98039 42.76815 38.99773 1.000 90.91044 311 GLY B C 1
ATOM 5748 O O . GLY B 1 335 ? 140.08367 42.66927 39.54651 1.000 95.86524 311 GLY B O 1
ATOM 5749 N N . ARG B 1 336 ? 137.99192 43.48670 39.51822 1.000 91.85237 312 ARG B N 1
ATOM 5750 C CA . ARG B 1 336 ? 138.17772 44.20371 40.77401 1.000 96.51311 312 ARG B CA 1
ATOM 5751 C C . ARG B 1 336 ? 137.72044 43.31860 41.92597 1.000 91.84335 312 ARG B C 1
ATOM 5752 O O . ARG B 1 336 ? 136.66159 42.68712 41.85318 1.000 89.40327 312 ARG B O 1
ATOM 5760 N N . GLU B 1 337 ? 138.53386 43.25247 42.97388 1.000 91.14821 313 GLU B N 1
ATOM 5761 C CA . GLU B 1 337 ? 138.17510 42.50359 44.17063 1.000 86.31239 313 GLU B CA 1
ATOM 5762 C C . GLU B 1 337 ? 137.17443 43.33146 44.97067 1.000 89.28942 313 GLU B C 1
ATOM 5763 O O . GLU B 1 337 ? 137.54696 44.34254 45.57120 1.000 91.70017 313 GLU B O 1
ATOM 5769 N N . VAL B 1 338 ? 135.91716 42.88330 45.02274 1.000 88.51083 314 VAL B N 1
ATOM 5770 C CA . VAL B 1 338 ? 134.82159 43.72662 45.49245 1.000 87.22319 314 VAL B CA 1
ATOM 5771 C C . VAL B 1 338 ? 134.14618 43.20799 46.75560 1.000 84.53903 314 VAL B C 1
ATOM 5772 O O . VAL B 1 338 ? 133.46882 43.99054 47.44160 1.000 84.76138 314 VAL B O 1
ATOM 5776 N N . ALA B 1 339 ? 134.26402 41.93142 47.09889 1.000 86.04411 315 ALA B N 1
ATOM 5777 C CA . ALA B 1 339 ? 133.47658 41.42521 48.21387 1.000 79.68012 315 ALA B CA 1
ATOM 5778 C C . ALA B 1 339 ? 134.24072 40.32635 48.94381 1.000 74.58897 315 ALA B C 1
ATOM 5779 O O . ALA B 1 339 ? 135.15488 39.70192 48.39936 1.000 74.22021 315 ALA B O 1
ATOM 5781 N N . TYR B 1 340 ? 133.84790 40.11897 50.19613 1.000 75.17344 316 TYR B N 1
ATOM 5782 C CA . TYR B 1 340 ? 134.30911 39.03902 51.05616 1.000 74.35120 316 TYR B CA 1
ATOM 5783 C C . TYR B 1 340 ? 133.12476 38.15910 51.43695 1.000 72.69250 316 TYR B C 1
ATOM 5784 O O . TYR B 1 340 ? 132.02032 38.66364 51.66347 1.000 74.07338 316 TYR B O 1
ATOM 5793 N N . LEU B 1 341 ? 133.33410 36.84376 51.49610 1.000 74.46876 317 LEU B N 1
ATOM 5794 C CA . LEU B 1 341 ? 132.26289 35.96866 51.96176 1.000 72.28588 317 LEU B CA 1
ATOM 5795 C C . LEU B 1 341 ? 132.84704 34.80589 52.75331 1.000 68.58667 317 LEU B C 1
ATOM 5796 O O . LEU B 1 341 ? 133.97205 34.36950 52.50804 1.000 69.72663 317 LEU B O 1
ATOM 5801 N N . GLU B 1 342 ? 132.06745 34.30780 53.70348 1.000 63.01323 318 GLU B N 1
ATOM 5802 C CA . GLU B 1 342 ? 132.36492 33.05664 54.38328 1.000 65.22315 318 GLU B CA 1
ATOM 5803 C C . GLU B 1 342 ? 131.35989 31.99538 53.95171 1.000 61.78840 318 GLU B C 1
ATOM 5804 O O . GLU B 1 342 ? 130.14787 32.19649 54.06327 1.000 63.22678 318 GLU B O 1
ATOM 5810 N N . LEU B 1 343 ? 131.86674 30.88308 53.44098 1.000 62.58700 319 LEU B N 1
ATOM 5811 C CA . LEU B 1 343 ? 131.08981 29.67218 53.22651 1.000 57.43989 319 LEU B CA 1
ATOM 5812 C C . LEU B 1 343 ? 131.31170 28.75407 54.41857 1.000 63.43481 319 LEU B C 1
ATOM 5813 O O . LEU B 1 343 ? 132.45883 28.50066 54.78882 1.000 67.69766 319 LEU B O 1
ATOM 5818 N N . TYR B 1 344 ? 130.22879 28.25933 55.02693 1.000 63.90738 320 TYR B N 1
ATOM 5819 C CA . TYR B 1 344 ? 130.36525 27.50824 56.27156 1.000 60.76896 320 TYR B CA 1
ATOM 5820 C C . TYR B 1 344 ? 129.43656 26.30250 56.28670 1.000 59.34609 320 TYR B C 1
ATOM 5821 O O . TYR B 1 344 ? 128.32641 26.34768 55.74979 1.000 61.57380 320 TYR B O 1
ATOM 5830 N N . ARG B 1 345 ? 129.89165 25.23282 56.94479 1.000 56.19657 321 ARG B N 1
ATOM 5831 C CA . ARG B 1 345 ? 129.08011 24.03740 57.13980 1.000 55.79760 321 ARG B CA 1
ATOM 5832 C C . ARG B 1 345 ? 128.10726 24.24374 58.30330 1.000 62.06640 321 ARG B C 1
ATOM 5833 O O . ARG B 1 345 ? 128.53311 24.49602 59.43792 1.000 58.41184 321 ARG B O 1
ATOM 5841 N N . VAL B 1 346 ? 126.80241 24.11895 58.01641 1.000 56.45239 322 VAL B N 1
ATOM 5842 C CA . VAL B 1 346 ? 125.76624 24.32109 59.02609 1.000 52.88932 322 VAL B CA 1
ATOM 5843 C C . VAL B 1 346 ? 125.96499 23.37280 60.20466 1.000 56.58099 322 VAL B C 1
ATOM 5844 O O . VAL B 1 346 ? 125.82038 23.76711 61.36935 1.000 56.89133 322 VAL B O 1
ATOM 5848 N N . THR B 1 347 ? 126.32101 22.11684 59.92451 1.000 57.81731 323 THR B N 1
ATOM 5849 C CA . THR B 1 347 ? 126.46468 21.10133 60.96525 1.000 55.98122 323 THR B CA 1
ATOM 5850 C C . THR B 1 347 ? 127.51551 21.47866 62.01454 1.000 62.15695 323 THR B C 1
ATOM 5851 O O . THR B 1 347 ? 127.49903 20.91122 63.11160 1.000 62.68859 323 THR B O 1
ATOM 5855 N N . ARG B 1 348 ? 128.41731 22.42465 61.71628 1.000 61.29878 324 ARG B N 1
ATOM 5856 C CA . ARG B 1 348 ? 129.41885 22.91079 62.66966 1.000 63.45030 324 ARG B CA 1
ATOM 5857 C C . ARG B 1 348 ? 129.16772 24.35698 63.10533 1.000 66.50863 324 ARG B C 1
ATOM 5858 O O . ARG B 1 348 ? 130.07981 25.02190 63.61696 1.000 66.68041 324 ARG B O 1
ATOM 5866 N N . ASP B 1 349 ? 127.94657 24.84993 62.92919 1.000 61.25208 325 ASP B N 1
ATOM 5867 C CA . ASP B 1 349 ? 127.64314 26.26302 63.05893 1.000 61.75303 325 ASP B CA 1
ATOM 5868 C C . ASP B 1 349 ? 126.51232 26.41953 64.06762 1.000 58.99720 325 ASP B C 1
ATOM 5869 O O . ASP B 1 349 ? 125.81694 25.45345 64.39717 1.000 60.59333 325 ASP B O 1
ATOM 5874 N N . LYS B 1 350 ? 126.35502 27.64036 64.58918 1.000 61.64010 326 LYS B N 1
ATOM 5875 C CA . LYS B 1 350 ? 125.22568 27.93336 65.47020 1.000 56.74474 326 LYS B CA 1
ATOM 5876 C C . LYS B 1 350 ? 123.89738 27.65436 64.78928 1.000 59.98102 326 LYS B C 1
ATOM 5877 O O . LYS B 1 350 ? 122.92001 27.32195 65.46121 1.000 66.53480 326 LYS B O 1
ATOM 5883 N N . LEU B 1 351 ? 123.86125 27.69152 63.46887 1.000 56.44867 327 LEU B N 1
ATOM 5884 C CA . LEU B 1 351 ? 122.62345 27.41588 62.76179 1.000 63.15208 327 LEU B CA 1
ATOM 5885 C C . LEU B 1 351 ? 122.10488 25.99757 63.01380 1.000 61.24905 327 LEU B C 1
ATOM 5886 O O . LEU B 1 351 ? 120.89896 25.75425 62.85153 1.000 56.16122 327 LEU B O 1
ATOM 5891 N N . ALA B 1 352 ? 122.97456 25.06744 63.43845 1.000 55.22023 328 ALA B N 1
ATOM 5892 C CA . ALA B 1 352 ? 122.57037 23.66003 63.53419 1.000 65.21572 328 ALA B CA 1
ATOM 5893 C C . ALA B 1 352 ? 121.43354 23.41412 64.52983 1.000 59.28926 328 ALA B C 1
ATOM 5894 O O . ALA B 1 352 ? 120.68272 22.44617 64.36562 1.000 59.73290 328 ALA B O 1
ATOM 5896 N N . GLY B 1 353 ? 121.26238 24.27079 65.52558 1.000 54.17542 329 GLY B N 1
ATOM 5897 C CA . GLY B 1 353 ? 120.16146 24.10450 66.44739 1.000 54.28895 329 GLY B CA 1
ATOM 5898 C C . GLY B 1 353 ? 118.84174 24.71062 66.01707 1.000 62.62960 329 GLY B C 1
ATOM 5899 O O . GLY B 1 353 ? 117.84541 24.56827 66.73652 1.000 59.89551 329 GLY B O 1
ATOM 5900 N N . CYS B 1 354 ? 118.77909 25.37319 64.85509 1.000 58.29099 330 CYS B N 1
ATOM 5901 C CA . CYS B 1 354 ? 117.64661 26.24345 64.55990 1.000 56.39876 330 CYS B CA 1
ATOM 5902 C C . CYS B 1 354 ? 116.65669 25.69227 63.54800 1.000 58.80878 330 CYS B C 1
ATOM 5903 O O . CYS B 1 354 ? 115.54584 26.21852 63.45892 1.000 66.47129 330 CYS B O 1
ATOM 5906 N N . TYR B 1 355 ? 117.02038 24.67297 62.78180 1.000 59.10765 331 TYR B N 1
ATOM 5907 C CA . TYR B 1 355 ? 116.12370 24.08621 61.79635 1.000 58.75394 331 TYR B CA 1
ATOM 5908 C C . TYR B 1 355 ? 116.60319 22.67238 61.50511 1.000 58.48599 331 TYR B C 1
ATOM 5909 O O . TYR B 1 355 ? 117.75723 22.33682 61.79638 1.000 59.23093 331 TYR B O 1
ATOM 5918 N N . PRO B 1 356 ? 115.74033 21.81291 60.94649 1.000 58.74228 332 PRO B N 1
ATOM 5919 C CA . PRO B 1 356 ? 116.16259 20.41454 60.68906 1.000 57.14968 332 PRO B CA 1
ATOM 5920 C C . PRO B 1 356 ? 117.08767 20.31967 59.47671 1.000 60.08542 332 PRO B C 1
ATOM 5921 O O . PRO B 1 356 ? 116.67489 20.04335 58.35266 1.000 62.97828 332 PRO B O 1
ATOM 5925 N N . TYR B 1 357 ? 118.37771 20.56649 59.72264 1.000 57.30929 333 TYR B N 1
ATOM 5926 C CA . TYR B 1 357 ? 119.40633 20.64849 58.68789 1.000 54.35719 333 TYR B CA 1
ATOM 5927 C C . TYR B 1 357 ? 119.81456 19.27442 58.15660 1.000 59.09668 333 TYR B C 1
ATOM 5928 O O . TYR B 1 357 ? 119.74532 18.26125 58.85962 1.000 58.60140 333 TYR B O 1
ATOM 5937 N N . GLY B 1 358 ? 120.28675 19.25775 56.90768 1.000 58.06697 334 GLY B N 1
ATOM 5938 C CA . GLY B 1 358 ? 120.97512 18.10858 56.36854 1.000 54.39583 334 GLY B CA 1
ATOM 5939 C C . GLY B 1 358 ? 122.47258 18.20723 56.60803 1.000 59.21701 334 GLY B C 1
ATOM 5940 O O . GLY B 1 358 ? 123.02205 19.30409 56.71933 1.000 56.03020 334 GLY B O 1
ATOM 5941 N N . PRO B 1 359 ? 123.16499 17.06394 56.69836 1.000 62.60332 335 PRO B N 1
ATOM 5942 C CA . PRO B 1 359 ? 124.58132 17.10220 57.11313 1.000 58.46202 335 PRO B CA 1
ATOM 5943 C C . PRO B 1 359 ? 125.47413 17.96655 56.23048 1.000 56.42580 335 PRO B C 1
ATOM 5944 O O . PRO B 1 359 ? 126.45125 18.54093 56.73253 1.000 55.28373 335 PRO B O 1
ATOM 5948 N N . HIS B 1 360 ? 125.17714 18.09160 54.93978 1.000 57.44773 336 HIS B N 1
ATOM 5949 C CA . HIS B 1 360 ? 126.02939 18.85276 54.03635 1.000 56.82789 336 HIS B CA 1
ATOM 5950 C C . HIS B 1 360 ? 125.53902 20.28020 53.77874 1.000 56.44628 336 HIS B C 1
ATOM 5951 O O . HIS B 1 360 ? 126.09235 20.95578 52.89784 1.000 53.91133 336 HIS B O 1
ATOM 5958 N N . ASP B 1 361 ? 124.53749 20.75959 54.52325 1.000 51.40135 337 ASP B N 1
ATOM 5959 C CA . ASP B 1 361 ? 124.00681 22.09699 54.27231 1.000 54.28061 337 ASP B CA 1
ATOM 5960 C C . ASP B 1 361 ? 125.12076 23.12922 54.36396 1.000 57.26863 337 ASP B C 1
ATOM 5961 O O . ASP B 1 361 ? 125.99948 23.04990 55.22841 1.000 60.53742 337 ASP B O 1
ATOM 5966 N N . LEU B 1 362 ? 125.09792 24.08368 53.44355 1.000 55.18372 338 LEU B N 1
ATOM 5967 C CA . LEU B 1 362 ? 126.11557 25.11804 53.35635 1.000 54.07046 338 LEU B CA 1
ATOM 5968 C C . LEU B 1 362 ? 125.47601 26.47841 53.59574 1.000 56.83594 338 LEU B C 1
ATOM 5969 O O . LEU B 1 362 ? 124.32273 26.70765 53.19898 1.000 53.56624 338 LEU B O 1
ATOM 5974 N N . GLY B 1 363 ? 126.21721 27.36172 54.28245 1.000 57.70781 339 GLY B N 1
ATOM 5975 C CA . GLY B 1 363 ? 125.77737 28.72280 54.55754 1.000 54.83926 339 GLY B CA 1
ATOM 5976 C C . GLY B 1 363 ? 126.67232 29.81827 54.00857 1.000 54.60004 339 GLY B C 1
ATOM 5977 O O . GLY B 1 363 ? 127.85341 29.58433 53.72228 1.000 58.02469 339 GLY B O 1
ATOM 5978 N N . VAL B 1 364 ? 126.12911 31.03064 53.88318 1.000 52.53771 340 VAL B N 1
ATOM 5979 C CA . VAL B 1 364 ? 126.85643 32.17033 53.33108 1.000 56.60812 340 VAL B CA 1
ATOM 5980 C C . VAL B 1 364 ? 126.62599 33.40943 54.19833 1.000 60.24899 340 VAL B C 1
ATOM 5981 O O . VAL B 1 364 ? 125.47436 33.77102 54.46734 1.000 55.68859 340 VAL B O 1
ATOM 5985 N N . HIS B 1 365 ? 127.72139 34.01727 54.68690 1.000 65.43061 341 HIS B N 1
ATOM 5986 C CA . HIS B 1 365 ? 127.79220 35.40379 55.16510 1.000 65.38016 341 HIS B CA 1
ATOM 5987 C C . HIS B 1 365 ? 128.52260 36.23278 54.11116 1.000 71.02773 341 HIS B C 1
ATOM 5988 O O . HIS B 1 365 ? 129.54334 35.79195 53.57514 1.000 71.66519 341 HIS B O 1
ATOM 5995 N N . ILE B 1 366 ? 128.06175 37.45096 53.84605 1.000 72.10006 342 ILE B N 1
ATOM 5996 C CA . ILE B 1 366 ? 128.65949 38.24527 52.77678 1.000 73.15049 342 ILE B CA 1
ATOM 5997 C C . ILE B 1 366 ? 128.77806 39.70815 53.18916 1.000 75.56215 342 ILE B C 1
ATOM 5998 O O . ILE B 1 366 ? 127.90603 40.24764 53.87815 1.000 78.31287 342 ILE B O 1
ATOM 6003 N N . ALA B 1 367 ? 129.87324 40.34700 52.77602 1.000 76.58007 343 ALA B N 1
ATOM 6004 C CA . ALA B 1 367 ? 130.05526 41.78790 52.92305 1.000 79.57402 343 ALA B CA 1
ATOM 6005 C C . ALA B 1 367 ? 130.54355 42.36196 51.60545 1.000 75.35442 343 ALA B C 1
ATOM 6006 O O . ALA B 1 367 ? 131.47209 41.82071 50.99880 1.000 78.00666 343 ALA B O 1
ATOM 6008 N N . ILE B 1 368 ? 129.86482 43.39615 51.12013 1.000 81.71601 344 ILE B N 1
ATOM 6009 C CA . ILE B 1 368 ? 130.30486 44.13177 49.93456 1.000 86.90497 344 ILE B CA 1
ATOM 6010 C C . ILE B 1 368 ? 131.19729 45.28700 50.37086 1.000 88.58318 344 ILE B C 1
ATOM 6011 O O . ILE B 1 368 ? 130.73632 46.21245 51.04433 1.000 93.38929 344 ILE B O 1
ATOM 6016 N N . GLY B 1 369 ? 132.47934 45.22506 49.99969 1.000 90.04667 345 GLY B N 1
ATOM 6017 C CA . GLY B 1 369 ? 133.41521 46.30164 50.28320 1.000 90.04655 345 GLY B CA 1
ATOM 6018 C C . GLY B 1 369 ? 133.37981 47.41660 49.25510 1.000 90.44582 345 GLY B C 1
ATOM 6019 O O . GLY B 1 369 ? 133.11275 48.57407 49.59368 1.000 96.28970 345 GLY B O 1
ATOM 6020 N N . GLU B 1 370 ? 133.61187 47.06191 47.98770 1.000 93.86479 346 GLU B N 1
ATOM 6021 C CA . GLU B 1 370 ? 133.59806 47.99686 46.85746 1.000 98.16179 346 GLU B CA 1
ATOM 6022 C C . GLU B 1 370 ? 132.15615 48.29076 46.44153 1.000 99.31085 346 GLU B C 1
ATOM 6023 O O . GLU B 1 370 ? 131.72851 48.04288 45.31330 1.000 97.94515 346 GLU B O 1
ATOM 6029 N N . ARG B 1 371 ? 131.41485 48.82959 47.41129 1.000 103.23221 347 ARG B N 1
ATOM 6030 C CA . ARG B 1 371 ? 130.01238 49.19041 47.24374 1.000 103.37595 347 ARG B CA 1
ATOM 6031 C C . ARG B 1 371 ? 129.79939 50.09388 46.03818 1.000 106.06961 347 ARG B C 1
ATOM 6032 O O . ARG B 1 371 ? 130.44051 51.14444 45.90184 1.000 109.22797 347 ARG B O 1
ATOM 6040 N N . GLU B 1 372 ? 128.88342 49.65293 45.16526 1.000 99.68354 348 GLU B N 1
ATOM 6041 C CA . GLU B 1 372 ? 128.67955 50.18556 43.82407 1.000 102.97275 348 GLU B CA 1
ATOM 6042 C C . GLU B 1 372 ? 130.02274 50.42343 43.14650 1.000 107.54577 348 GLU B C 1
ATOM 6043 O O . GLU B 1 372 ? 130.40359 51.56974 42.87957 1.000 104.40214 348 GLU B O 1
ATOM 6045 N N . VAL B 1 373 ? 130.76082 49.34208 42.90543 1.000 109.29778 349 VAL B N 1
ATOM 6046 C CA . VAL B 1 373 ? 131.99378 49.37873 42.12224 1.000 106.77007 349 VAL B CA 1
ATOM 6047 C C . VAL B 1 373 ? 132.01010 48.11841 41.27438 1.000 98.55294 349 VAL B C 1
ATOM 6048 O O . VAL B 1 373 ? 130.99722 47.41770 41.19378 1.000 103.93559 349 VAL B O 1
ATOM 6052 N N . ARG B 1 376 ? 125.42695 48.29433 42.26510 1.000 93.05841 352 ARG B N 1
ATOM 6053 C CA . ARG B 1 376 ? 124.01606 48.44096 42.61680 1.000 95.68897 352 ARG B CA 1
ATOM 6054 C C . ARG B 1 376 ? 123.13476 47.52603 41.76667 1.000 93.12407 352 ARG B C 1
ATOM 6055 O O . ARG B 1 376 ? 123.19336 47.57163 40.54079 1.000 95.93822 352 ARG B O 1
ATOM 6057 N N . GLY B 1 377 ? 122.33468 46.67921 42.42190 1.000 92.92888 353 GLY B N 1
ATOM 6058 C CA . GLY B 1 377 ? 121.60131 45.61723 41.75110 1.000 90.00076 353 GLY B CA 1
ATOM 6059 C C . GLY B 1 377 ? 122.38053 44.33586 41.50226 1.000 90.08201 353 GLY B C 1
ATOM 6060 O O . GLY B 1 377 ? 121.76170 43.27783 41.29405 1.000 86.99991 353 GLY B O 1
ATOM 6061 N N . PHE B 1 378 ? 123.71811 44.38929 41.54527 1.000 88.70929 354 PHE B N 1
ATOM 6062 C CA . PHE B 1 378 ? 124.58580 43.22876 41.36980 1.000 85.79789 354 PHE B CA 1
ATOM 6063 C C . PHE B 1 378 ? 124.49842 42.25043 42.54055 1.000 79.31039 354 PHE B C 1
ATOM 6064 O O . PHE B 1 378 ? 124.99036 41.12171 42.42265 1.000 76.45544 354 PHE B O 1
ATOM 6072 N N . GLY B 1 379 ? 123.91683 42.66237 43.66447 1.000 77.10879 355 GLY B N 1
ATOM 6073 C CA . GLY B 1 379 ? 123.91134 41.87708 44.88305 1.000 68.90309 355 GLY B CA 1
ATOM 6074 C C . GLY B 1 379 ? 123.19425 40.54736 44.79133 1.000 65.95619 355 GLY B C 1
ATOM 6075 O O . GLY B 1 379 ? 123.77133 39.50510 45.12705 1.000 66.56912 355 GLY B O 1
ATOM 6076 N N . SER B 1 380 ? 121.92252 40.55718 44.39526 1.000 62.49356 356 SER B N 1
ATOM 6077 C CA . SER B 1 380 ? 121.21341 39.28817 44.25176 1.000 64.02031 356 SER B CA 1
ATOM 6078 C C . SER B 1 380 ? 121.89535 38.40139 43.21916 1.000 63.79943 356 SER B C 1
ATOM 6079 O O . SER B 1 380 ? 121.97344 37.17871 43.38859 1.000 60.77211 356 SER B O 1
ATOM 6082 N N . SER B 1 381 ? 122.41778 39.00999 42.15318 1.000 65.62062 357 SER B N 1
ATOM 6083 C CA . SER B 1 381 ? 123.06961 38.24332 41.09971 1.000 61.43760 357 SER B CA 1
ATOM 6084 C C . SER B 1 381 ? 124.26683 37.47758 41.64613 1.000 61.57253 357 SER B C 1
ATOM 6085 O O . SER B 1 381 ? 124.49137 36.31744 41.28259 1.000 62.11006 357 SER B O 1
ATOM 6088 N N . LEU B 1 382 ? 125.07686 38.12051 42.48235 1.000 61.26232 358 LEU B N 1
ATOM 6089 C CA . LEU B 1 382 ? 126.17977 37.40212 43.11173 1.000 65.04324 358 LEU B CA 1
ATOM 6090 C C . LEU B 1 382 ? 125.66133 36.29301 44.01839 1.000 61.93169 358 LEU B C 1
ATOM 6091 O O . LEU B 1 382 ? 126.17270 35.16807 43.99047 1.000 59.01628 358 LEU B O 1
ATOM 6096 N N . LEU B 1 383 ? 124.64867 36.59346 44.84042 1.000 60.25405 359 LEU B N 1
ATOM 6097 C CA . LEU B 1 383 ? 124.09766 35.56781 45.72290 1.000 58.05582 359 LEU B CA 1
ATOM 6098 C C . LEU B 1 383 ? 123.59415 34.36146 44.93465 1.000 58.90495 359 LEU B C 1
ATOM 6099 O O . LEU B 1 383 ? 123.86171 33.21305 45.30996 1.000 54.99828 359 LEU B O 1
ATOM 6104 N N . ARG B 1 384 ? 122.89545 34.60391 43.81810 1.000 56.68127 360 ARG B N 1
ATOM 6105 C CA . ARG B 1 384 ? 122.38443 33.51398 42.98645 1.000 55.07938 360 ARG B CA 1
ATOM 6106 C C . ARG B 1 384 ? 123.52261 32.66909 42.39815 1.000 57.99546 360 ARG B C 1
ATOM 6107 O O . ARG B 1 384 ? 123.42076 31.43242 42.31710 1.000 55.35071 360 ARG B O 1
ATOM 6115 N N . ALA B 1 385 ? 124.62460 33.31453 42.00056 1.000 55.29873 361 ALA B N 1
ATOM 6116 C CA . ALA B 1 385 ? 125.75678 32.57664 41.44162 1.000 55.52485 361 ALA B CA 1
ATOM 6117 C C . ALA B 1 385 ? 126.41207 31.68242 42.48443 1.000 56.80568 361 ALA B C 1
ATOM 6118 O O . ALA B 1 385 ? 126.74944 30.52802 42.19654 1.000 59.22676 361 ALA B O 1
ATOM 6120 N N . VAL B 1 386 ? 126.59067 32.19981 43.70201 1.000 55.60632 362 VAL B N 1
ATOM 6121 C CA . VAL B 1 386 ? 127.23498 31.43669 44.76835 1.000 55.69231 362 VAL B CA 1
ATOM 6122 C C . VAL B 1 386 ? 126.40238 30.22828 45.15122 1.000 52.63417 362 VAL B C 1
ATOM 6123 O O . VAL B 1 386 ? 126.93630 29.12668 45.32817 1.000 56.14550 362 VAL B O 1
ATOM 6127 N N . ALA B 1 387 ? 125.09086 30.40983 45.30524 1.000 54.16387 363 ALA B N 1
ATOM 6128 C CA . ALA B 1 387 ? 124.23617 29.29172 45.69684 1.000 51.91637 363 ALA B CA 1
ATOM 6129 C C . ALA B 1 387 ? 124.31923 28.16336 44.67400 1.000 53.45083 363 ALA B C 1
ATOM 6130 O O . ALA B 1 387 ? 124.59650 27.00909 45.02859 1.000 51.97169 363 ALA B O 1
ATOM 6132 N N . GLY B 1 388 ? 124.14707 28.49499 43.38729 1.000 51.65979 364 GLY B N 1
ATOM 6133 C CA . GLY B 1 388 ? 124.24051 27.47933 42.35138 1.000 47.62647 364 GLY B CA 1
ATOM 6134 C C . GLY B 1 388 ? 125.60950 26.82729 42.29203 1.000 53.07613 364 GLY B C 1
ATOM 6135 O O . GLY B 1 388 ? 125.72139 25.61058 42.12037 1.000 56.25018 364 GLY B O 1
ATOM 6136 N N . ALA B 1 389 ? 126.67007 27.62400 42.41699 1.000 52.40711 365 ALA B N 1
ATOM 6137 C CA . ALA B 1 389 ? 128.01754 27.06759 42.33826 1.000 53.50036 365 ALA B CA 1
ATOM 6138 C C . ALA B 1 389 ? 128.31779 26.17218 43.53380 1.000 59.01290 365 ALA B C 1
ATOM 6139 O O . ALA B 1 389 ? 129.00768 25.14954 43.39276 1.000 56.00417 365 ALA B O 1
ATOM 6141 N N . LEU B 1 390 ? 127.78805 26.53049 44.71526 1.000 52.96989 366 LEU B N 1
ATOM 6142 C CA . LEU B 1 390 ? 127.93662 25.67957 45.88889 1.000 54.97089 366 LEU B CA 1
ATOM 6143 C C . LEU B 1 390 ? 127.21026 24.34554 45.69754 1.000 55.97964 366 LEU B C 1
ATOM 6144 O O . LEU B 1 390 ? 127.73380 23.28644 46.07572 1.000 55.84978 366 LEU B O 1
ATOM 6149 N N . LEU B 1 391 ? 125.99334 24.37918 45.13401 1.000 54.50901 367 LEU B N 1
ATOM 6150 C CA . LEU B 1 391 ? 125.28746 23.13511 44.83822 1.000 56.76026 367 LEU B CA 1
ATOM 6151 C C . LEU B 1 391 ? 126.03724 22.29449 43.80729 1.000 54.01401 367 LEU B C 1
ATOM 6152 O O . LEU B 1 391 ? 125.99637 21.06539 43.87585 1.000 57.46198 367 LEU B O 1
ATOM 6157 N N . ASP B 1 392 ? 126.73744 22.92758 42.85958 1.000 52.00593 368 ASP B N 1
ATOM 6158 C CA . ASP B 1 392 ? 127.56440 22.16181 41.92764 1.000 54.63798 368 ASP B CA 1
ATOM 6159 C C . ASP B 1 392 ? 128.76806 21.56790 42.62814 1.000 56.04003 368 ASP B C 1
ATOM 6160 O O . ASP B 1 392 ? 129.15261 20.42596 42.35659 1.000 54.44625 368 ASP B O 1
ATOM 6165 N N . ALA B 1 393 ? 129.36864 22.33226 43.53633 1.000 54.16919 369 ALA B N 1
ATOM 6166 C CA . ALA B 1 393 ? 130.60538 21.90065 44.15901 1.000 53.88353 369 ALA B CA 1
ATOM 6167 C C . ALA B 1 393 ? 130.39199 20.74718 45.13180 1.000 56.98758 369 ALA B C 1
ATOM 6168 O O . ALA B 1 393 ? 131.31656 19.96034 45.35075 1.000 59.81125 369 ALA B O 1
ATOM 6170 N N . ASP B 1 394 ? 129.21861 20.62883 45.74863 1.000 58.11541 370 ASP B N 1
ATOM 6171 C CA . ASP B 1 394 ? 128.96795 19.52200 46.67736 1.000 62.74503 370 ASP B CA 1
ATOM 6172 C C . ASP B 1 394 ? 127.66791 18.80910 46.30432 1.000 57.21589 370 ASP B C 1
ATOM 6173 O O . ASP B 1 394 ? 126.57701 19.25672 46.70311 1.000 59.89215 370 ASP B O 1
ATOM 6178 N N . PRO B 1 395 ? 127.73806 17.69257 45.56678 1.000 59.53943 371 PRO B N 1
ATOM 6179 C CA . PRO B 1 395 ? 126.49586 16.99929 45.15303 1.000 54.77985 371 PRO B CA 1
ATOM 6180 C C . PRO B 1 395 ? 125.64993 16.48026 46.29024 1.000 56.13925 371 PRO B C 1
ATOM 6181 O O . PRO B 1 395 ? 124.43447 16.34010 46.10059 1.000 57.97931 371 PRO B O 1
ATOM 6185 N N . ARG B 1 396 ? 126.21850 16.22550 47.46915 1.000 56.09835 372 ARG B N 1
ATOM 6186 C CA . ARG B 1 396 ? 125.42422 15.73986 48.59232 1.000 58.06943 372 ARG B CA 1
ATOM 6187 C C . ARG B 1 396 ? 124.80476 16.87185 49.39796 1.000 58.88581 372 ARG B C 1
ATOM 6188 O O . ARG B 1 396 ? 124.03323 16.60694 50.33008 1.000 58.83744 372 ARG B O 1
ATOM 6196 N N . CYS B 1 397 ? 125.06499 18.11995 49.01900 1.000 55.03452 373 CYS B N 1
ATOM 6197 C CA . CYS B 1 397 ? 124.49886 19.26195 49.72289 1.000 58.27877 373 CYS B CA 1
ATOM 6198 C C . CYS B 1 397 ? 123.07186 19.51284 49.25779 1.000 56.86779 373 CYS B C 1
ATOM 6199 O O . CYS B 1 397 ? 122.80758 19.56938 48.04842 1.000 55.19215 373 CYS B O 1
ATOM 6202 N N . ALA B 1 398 ? 122.15164 19.66604 50.22073 1.000 51.47417 374 ALA B N 1
ATOM 6203 C CA . ALA B 1 398 ? 120.72164 19.77251 49.91715 1.000 53.88071 374 ALA B CA 1
ATOM 6204 C C . ALA B 1 398 ? 120.21432 21.19767 49.70671 1.000 56.14552 374 ALA B C 1
ATOM 6205 O O . ALA B 1 398 ? 119.17597 21.37665 49.05272 1.000 54.55386 374 ALA B O 1
ATOM 6207 N N . ARG B 1 399 ? 120.90464 22.20005 50.24888 1.000 54.47941 375 ARG B N 1
ATOM 6208 C CA . ARG B 1 399 ? 120.42119 23.57065 50.26386 1.000 55.19758 375 ARG B CA 1
ATOM 6209 C C . ARG B 1 399 ? 121.54900 24.48539 50.72481 1.000 55.47312 375 ARG B C 1
ATOM 6210 O O . ARG B 1 399 ? 122.48301 24.06205 51.41436 1.000 56.59089 375 ARG B O 1
ATOM 6218 N N . VAL B 1 400 ? 121.44414 25.74549 50.32518 1.000 54.02871 376 VAL B N 1
ATOM 6219 C CA . VAL B 1 400 ? 122.31589 26.81709 50.78297 1.000 56.76483 376 VAL B CA 1
ATOM 6220 C C . VAL B 1 400 ? 121.45534 27.77586 51.59768 1.000 56.44884 376 VAL B C 1
ATOM 6221 O O . VAL B 1 400 ? 120.31310 28.07192 51.21780 1.000 51.05944 376 VAL B O 1
ATOM 6225 N N . VAL B 1 401 ? 121.98851 28.23389 52.73271 1.000 52.33183 377 VAL B N 1
ATOM 6226 C CA . VAL B 1 401 ? 121.23403 29.03932 53.68119 1.000 55.82644 377 VAL B CA 1
ATOM 6227 C C . VAL B 1 401 ? 122.01201 30.30212 54.03202 1.000 54.76619 377 VAL B C 1
ATOM 6228 O O . VAL B 1 401 ? 123.19715 30.44528 53.72942 1.000 52.49037 377 VAL B O 1
ATOM 6232 N N . ALA B 1 402 ? 121.30230 31.23641 54.65579 1.000 49.29552 378 ALA B N 1
ATOM 6233 C CA . ALA B 1 402 ? 121.91066 32.43922 55.19947 1.000 51.41214 378 ALA B CA 1
ATOM 6234 C C . ALA B 1 402 ? 121.02654 32.91678 56.34026 1.000 54.13016 378 ALA B C 1
ATOM 6235 O O . ALA B 1 402 ? 119.86463 32.51143 56.45071 1.000 55.28953 378 ALA B O 1
ATOM 6237 N N . GLU B 1 403 ? 121.56949 33.78237 57.19945 1.000 56.59817 379 GLU B N 1
ATOM 6238 C CA . GLU B 1 403 ? 120.83752 34.23316 58.38690 1.000 55.18921 379 GLU B CA 1
ATOM 6239 C C . GLU B 1 403 ? 120.96453 35.73780 58.60203 1.000 56.11021 379 GLU B C 1
ATOM 6240 O O . GLU B 1 403 ? 121.27936 36.19119 59.70167 1.000 56.85122 379 GLU B O 1
ATOM 6246 N N . PRO B 1 404 ? 120.59163 36.54980 57.61349 1.000 53.11213 380 PRO B N 1
ATOM 6247 C CA . PRO B 1 404 ? 120.64020 37.99631 57.83795 1.000 51.45411 380 PRO B CA 1
ATOM 6248 C C . PRO B 1 404 ? 119.78684 38.36916 59.03730 1.000 52.26972 380 PRO B C 1
ATOM 6249 O O . PRO B 1 404 ? 118.78074 37.71774 59.32509 1.000 51.73124 380 PRO B O 1
ATOM 6253 N N . ASN B 1 405 ? 120.22377 39.39087 59.77250 1.000 50.60153 381 ASN B N 1
ATOM 6254 C CA . ASN B 1 405 ? 119.35754 39.97512 60.78566 1.000 49.17629 381 ASN B CA 1
ATOM 6255 C C . ASN B 1 405 ? 118.02432 40.35043 60.14284 1.000 53.13647 381 ASN B C 1
ATOM 6256 O O . ASN B 1 405 ? 117.99697 40.91472 59.04555 1.000 55.05484 381 ASN B O 1
ATOM 6261 N N . VAL B 1 406 ? 116.91106 39.98082 60.79003 1.000 52.49070 382 VAL B N 1
ATOM 6262 C CA . VAL B 1 406 ? 115.60504 40.34106 60.23304 1.000 52.34693 382 VAL B CA 1
ATOM 6263 C C . VAL B 1 406 ? 115.46777 41.83771 60.00578 1.000 54.89746 382 VAL B C 1
ATOM 6264 O O . VAL B 1 406 ? 114.66651 42.25764 59.16815 1.000 59.82403 382 VAL B O 1
ATOM 6268 N N . HIS B 1 407 ? 116.22122 42.66211 60.74195 1.000 56.35468 383 HIS B N 1
ATOM 6269 C CA . HIS B 1 407 ? 116.19134 44.10547 60.53428 1.000 55.91550 383 HIS B CA 1
ATOM 6270 C C . HIS B 1 407 ? 116.93133 44.51691 59.26841 1.000 58.02115 383 HIS B C 1
ATOM 6271 O O . HIS B 1 407 ? 116.68462 45.60616 58.73824 1.000 58.25704 383 HIS B O 1
ATOM 6278 N N . ASN B 1 408 ? 117.81915 43.66153 58.77190 1.000 55.80162 384 ASN B N 1
ATOM 6279 C CA . ASN B 1 408 ? 118.59358 43.92665 57.56653 1.000 50.51268 384 ASN B CA 1
ATOM 6280 C C . ASN B 1 408 ? 117.77504 43.55953 56.32584 1.000 56.00251 384 ASN B C 1
ATOM 6281 O O . ASN B 1 408 ? 118.06231 42.61053 55.58863 1.000 56.54050 384 ASN B O 1
ATOM 6286 N N . GLU B 1 409 ? 116.76474 44.38292 56.06348 1.000 56.29548 385 GLU B N 1
ATOM 6287 C CA . GLU B 1 409 ? 115.78363 44.03583 55.04573 1.000 53.65888 385 GLU B CA 1
ATOM 6288 C C . GLU B 1 409 ? 116.31966 44.19232 53.62734 1.000 57.37463 385 GLU B C 1
ATOM 6289 O O . GLU B 1 409 ? 115.88312 43.45575 52.73549 1.000 57.42364 385 GLU B O 1
ATOM 6295 N N . ALA B 1 410 ? 117.25434 45.11895 53.37777 1.000 52.62492 386 ALA B N 1
ATOM 6296 C CA . ALA B 1 410 ? 117.84836 45.15478 52.04239 1.000 51.73542 386 ALA B CA 1
ATOM 6297 C C . ALA B 1 410 ? 118.53242 43.83293 51.73549 1.000 49.97820 386 ALA B C 1
ATOM 6298 O O . ALA B 1 410 ? 118.44823 43.31808 50.61566 1.000 56.33158 386 ALA B O 1
ATOM 6300 N N . SER B 1 411 ? 119.17517 43.25023 52.73280 1.000 50.72129 387 SER B N 1
ATOM 6301 C CA . SER B 1 411 ? 119.82329 41.96775 52.53203 1.000 55.94986 387 SER B CA 1
ATOM 6302 C C . SER B 1 411 ? 118.79598 40.86246 52.30977 1.000 58.78957 387 SER B C 1
ATOM 6303 O O . SER B 1 411 ? 118.92591 40.05699 51.37212 1.000 54.91527 387 SER B O 1
ATOM 6306 N N . VAL B 1 412 ? 117.75231 40.82758 53.14689 1.000 51.94605 388 VAL B N 1
ATOM 6307 C CA . VAL B 1 412 ? 116.71838 39.81316 52.99651 1.000 49.19706 388 VAL B CA 1
ATOM 6308 C C . VAL B 1 412 ? 116.10742 39.89591 51.60610 1.000 52.84934 388 VAL B C 1
ATOM 6309 O O . VAL B 1 412 ? 115.89574 38.87724 50.93383 1.000 55.69326 388 VAL B O 1
ATOM 6313 N N . ARG B 1 413 ? 115.84352 41.11358 51.13936 1.000 54.02980 389 ARG B N 1
ATOM 6314 C CA . ARG B 1 413 ? 115.25812 41.29361 49.81695 1.000 50.07915 389 ARG B CA 1
ATOM 6315 C C . ARG B 1 413 ? 116.20184 40.82360 48.72795 1.000 49.88233 389 ARG B C 1
ATOM 6316 O O . ARG B 1 413 ? 115.76359 40.20739 47.74466 1.000 48.33643 389 ARG B O 1
ATOM 6324 N N . ALA B 1 414 ? 117.49823 41.12090 48.87504 1.000 46.99540 390 ALA B N 1
ATOM 6325 C CA . ALA B 1 414 ? 118.47773 40.65890 47.89392 1.000 51.02472 390 ALA B CA 1
ATOM 6326 C C . ALA B 1 414 ? 118.54794 39.13308 47.86974 1.000 56.68972 390 ALA B C 1
ATOM 6327 O O . ALA B 1 414 ? 118.67222 38.53075 46.79858 1.000 60.97704 390 ALA B O 1
ATOM 6329 N N . PHE B 1 415 ? 118.45404 38.48816 49.03989 1.000 51.64386 391 PHE B N 1
ATOM 6330 C CA . PHE B 1 415 ? 118.46085 37.02828 49.07753 1.000 54.47144 391 PHE B CA 1
ATOM 6331 C C . PHE B 1 415 ? 117.21205 36.45105 48.41303 1.000 55.66590 391 PHE B C 1
ATOM 6332 O O . PHE B 1 415 ? 117.29033 35.44379 47.69800 1.000 56.64822 391 PHE B O 1
ATOM 6340 N N . ALA B 1 416 ? 116.05494 37.08279 48.62084 1.000 53.65032 392 ALA B N 1
ATOM 6341 C CA . ALA B 1 416 ? 114.81963 36.57252 48.03502 1.000 51.75256 392 ALA B CA 1
ATOM 6342 C C . ALA B 1 416 ? 114.82045 36.72641 46.51840 1.000 52.87067 392 ALA B C 1
ATOM 6343 O O . ALA B 1 416 ? 114.30636 35.86168 45.79965 1.000 52.17175 392 ALA B O 1
ATOM 6345 N N . LYS B 1 417 ? 115.36275 37.83823 46.02169 1.000 49.77318 393 LYS B N 1
ATOM 6346 C CA . LYS B 1 417 ? 115.46582 38.07165 44.58510 1.000 54.47921 393 LYS B CA 1
ATOM 6347 C C . LYS B 1 417 ? 116.42393 37.07992 43.91204 1.000 57.04071 393 LYS B C 1
ATOM 6348 O O . LYS B 1 417 ? 116.28707 36.79467 42.71747 1.000 56.16500 393 LYS B O 1
ATOM 6354 N N . ALA B 1 418 ? 117.40209 36.56073 44.65318 1.000 55.06320 394 ALA B N 1
ATOM 6355 C CA . ALA B 1 418 ? 118.31767 35.55221 44.14514 1.000 54.98129 394 ALA B CA 1
ATOM 6356 C C . ALA B 1 418 ? 117.71541 34.15028 44.12136 1.000 53.95281 394 ALA B C 1
ATOM 6357 O O . ALA B 1 418 ? 118.32221 33.25013 43.53037 1.000 58.39816 394 ALA B O 1
ATOM 6359 N N . GLY B 1 419 ? 116.56411 33.93491 44.75143 1.000 48.57798 395 GLY B N 1
ATOM 6360 C CA . GLY B 1 419 ? 115.92489 32.62822 44.79353 1.000 47.05638 395 GLY B CA 1
ATOM 6361 C C . GLY B 1 419 ? 115.81807 32.02476 46.18340 1.000 50.45968 395 GLY B C 1
ATOM 6362 O O . GLY B 1 419 ? 115.25420 30.93400 46.32637 1.000 51.75722 395 GLY B O 1
ATOM 6363 N N . PHE B 1 420 ? 116.36898 32.63023 47.22144 1.000 51.89042 396 PHE B N 1
ATOM 6364 C CA . PHE B 1 420 ? 116.11753 32.14916 48.57296 1.000 49.64843 396 PHE B CA 1
ATOM 6365 C C . PHE B 1 420 ? 114.68743 32.45635 48.99420 1.000 53.17587 396 PHE B C 1
ATOM 6366 O O . PHE B 1 420 ? 114.07714 33.44289 48.55890 1.000 56.03623 396 PHE B O 1
ATOM 6374 N N . VAL B 1 421 ? 114.16413 31.60497 49.86703 1.000 49.87501 397 VAL B N 1
ATOM 6375 C CA . VAL B 1 421 ? 112.86030 31.78051 50.47924 1.000 48.82095 397 VAL B CA 1
ATOM 6376 C C . VAL B 1 421 ? 113.10587 32.22346 51.91626 1.000 56.43887 397 VAL B C 1
ATOM 6377 O O . VAL B 1 421 ? 113.97981 31.66311 52.59498 1.000 55.46710 397 VAL B O 1
ATOM 6381 N N . ARG B 1 422 ? 112.39494 33.26914 52.36354 1.000 53.42766 398 ARG B N 1
ATOM 6382 C CA . ARG B 1 422 ? 112.41737 33.60666 53.78651 1.000 52.35434 398 ARG B CA 1
ATOM 6383 C C . ARG B 1 422 ? 111.57778 32.54443 54.47538 1.000 52.35067 398 ARG B C 1
ATOM 6384 O O . ARG B 1 422 ? 110.35192 32.62754 54.50310 1.000 54.91614 398 ARG B O 1
ATOM 6392 N N . GLU B 1 423 ? 112.24335 31.56741 55.07897 1.000 56.21282 399 GLU B N 1
ATOM 6393 C CA . GLU B 1 423 ? 111.55760 30.38535 55.57892 1.000 59.46198 399 GLU B CA 1
ATOM 6394 C C . GLU B 1 423 ? 110.95579 30.59031 56.96049 1.000 57.17087 399 GLU B C 1
ATOM 6395 O O . GLU B 1 423 ? 109.80944 30.20451 57.19671 1.000 54.75445 399 GLU B O 1
ATOM 6401 N N . ARG B 1 424 ? 111.70031 31.20124 57.87521 1.000 56.79939 400 ARG B N 1
ATOM 6402 C CA . ARG B 1 424 ? 111.21262 31.43163 59.22631 1.000 55.55255 400 ARG B CA 1
ATOM 6403 C C . ARG B 1 424 ? 112.10810 32.48384 59.85336 1.000 58.36414 400 ARG B C 1
ATOM 6404 O O . ARG B 1 424 ? 113.16310 32.82657 59.31428 1.000 59.37804 400 ARG B O 1
ATOM 6412 N N . GLU B 1 425 ? 111.66759 32.99404 60.99799 1.000 58.30903 401 GLU B N 1
ATOM 6413 C CA . GLU B 1 425 ? 112.50931 33.77616 61.88954 1.000 55.01324 401 GLU B CA 1
ATOM 6414 C C . GLU B 1 425 ? 113.14333 32.84123 62.91827 1.000 53.50093 401 GLU B C 1
ATOM 6415 O O . GLU B 1 425 ? 112.50514 31.89884 63.39247 1.000 56.09210 401 GLU B O 1
ATOM 6421 N N . ILE B 1 426 ? 114.40795 33.07617 63.24793 1.000 51.91320 402 ILE B N 1
ATOM 6422 C CA . ILE B 1 426 ? 115.06565 32.24906 64.25204 1.000 51.59534 402 ILE B CA 1
ATOM 6423 C C . ILE B 1 426 ? 115.71230 33.12028 65.32928 1.000 52.14314 402 ILE B C 1
ATOM 6424 O O . ILE B 1 426 ? 116.14479 34.25289 65.08222 1.000 54.11334 402 ILE B O 1
ATOM 6429 N N . GLY B 1 427 ? 115.75311 32.58845 66.54744 1.000 49.83123 403 GLY B N 1
ATOM 6430 C CA . GLY B 1 427 ? 116.35681 33.30938 67.64937 1.000 49.24508 403 GLY B CA 1
ATOM 6431 C C . GLY B 1 427 ? 117.79897 32.90407 67.83707 1.000 48.25466 403 GLY B C 1
ATOM 6432 O O . GLY B 1 427 ? 118.09889 31.72636 68.05854 1.000 53.75990 403 GLY B O 1
ATOM 6433 N N . LEU B 1 428 ? 118.70106 33.86103 67.74504 1.000 48.86918 404 LEU B N 1
ATOM 6434 C CA . LEU B 1 428 ? 120.11664 33.53271 67.86243 1.000 47.79663 404 LEU B CA 1
ATOM 6435 C C . LEU B 1 428 ? 120.68451 34.29845 69.04458 1.000 48.65526 404 LEU B C 1
ATOM 6436 O O . LEU B 1 428 ? 120.00925 35.19487 69.56198 1.000 52.71888 404 LEU B O 1
ATOM 6441 N N . PRO B 1 429 ? 121.89487 33.96931 69.51194 1.000 53.41774 405 PRO B N 1
ATOM 6442 C CA . PRO B 1 429 ? 122.41926 34.60768 70.73833 1.000 45.36193 405 PRO B CA 1
ATOM 6443 C C . PRO B 1 429 ? 122.39328 36.13017 70.76299 1.000 46.64223 405 PRO B C 1
ATOM 6444 O O . PRO B 1 429 ? 122.19811 36.71176 71.83343 1.000 52.48115 405 PRO B O 1
ATOM 6448 N N . ALA B 1 430 ? 122.62459 36.80342 69.65008 1.000 51.39324 406 ALA B N 1
ATOM 6449 C CA . ALA B 1 430 ? 122.67761 38.26153 69.66443 1.000 52.81850 406 ALA B CA 1
ATOM 6450 C C . ALA B 1 430 ? 121.65868 38.92560 68.74369 1.000 50.91070 406 ALA B C 1
ATOM 6451 O O . ALA B 1 430 ? 121.62890 40.15606 68.67273 1.000 56.96351 406 ALA B O 1
ATOM 6453 N N . LYS B 1 431 ? 120.77934 38.16419 68.10070 1.000 51.26717 407 LYS B N 1
ATOM 6454 C CA . LYS B 1 431 ? 119.84989 38.73140 67.12861 1.000 51.59738 407 LYS B CA 1
ATOM 6455 C C . LYS B 1 431 ? 118.81164 37.67817 66.78726 1.000 48.11357 407 LYS B C 1
ATOM 6456 O O . LYS B 1 431 ? 118.99345 36.49014 67.06849 1.000 47.52313 407 LYS B O 1
ATOM 6462 N N . ASN B 1 432 ? 117.72417 38.12968 66.17900 1.000 48.61936 408 ASN B N 1
ATOM 6463 C CA . ASN B 1 432 ? 116.82789 37.25835 65.43462 1.000 50.36616 408 ASN B CA 1
ATOM 6464 C C . ASN B 1 432 ? 117.17286 37.37472 63.95890 1.000 53.54712 408 ASN B C 1
ATOM 6465 O O . ASN B 1 432 ? 117.39571 38.48092 63.45231 1.000 55.32032 408 ASN B O 1
ATOM 6470 N N . SER B 1 433 ? 117.20640 36.24468 63.26205 1.000 50.53423 409 SER B N 1
ATOM 6471 C CA . SER B 1 433 ? 117.54029 36.25481 61.84294 1.000 53.98307 409 SER B CA 1
ATOM 6472 C C . SER B 1 433 ? 116.38795 35.71337 61.01443 1.000 50.86514 409 SER B C 1
ATOM 6473 O O . SER B 1 433 ? 115.57447 34.91438 61.49429 1.000 54.86886 409 SER B O 1
ATOM 6476 N N . ALA B 1 434 ? 116.28129 36.21695 59.79055 1.000 51.74286 410 ALA B N 1
ATOM 6477 C CA . ALA B 1 434 ? 115.44437 35.58910 58.77259 1.000 52.70878 410 ALA B CA 1
ATOM 6478 C C . ALA B 1 434 ? 116.25661 34.48676 58.11143 1.000 52.83290 410 ALA B C 1
ATOM 6479 O O . ALA B 1 434 ? 117.30722 34.76354 57.52437 1.000 54.70015 410 ALA B O 1
ATOM 6481 N N . LEU B 1 435 ? 115.79387 33.24569 58.21159 1.000 50.43718 411 LEU B N 1
ATOM 6482 C CA . LEU B 1 435 ? 116.51280 32.11778 57.62328 1.000 54.69627 411 LEU B CA 1
ATOM 6483 C C . LEU B 1 435 ? 116.19503 32.04139 56.13088 1.000 51.41487 411 LEU B C 1
ATOM 6484 O O . LEU B 1 435 ? 115.08047 31.68720 55.74993 1.000 54.36164 411 LEU B O 1
ATOM 6497 N N . VAL B 1 437 ? 116.66315 30.28748 52.54381 1.000 50.59858 413 VAL B N 1
ATOM 6498 C CA . VAL B 1 437 ? 116.99209 28.94045 52.09794 1.000 52.58456 413 VAL B CA 1
ATOM 6499 C C . VAL B 1 437 ? 116.90946 28.88408 50.58612 1.000 48.90073 413 VAL B C 1
ATOM 6500 O O . VAL B 1 437 ? 115.84666 29.13864 50.01149 1.000 54.00129 413 VAL B O 1
ATOM 6504 N N . PHE B 1 438 ? 118.00711 28.50784 49.95021 1.000 53.33453 414 PHE B N 1
ATOM 6505 C CA . PHE B 1 438 ? 118.04891 28.26008 48.51032 1.000 55.51623 414 PHE B CA 1
ATOM 6506 C C . PHE B 1 438 ? 118.07334 26.74397 48.35268 1.000 53.53820 414 PHE B C 1
ATOM 6507 O O . PHE B 1 438 ? 119.11790 26.10757 48.52634 1.000 51.94375 414 PHE B O 1
ATOM 6515 N N . SER B 1 439 ? 116.92888 26.16117 48.01743 1.000 50.95790 415 SER B N 1
ATOM 6516 C CA . SER B 1 439 ? 116.80219 24.70988 48.05607 1.000 53.85905 415 SER B CA 1
ATOM 6517 C C . SER B 1 439 ? 117.16299 24.08468 46.71178 1.000 55.18117 415 SER B C 1
ATOM 6518 O O . SER B 1 439 ? 116.86346 24.64261 45.64761 1.000 55.42370 415 SER B O 1
ATOM 6521 N N . ARG B 1 440 ? 117.82329 22.92224 46.76733 1.000 51.94687 416 ARG B N 1
ATOM 6522 C CA . ARG B 1 440 ? 118.13335 22.19766 45.53371 1.000 58.73216 416 ARG B CA 1
ATOM 6523 C C . ARG B 1 440 ? 116.88909 21.60312 44.87793 1.000 53.78179 416 ARG B C 1
ATOM 6524 O O . ARG B 1 440 ? 116.86644 21.41869 43.66017 1.000 57.69777 416 ARG B O 1
ATOM 6532 N N . VAL B 1 441 ? 115.86235 21.26671 45.64773 1.000 56.65968 417 VAL B N 1
ATOM 6533 C CA . VAL B 1 441 ? 114.65272 20.70456 45.04537 1.000 64.10128 417 VAL B CA 1
ATOM 6534 C C . VAL B 1 441 ? 113.41179 21.32076 45.66368 1.000 64.43356 417 VAL B C 1
ATOM 6535 O O . VAL B 1 441 ? 113.43088 21.70683 46.83371 1.000 69.07592 417 VAL B O 1
#

Radius of gyration: 34.85 Å; Cα contacts (8 Å, |Δi|>4): 1561; chains: 2; bounding box: 97×87×91 Å